Protein 8SFU (pdb70)

Radius of gyration: 30.05 Å; Cα contacts (8 Å, |Δi|>4): 1590; chains: 2; bounding box: 47×66×83 Å

B-factor: mean 37.51, std 12.1, range [16.39, 91.21]

Secondary structure (DSSP, 8-state):
-PPEEEEEE-S-GGGGHHHHHHHHHHHHTTPEEEEEE-GGGHHHHHHTTPEEEEGGGG--TTSPPP--STTHHHHHHHHHHHHHHS-HHHHHHHHTT--SSGGGTGGGHHHHHHHHHHHHHH--SEEEEE-SS--THHHHSSS-EEEEE-S-GGGGSSSSPTTS---TT--HHHHHHHHHHHHHHHHHHHHHHHHHHHHTT-----TT--SS-EEE---GGGS-GGG--PSTTEEE----PPPPGGGSS--S-EEEEE-HHHHTT-HHHHHHHHHHHTTSSSEEEEE--TTGGGS---TTEEEESS--HHHHGGG-SEEEE---HHHHHHHHHTT--EEE---STHHHHHHHHHHHTTSEEE--GGG--HHHHHHHHHHHHT-HHHHHHHHHHHHHHHH---HHHHHHHHHHHHHHS--/-PPEEEEEE-SSHHHHHHHHHHHHHHHHTT-EEEEEE-GGGHHHHHHTTPEEEEGGGG-BTTB-----STTHHHHHHHHHHHHHH--HHHHHHHHTT--SSGGGTGGGHHHHHHHHHHHHHH--SEEEEE-SS--GGGGTSSS-EEEEE-S-GGGGSSSSPTTS---TT--HHHHHHHHHHHHHHHHHHHHHHHHHHHHTT-----TT--SS-EEEE--GGGS-GGG---STTEEEES---PPPPGGGTT--S-EEEEE--TTGGG-HHHHHHHHHHHTTSSSEEEEE--TTGGGS---TTEEEESS--HHHHGGG-SEEEE---HHHHHHHHHTT--EEE---STHHHHHHHHHHHTTSEEE--GGG--HHHHHHHHHHHHT-HHHHHHHHHHHHHHHH---HHHHHHHHHHHHHHS--

Solvent-accessible surface area: 34523 Å² total; per-residue (Å²): 154,58,12,77,0,1,0,1,0,21,20,4,41,24,25,6,63,15,0,16,37,2,0,31,26,0,81,155,130,48,7,77,8,24,0,0,0,4,27,71,19,26,10,58,0,14,81,64,21,5,86,31,4,11,0,87,111,34,38,55,126,101,56,97,20,80,39,39,42,94,82,16,27,114,79,16,77,132,10,12,78,110,11,82,163,13,44,26,53,57,37,16,115,124,40,83,15,76,24,49,21,2,77,34,0,88,28,16,36,2,24,0,41,0,0,70,67,0,6,125,108,55,114,10,45,0,0,0,1,1,18,26,7,5,5,0,0,13,57,63,28,151,14,12,14,0,10,2,9,10,18,2,0,10,26,0,18,153,32,35,25,23,24,3,7,18,12,92,137,47,63,109,102,93,39,49,68,18,62,100,39,4,138,118,8,69,105,56,4,94,46,28,5,85,121,2,2,53,68,26,135,13,116,63,33,58,50,6,80,2,96,52,2,0,0,6,32,4,2,4,50,0,6,9,134,101,50,49,90,34,60,139,53,14,34,56,11,17,87,174,24,121,53,0,55,32,5,90,145,76,113,35,106,6,0,2,0,5,0,11,57,54,13,2,13,4,33,79,1,0,67,40,0,2,69,26,0,34,122,4,87,17,42,0,0,0,14,2,3,83,67,0,50,93,2,136,21,55,115,20,0,15,2,53,96,171,10,94,35,100,30,0,2,82,81,1,50,0,0,0,0,20,0,10,16,37,10,0,48,43,0,0,62,33,22,38,3,0,0,0,0,0,8,81,10,25,28,3,6,0,0,26,10,0,37,23,52,19,1,4,39,39,26,23,0,50,89,38,44,24,147,90,0,41,122,8,0,63,67,0,34,107,51,148,106,18,51,57,19,0,53,137,3,12,120,43,24,117,145,34,94,16,53,118,115,1,11,65,48,0,12,52,0,2,111,96,91,52,114,197,62,12,76,0,0,0,0,0,16,21,4,42,23,25,5,46,2,0,15,24,2,0,26,44,0,75,160,126,48,7,75,7,18,0,0,0,3,24,71,21,22,12,43,0,14,72,62,21,4,89,30,4,12,0,84,112,33,40,59,117,144,61,101,18,76,43,40,46,100,80,19,28,111,72,16,76,132,9,10,83,87,12,78,74,39,46,28,49,67,35,16,118,120,38,87,22,131,21,46,25,3,76,40,0,91,26,12,36,3,24,0,43,0,0,70,67,0,7,161,106,56,146,9,44,0,0,0,1,1,18,28,8,6,4,0,0,11,56,62,27,151,17,10,12,0,11,2,9,8,20,2,0,10,29,1,18,152,28,23,10,15,25,4,7,19,10,92,136,54,73,112,104,86,53,64,75,15,10,60,40,3,125,126,8,72,118,46,5,95,51,26,5,86,120,1,2,52,69,26,136,13,116,68,34,57,51,6,81,2,91,42,3,0,0,6,6,0,0,19,51,0,12,9,89,100,53,48,86,31,65,143,50,13,30,73,11,13,46,67,172,24,65,72,1,66,42,4,104,109,68,93,36,91,4,0,2,0,5,0,9,57,52,13,2,10,5,34,76,0,0,70,38,0,1,70,26,0,32,122,3,79,15,46,0,0,0,12,2,3,82,67,0,48,95,2,138,21,57,108,12,0,16,2,53,98,168,10,94,34,97,26,0,2,84,87,1,53,0,0,0,0,20,0,10,9,40,11,0,15,43,0,0,78,32,24,37,4,0,0,0,0,0,10,84,9,26,28,4,7,0,0,27,11,0,37,24,52,20,1,4,42,43,15,18,0,55,84,30,42,21,145,96,0,45,124,8,0,64,66,0,24,105,49,142,104,17,48,56,15,1,60,135,6,21,79,98,14,162,134,43,107,24,83,72,113,1,13,56,39,0,11,52,0,2,108,99,93,54,113

Foldseek 3Di:
DAFEEEEEEDLAPLRVPVVLVLQLLSVVVVHAAAYEDDPVCCVVCVVSVHHYHYLQVQFDPVQHQDNCQVVLQVVLQVLQVCQLADDLLRSLVVCVLAAQPLVCLVSCLRSLRSVLVVCVVSVGLEYEYEYPFDALSCVVHPHHYAYEYLFQQCCQFPDQQFQRLDAPPQDCVRCVRSRVSSVSNLVNSQVSQCVRCVVVPHDDDGRPDGPFAYEYEAQPVLHPVVRPDGHPRYDYFQAQDDDDPLQPPADAFEEEEEAGARSLSHQVVVQQVQVLCLPQRHAYEYCNAPVNVVHDHHSRYDYDVHGPLLNCLLRGQEYEYLQGSVNLCSNLLSLHAYEHAHRGTSSSNSQSSSCNQLQAHYDGSNVDDSVVSSVSVVCRSPPPVNSVSSNVSNVVSVPDGCSVVVVCSSVCCSVVVHD/DAFEEEEEEDQAPLRVQLVLLLQLLSVVVVHAAAYEYDPVCPVVCVVSVHHYHYLQVQFDPVQGQDNCQVVLLVVLQVLQVPQLADDLLRSLVVCVLAAQPLVCLVNCLRSLSSVLVVCVVRVTLEYEYEYPFDAQSCVVHPH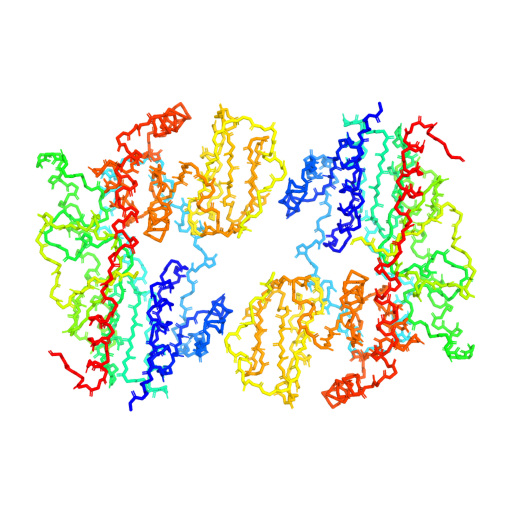HYAYEYLFQQCCQFPDQQFQRLDAPPDDCVRRVRSRVSSVSSVVSSVVSQCVRCVVVPHDDDGRPDGPFAYEYEAAPVLHPVVRPDGHPRYDYDPHRQDDDDPLQPPQDDFEEEEEQGQRSLSHLVVVQQQQVLCLPQSHAYEYQNAPCNVVHDHHSRYDYDVDDPLLNCLLRGAEYEYLQGSNNVSSNLLSLHAYEHAHRGTSSSNSQSSSCNQLQAHYDGSNPDDSVVSSVSVVCCSPPPVNSVSSVVSNVSSVVDDCSVVNVVSSVCCSVVVHD

CATH classification: 3.40.50.2000 (+1 more: 3.40.50.2000)

InterPro domains:
  IPR002213 UDP-glucuronosyl/UDP-glucosyltransferase [PF00201] (272-413)
  IPR002213 UDP-glucuronosyl/UDP-glucosyltransferase [cd03784] (13-431)
  IPR050271 UDP-glycosyltransferase [PTHR48043] (261-429)

Structure (mmCIF, N/CA/C/O backbone):
data_8SFU
#
_entry.id   8SFU
#
_cell.length_a   47.482
_cell.length_b   115.677
_cell.length_c   165.693
_cell.angle_alpha   90.000
_cell.angle_beta   90.000
_cell.angle_gamma   90.000
#
_symmetry.space_group_name_H-M   'P 21 21 21'
#
loop_
_entity.id
_entity.type
_entity.pdbx_description
1 polymer 'UDP-glycosyltransferase 202A2'
2 non-polymer "URIDINE-5'-DIPHOSPHATE"
3 non-polymer '(2S)-5-hydroxy-2-(4-hydroxyphenyl)-4-oxo-3,4-dihydro-2H-1-benzopyran-7-yl 2-O-(6-deoxy-alpha-L-mannopyranosyl)-beta-D-glucopyranoside'
4 water water
#
loop_
_atom_site.group_PDB
_atom_site.id
_atom_site.type_symbol
_atom_site.label_atom_id
_atom_site.label_alt_id
_atom_site.label_comp_id
_atom_site.label_asym_id
_atom_site.label_entity_id
_atom_site.label_seq_id
_atom_site.pdbx_PDB_ins_code
_atom_site.Cartn_x
_atom_site.Cartn_y
_atom_site.Cartn_z
_atom_site.occupancy
_atom_site.B_iso_or_equiv
_atom_site.auth_seq_id
_atom_site.auth_comp_id
_atom_site.auth_asym_id
_atom_site.auth_atom_id
_atom_site.pdbx_PDB_model_num
ATOM 1 N N . LYS A 1 11 ? 37.793 -18.877 29.436 1.000 67.493 11 LYS A N 1
ATOM 2 C CA . LYS A 1 11 ? 38.329 -17.513 29.166 1.000 65.619 11 LYS A CA 1
ATOM 3 C C . LYS A 1 11 ? 37.517 -16.848 28.027 1.000 61.323 11 LYS A C 1
ATOM 4 O O . LYS A 1 11 ? 37.109 -15.693 28.252 1.000 63.913 11 LYS A O 1
ATOM 8 N N . SER A 1 12 ? 37.276 -17.508 26.876 1.000 54.997 12 SER A N 1
ATOM 9 C CA . SER A 1 12 ? 36.435 -16.970 25.760 1.000 52.764 12 SER A CA 1
ATOM 10 C C . SER A 1 12 ? 34.973 -16.909 26.225 1.000 48.822 12 SER A C 1
ATOM 11 O O . SER A 1 12 ? 34.452 -17.954 26.657 1.000 49.880 12 SER A O 1
ATOM 14 N N . LEU A 1 13 ? 34.342 -15.730 26.235 1.000 45.714 13 LEU A N 1
ATOM 15 C CA . LEU A 1 13 ? 32.943 -15.569 26.720 1.000 42.782 13 LEU A CA 1
ATOM 16 C C . LEU A 1 13 ? 31.970 -15.596 25.535 1.000 40.799 13 LEU A C 1
ATOM 17 O O . LEU A 1 13 ? 32.373 -15.220 24.461 1.000 41.321 13 LEU A O 1
ATOM 22 N N . LYS A 1 14 ? 30.716 -15.958 25.780 1.000 39.465 14 LYS A N 1
ATOM 23 C CA . LYS A 1 14 ? 29.605 -15.806 24.814 1.000 38.752 14 LYS A CA 1
ATOM 24 C C . LYS A 1 14 ? 28.894 -14.513 25.196 1.000 36.028 14 LYS A C 1
ATOM 25 O O . LYS A 1 14 ? 28.468 -14.397 26.331 1.000 35.334 14 LYS A O 1
ATOM 31 N N . ILE A 1 15 ? 28.866 -13.550 24.307 1.000 33.033 15 ILE A N 1
ATOM 32 C CA . ILE A 1 15 ? 28.319 -12.194 24.554 1.000 32.990 15 ILE A CA 1
ATOM 33 C C . ILE A 1 15 ? 27.228 -11.891 23.533 1.000 31.640 15 ILE A C 1
ATOM 34 O O . ILE A 1 15 ? 27.503 -12.011 22.329 1.000 30.655 15 ILE A O 1
ATOM 39 N N . LEU A 1 16 ? 26.030 -11.584 24.024 1.000 30.334 16 LEU A N 1
ATOM 40 C CA . LEU A 1 16 ? 24.813 -11.423 23.184 1.000 30.301 16 LEU A CA 1
ATOM 41 C C . LEU A 1 16 ? 24.376 -9.961 23.245 1.000 30.191 16 LEU A C 1
ATOM 42 O O . LEU A 1 16 ? 24.171 -9.415 24.347 1.000 29.919 16 LEU A O 1
ATOM 47 N N . PHE A 1 17 ? 24.181 -9.371 22.080 1.000 29.770 17 PHE A N 1
ATOM 48 C CA . PHE A 1 17 ? 23.697 -7.978 21.948 1.000 28.168 17 PHE A CA 1
ATOM 49 C C . PHE A 1 17 ? 22.282 -7.980 21.379 1.000 27.101 17 PHE A C 1
ATOM 50 O O . PHE A 1 17 ? 21.942 -8.843 20.565 1.000 27.007 17 PHE A O 1
ATOM 58 N N . THR A 1 18 ? 21.517 -6.925 21.680 1.000 24.869 18 THR A N 1
ATOM 59 C CA . THR A 1 18 ? 20.290 -6.616 20.924 1.000 24.658 18 THR A CA 1
ATOM 60 C C . THR A 1 18 ? 20.039 -5.140 21.070 1.000 25.021 18 THR A C 1
ATOM 61 O O . THR A 1 18 ? 20.785 -4.450 21.821 1.000 26.433 18 THR A O 1
ATOM 65 N N . ALA A 1 19 ? 19.119 -4.642 20.277 1.000 24.765 19 ALA A N 1
ATOM 66 C CA . ALA A 1 19 ? 18.857 -3.190 20.274 1.000 24.926 19 ALA A CA 1
ATOM 67 C C . ALA A 1 19 ? 17.457 -2.899 19.729 1.000 24.607 19 ALA A C 1
ATOM 68 O O . ALA A 1 19 ? 16.878 -3.762 19.061 1.000 25.964 19 ALA A O 1
ATOM 70 N N . LEU A 1 20 ? 16.989 -1.690 19.983 1.000 26.785 20 LEU A N 1
ATOM 71 C CA . LEU A 1 20 ? 15.813 -1.076 19.336 1.000 30.548 20 LEU A CA 1
ATOM 72 C C . LEU A 1 20 ? 15.974 -1.055 17.801 1.000 32.386 20 LEU A C 1
ATOM 73 O O . LEU A 1 20 ? 17.101 -1.142 17.306 1.000 33.170 20 LEU A O 1
ATOM 78 N N . PHE A 1 21 ? 14.894 -0.754 17.078 1.000 37.924 21 PHE A N 1
ATOM 79 C CA . PHE A 1 21 ? 14.835 -0.681 15.582 1.000 37.939 21 PHE A CA 1
ATOM 80 C C . PHE A 1 21 ? 15.712 0.416 14.967 1.000 43.615 21 PHE A C 1
ATOM 81 O O . PHE A 1 21 ? 16.080 0.218 13.783 1.000 47.412 21 PHE A O 1
ATOM 89 N N . GLY A 1 22 ? 16.086 1.478 15.678 1.000 44.441 22 GLY A N 1
ATOM 90 C CA . GLY A 1 22 ? 16.868 2.542 15.009 1.000 48.592 22 GLY A CA 1
ATOM 91 C C . GLY A 1 22 ? 18.249 2.085 14.557 1.000 46.247 22 GLY A C 1
ATOM 92 O O . GLY A 1 22 ? 18.954 1.480 15.376 1.000 44.318 22 GLY A O 1
ATOM 93 N N . PRO A 1 23 ? 18.676 2.330 13.296 1.000 42.681 23 PRO A N 1
ATOM 94 C CA . PRO A 1 23 ? 20.043 1.997 12.862 1.000 41.643 23 PRO A CA 1
ATOM 95 C C . PRO A 1 23 ? 21.056 2.656 13.810 1.000 39.863 23 PRO A C 1
ATOM 96 O O . PRO A 1 23 ? 22.071 2.059 14.067 1.000 43.562 23 PRO A O 1
ATOM 100 N N . GLY A 1 24 ? 20.765 3.865 14.293 1.000 43.821 24 GLY A N 1
ATOM 101 C CA . GLY A 1 24 ? 21.611 4.539 15.298 1.000 43.005 24 GLY A CA 1
ATOM 102 C C . GLY A 1 24 ? 21.850 3.652 16.529 1.000 41.585 24 GLY A C 1
ATOM 103 O O . GLY A 1 24 ? 23.032 3.593 16.982 1.000 42.527 24 GLY A O 1
ATOM 104 N N . HIS A 1 25 ? 20.825 2.932 17.002 1.000 36.929 25 HIS A N 1
ATOM 105 C CA . HIS A 1 25 ? 20.913 2.041 18.216 1.000 36.125 25 HIS A CA 1
ATOM 106 C C . HIS A 1 25 ? 21.811 0.819 17.992 1.000 35.925 25 HIS A C 1
ATOM 107 O O . HIS A 1 25 ? 22.109 0.094 19.001 1.000 35.441 25 HIS A O 1
ATOM 114 N N . LEU A 1 26 ? 22.170 0.528 16.757 1.000 33.965 26 LEU A N 1
ATOM 115 C CA . LEU A 1 26 ? 23.155 -0.539 16.442 1.000 34.558 26 LEU A CA 1
ATOM 116 C C . LEU A 1 26 ? 24.595 -0.129 16.752 1.000 33.176 26 LEU A C 1
ATOM 117 O O . LEU A 1 26 ? 25.339 -1.006 17.000 1.000 31.072 26 LEU A O 1
ATOM 122 N N . ASN A 1 27 ? 25.029 1.158 16.615 1.000 32.825 27 ASN A N 1
ATOM 123 C CA . ASN A 1 27 ? 26.481 1.455 16.445 1.000 33.677 27 ASN A CA 1
ATOM 124 C C . ASN A 1 27 ? 27.321 1.178 17.698 1.000 35.395 27 ASN A C 1
ATOM 125 O O . ASN A 1 27 ? 28.433 0.563 17.570 1.000 35.689 27 ASN A O 1
ATOM 130 N N . ALA A 1 28 ? 26.839 1.608 18.862 1.000 32.254 28 ALA A N 1
ATOM 131 C CA . ALA A 1 28 ? 27.589 1.450 20.114 1.000 37.494 28 ALA A CA 1
ATOM 132 C C . ALA A 1 28 ? 27.753 -0.050 20.316 1.000 37.721 28 ALA A C 1
ATOM 133 O O . ALA A 1 28 ? 28.891 -0.500 20.626 1.000 37.463 28 ALA A O 1
ATOM 135 N N . CYS A 1 29 ? 26.651 -0.769 20.093 1.000 36.974 29 CYS A N 1
ATOM 136 C CA . CYS A 1 29 ? 26.623 -2.233 20.269 1.000 35.282 29 CYS A CA 1
ATOM 137 C C . CYS A 1 29 ? 27.682 -2.801 19.304 1.000 34.251 29 CYS A C 1
ATOM 138 O O . CYS A 1 29 ? 28.519 -3.604 19.759 1.000 36.193 29 CYS A O 1
ATOM 141 N N . LEU A 1 30 ? 27.670 -2.401 18.040 1.000 34.249 30 LEU A N 1
ATOM 142 C CA . LEU A 1 30 ? 28.617 -2.965 17.044 1.000 34.228 30 LEU A CA 1
ATOM 143 C C . LEU A 1 30 ? 30.067 -2.683 17.485 1.000 35.690 30 LEU A C 1
ATOM 144 O O . LEU A 1 30 ? 30.878 -3.619 17.500 1.000 35.400 30 LEU A O 1
ATOM 149 N N . GLY A 1 31 ? 30.370 -1.457 17.895 1.000 37.658 31 GLY A N 1
ATOM 150 C CA . GLY A 1 31 ? 31.719 -1.054 18.370 1.000 37.801 31 GLY A CA 1
ATOM 151 C C . GLY A 1 31 ? 32.168 -1.833 19.587 1.000 39.131 31 GLY A C 1
ATOM 152 O O . GLY A 1 31 ? 33.313 -2.380 19.559 1.000 37.282 31 GLY A O 1
ATOM 153 N N . ILE A 1 32 ? 31.286 -1.996 20.600 1.000 35.321 32 ILE A N 1
ATOM 154 C CA . ILE A 1 32 ? 31.628 -2.806 21.801 1.000 38.737 32 ILE A CA 1
ATOM 155 C C . ILE A 1 32 ? 31.862 -4.257 21.376 1.000 35.893 32 ILE A C 1
ATOM 156 O O . ILE A 1 32 ? 32.851 -4.907 21.843 1.000 35.251 32 ILE A O 1
ATOM 161 N N . GLY A 1 33 ? 31.015 -4.745 20.478 1.000 35.628 33 GLY A N 1
ATOM 162 C CA . GLY A 1 33 ? 31.182 -6.132 20.021 1.000 34.725 33 GLY A CA 1
ATOM 163 C C . GLY A 1 33 ? 32.534 -6.348 19.360 1.000 35.846 33 GLY A C 1
ATOM 164 O O . GLY A 1 33 ? 33.154 -7.412 19.544 1.000 35.583 33 GLY A O 1
ATOM 165 N N . SER A 1 34 ? 32.996 -5.394 18.580 1.000 37.014 34 SER A N 1
ATOM 166 C CA . SER A 1 34 ? 34.287 -5.507 17.850 1.000 40.244 34 SER A CA 1
ATOM 167 C C . SER A 1 34 ? 35.452 -5.593 18.852 1.000 41.098 34 SER A C 1
ATOM 168 O O . SER A 1 34 ? 36.341 -6.445 18.674 1.000 42.633 34 SER A O 1
ATOM 171 N N . LEU A 1 35 ? 35.395 -4.791 19.907 1.000 41.224 35 LEU A N 1
ATOM 172 C CA . LEU A 1 35 ? 36.434 -4.773 20.973 1.000 40.448 35 LEU A CA 1
ATOM 173 C C . LEU A 1 35 ? 36.498 -6.129 21.678 1.000 41.583 35 LEU A C 1
ATOM 174 O O . LEU A 1 35 ? 37.632 -6.628 21.949 1.000 40.939 35 LEU A O 1
ATOM 179 N N . LEU A 1 36 ? 35.343 -6.717 21.961 1.000 37.982 36 LEU A N 1
ATOM 180 C CA . LEU A 1 36 ? 35.299 -8.020 22.664 1.000 39.026 36 LEU A CA 1
ATOM 181 C C . LEU A 1 36 ? 35.735 -9.122 21.718 1.000 37.579 36 LEU A C 1
ATOM 182 O O . LEU A 1 36 ? 36.426 -10.056 22.198 1.000 42.013 36 LEU A O 1
ATOM 187 N N . ARG A 1 37 ? 35.336 -9.087 20.452 1.000 37.899 37 ARG A N 1
ATOM 188 C CA . ARG A 1 37 ? 35.740 -10.149 19.490 1.000 39.462 37 ARG A CA 1
ATOM 189 C C . ARG A 1 37 ? 37.268 -10.155 19.368 1.000 42.022 37 ARG A C 1
ATOM 190 O O . ARG A 1 37 ? 37.836 -11.243 19.238 1.000 43.079 37 ARG A O 1
ATOM 198 N N . LYS A 1 38 ? 37.906 -8.980 19.398 1.000 46.389 38 LYS A N 1
ATOM 199 C CA . LYS A 1 38 ? 39.401 -8.847 19.333 1.000 50.505 38 LYS A CA 1
ATOM 200 C C . LYS A 1 38 ? 40.044 -9.497 20.570 1.000 49.367 38 LYS A C 1
ATOM 201 O O . LYS A 1 38 ? 41.190 -9.895 20.446 1.000 47.048 38 LYS A O 1
ATOM 207 N N . ARG A 1 39 ? 39.310 -9.688 21.681 1.000 47.499 39 ARG A N 1
ATOM 208 C CA . ARG A 1 39 ? 39.839 -10.357 22.909 1.000 49.504 39 ARG A CA 1
ATOM 209 C C . ARG A 1 39 ? 39.444 -11.842 22.915 1.000 48.476 39 ARG A C 1
ATOM 210 O O . ARG A 1 39 ? 39.595 -12.496 23.961 1.000 49.451 39 ARG A O 1
ATOM 218 N N . GLY A 1 40 ? 38.927 -12.346 21.796 1.000 46.870 40 GLY A N 1
ATOM 219 C CA . GLY A 1 40 ? 38.679 -13.781 21.573 1.000 47.258 40 GLY A CA 1
ATOM 220 C C . GLY A 1 40 ? 37.275 -14.205 21.971 1.000 44.626 40 GLY A C 1
ATOM 221 O O . GLY A 1 40 ? 37.050 -15.422 22.084 1.000 42.939 40 GLY A O 1
ATOM 222 N N . HIS A 1 41 ? 36.352 -13.277 22.249 1.000 41.953 41 HIS A N 1
ATOM 223 C CA . HIS A 1 41 ? 34.999 -13.670 22.739 1.000 40.826 41 HIS A CA 1
ATOM 224 C C . HIS A 1 41 ? 34.123 -13.981 21.530 1.000 40.275 41 HIS A C 1
ATOM 225 O O . HIS A 1 41 ? 34.424 -13.457 20.456 1.000 38.816 41 HIS A O 1
ATOM 232 N N . GLN A 1 42 ? 33.123 -14.850 21.699 1.000 39.163 42 GLN A N 1
ATOM 233 C CA . GLN A 1 42 ? 32.116 -15.178 20.666 1.000 40.188 42 GLN A CA 1
ATOM 234 C C . GLN A 1 42 ? 30.988 -14.157 20.766 1.000 35.976 42 GLN A C 1
ATOM 235 O O . GLN A 1 42 ? 30.352 -14.103 21.850 1.000 34.775 42 GLN A O 1
ATOM 241 N N . ILE A 1 43 ? 30.754 -13.385 19.704 1.000 33.416 43 ILE A N 1
ATOM 242 C CA . ILE A 1 43 ? 29.701 -12.328 19.700 1.000 32.683 43 ILE A CA 1
ATOM 243 C C . ILE A 1 43 ? 28.448 -12.810 18.958 1.000 31.845 43 ILE A C 1
ATOM 244 O O . ILE A 1 43 ? 28.544 -13.336 17.805 1.000 33.220 43 ILE A O 1
ATOM 249 N N . TYR A 1 44 ? 27.298 -12.564 19.584 1.000 30.902 44 TYR A N 1
ATOM 250 C CA . TYR A 1 44 ? 25.991 -12.876 18.970 1.000 31.063 44 TYR A CA 1
ATOM 251 C C . TYR A 1 44 ? 25.196 -11.568 18.958 1.000 31.061 44 TYR A C 1
ATOM 252 O O . TYR A 1 44 ? 25.336 -10.762 19.875 1.000 28.135 44 TYR A O 1
ATOM 261 N N . PHE A 1 45 ? 24.409 -11.362 17.907 1.000 30.013 45 PHE A N 1
ATOM 262 C CA . PHE A 1 45 ? 23.603 -10.122 17.815 1.000 29.929 45 PHE A CA 1
ATOM 263 C C . PHE A 1 45 ? 22.203 -10.502 17.340 1.000 28.029 45 PHE A C 1
ATOM 264 O O . PHE A 1 45 ? 22.069 -11.063 16.254 1.000 28.910 45 PHE A O 1
ATOM 272 N N . ALA A 1 46 ? 21.203 -10.236 18.180 1.000 27.481 46 ALA A N 1
ATOM 273 C CA . ALA A 1 46 ? 19.803 -10.546 17.824 1.000 26.719 46 ALA A CA 1
ATOM 274 C C . ALA A 1 46 ? 19.131 -9.260 17.341 1.000 27.145 46 ALA A C 1
ATOM 275 O O . ALA A 1 46 ? 19.113 -8.281 18.102 1.000 26.925 46 ALA A O 1
ATOM 277 N N . HIS A 1 47 ? 18.610 -9.279 16.114 1.000 26.109 47 HIS A N 1
ATOM 278 C CA . HIS A 1 47 ? 17.961 -8.068 15.549 1.000 28.092 47 HIS A CA 1
ATOM 279 C C . HIS A 1 47 ? 17.106 -8.470 14.342 1.000 29.557 47 HIS A C 1
ATOM 280 O O . HIS A 1 47 ? 16.712 -9.649 14.247 1.000 29.039 47 HIS A O 1
ATOM 287 N N . PHE A 1 48 ? 16.823 -7.514 13.458 1.000 31.307 48 PHE A N 1
ATOM 288 C CA . PHE A 1 48 ? 15.954 -7.776 12.281 1.000 31.103 48 PHE A CA 1
ATOM 289 C C . PHE A 1 48 ? 16.811 -8.134 11.061 1.000 31.781 48 PHE A C 1
ATOM 290 O O . PHE A 1 48 ? 17.959 -7.670 10.964 1.000 30.686 48 PHE A O 1
ATOM 298 N N . PRO A 1 49 ? 16.289 -8.953 10.123 1.000 32.219 49 PRO A N 1
ATOM 299 C CA . PRO A 1 49 ? 17.054 -9.379 8.940 1.000 33.954 49 PRO A CA 1
ATOM 300 C C . PRO A 1 49 ? 17.758 -8.242 8.178 1.000 32.392 49 PRO A C 1
ATOM 301 O O . PRO A 1 49 ? 18.786 -8.497 7.589 1.000 33.031 49 PRO A O 1
ATOM 305 N N . ARG A 1 50 ? 17.203 -7.028 8.215 1.000 31.667 50 ARG A N 1
ATOM 306 C CA . ARG A 1 50 ? 17.786 -5.893 7.456 1.000 34.581 50 ARG A CA 1
ATOM 307 C C . ARG A 1 50 ? 19.204 -5.595 7.944 1.000 32.638 50 ARG A C 1
ATOM 308 O O . ARG A 1 50 ? 19.947 -4.941 7.210 1.000 32.357 50 ARG A O 1
ATOM 316 N N . HIS A 1 51 ? 19.552 -6.055 9.144 1.000 31.495 51 HIS A N 1
ATOM 317 C CA . HIS A 1 51 ? 20.886 -5.736 9.715 1.000 33.169 51 HIS A CA 1
ATOM 318 C C . HIS A 1 51 ? 21.809 -6.955 9.705 1.000 30.918 51 HIS A C 1
ATOM 319 O O . HIS A 1 51 ? 22.930 -6.846 10.215 1.000 30.215 51 HIS A O 1
ATOM 326 N N . ARG A 1 52 ? 21.353 -8.075 9.147 1.000 30.774 52 ARG A N 1
ATOM 327 C CA . ARG A 1 52 ? 22.195 -9.298 9.060 1.000 31.863 52 ARG A CA 1
ATOM 328 C C . ARG A 1 52 ? 23.522 -8.976 8.365 1.000 31.414 52 ARG A C 1
ATOM 329 O O . ARG A 1 52 ? 24.566 -9.440 8.852 1.000 29.668 52 ARG A O 1
ATOM 337 N N . ALA A 1 53 ? 23.480 -8.194 7.281 1.000 30.896 53 ALA A N 1
ATOM 338 C CA . ALA A 1 53 ? 24.707 -7.912 6.497 1.000 30.921 53 ALA A CA 1
ATOM 339 C C . ALA A 1 53 ? 25.772 -7.246 7.375 1.000 31.515 53 ALA A C 1
ATOM 340 O O . ALA A 1 53 ? 26.915 -7.734 7.382 1.000 32.119 53 ALA A O 1
ATOM 342 N N . THR A 1 54 ? 25.404 -6.177 8.085 1.000 31.868 54 THR A N 1
ATOM 343 C CA . THR A 1 54 ? 26.383 -5.447 8.933 1.000 33.475 54 THR A CA 1
ATOM 344 C C . THR A 1 54 ? 26.870 -6.362 10.062 1.000 32.664 54 THR A C 1
ATOM 345 O O . THR A 1 54 ? 28.085 -6.394 10.309 1.000 33.143 54 THR A O 1
ATOM 349 N N . ILE A 1 55 ? 25.951 -7.084 10.704 1.000 31.290 55 ILE A N 1
ATOM 350 C CA . ILE A 1 55 ? 26.320 -7.964 11.852 1.000 31.702 55 ILE A CA 1
ATOM 351 C C . ILE A 1 55 ? 27.306 -9.033 11.371 1.000 31.191 55 ILE A C 1
ATOM 352 O O . ILE A 1 55 ? 28.319 -9.238 12.057 1.000 31.715 55 ILE A O 1
ATOM 357 N N . GLU A 1 56 ? 27.038 -9.654 10.219 1.000 31.313 56 GLU A N 1
ATOM 358 C CA . GLU A 1 56 ? 27.904 -10.779 9.738 1.000 32.775 56 GLU A CA 1
ATOM 359 C C . GLU A 1 56 ? 29.216 -10.221 9.145 1.000 32.584 56 GLU A C 1
ATOM 360 O O . GLU A 1 56 ? 30.249 -10.878 9.197 1.000 31.897 56 GLU A O 1
ATOM 366 N N . LYS A 1 57 ? 29.195 -9.005 8.627 1.000 32.830 57 LYS A N 1
ATOM 367 C CA . LYS A 1 57 ? 30.427 -8.373 8.119 1.000 35.320 57 LYS A CA 1
ATOM 368 C C . LYS A 1 57 ? 31.384 -8.147 9.291 1.000 33.756 57 LYS A C 1
ATOM 369 O O . LYS A 1 57 ? 32.617 -8.302 9.078 1.000 36.078 57 LYS A O 1
ATOM 375 N N . HIS A 1 58 ? 30.852 -7.865 10.489 1.000 31.499 58 HIS A N 1
ATOM 376 C CA . HIS A 1 58 ? 31.632 -7.678 11.741 1.000 32.707 58 HIS A CA 1
ATOM 377 C C . HIS A 1 58 ? 32.104 -9.027 12.304 1.000 32.168 58 HIS A C 1
ATOM 378 O O . HIS A 1 58 ? 32.872 -9.013 13.291 1.000 35.029 58 HIS A O 1
ATOM 385 N N . GLY A 1 59 ? 31.615 -10.127 11.767 1.000 33.851 59 GLY A N 1
ATOM 386 C CA . GLY A 1 59 ? 31.948 -11.485 12.271 1.000 34.943 59 GLY A CA 1
ATOM 387 C C . GLY A 1 59 ? 31.175 -11.841 13.520 1.000 35.336 59 GLY A C 1
ATOM 388 O O . GLY A 1 59 ? 31.680 -12.662 14.317 1.000 35.923 59 GLY A O 1
ATOM 389 N N . PHE A 1 60 ? 29.984 -11.270 13.690 1.000 34.155 60 PHE A N 1
ATOM 390 C CA . PHE A 1 60 ? 29.106 -11.652 14.817 1.000 33.160 60 PHE A CA 1
ATOM 391 C C . PHE A 1 60 ? 28.074 -12.655 14.289 1.000 33.673 60 PHE A C 1
ATOM 392 O O . PHE A 1 60 ? 27.731 -12.582 13.110 1.000 32.080 60 PHE A O 1
ATOM 400 N N . LEU A 1 61 ? 27.600 -13.562 15.141 1.000 33.707 61 LEU A N 1
ATOM 401 C CA . LEU A 1 61 ? 26.551 -14.526 14.723 1.000 34.419 61 LEU A CA 1
ATOM 402 C C . LEU A 1 61 ? 25.194 -13.818 14.726 1.000 32.273 61 LEU A C 1
ATOM 403 O O . LEU A 1 61 ? 24.805 -13.299 15.782 1.000 32.543 61 LEU A O 1
ATOM 408 N N . PHE A 1 62 ? 24.501 -13.822 13.585 1.000 32.004 62 PHE A N 1
ATOM 409 C CA . PHE A 1 62 ? 23.215 -13.094 13.461 1.000 32.115 62 PHE A CA 1
ATOM 410 C C . PHE A 1 62 ? 22.064 -13.970 13.934 1.000 33.444 62 PHE A C 1
ATOM 411 O O . PHE A 1 62 ? 21.924 -15.092 13.438 1.000 34.519 62 PHE A O 1
ATOM 419 N N . ILE A 1 63 ? 21.253 -13.429 14.836 1.000 30.033 63 ILE A N 1
ATOM 420 C CA . ILE A 1 63 ? 20.053 -14.161 15.303 1.000 30.447 63 ILE A CA 1
ATOM 421 C C . ILE A 1 63 ? 18.850 -13.301 14.965 1.000 31.176 63 ILE A C 1
ATOM 422 O O . ILE A 1 63 ? 18.867 -12.098 15.299 1.000 29.987 63 ILE A O 1
ATOM 427 N N . SER A 1 64 ? 17.864 -13.842 14.251 1.000 31.359 64 SER A N 1
ATOM 428 C CA . SER A 1 64 ? 16.691 -13.052 13.818 1.000 32.805 64 SER A CA 1
ATOM 429 C C . SER A 1 64 ? 15.642 -13.090 14.926 1.000 31.741 64 SER A C 1
ATOM 430 O O . SER A 1 64 ? 15.198 -14.187 15.256 1.000 30.058 64 SER A O 1
ATOM 433 N N . LEU A 1 65 ? 15.291 -11.928 15.500 1.000 29.729 65 LEU A N 1
ATOM 434 C CA . LEU A 1 65 ? 14.173 -11.839 16.478 1.000 29.368 65 LEU A CA 1
ATOM 435 C C . LEU A 1 65 ? 12.914 -12.512 15.911 1.000 31.317 65 LEU A C 1
ATOM 436 O O . LEU A 1 65 ? 12.148 -13.115 16.710 1.000 33.041 65 LEU A O 1
ATOM 441 N N . LEU A 1 66 ? 12.693 -12.431 14.593 1.000 32.477 66 LEU A N 1
ATOM 442 C CA . LEU A 1 66 ? 11.464 -12.943 13.948 1.000 34.550 66 LEU A CA 1
ATOM 443 C C . LEU A 1 66 ? 11.387 -14.472 14.094 1.000 36.110 66 LEU A C 1
ATOM 444 O O . LEU A 1 66 ? 10.283 -14.965 14.109 1.000 37.971 66 LEU A O 1
ATOM 449 N N . ASP A 1 67 ? 12.513 -15.169 14.174 1.000 34.252 67 ASP A N 1
ATOM 450 C CA . ASP A 1 67 ? 12.569 -16.653 14.300 1.000 35.597 67 ASP A CA 1
ATOM 451 C C . ASP A 1 67 ? 12.113 -17.105 15.694 1.000 36.242 67 ASP A C 1
ATOM 452 O O . ASP A 1 67 ? 12.049 -18.336 15.909 1.000 36.715 67 ASP A O 1
ATOM 457 N N . TYR A 1 68 ? 11.853 -16.195 16.635 1.000 33.828 68 TYR A N 1
ATOM 458 C CA . TYR A 1 68 ? 11.654 -16.554 18.074 1.000 37.231 68 TYR A CA 1
ATOM 459 C C . TYR A 1 68 ? 10.361 -15.964 18.644 1.000 39.286 68 TYR A C 1
ATOM 460 O O . TYR A 1 68 ? 10.245 -15.822 19.881 1.000 37.338 68 TYR A O 1
ATOM 469 N N . ALA A 1 69 ? 9.420 -15.592 17.790 1.000 41.092 69 ALA A N 1
ATOM 470 C CA . ALA A 1 69 ? 8.172 -14.919 18.222 1.000 44.139 69 ALA A CA 1
ATOM 471 C C . ALA A 1 69 ? 7.231 -15.946 18.867 1.000 47.703 69 ALA A C 1
ATOM 472 O O . ALA A 1 69 ? 7.177 -17.082 18.360 1.000 49.667 69 ALA A O 1
ATOM 474 N N . GLU A 1 70 ? 6.541 -15.546 19.929 1.000 46.058 70 GLU A N 1
ATOM 475 C CA . GLU A 1 70 ? 5.406 -16.297 20.531 1.000 52.912 70 GLU A CA 1
ATOM 476 C C . GLU A 1 70 ? 4.182 -16.062 19.660 1.000 53.104 70 GLU A C 1
ATOM 477 O O . GLU A 1 70 ? 3.856 -14.903 19.376 1.000 52.178 70 GLU A O 1
ATOM 483 N N . PRO A 1 71 ? 3.453 -17.139 19.272 1.000 57.154 71 PRO A N 1
ATOM 484 C CA . PRO A 1 71 ? 2.344 -17.032 18.315 1.000 61.187 71 PRO A CA 1
ATOM 485 C C . PRO A 1 71 ? 1.335 -15.866 18.478 1.000 60.148 71 PRO A C 1
ATOM 486 O O . PRO A 1 71 ? 0.944 -15.295 17.446 1.000 61.308 71 PRO A O 1
ATOM 490 N N . GLU A 1 72 ? 0.944 -15.526 19.718 1.000 54.124 72 GLU A N 1
ATOM 491 C CA . GLU A 1 72 ? -0.108 -14.510 20.014 1.000 53.012 72 GLU A CA 1
ATOM 492 C C . GLU A 1 72 ? 0.507 -13.109 20.186 1.000 49.960 72 GLU A C 1
ATOM 493 O O . GLU A 1 72 ? -0.259 -12.140 20.367 1.000 49.307 72 GLU A O 1
ATOM 496 N N . PHE A 1 73 ? 1.832 -12.979 20.108 1.000 45.502 73 PHE A N 1
ATOM 497 C CA . PHE A 1 73 ? 2.554 -11.696 20.346 1.000 44.458 73 PHE A CA 1
ATOM 498 C C . PHE A 1 73 ? 3.531 -11.458 19.213 1.000 43.770 73 PHE A C 1
ATOM 499 O O . PHE A 1 73 ? 4.733 -11.558 19.390 1.000 41.501 73 PHE A O 1
ATOM 507 N N . PRO A 1 74 ? 3.035 -11.218 17.987 1.000 44.062 74 PRO A N 1
ATOM 508 C CA . PRO A 1 74 ? 3.926 -11.061 16.855 1.000 45.097 74 PRO A CA 1
ATOM 509 C C . PRO A 1 74 ? 4.901 -9.909 17.145 1.000 44.589 74 PRO A C 1
ATOM 510 O O . PRO A 1 74 ? 4.558 -8.968 17.870 1.000 43.231 74 PRO A O 1
ATOM 514 N N . ILE A 1 75 ? 6.110 -10.014 16.607 1.000 45.229 75 ILE A N 1
ATOM 515 C CA . ILE A 1 75 ? 7.160 -9.013 16.932 1.000 45.530 75 ILE A CA 1
ATOM 516 C C . ILE A 1 75 ? 6.828 -7.745 16.150 1.000 46.205 75 ILE A C 1
ATOM 517 O O . ILE A 1 75 ? 6.644 -7.831 14.911 1.000 41.021 75 ILE A O 1
ATOM 522 N N . VAL A 1 76 ? 6.701 -6.629 16.880 1.000 45.005 76 VAL A N 1
ATOM 523 C CA . VAL A 1 76 ? 6.387 -5.324 16.234 1.000 44.170 76 VAL A CA 1
ATOM 524 C C . VAL A 1 76 ? 7.688 -4.862 15.573 1.000 44.194 76 VAL A C 1
ATOM 525 O O . VAL A 1 76 ? 8.728 -4.718 16.291 1.000 39.598 76 VAL A O 1
ATOM 529 N N . ASP A 1 77 ? 7.631 -4.668 14.253 1.000 44.390 77 ASP A N 1
ATOM 530 C CA . ASP A 1 77 ? 8.773 -4.130 13.474 1.000 46.394 77 ASP A CA 1
ATOM 531 C C . ASP A 1 77 ? 8.363 -2.689 13.147 1.000 49.312 77 ASP A C 1
ATOM 532 O O . ASP A 1 77 ? 7.540 -2.510 12.234 1.000 47.967 77 ASP A O 1
ATOM 537 N N . MET A 1 78 ? 8.917 -1.691 13.835 1.000 49.969 78 MET A N 1
ATOM 538 C CA . MET A 1 78 ? 8.426 -0.296 13.648 1.000 49.810 78 MET A CA 1
ATOM 539 C C . MET A 1 78 ? 9.079 0.416 12.456 1.000 46.781 78 MET A C 1
ATOM 540 O O . MET A 1 78 ? 8.557 1.477 12.069 1.000 47.131 78 MET A O 1
ATOM 545 N N . LEU A 1 79 ? 10.156 -0.129 11.885 1.000 47.426 79 LEU A N 1
ATOM 546 C CA . LEU A 1 79 ? 10.887 0.613 10.816 1.000 48.877 79 LEU A CA 1
ATOM 547 C C . LEU A 1 79 ? 10.018 0.858 9.574 1.000 52.176 79 LEU A C 1
ATOM 548 O O . LEU A 1 79 ? 9.969 2.017 9.127 1.000 51.342 79 LEU A O 1
ATOM 553 N N . PRO A 1 80 ? 9.338 -0.153 8.988 1.000 53.174 80 PRO A N 1
ATOM 554 C CA . PRO A 1 80 ? 8.598 0.044 7.726 1.000 57.285 80 PRO A CA 1
ATOM 555 C C . PRO A 1 80 ? 7.482 1.094 7.818 1.000 59.562 80 PRO A C 1
ATOM 556 O O . PRO A 1 80 ? 7.208 1.729 6.821 1.000 61.435 80 PRO A O 1
ATOM 560 N N . ASP A 1 81 ? 6.891 1.265 8.997 1.000 62.864 81 ASP A N 1
ATOM 561 C CA . ASP A 1 81 ? 5.753 2.206 9.217 1.000 64.949 81 ASP A CA 1
ATOM 562 C C . ASP A 1 81 ? 6.240 3.571 9.738 1.000 58.999 81 ASP A C 1
ATOM 563 O O . ASP A 1 81 ? 5.373 4.434 10.083 1.000 55.140 81 ASP A O 1
ATOM 568 N N . ILE A 1 82 ? 7.553 3.761 9.904 1.000 46.090 82 ILE A N 1
ATOM 569 C CA . ILE A 1 82 ? 8.079 4.929 10.670 1.000 42.872 82 ILE A CA 1
ATOM 570 C C . ILE A 1 82 ? 7.635 6.237 9.992 1.000 40.531 82 ILE A C 1
ATOM 571 O O . ILE A 1 82 ? 7.479 7.260 10.745 1.000 36.837 82 ILE A O 1
ATOM 576 N N . GLY A 1 83 ? 7.425 6.218 8.654 1.000 39.988 83 GLY A N 1
ATOM 577 C CA . GLY A 1 83 ? 7.021 7.396 7.855 1.000 42.651 83 GLY A CA 1
ATOM 578 C C . GLY A 1 83 ? 5.733 8.021 8.376 1.000 42.634 83 GLY A C 1
ATOM 579 O O . GLY A 1 83 ? 5.626 9.275 8.374 1.000 38.271 83 GLY A O 1
ATOM 580 N N . ILE A 1 84 ? 4.781 7.198 8.825 1.000 42.704 84 ILE A N 1
ATOM 581 C CA . ILE A 1 84 ? 3.447 7.677 9.308 1.000 46.768 84 ILE A CA 1
ATOM 582 C C . ILE A 1 84 ? 3.645 8.438 10.622 1.000 42.337 84 ILE A C 1
ATOM 583 O O . ILE A 1 84 ? 3.252 9.619 10.725 1.000 39.986 84 ILE A O 1
ATOM 588 N N . ILE A 1 85 ? 4.287 7.756 11.574 1.000 41.664 85 ILE A N 1
ATOM 589 C CA . ILE A 1 85 ? 4.655 8.294 12.912 1.000 40.581 85 ILE A CA 1
ATOM 590 C C . ILE A 1 85 ? 5.485 9.580 12.736 1.000 35.107 85 ILE A C 1
ATOM 591 O O . ILE A 1 85 ? 5.219 10.587 13.419 1.000 33.924 85 ILE A O 1
ATOM 596 N N . ALA A 1 86 ? 6.495 9.529 11.872 1.000 33.091 86 ALA A N 1
ATOM 597 C CA . ALA A 1 86 ? 7.459 10.632 11.682 1.000 32.416 86 ALA A CA 1
ATOM 598 C C . ALA A 1 86 ? 6.726 11.836 11.077 1.000 32.487 86 ALA A C 1
ATOM 599 O O . ALA A 1 86 ? 7.071 12.971 11.429 1.000 31.996 86 ALA A O 1
ATOM 601 N N . LYS A 1 87 ? 5.723 11.592 10.226 1.000 33.255 87 LYS A N 1
ATOM 602 C CA . LYS A 1 87 ? 4.982 12.710 9.564 1.000 36.118 87 LYS A CA 1
ATOM 603 C C . LYS A 1 87 ? 4.124 13.453 10.599 1.000 33.341 87 LYS A C 1
ATOM 604 O O . LYS A 1 87 ? 4.177 14.711 10.655 1.000 35.504 87 LYS A O 1
ATOM 610 N N . PHE A 1 88 ? 3.403 12.731 11.447 1.000 35.098 88 PHE A N 1
ATOM 611 C CA . PHE A 1 88 ? 2.674 13.311 12.607 1.000 37.225 88 PHE A CA 1
ATOM 612 C C . PHE A 1 88 ? 3.634 14.172 13.448 1.000 36.571 88 PHE A C 1
ATOM 613 O O . PHE A 1 88 ? 3.253 15.346 13.753 1.000 34.014 88 PHE A O 1
ATOM 621 N N . ALA A 1 89 ? 4.821 13.660 13.805 1.000 34.542 89 ALA A N 1
ATOM 622 C CA . ALA A 1 89 ? 5.785 14.402 14.655 1.000 36.370 89 ALA A CA 1
ATOM 623 C C . ALA A 1 89 ? 6.213 15.683 13.930 1.000 35.390 89 ALA A C 1
ATOM 624 O O . ALA A 1 89 ? 6.254 16.821 14.530 1.000 32.718 89 ALA A O 1
ATOM 626 N N . PHE A 1 90 ? 6.567 15.533 12.647 1.000 32.604 90 PHE A N 1
ATOM 627 C CA . PHE A 1 90 ? 6.948 16.728 11.829 1.000 32.274 90 PHE A CA 1
ATOM 628 C C . PHE A 1 90 ? 5.880 17.850 11.879 1.000 31.725 90 PHE A C 1
ATOM 629 O O . PHE A 1 90 ? 6.257 19.027 12.047 1.000 34.834 90 PHE A O 1
ATOM 637 N N . GLU A 1 91 ? 4.597 17.545 11.698 1.000 33.101 91 GLU A N 1
ATOM 638 C CA . GLU A 1 91 ? 3.510 18.560 11.643 1.000 38.866 91 GLU A CA 1
ATOM 639 C C . GLU A 1 91 ? 3.364 19.227 13.012 1.000 36.536 91 GLU A C 1
ATOM 640 O O . GLU A 1 91 ? 3.094 20.423 13.051 1.000 34.674 91 GLU A O 1
ATOM 646 N N . ARG A 1 92 ? 3.558 18.483 14.107 1.000 35.504 92 ARG A N 1
ATOM 647 C CA . ARG A 1 92 ? 3.571 19.096 15.472 1.000 38.050 92 ARG A CA 1
ATOM 648 C C . ARG A 1 92 ? 4.756 20.067 15.606 1.000 34.669 92 ARG A C 1
ATOM 649 O O . ARG A 1 92 ? 4.558 21.226 16.036 1.000 35.676 92 ARG A O 1
ATOM 657 N N . MET A 1 93 ? 5.948 19.637 15.229 1.000 35.943 93 MET A N 1
ATOM 658 C CA . MET A 1 93 ? 7.182 20.456 15.355 1.000 37.597 93 MET A CA 1
ATOM 659 C C . MET A 1 93 ? 7.067 21.724 14.513 1.000 37.822 93 MET A C 1
ATOM 660 O O . MET A 1 93 ? 7.623 22.761 14.918 1.000 42.105 93 MET A O 1
ATOM 665 N N . HIS A 1 94 ? 6.435 21.662 13.340 1.000 39.101 94 HIS A N 1
ATOM 666 C CA . HIS A 1 94 ? 6.401 22.850 12.441 1.000 39.555 94 HIS A CA 1
ATOM 667 C C . HIS A 1 94 ? 5.355 23.844 12.953 1.000 40.836 94 HIS A C 1
ATOM 668 O O . HIS A 1 94 ? 5.503 25.050 12.695 1.000 37.477 94 HIS A O 1
ATOM 675 N N . LYS A 1 95 ? 4.366 23.356 13.690 1.000 40.615 95 LYS A N 1
ATOM 676 C CA . LYS A 1 95 ? 3.233 24.188 14.169 1.000 46.911 95 LYS A CA 1
ATOM 677 C C . LYS A 1 95 ? 3.546 24.733 15.583 1.000 46.287 95 LYS A C 1
ATOM 678 O O . LYS A 1 95 ? 3.161 25.867 15.877 1.000 42.412 95 LYS A O 1
ATOM 684 N N . LEU A 1 96 ? 4.206 23.971 16.462 1.000 40.198 96 LEU A N 1
ATOM 685 C CA . LEU A 1 96 ? 4.189 24.313 17.914 1.000 38.966 96 LEU A CA 1
ATOM 686 C C . LEU A 1 96 ? 5.563 24.704 18.426 1.000 36.496 96 LEU A C 1
ATOM 687 O O . LEU A 1 96 ? 6.529 24.076 18.019 1.000 34.466 96 LEU A O 1
ATOM 692 N N . THR A 1 97 ? 5.642 25.653 19.366 1.000 37.240 97 THR A N 1
ATOM 693 C CA . THR A 1 97 ? 6.869 25.849 20.206 1.000 37.408 97 THR A CA 1
ATOM 694 C C . THR A 1 97 ? 7.121 24.595 21.028 1.000 36.024 97 THR A C 1
ATOM 695 O O . THR A 1 97 ? 6.232 23.740 21.177 1.000 35.190 97 THR A O 1
ATOM 699 N N . PRO A 1 98 ? 8.367 24.380 21.501 1.000 37.644 98 PRO A N 1
ATOM 700 C CA . PRO A 1 98 ? 8.657 23.261 22.401 1.000 39.474 98 PRO A CA 1
ATOM 701 C C . PRO A 1 98 ? 7.726 23.239 23.621 1.000 38.137 98 PRO A C 1
ATOM 702 O O . PRO A 1 98 ? 7.183 22.208 23.944 1.000 37.873 98 PRO A O 1
ATOM 706 N N . LEU A 1 99 ? 7.508 24.400 24.215 1.000 38.907 99 LEU A N 1
ATOM 707 C CA . LEU A 1 99 ? 6.583 24.519 25.366 1.000 39.931 99 LEU A CA 1
ATOM 708 C C . LEU A 1 99 ? 5.181 24.069 24.947 1.000 40.335 99 LEU A C 1
ATOM 709 O O . LEU A 1 99 ? 4.596 23.245 25.675 1.000 40.061 99 LEU A O 1
ATOM 714 N N . GLU A 1 100 ? 4.677 24.573 23.819 1.000 37.086 100 GLU A N 1
ATOM 715 C CA . GLU A 1 100 ? 3.330 24.196 23.323 1.000 38.660 100 GLU A CA 1
ATOM 716 C C . GLU A 1 100 ? 3.271 22.687 23.051 1.000 38.507 100 GLU A C 1
ATOM 717 O O . GLU A 1 100 ? 2.245 22.077 23.374 1.000 40.581 100 GLU A O 1
ATOM 723 N N . LEU A 1 101 ? 4.330 22.115 22.475 1.000 37.195 101 LEU A N 1
ATOM 724 C CA . LEU A 1 101 ? 4.363 20.649 22.224 1.000 39.461 101 LEU A CA 1
ATOM 725 C C . LEU A 1 101 ? 4.067 19.914 23.538 1.000 39.493 101 LEU A C 1
ATOM 726 O O . LEU A 1 101 ? 3.252 18.981 23.563 1.000 38.002 101 LEU A O 1
ATOM 731 N N . PHE A 1 102 ? 4.703 20.339 24.630 1.000 38.709 102 PHE A N 1
ATOM 732 C CA . PHE A 1 102 ? 4.524 19.647 25.936 1.000 38.712 102 PHE A CA 1
ATOM 733 C C . PHE A 1 102 ? 3.117 19.900 26.487 1.000 39.809 102 PHE A C 1
ATOM 734 O O . PHE A 1 102 ? 2.479 18.938 26.939 1.000 39.173 102 PHE A O 1
ATOM 742 N N . ARG A 1 103 ? 2.665 21.154 26.474 1.000 41.507 103 ARG A N 1
ATOM 743 C CA . ARG A 1 103 ? 1.287 21.491 26.908 1.000 44.944 103 ARG A CA 1
ATOM 744 C C . ARG A 1 103 ? 0.282 20.629 26.151 1.000 48.082 103 ARG A C 1
ATOM 745 O O . ARG A 1 103 ? -0.548 20.015 26.828 1.000 47.113 103 ARG A O 1
ATOM 753 N N . HIS A 1 104 ? 0.351 20.590 24.812 1.000 48.985 104 HIS A N 1
ATOM 754 C CA . HIS A 1 104 ? -0.576 19.800 23.953 1.000 53.122 104 HIS A CA 1
ATOM 755 C C . HIS A 1 104 ? -0.448 18.305 24.263 1.000 56.266 104 HIS A C 1
ATOM 756 O O . HIS A 1 104 ? -1.477 17.611 24.121 1.000 60.554 104 HIS A O 1
ATOM 763 N N . ALA A 1 105 ? 0.733 17.817 24.667 1.000 53.861 105 ALA A N 1
ATOM 764 C CA . ALA A 1 105 ? 0.954 16.375 24.934 1.000 59.433 105 ALA A CA 1
ATOM 765 C C . ALA A 1 105 ? 0.025 15.932 26.084 1.000 69.597 105 ALA A C 1
ATOM 766 O O . ALA A 1 105 ? -0.413 14.747 26.081 1.000 72.459 105 ALA A O 1
ATOM 768 N N . SER A 1 106 ? -0.321 16.845 27.005 1.000 73.816 106 SER A N 1
ATOM 769 C CA . SER A 1 106 ? -1.414 16.666 28.005 1.000 73.742 106 SER A CA 1
ATOM 770 C C . SER A 1 106 ? -1.128 15.442 28.883 1.000 64.128 106 SER A C 1
ATOM 771 O O . SER A 1 106 ? -2.024 14.579 29.017 1.000 69.388 106 SER A O 1
ATOM 774 N N . GLY A 1 107 ? 0.078 15.361 29.434 1.000 54.660 107 GLY A N 1
ATOM 775 C CA . GLY A 1 107 ? 0.525 14.223 30.247 1.000 52.339 107 GLY A CA 1
ATOM 776 C C . GLY A 1 107 ? 0.800 12.948 29.448 1.000 48.374 107 GLY A C 1
ATOM 777 O O . GLY A 1 107 ? 1.052 11.936 30.083 1.000 57.115 107 GLY A O 1
ATOM 778 N N . LYS A 1 108 ? 0.752 12.933 28.118 1.000 43.468 108 LYS A N 1
ATOM 779 C CA . LYS A 1 108 ? 1.268 11.757 27.365 1.000 45.275 108 LYS A CA 1
ATOM 780 C C . LYS A 1 108 ? 2.795 11.930 27.191 1.000 42.487 108 LYS A C 1
ATOM 781 O O . LYS A 1 108 ? 3.285 13.073 27.040 1.000 46.060 108 LYS A O 1
ATOM 784 N N . HIS A 1 109 ? 3.511 10.823 27.088 1.000 35.262 109 HIS A N 1
ATOM 785 C CA . HIS A 1 109 ? 4.998 10.797 27.056 1.000 33.960 109 HIS A CA 1
ATOM 786 C C . HIS A 1 109 ? 5.421 10.614 25.605 1.000 32.707 109 HIS A C 1
ATOM 787 O O . HIS A 1 109 ? 4.696 9.944 24.839 1.000 35.382 109 HIS A O 1
ATOM 794 N N . THR A 1 110 ? 6.592 11.141 25.288 1.000 31.395 110 THR A N 1
ATOM 795 C CA . THR A 1 110 ? 7.224 11.163 23.958 1.000 29.865 110 THR A CA 1
ATOM 796 C C . THR A 1 110 ? 7.291 9.771 23.348 1.000 31.665 110 THR A C 1
ATOM 797 O O . THR A 1 110 ? 7.007 9.668 22.150 1.000 31.228 110 THR A O 1
ATOM 801 N N . PHE A 1 111 ? 7.673 8.748 24.121 1.000 27.284 111 PHE A N 1
ATOM 802 C CA . PHE A 1 111 ? 7.878 7.408 23.511 1.000 29.793 111 PHE A CA 1
ATOM 803 C C . PHE A 1 111 ? 7.200 6.271 24.295 1.000 29.439 111 PHE A C 1
ATOM 804 O O . PHE A 1 111 ? 7.427 5.108 23.931 1.000 29.500 111 PHE A O 1
ATOM 812 N N . ALA A 1 112 ? 6.383 6.591 25.303 1.000 29.436 112 ALA A N 1
ATOM 813 C CA . ALA A 1 112 ? 5.688 5.518 26.058 1.000 29.210 112 ALA A CA 1
ATOM 814 C C . ALA A 1 112 ? 4.706 4.730 25.156 1.000 29.157 112 ALA A C 1
ATOM 815 O O . ALA A 1 112 ? 4.421 3.575 25.465 1.000 26.208 112 ALA A O 1
ATOM 817 N N . GLY A 1 113 ? 4.227 5.317 24.046 1.000 28.982 113 GLY A N 1
ATOM 818 C CA . GLY A 1 113 ? 3.395 4.622 23.060 1.000 28.738 113 GLY A CA 1
ATOM 819 C C . GLY A 1 113 ? 3.964 3.295 22.568 1.000 29.335 113 GLY A C 1
ATOM 820 O O . GLY A 1 113 ? 3.156 2.396 22.202 1.000 28.189 113 GLY A O 1
ATOM 821 N N . MET A 1 114 ? 5.286 3.160 22.554 1.000 27.168 114 MET A N 1
ATOM 822 C CA . MET A 1 114 ? 6.044 1.973 22.049 1.000 29.641 114 MET A CA 1
ATOM 823 C C . MET A 1 114 ? 6.010 0.846 23.089 1.000 27.081 114 MET A C 1
ATOM 824 O O . MET A 1 114 ? 6.343 -0.294 22.725 1.000 25.368 114 MET A O 1
ATOM 829 N N . VAL A 1 115 ? 5.699 1.138 24.343 1.000 26.288 115 VAL A N 1
ATOM 830 C CA . VAL A 1 115 ? 5.935 0.163 25.458 1.000 26.126 115 VAL A CA 1
ATOM 831 C C . VAL A 1 115 ? 5.047 -1.071 25.293 1.000 26.444 115 VAL A C 1
ATOM 832 O O . VAL A 1 115 ? 5.559 -2.226 25.358 1.000 27.066 115 VAL A O 1
ATOM 836 N N . ASN A 1 116 ? 3.748 -0.894 25.093 1.000 28.519 116 ASN A N 1
ATOM 837 C CA . ASN A 1 116 ? 2.788 -2.021 25.053 1.000 31.070 116 ASN A CA 1
ATOM 838 C C . ASN A 1 116 ? 3.194 -2.989 23.934 1.000 32.048 116 ASN A C 1
ATOM 839 O O . ASN A 1 116 ? 3.139 -4.233 24.139 1.000 29.630 116 ASN A O 1
ATOM 844 N N . GLY A 1 117 ? 3.603 -2.438 22.766 1.000 30.323 117 GLY A N 1
ATOM 845 C CA . GLY A 1 117 ? 3.937 -3.263 21.582 1.000 32.227 117 GLY A CA 1
ATOM 846 C C . GLY A 1 117 ? 5.215 -4.091 21.770 1.000 32.917 117 GLY A C 1
ATOM 847 O O . GLY A 1 117 ? 5.458 -4.995 20.943 1.000 31.420 117 GLY A O 1
ATOM 848 N N . SER A 1 118 ? 6.029 -3.789 22.815 1.000 30.911 118 SER A N 1
ATOM 849 C CA . SER A 1 118 ? 7.335 -4.423 23.090 1.000 30.052 118 SER A CA 1
ATOM 850 C C . SER A 1 118 ? 7.137 -5.834 23.643 1.000 28.436 118 SER A C 1
ATOM 851 O O . SER A 1 118 ? 8.158 -6.528 23.750 1.000 29.539 118 SER A O 1
ATOM 854 N N . LYS A 1 119 ? 5.917 -6.276 23.964 1.000 28.082 119 LYS A N 1
ATOM 855 C CA . LYS A 1 119 ? 5.732 -7.653 24.542 1.000 28.491 119 LYS A CA 1
ATOM 856 C C . LYS A 1 119 ? 6.356 -8.732 23.664 1.000 28.012 119 LYS A C 1
ATOM 857 O O . LYS A 1 119 ? 7.008 -9.630 24.189 1.000 27.407 119 LYS A O 1
ATOM 863 N N . GLY A 1 120 ? 6.139 -8.694 22.351 1.000 28.509 120 GLY A N 1
ATOM 864 C CA . GLY A 1 120 ? 6.653 -9.786 21.499 1.000 29.300 120 GLY A CA 1
ATOM 865 C C . GLY A 1 120 ? 8.167 -9.901 21.545 1.000 28.154 120 GLY A C 1
ATOM 866 O O . GLY A 1 120 ? 8.665 -11.035 21.603 1.000 27.919 120 GLY A O 1
ATOM 867 N N . GLU A 1 121 ? 8.868 -8.766 21.505 1.000 26.950 121 GLU A N 1
ATOM 868 C CA . GLU A 1 121 ? 10.356 -8.755 21.521 1.000 27.310 121 GLU A CA 1
ATOM 869 C C . GLU A 1 121 ? 10.849 -9.354 22.844 1.000 27.395 121 GLU A C 1
ATOM 870 O O . GLU A 1 121 ? 11.856 -10.069 22.838 1.000 26.428 121 GLU A O 1
ATOM 876 N N . ASN A 1 122 ? 10.134 -9.060 23.925 1.000 25.966 122 ASN A N 1
ATOM 877 C CA . ASN A 1 122 ? 10.510 -9.593 25.260 1.000 26.337 122 ASN A CA 1
ATOM 878 C C . ASN A 1 122 ? 10.441 -11.122 25.229 1.000 27.448 122 ASN A C 1
ATOM 879 O O . ASN A 1 122 ? 11.412 -11.758 25.630 1.000 27.961 122 ASN A O 1
ATOM 884 N N . TYR A 1 123 ? 9.331 -11.666 24.738 1.000 28.440 123 TYR A N 1
ATOM 885 C CA . TYR A 1 123 ? 9.177 -13.138 24.644 1.000 30.003 123 TYR A CA 1
ATOM 886 C C . TYR A 1 123 ? 10.324 -13.712 23.808 1.000 31.779 123 TYR A C 1
ATOM 887 O O . TYR A 1 123 ? 10.901 -14.742 24.185 1.000 31.211 123 TYR A O 1
ATOM 896 N N . ALA A 1 124 ? 10.638 -13.049 22.695 1.000 30.268 124 ALA A N 1
ATOM 897 C CA . ALA A 1 124 ? 11.708 -13.542 21.801 1.000 30.866 124 ALA A CA 1
ATOM 898 C C . ALA A 1 124 ? 13.053 -13.570 22.536 1.000 29.567 124 ALA A C 1
ATOM 899 O O . ALA A 1 124 ? 13.764 -14.575 22.424 1.000 31.195 124 ALA A O 1
ATOM 901 N N . MET A 1 125 ? 13.389 -12.488 23.235 1.000 28.938 125 MET A N 1
ATOM 902 C CA . MET A 1 125 ? 14.705 -12.413 23.922 1.000 28.966 125 MET A CA 1
ATOM 903 C C . MET A 1 125 ? 14.754 -13.468 25.036 1.000 29.413 125 MET A C 1
ATOM 904 O O . MET A 1 125 ? 15.819 -14.065 25.227 1.000 30.413 125 MET A O 1
ATOM 909 N N . MET A 1 126 ? 13.637 -13.692 25.725 1.000 29.671 126 MET A N 1
ATOM 910 C CA . MET A 1 126 ? 13.587 -14.773 26.732 1.000 31.916 126 MET A CA 1
ATOM 911 C C . MET A 1 126 ? 14.042 -16.082 26.075 1.000 32.228 126 MET A C 1
ATOM 912 O O . MET A 1 126 ? 14.884 -16.808 26.653 1.000 31.161 126 MET A O 1
ATOM 917 N N . LYS A 1 127 ? 13.454 -16.405 24.938 1.000 31.151 127 LYS A N 1
ATOM 918 C CA . LYS A 1 127 ? 13.729 -17.691 24.247 1.000 33.638 127 LYS A CA 1
ATOM 919 C C . LYS A 1 127 ? 15.163 -17.712 23.702 1.000 32.558 127 LYS A C 1
ATOM 920 O O . LYS A 1 127 ? 15.814 -18.742 23.788 1.000 33.123 127 LYS A O 1
ATOM 926 N N . ILE A 1 128 ? 15.633 -16.604 23.139 1.000 32.258 128 ILE A N 1
ATOM 927 C CA . ILE A 1 128 ? 16.993 -16.504 22.554 1.000 31.510 128 ILE A CA 1
ATOM 928 C C . ILE A 1 128 ? 18.042 -16.707 23.654 1.000 31.374 128 ILE A C 1
ATOM 929 O O . ILE A 1 128 ? 18.992 -17.469 23.470 1.000 33.387 128 ILE A O 1
ATOM 934 N N . VAL A 1 129 ? 17.906 -16.034 24.787 1.000 31.829 129 VAL A N 1
ATOM 935 C CA . VAL A 1 129 ? 18.925 -16.143 25.866 1.000 31.969 129 VAL A CA 1
ATOM 936 C C . VAL A 1 129 ? 18.883 -17.564 26.445 1.000 34.400 129 VAL A C 1
ATOM 937 O O . VAL A 1 129 ? 19.937 -18.136 26.710 1.000 34.203 129 VAL A O 1
ATOM 941 N N . LYS A 1 130 ? 17.704 -18.145 26.576 1.000 36.768 130 LYS A N 1
ATOM 942 C CA . LYS A 1 130 ? 17.604 -19.553 27.047 1.000 39.391 130 LYS A CA 1
ATOM 943 C C . LYS A 1 130 ? 18.311 -20.499 26.074 1.000 40.813 130 LYS A C 1
ATOM 944 O O . LYS A 1 130 ? 18.937 -21.494 26.544 1.000 40.493 130 LYS A O 1
ATOM 948 N N . GLU A 1 131 ? 18.180 -20.280 24.770 1.000 40.289 131 GLU A N 1
ATOM 949 C CA . GLU A 1 131 ? 18.757 -21.188 23.760 1.000 43.133 131 GLU A CA 1
ATOM 950 C C . GLU A 1 131 ? 20.270 -20.988 23.704 1.000 42.329 131 GLU A C 1
ATOM 951 O O . GLU A 1 131 ? 21.005 -21.977 23.697 1.000 39.483 131 GLU A O 1
ATOM 957 N N . TYR A 1 132 ? 20.735 -19.749 23.597 1.000 36.985 132 TYR A N 1
ATOM 958 C CA . TYR A 1 132 ? 22.160 -19.456 23.310 1.000 37.110 132 TYR A CA 1
ATOM 959 C C . TYR A 1 132 ? 22.990 -19.414 24.598 1.000 36.938 132 TYR A C 1
ATOM 960 O O . TYR A 1 132 ? 24.224 -19.491 24.481 1.000 36.495 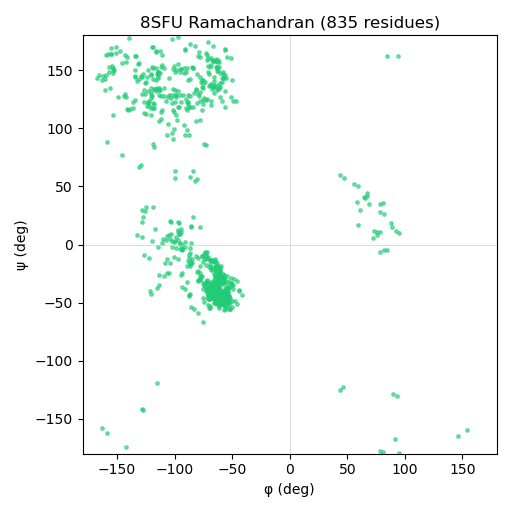132 TYR A O 1
ATOM 969 N N . LYS A 1 133 ? 22.359 -19.252 25.766 1.000 35.528 133 LYS A N 1
ATOM 970 C CA . LYS A 1 133 ? 23.052 -19.275 27.087 1.000 37.361 133 LYS A CA 1
ATOM 971 C C . LYS A 1 133 ? 24.295 -18.398 27.050 1.000 37.438 133 LYS A C 1
ATOM 972 O O . LYS A 1 133 ? 25.400 -18.850 27.325 1.000 35.338 133 LYS A O 1
ATOM 976 N N . PRO A 1 134 ? 24.191 -17.093 26.724 1.000 33.962 134 PRO A N 1
ATOM 977 C CA . PRO A 1 134 ? 25.355 -16.223 26.824 1.000 33.672 134 PRO A CA 1
ATOM 978 C C . PRO A 1 134 ? 25.784 -16.012 28.289 1.000 33.662 134 PRO A C 1
ATOM 979 O O . PRO A 1 134 ? 24.973 -16.131 29.225 1.000 32.558 134 PRO A O 1
ATOM 983 N N . ASP A 1 135 ? 27.044 -15.629 28.465 1.000 35.626 135 ASP A N 1
ATOM 984 C CA . ASP A 1 135 ? 27.642 -15.307 29.782 1.000 36.471 135 ASP A CA 1
ATOM 985 C C . ASP A 1 135 ? 27.184 -13.904 30.192 1.000 34.039 135 ASP A C 1
ATOM 986 O O . ASP A 1 135 ? 27.111 -13.644 31.397 1.000 33.799 135 ASP A O 1
ATOM 991 N N . VAL A 1 136 ? 26.924 -13.021 29.246 1.000 31.911 136 VAL A N 1
ATOM 992 C CA . VAL A 1 136 ? 26.401 -11.647 29.531 1.000 31.846 136 VAL A CA 1
ATOM 993 C C . VAL A 1 136 ? 25.613 -11.168 28.308 1.000 30.809 136 VAL A C 1
ATOM 994 O O . VAL A 1 136 ? 25.988 -11.567 27.167 1.000 30.621 136 VAL A O 1
ATOM 998 N N . CYS A 1 137 ? 24.628 -10.301 28.509 1.000 29.199 137 CYS A N 1
ATOM 999 C CA . CYS A 1 137 ? 23.939 -9.616 27.387 1.000 28.408 137 CYS A CA 1
ATOM 1000 C C . CYS A 1 137 ? 24.127 -8.105 27.515 1.000 27.993 137 CYS A C 1
ATOM 1001 O O . CYS A 1 137 ? 24.251 -7.620 28.633 1.000 26.850 137 CYS A O 1
ATOM 1004 N N . LEU A 1 138 ? 24.108 -7.401 26.405 1.000 27.181 138 LEU A N 1
ATOM 1005 C CA . LEU A 1 138 ? 24.071 -5.929 26.307 1.000 26.731 138 LEU A CA 1
ATOM 1006 C C . LEU A 1 138 ? 22.862 -5.539 25.445 1.000 27.278 138 LEU A C 1
ATOM 1007 O O . LEU A 1 138 ? 22.607 -6.208 24.383 1.000 26.667 138 LEU A O 1
ATOM 1012 N N . ALA A 1 139 ? 22.153 -4.491 25.828 1.000 25.465 139 ALA A N 1
ATOM 1013 C CA . ALA A 1 139 ? 20.944 -4.077 25.091 1.000 26.109 139 ALA A CA 1
ATOM 1014 C C . ALA A 1 139 ? 20.823 -2.555 25.019 1.000 27.415 139 ALA A C 1
ATOM 1015 O O . ALA A 1 139 ? 20.818 -1.931 26.045 1.000 26.584 139 ALA A O 1
ATOM 1017 N N . ASP A 1 140 ? 20.661 -2.030 23.806 1.000 25.863 140 ASP A N 1
ATOM 1018 C CA . ASP A 1 140 ? 20.416 -0.586 23.586 1.000 27.417 140 ASP A CA 1
ATOM 1019 C C . ASP A 1 140 ? 18.934 -0.351 23.291 1.000 27.039 140 ASP A C 1
ATOM 1020 O O . ASP A 1 140 ? 18.515 -0.450 22.111 1.000 26.653 140 ASP A O 1
ATOM 1025 N N . TYR A 1 141 ? 18.178 0.007 24.336 1.000 24.578 141 TYR A N 1
ATOM 1026 C CA . TYR A 1 141 ? 16.736 0.290 24.263 1.000 25.391 141 TYR A CA 1
ATOM 1027 C C . TYR A 1 141 ? 16.460 1.730 24.687 1.000 24.36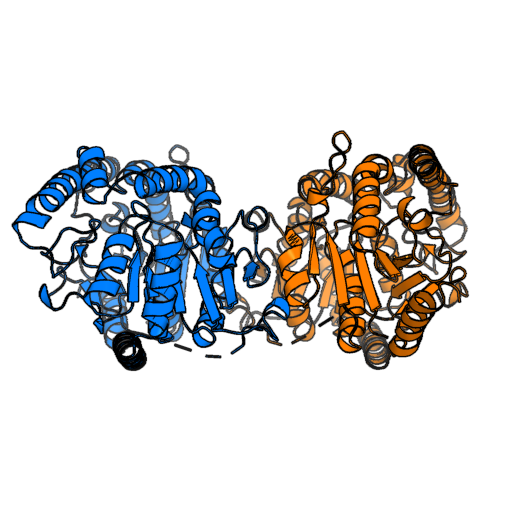3 141 TYR A C 1
ATOM 1028 O O . TYR A 1 141 ? 17.350 2.350 25.292 1.000 27.060 141 TYR A O 1
ATOM 1037 N N . LEU A 1 142 ? 15.239 2.204 24.487 1.000 24.508 142 LEU A N 1
ATOM 1038 C CA . LEU A 1 142 ? 14.798 3.497 25.054 1.000 24.264 142 LEU A CA 1
ATOM 1039 C C . LEU A 1 142 ? 14.394 3.320 26.539 1.000 25.290 142 LEU A C 1
ATOM 1040 O O . LEU A 1 142 ? 14.355 4.319 27.238 1.000 23.777 142 LEU A O 1
ATOM 1045 N N . PHE A 1 143 ? 14.038 2.111 26.932 1.000 22.577 143 PHE A N 1
ATOM 1046 C CA . PHE A 1 143 ? 13.529 1.775 28.297 1.000 22.024 143 PHE A CA 1
ATOM 1047 C C . PHE A 1 143 ? 13.852 0.314 28.587 1.000 21.893 143 PHE A C 1
ATOM 1048 O O . PHE A 1 143 ? 13.902 -0.552 27.674 1.000 22.578 143 PHE A O 1
ATOM 1056 N N . ASN A 1 144 ? 14.108 0.028 29.871 1.000 21.794 144 ASN A N 1
ATOM 1057 C CA . ASN A 1 144 ? 14.328 -1.355 30.355 1.000 23.628 144 ASN A CA 1
ATOM 1058 C C . ASN A 1 144 ? 13.157 -2.252 30.011 1.000 24.306 144 ASN A C 1
ATOM 1059 O O . ASN A 1 144 ? 12.019 -1.823 30.046 1.000 24.525 144 ASN A O 1
ATOM 1064 N N . MET A 1 145 ? 13.462 -3.526 29.736 1.000 25.067 145 MET A N 1
ATOM 1065 C CA . MET A 1 145 ? 12.478 -4.568 29.427 1.000 26.716 145 MET A CA 1
ATOM 1066 C C . MET A 1 145 ? 12.569 -5.716 30.436 1.000 25.606 145 MET A C 1
ATOM 1067 O O . MET A 1 145 ? 13.618 -5.925 31.060 1.000 25.623 145 MET A O 1
ATOM 1072 N N . PRO A 1 146 ? 11.432 -6.347 30.739 1.000 25.191 146 PRO A N 1
ATOM 1073 C CA . PRO A 1 146 ? 11.365 -7.367 31.794 1.000 25.885 146 PRO A CA 1
ATOM 1074 C C . PRO A 1 146 ? 12.412 -8.476 31.613 1.000 24.920 146 PRO A C 1
ATOM 1075 O O . PRO A 1 146 ? 12.912 -8.980 32.598 1.000 25.130 146 PRO A O 1
ATOM 1079 N N . TRP A 1 147 ? 12.689 -8.874 30.375 1.000 26.450 147 TRP A N 1
ATOM 1080 C CA . TRP A 1 147 ? 13.603 -10.029 30.103 1.000 26.509 147 TRP A CA 1
ATOM 1081 C C . TRP A 1 147 ? 14.964 -9.736 30.746 1.000 25.530 147 TRP A C 1
ATOM 1082 O O . TRP A 1 147 ? 15.645 -10.702 31.147 1.000 27.462 147 TRP A O 1
ATOM 1093 N N . MET A 1 148 ? 15.349 -8.446 30.823 1.000 25.224 148 MET A N 1
ATOM 1094 C CA . MET A 1 148 ? 16.669 -8.024 31.342 1.000 24.822 148 MET A CA 1
ATOM 1095 C C . MET A 1 148 ? 16.814 -8.423 32.835 1.000 27.698 148 MET A C 1
ATOM 1096 O O . MET A 1 148 ? 17.924 -8.527 33.278 1.000 27.990 148 MET A O 1
ATOM 1101 N N . PHE A 1 149 ? 15.718 -8.706 33.525 1.000 28.029 149 PHE A N 1
ATOM 1102 C CA . PHE A 1 149 ? 15.680 -9.050 34.972 1.000 29.543 149 PHE A CA 1
ATOM 1103 C C . PHE A 1 149 ? 15.227 -10.493 35.176 1.000 31.040 149 PHE A C 1
ATOM 1104 O O . PHE A 1 149 ? 15.213 -10.965 36.314 1.000 33.137 149 PHE A O 1
ATOM 1112 N N . THR A 1 150 ? 14.901 -11.215 34.127 1.000 30.540 150 THR A N 1
ATOM 1113 C CA . THR A 1 150 ? 14.432 -12.612 34.261 1.000 30.831 150 THR A CA 1
ATOM 1114 C C . THR A 1 150 ? 15.448 -13.627 33.758 1.000 32.418 150 THR A C 1
ATOM 1115 O O . THR A 1 150 ? 15.400 -14.821 34.176 1.000 31.775 150 THR A O 1
ATOM 1119 N N . VAL A 1 151 ? 16.296 -13.265 32.821 1.000 31.829 151 VAL A N 1
ATOM 1120 C CA . VAL A 1 151 ? 17.232 -14.252 32.215 1.000 33.326 151 VAL A CA 1
ATOM 1121 C C . VAL A 1 151 ? 18.313 -14.634 33.242 1.000 35.425 151 VAL A C 1
ATOM 1122 O O . VAL A 1 151 ? 18.610 -13.849 34.137 1.000 35.493 151 VAL A O 1
ATOM 1126 N N . ASP A 1 152 ? 18.940 -15.767 32.997 1.000 40.494 152 ASP A N 1
ATOM 1127 C CA . ASP A 1 152 ? 19.977 -16.408 33.843 1.000 44.906 152 ASP A CA 1
ATOM 1128 C C . ASP A 1 152 ? 21.370 -15.780 33.734 1.000 45.247 152 ASP A C 1
ATOM 1129 O O . ASP A 1 152 ? 22.294 -16.483 34.127 1.000 53.280 152 ASP A O 1
ATOM 1134 N N . CYS A 1 153 ? 21.563 -14.574 33.187 1.000 38.032 153 CYS A N 1
ATOM 1135 C CA . CYS A 1 153 ? 22.907 -13.951 33.096 1.000 36.278 153 CYS A CA 1
ATOM 1136 C C . CYS A 1 153 ? 22.755 -12.467 33.365 1.000 34.192 153 CYS A C 1
ATOM 1137 O O . CYS A 1 153 ? 21.652 -11.945 33.243 1.000 32.172 153 CYS A O 1
ATOM 1140 N N . PRO A 1 154 ? 23.841 -11.769 33.707 1.000 33.825 154 PRO A N 1
ATOM 1141 C CA . PRO A 1 154 ? 23.794 -10.319 33.845 1.000 33.213 154 PRO A CA 1
ATOM 1142 C C . PRO A 1 154 ? 23.453 -9.619 32.524 1.000 31.032 154 PRO A C 1
ATOM 1143 O O . PRO A 1 154 ? 23.765 -10.191 31.464 1.000 29.552 154 PRO A O 1
ATOM 1147 N N . VAL A 1 155 ? 22.842 -8.426 32.602 1.000 29.892 155 VAL A N 1
ATOM 1148 C CA . VAL A 1 155 ? 22.398 -7.703 31.387 1.000 28.149 155 VAL A CA 1
ATOM 1149 C C . VAL A 1 155 ? 22.794 -6.252 31.552 1.000 28.622 155 VAL A C 1
ATOM 1150 O O . VAL A 1 155 ? 22.451 -5.659 32.589 1.000 28.484 155 VAL A O 1
ATOM 1154 N N . ILE A 1 156 ? 23.579 -5.743 30.608 1.000 26.908 156 ILE A N 1
ATOM 1155 C CA . ILE A 1 156 ? 24.109 -4.344 30.652 1.000 25.880 156 ILE A CA 1
ATOM 1156 C C . ILE A 1 156 ? 23.269 -3.503 29.712 1.000 25.680 156 ILE A C 1
ATOM 1157 O O . ILE A 1 156 ? 23.339 -3.703 28.502 1.000 25.661 156 ILE A O 1
ATOM 1162 N N . PRO A 1 157 ? 22.521 -2.502 30.192 1.000 24.209 157 PRO A N 1
ATOM 1163 C CA . PRO A 1 157 ? 21.915 -1.537 29.271 1.000 23.345 157 PRO A CA 1
ATOM 1164 C C . PRO A 1 157 ? 23.005 -0.673 28.655 1.000 24.703 157 PRO A C 1
ATOM 1165 O O . PRO A 1 157 ? 23.930 -0.281 29.330 1.000 24.433 157 PRO A O 1
ATOM 1169 N N . VAL A 1 158 ? 22.860 -0.461 27.346 1.000 25.127 158 VAL A N 1
ATOM 1170 C CA . VAL A 1 158 ? 23.765 0.374 26.533 1.000 24.775 158 VAL A CA 1
ATOM 1171 C C . VAL A 1 158 ? 22.929 1.570 26.089 1.000 25.370 158 VAL A C 1
ATOM 1172 O O . VAL A 1 158 ? 21.799 1.368 25.678 1.000 26.194 158 VAL A O 1
ATOM 1176 N N . LYS A 1 159 ? 23.448 2.787 26.221 1.000 24.905 159 LYS A N 1
ATOM 1177 C CA . LYS A 1 159 ? 22.664 3.992 25.928 1.000 26.045 159 LYS A CA 1
ATOM 1178 C C . LYS A 1 159 ? 23.437 4.860 24.929 1.000 25.164 159 LYS A C 1
ATOM 1179 O O . LYS A 1 159 ? 24.691 5.016 25.098 1.000 28.190 159 LYS A O 1
ATOM 1185 N N . SER A 1 160 ? 22.722 5.320 23.906 1.000 26.645 160 SER A N 1
ATOM 1186 C CA . SER A 1 160 ? 23.324 6.145 22.834 1.000 27.084 160 SER A CA 1
ATOM 1187 C C . SER A 1 160 ? 22.523 7.436 22.672 1.000 28.623 160 SER A C 1
ATOM 1188 O O . SER A 1 160 ? 22.965 8.352 21.954 1.000 32.052 160 SER A O 1
ATOM 1191 N N . VAL A 1 161 ? 21.372 7.569 23.310 1.000 25.723 161 VAL A N 1
ATOM 1192 C CA . VAL A 1 161 ? 20.610 8.848 23.311 1.000 25.970 161 VAL A CA 1
ATOM 1193 C C . VAL A 1 161 ? 21.308 9.874 24.205 1.000 24.161 161 VAL A C 1
ATOM 1194 O O . VAL A 1 161 ? 22.166 9.550 25.008 1.000 24.995 161 VAL A O 1
ATOM 1198 N N . ASN A 1 162 ? 20.921 11.126 24.057 1.000 23.194 162 ASN A N 1
ATOM 1199 C CA . ASN A 1 162 ? 21.428 12.201 24.920 1.000 22.551 162 ASN A CA 1
ATOM 1200 C C . ASN A 1 162 ? 21.299 11.782 26.382 1.000 23.527 162 ASN A C 1
ATOM 1201 O O . ASN A 1 162 ? 20.222 11.384 26.802 1.000 24.709 162 ASN A O 1
ATOM 1206 N N . PRO A 1 163 ? 22.406 11.771 27.162 1.000 23.829 163 PRO A N 1
ATOM 1207 C CA . PRO A 1 163 ? 22.371 11.200 28.523 1.000 24.377 163 PRO A CA 1
ATOM 1208 C C . PRO A 1 163 ? 21.926 12.116 29.677 1.000 24.594 163 PRO A C 1
ATOM 1209 O O . PRO A 1 163 ? 22.158 11.741 30.796 1.000 24.249 163 PRO A O 1
ATOM 1213 N N . ILE A 1 164 ? 21.290 13.249 29.376 1.000 25.070 164 ILE A N 1
ATOM 1214 C CA . ILE A 1 164 ? 20.780 14.145 30.456 1.000 25.919 164 ILE A CA 1
ATOM 1215 C C . ILE A 1 164 ? 19.820 13.343 31.355 1.000 26.606 164 ILE A C 1
ATOM 1216 O O . ILE A 1 164 ? 19.737 13.648 32.542 1.000 27.821 164 ILE A O 1
ATOM 1221 N N . GLU A 1 165 ? 19.152 12.343 30.796 1.000 26.803 165 GLU A N 1
ATOM 1222 C CA . GLU A 1 165 ? 18.213 11.493 31.572 1.000 27.626 165 GLU A CA 1
ATOM 1223 C C . GLU A 1 165 ? 18.936 10.678 32.663 1.000 28.106 165 GLU A C 1
ATOM 1224 O O . GLU A 1 165 ? 18.240 10.109 33.512 1.000 28.102 165 GLU A O 1
ATOM 1230 N N . LEU A 1 166 ? 20.264 10.584 32.613 1.000 27.678 166 LEU A N 1
ATOM 1231 C CA . LEU A 1 166 ? 21.046 9.829 33.633 1.000 27.757 166 LEU A CA 1
ATOM 1232 C C . LEU A 1 166 ? 21.454 10.762 34.790 1.000 29.709 166 LEU A C 1
ATOM 1233 O O . LEU A 1 166 ? 22.147 10.299 35.699 1.000 30.549 166 LEU A O 1
ATOM 1238 N N . TYR A 1 167 ? 21.046 12.020 34.745 1.000 28.033 167 TYR A N 1
ATOM 1239 C CA . TYR A 1 167 ? 21.434 13.021 35.747 1.000 31.251 167 TYR A CA 1
ATOM 1240 C C . TYR A 1 167 ? 20.175 13.482 36.487 1.000 35.449 167 TYR A C 1
ATOM 1241 O O . TYR A 1 167 ? 19.077 13.283 35.988 1.000 33.604 167 TYR A O 1
ATOM 1250 N N . ASN A 1 168 ? 20.359 14.169 37.611 1.000 39.728 168 ASN A N 1
ATOM 1251 C CA . ASN A 1 168 ? 19.261 14.846 38.351 1.000 42.827 168 ASN A CA 1
ATOM 1252 C C . ASN A 1 168 ? 19.267 16.341 38.005 1.000 42.467 168 ASN A C 1
ATOM 1253 O O . ASN A 1 168 ? 19.337 17.144 38.900 1.000 51.454 168 ASN A O 1
ATOM 1258 N N . GLY A 1 169 ? 19.027 16.689 36.753 1.000 41.671 169 GLY A N 1
ATOM 1259 C CA . GLY A 1 169 ? 19.040 18.081 36.291 1.000 39.732 169 GLY A CA 1
ATOM 1260 C C . GLY A 1 169 ? 17.762 18.433 35.547 1.000 39.387 169 GLY A C 1
ATOM 1261 O O . GLY A 1 169 ? 16.664 17.959 35.842 1.000 38.663 169 GLY A O 1
ATOM 1262 N N . PRO A 1 170 ? 17.889 19.239 34.492 1.000 39.781 170 PRO A N 1
ATOM 1263 C CA . PRO A 1 170 ? 16.758 19.540 33.619 1.000 38.226 170 PRO A CA 1
ATOM 1264 C C . PRO A 1 170 ? 16.166 18.246 33.088 1.000 36.586 170 PRO A C 1
ATOM 1265 O O . PRO A 1 170 ? 16.919 17.329 32.755 1.000 35.397 170 PRO A O 1
ATOM 1269 N N . PRO A 1 171 ? 14.829 18.166 32.941 1.000 37.881 171 PRO A N 1
ATOM 1270 C CA . PRO A 1 171 ? 14.220 16.961 32.394 1.000 34.785 171 PRO A CA 1
ATOM 1271 C C . PRO A 1 171 ? 14.744 16.704 30.972 1.000 32.395 171 PRO A C 1
ATOM 1272 O O . PRO A 1 171 ? 14.948 17.638 30.213 1.000 32.422 171 PRO A O 1
ATOM 1276 N N . ALA A 1 172 ? 14.849 15.432 30.624 1.000 28.272 172 ALA A N 1
ATOM 1277 C CA . ALA A 1 172 ? 15.184 14.934 29.291 1.000 26.829 172 ALA A CA 1
ATOM 1278 C C . ALA A 1 172 ? 14.027 15.226 28.344 1.000 27.887 172 ALA A C 1
ATOM 1279 O O . ALA A 1 172 ? 12.856 15.402 28.806 1.000 28.262 172 ALA A O 1
ATOM 1281 N N . LEU A 1 173 ? 14.365 15.355 27.070 1.000 29.097 173 LEU A N 1
ATOM 1282 C CA . LEU A 1 173 ? 13.405 15.461 25.938 1.000 28.770 173 LEU A CA 1
ATOM 1283 C C . LEU A 1 173 ? 12.815 16.862 25.842 1.000 31.346 173 LEU A C 1
ATOM 1284 O O . LEU A 1 173 ? 11.879 17.050 25.014 1.000 36.131 173 LEU A O 1
ATOM 1289 N N . THR A 1 174 ? 13.316 17.859 26.547 1.000 30.800 174 THR A N 1
ATOM 1290 C CA . THR A 1 174 ? 12.713 19.224 26.511 1.000 32.745 174 THR A CA 1
ATOM 1291 C C . THR A 1 174 ? 13.594 20.220 25.762 1.000 29.777 174 THR A C 1
ATOM 1292 O O . THR A 1 174 ? 13.099 21.323 25.517 1.000 28.992 174 THR A O 1
ATOM 1296 N N . GLY A 1 175 ? 14.870 19.906 25.525 1.000 26.984 175 GLY A N 1
ATOM 1297 C CA . GLY A 1 175 ? 15.836 20.891 24.973 1.000 25.990 175 GLY A CA 1
ATOM 1298 C C . GLY A 1 175 ? 15.982 22.130 25.830 1.000 26.199 175 GLY A C 1
ATOM 1299 O O . GLY A 1 175 ? 16.227 23.243 25.287 1.000 25.316 175 GLY A O 1
ATOM 1300 N N . CYS A 1 176 ? 15.940 21.988 27.169 1.000 30.196 176 CYS A N 1
ATOM 1301 C CA . CYS A 1 176 ? 16.253 23.096 28.105 1.000 31.826 176 CYS A CA 1
ATOM 1302 C C . CYS A 1 176 ? 17.680 23.607 27.872 1.000 31.042 176 CYS A C 1
ATOM 1303 O O . CYS A 1 176 ? 18.611 22.789 27.669 1.000 29.599 176 CYS A O 1
ATOM 1306 N N . SER A 1 177 ? 17.863 24.928 27.932 1.000 29.264 177 SER A N 1
ATOM 1307 C CA . SER A 1 177 ? 19.171 25.603 27.870 1.000 30.494 177 SER A CA 1
ATOM 1308 C C . SER A 1 177 ? 19.731 25.818 29.291 1.000 32.031 177 SER A C 1
ATOM 1309 O O . SER A 1 177 ? 18.924 26.107 30.192 1.000 32.598 177 SER A O 1
ATOM 1312 N N . ILE A 1 178 ? 21.060 25.776 29.435 1.000 32.794 178 ILE A N 1
ATOM 1313 C CA . ILE A 1 178 ? 21.795 26.200 30.665 1.000 37.666 178 ILE A CA 1
ATOM 1314 C C . ILE A 1 178 ? 21.503 27.687 30.935 1.000 40.391 178 ILE A C 1
ATOM 1315 O O . ILE A 1 178 ? 21.663 28.122 32.109 1.000 39.465 178 ILE A O 1
ATOM 1320 N N . HIS A 1 179 ? 21.088 28.430 29.918 1.000 43.180 179 HIS A N 1
ATOM 1321 C CA . HIS A 1 179 ? 20.821 29.887 30.029 1.000 45.948 179 HIS A CA 1
ATOM 1322 C C . HIS A 1 179 ? 19.362 30.189 30.334 1.000 48.279 179 HIS A C 1
ATOM 1323 O O . HIS A 1 179 ? 19.051 31.396 30.431 1.000 48.248 179 HIS A O 1
ATOM 1330 N N . ASP A 1 180 ? 18.479 29.191 30.386 1.000 47.502 180 ASP A N 1
ATOM 1331 C CA . ASP A 1 180 ? 17.045 29.438 30.675 1.000 52.176 180 ASP A CA 1
ATOM 1332 C C . ASP A 1 180 ? 16.935 29.813 32.148 1.000 54.100 180 ASP A C 1
ATOM 1333 O O . ASP A 1 180 ? 17.475 29.127 32.997 1.000 55.835 180 ASP A O 1
ATOM 1338 N N . PRO A 1 181 ? 16.323 30.962 32.482 1.000 58.049 181 PRO A N 1
ATOM 1339 C CA . PRO A 1 181 ? 16.030 31.284 33.879 1.000 62.500 181 PRO A CA 1
ATOM 1340 C C . PRO A 1 181 ? 15.014 30.331 34.494 1.000 59.881 181 PRO A C 1
ATOM 1341 O O . PRO A 1 181 ? 14.215 29.716 33.791 1.000 57.461 181 PRO A O 1
ATOM 1345 N N . PRO A 1 182 ? 14.990 30.211 35.835 1.000 60.087 182 PRO A N 1
ATOM 1346 C CA . PRO A 1 182 ? 14.002 29.365 36.494 1.000 58.013 182 PRO A CA 1
ATOM 1347 C C . PRO A 1 182 ? 12.555 29.721 36.111 1.000 54.848 182 PRO A C 1
ATOM 1348 O O . PRO A 1 182 ? 11.768 28.830 35.925 1.000 54.986 182 PRO A O 1
ATOM 1352 N N . SER A 1 183 ? 12.218 30.995 35.954 1.000 58.361 183 SER A N 1
ATOM 1353 C CA . SER A 1 183 ? 10.848 31.425 35.573 1.000 61.053 183 SER A CA 1
ATOM 1354 C C . SER A 1 183 ? 10.505 30.860 34.189 1.000 63.760 183 SER A C 1
ATOM 1355 O O . SER A 1 183 ? 9.381 30.360 34.019 1.000 70.843 183 SER A O 1
ATOM 1358 N N . VAL A 1 184 ? 11.470 30.894 33.261 1.000 61.957 184 VAL A N 1
ATOM 1359 C CA . VAL A 1 184 ? 11.312 30.494 31.827 1.000 63.856 184 VAL A CA 1
ATOM 1360 C C . VAL A 1 184 ? 11.068 28.977 31.765 1.000 59.132 184 VAL A C 1
ATOM 1361 O O . VAL A 1 184 ? 10.343 28.563 30.875 1.000 57.079 184 VAL A O 1
ATOM 1365 N N . ARG A 1 185 ? 11.674 28.177 32.639 1.000 63.012 185 ARG A N 1
ATOM 1366 C CA . ARG A 1 185 ? 11.610 26.700 32.454 1.000 61.678 185 ARG A CA 1
ATOM 1367 C C . ARG A 1 185 ? 10.671 25.959 33.397 1.000 61.440 185 ARG A C 1
ATOM 1368 O O . ARG A 1 185 ? 10.222 24.877 33.002 1.000 58.804 185 ARG A O 1
ATOM 1376 N N . GLU A 1 186 ? 10.374 26.505 34.570 1.000 59.534 186 GLU A N 1
ATOM 1377 C CA . GLU A 1 186 ? 9.626 25.778 35.641 1.000 58.413 186 GLU A CA 1
ATOM 1378 C C . GLU A 1 186 ? 8.385 25.043 35.088 1.000 57.172 186 GLU A C 1
ATOM 1379 O O . GLU A 1 186 ? 8.053 23.965 35.619 1.000 65.373 186 GLU A O 1
ATOM 1381 N N . GLU A 1 187 ? 7.736 25.558 34.048 1.000 57.047 187 GLU A N 1
ATOM 1382 C CA . GLU A 1 187 ? 6.502 24.908 33.530 1.000 56.549 187 GLU A CA 1
ATOM 1383 C C . GLU A 1 187 ? 6.874 23.716 32.647 1.000 56.577 187 GLU A C 1
ATOM 1384 O O . GLU A 1 187 ? 6.432 22.606 32.946 1.000 48.856 187 GLU A O 1
ATOM 1390 N N . ILE A 1 188 ? 7.639 23.969 31.584 1.000 57.030 188 ILE A N 1
ATOM 1391 C CA . ILE A 1 188 ? 7.973 22.868 30.639 1.000 58.585 188 ILE A CA 1
ATOM 1392 C C . ILE A 1 188 ? 8.521 21.715 31.483 1.000 57.151 188 ILE A C 1
ATOM 1393 O O . ILE A 1 188 ? 8.268 20.552 31.129 1.000 61.322 188 ILE A O 1
ATOM 1398 N N . GLU A 1 189 ? 9.210 22.041 32.575 1.000 58.167 189 GLU A N 1
ATOM 1399 C CA . GLU A 1 189 ? 9.761 20.999 33.482 1.000 62.240 189 GLU A CA 1
ATOM 1400 C C . GLU A 1 189 ? 8.636 20.247 34.192 1.000 64.159 189 GLU A C 1
ATOM 1401 O O . GLU A 1 189 ? 8.720 19.016 34.265 1.000 67.937 189 GLU A O 1
ATOM 1407 N N . GLN A 1 190 ? 7.640 20.966 34.711 1.000 62.782 190 GLN A N 1
ATOM 1408 C CA . GLN A 1 190 ? 6.503 20.332 35.424 1.000 59.649 190 GLN A CA 1
ATOM 1409 C C . GLN A 1 190 ? 5.774 19.382 34.477 1.000 52.854 190 GLN A C 1
ATOM 1410 O O . GLN A 1 190 ? 5.404 18.284 34.915 1.000 50.691 190 GLN A O 1
ATOM 1416 N N . LEU A 1 191 ? 5.556 19.817 33.238 1.000 49.241 191 LEU A N 1
ATOM 1417 C CA . LEU A 1 191 ? 4.865 18.980 32.225 1.000 49.966 191 LEU A CA 1
ATOM 1418 C C . LEU A 1 191 ? 5.676 17.711 31.987 1.000 49.814 191 LEU A C 1
ATOM 1419 O O . LEU A 1 191 ? 5.089 16.629 31.998 1.000 47.200 191 LEU A O 1
ATOM 1424 N N . ALA A 1 192 ? 6.986 17.865 31.810 1.000 51.988 192 ALA A N 1
ATOM 1425 C CA . ALA A 1 192 ? 7.876 16.707 31.561 1.000 53.810 192 ALA A CA 1
ATOM 1426 C C . ALA A 1 192 ? 7.749 15.710 32.712 1.000 54.083 192 ALA A C 1
ATOM 1427 O O . ALA A 1 192 ? 7.834 14.504 32.463 1.000 57.174 192 ALA A O 1
ATOM 1429 N N . ARG A 1 193 ? 7.513 16.214 33.921 1.000 57.860 193 ARG A N 1
ATOM 1430 C CA . ARG A 1 193 ? 7.393 15.340 35.114 1.000 56.122 193 ARG A CA 1
ATOM 1431 C C . ARG A 1 193 ? 6.096 14.534 35.042 1.000 57.539 193 ARG A C 1
ATOM 1432 O O . ARG A 1 193 ? 6.139 13.322 35.297 1.000 54.877 193 ARG A O 1
ATOM 1440 N N . LYS A 1 194 ? 4.984 15.191 34.729 1.000 50.508 194 LYS A N 1
ATOM 1441 C CA . LYS A 1 194 ? 3.703 14.460 34.579 1.000 50.312 194 LYS A CA 1
ATOM 1442 C C . LYS A 1 194 ? 3.852 13.407 33.481 1.000 45.233 194 LYS A C 1
ATOM 1443 O O . LYS A 1 194 ? 3.228 12.349 33.588 1.000 40.119 194 LYS A O 1
ATOM 1449 N N . SER A 1 195 ? 4.675 13.693 32.473 1.000 41.150 195 SER A N 1
ATOM 1450 C CA . SER A 1 195 ? 4.778 12.750 31.340 1.000 41.215 195 SER A CA 1
ATOM 1451 C C . SER A 1 195 ? 5.656 11.549 31.737 1.000 40.298 195 SER A C 1
ATOM 1452 O O . SER A 1 195 ? 5.358 10.407 31.293 1.000 38.961 195 SER A O 1
ATOM 1455 N N . GLU A 1 196 ? 6.643 11.736 32.630 1.000 37.672 196 GLU A N 1
ATOM 1456 C CA . GLU A 1 196 ? 7.467 10.644 33.203 1.000 40.492 196 GLU A CA 1
ATOM 1457 C C . GLU A 1 196 ? 6.520 9.651 33.901 1.000 39.412 196 GLU A C 1
ATOM 1458 O O . GLU A 1 196 ? 6.762 8.417 33.805 1.000 35.280 196 GLU A O 1
ATOM 1461 N N . LEU A 1 197 ? 5.414 10.130 34.470 1.000 37.145 197 LEU A N 1
ATOM 1462 C CA . LEU A 1 197 ? 4.455 9.227 35.173 1.000 39.212 197 LEU A CA 1
ATOM 1463 C C . LEU A 1 197 ? 3.703 8.347 34.181 1.000 35.596 197 LEU A C 1
ATOM 1464 O O . LEU A 1 197 ? 3.413 7.176 34.546 1.000 34.884 197 LEU A O 1
ATOM 1469 N N . GLU A 1 198 ? 3.391 8.845 32.995 1.000 36.505 198 GLU A N 1
ATOM 1470 C CA . GLU A 1 198 ? 2.753 8.022 31.932 1.000 36.772 198 GLU A CA 1
ATOM 1471 C C . GLU A 1 198 ? 3.750 6.962 31.461 1.000 34.581 198 GLU A C 1
ATOM 1472 O O . GLU A 1 198 ? 3.304 5.813 31.229 1.000 31.225 198 GLU A O 1
ATOM 1478 N N . LEU A 1 199 ? 5.045 7.301 31.292 1.000 31.104 199 LEU A N 1
ATOM 1479 C CA . LEU A 1 199 ? 6.040 6.258 30.943 1.000 29.749 199 LEU A CA 1
ATOM 1480 C C . LEU A 1 199 ? 6.051 5.193 32.035 1.000 28.878 199 LEU A C 1
ATOM 1481 O O . LEU A 1 199 ? 5.944 3.993 31.703 1.000 25.778 199 LEU A O 1
ATOM 1486 N N . GLU A 1 200 ? 6.122 5.598 33.304 1.000 30.104 200 GLU A N 1
ATOM 1487 C CA . GLU A 1 200 ? 6.103 4.610 34.420 1.000 31.880 200 GLU A CA 1
ATOM 1488 C C . GLU A 1 200 ? 4.836 3.743 34.351 1.000 29.225 200 GLU A C 1
ATOM 1489 O O . GLU A 1 200 ? 4.959 2.516 34.509 1.000 28.475 200 GLU A O 1
ATOM 1495 N N . SER A 1 201 ? 3.676 4.352 34.102 1.000 30.261 201 SER A N 1
ATOM 1496 C CA . SER A 1 201 ? 2.394 3.595 34.094 1.000 32.920 201 SER A CA 1
ATOM 1497 C C . SER A 1 201 ? 2.398 2.523 32.997 1.000 30.216 201 SER A C 1
ATOM 1498 O O . SER A 1 201 ? 1.920 1.410 33.252 1.000 28.488 201 SER A O 1
ATOM 1501 N N . GLU A 1 202 ? 2.905 2.869 31.813 1.000 27.688 202 GLU A N 1
ATOM 1502 C CA . GLU A 1 202 ? 2.950 1.899 30.691 1.000 27.467 202 GLU A CA 1
ATOM 1503 C C . GLU A 1 202 ? 4.011 0.835 30.989 1.000 25.034 202 GLU A C 1
ATOM 1504 O O . GLU A 1 202 ? 3.769 -0.336 30.671 1.000 24.630 202 GLU A O 1
ATOM 1510 N N . LEU A 1 203 ? 5.130 1.239 31.597 1.000 24.988 203 LEU A N 1
ATOM 1511 C CA . LEU A 1 203 ? 6.152 0.216 31.964 1.000 26.456 203 LEU A CA 1
ATOM 1512 C C . LEU A 1 203 ? 5.588 -0.721 33.004 1.000 25.179 203 LEU A C 1
ATOM 1513 O O . LEU A 1 203 ? 5.853 -1.920 32.929 1.000 25.208 203 LEU A O 1
ATOM 1518 N N . GLU A 1 204 ? 4.791 -0.194 33.912 1.000 26.184 204 GLU A N 1
ATOM 1519 C CA . GLU A 1 204 ? 4.185 -1.038 34.981 1.000 28.493 204 GLU A CA 1
ATOM 1520 C C . GLU A 1 204 ? 3.326 -2.138 34.330 1.000 28.661 204 GLU A C 1
ATOM 1521 O O . GLU A 1 204 ? 3.444 -3.317 34.712 1.000 28.532 204 GLU A O 1
ATOM 1527 N N . LYS A 1 205 ? 2.561 -1.814 33.270 1.000 27.228 205 LYS A N 1
ATOM 1528 C CA . LYS A 1 205 ? 1.709 -2.817 32.601 1.000 29.525 205 LYS A CA 1
ATOM 1529 C C . LYS A 1 205 ? 2.570 -3.855 31.868 1.000 28.886 205 LYS A C 1
ATOM 1530 O O . LYS A 1 205 ? 2.204 -5.029 31.899 1.000 29.212 205 LYS A O 1
ATOM 1536 N N . LEU A 1 206 ? 3.666 -3.431 31.215 1.000 28.483 206 LEU A N 1
ATOM 1537 C CA . LEU A 1 206 ? 4.556 -4.372 30.500 1.000 28.147 206 LEU A CA 1
ATOM 1538 C C . LEU A 1 206 ? 5.212 -5.328 31.526 1.000 26.853 206 LEU A C 1
ATOM 1539 O O . LEU A 1 206 ? 5.199 -6.595 31.339 1.000 26.657 206 LEU A O 1
ATOM 1544 N N . PHE A 1 207 ? 5.753 -4.786 32.608 1.000 25.735 207 PHE A N 1
ATOM 1545 C CA . PHE A 1 207 ? 6.424 -5.578 33.670 1.000 27.081 207 PHE A CA 1
ATOM 1546 C C . PHE A 1 207 ? 5.408 -6.514 34.353 1.000 27.313 207 PHE A C 1
ATOM 1547 O O . PHE A 1 207 ? 5.745 -7.704 34.538 1.000 27.304 207 PHE A O 1
ATOM 1555 N N . ALA A 1 208 ? 4.178 -6.054 34.583 1.000 28.886 208 ALA A N 1
ATOM 1556 C CA . ALA A 1 208 ? 3.124 -6.882 35.234 1.000 28.202 208 ALA A CA 1
ATOM 1557 C C . ALA A 1 208 ? 2.781 -8.059 34.322 1.000 29.951 208 ALA A C 1
ATOM 1558 O O . ALA A 1 208 ? 2.556 -9.211 34.821 1.000 29.457 208 ALA A O 1
ATOM 1560 N N . HIS A 1 209 ? 2.761 -7.820 33.010 1.000 29.113 209 HIS A N 1
ATOM 1561 C CA . HIS A 1 209 ? 2.442 -8.891 32.041 1.000 31.614 209 HIS A CA 1
ATOM 1562 C C . HIS A 1 209 ? 3.385 -10.058 32.257 1.000 31.358 209 HIS A C 1
ATOM 1563 O O . HIS A 1 209 ? 2.912 -11.207 32.166 1.000 32.315 209 HIS A O 1
ATOM 1570 N N . PHE A 1 210 ? 4.674 -9.796 32.521 1.000 28.137 210 PHE A N 1
ATOM 1571 C CA . PHE A 1 210 ? 5.721 -10.836 32.612 1.000 28.458 210 PHE A CA 1
ATOM 1572 C C . PHE A 1 210 ? 5.961 -11.223 34.073 1.000 29.538 210 PHE A C 1
ATOM 1573 O O . PHE A 1 210 ? 6.879 -12.004 34.365 1.000 30.026 210 PHE A O 1
ATOM 1581 N N . ASN A 1 211 ? 5.188 -10.664 34.985 1.000 31.241 211 ASN A N 1
ATOM 1582 C CA . ASN A 1 211 ? 5.282 -10.995 36.431 1.000 33.373 211 ASN A CA 1
ATOM 1583 C C . ASN A 1 211 ? 6.633 -10.552 36.969 1.000 31.298 211 ASN A C 1
ATOM 1584 O O . ASN A 1 211 ? 7.208 -11.250 37.836 1.000 30.050 211 ASN A O 1
ATOM 1589 N N . VAL A 1 212 ? 7.132 -9.391 36.547 1.000 29.800 212 VAL A N 1
ATOM 1590 C CA . VAL A 1 212 ? 8.465 -8.916 36.974 1.000 28.124 212 VAL A CA 1
ATOM 1591 C C . VAL A 1 212 ? 8.284 -7.625 37.745 1.000 27.929 212 VAL A C 1
ATOM 1592 O O . VAL A 1 212 ? 7.604 -6.686 37.284 1.000 26.597 212 VAL A O 1
ATOM 1596 N N . PRO A 1 213 ? 8.948 -7.478 38.904 1.000 25.650 213 PRO A N 1
ATOM 1597 C CA . PRO A 1 213 ? 8.854 -6.212 39.604 1.000 26.124 213 PRO A CA 1
ATOM 1598 C C . PRO A 1 213 ? 9.402 -5.052 38.773 1.000 25.702 213 PRO A C 1
ATOM 1599 O O . PRO A 1 213 ? 10.446 -5.172 38.174 1.000 25.733 213 PRO A O 1
ATOM 1603 N N . LEU A 1 214 ? 8.658 -3.952 38.754 1.000 25.786 214 LEU A N 1
ATOM 1604 C CA . LEU A 1 214 ? 9.006 -2.763 37.934 1.000 25.229 214 LEU A CA 1
ATOM 1605 C C . LEU A 1 214 ? 10.271 -2.114 38.460 1.000 26.019 214 LEU A C 1
ATOM 1606 O O . LEU A 1 214 ? 10.333 -1.790 39.659 1.000 27.019 214 LEU A O 1
ATOM 1611 N N . VAL A 1 215 ? 11.177 -1.793 37.550 1.000 24.892 215 VAL A N 1
ATOM 1612 C CA . VAL A 1 215 ? 12.366 -0.917 37.823 1.000 25.073 215 VAL A CA 1
ATOM 1613 C C . VAL A 1 215 ? 12.205 0.402 37.089 1.000 24.844 215 VAL A C 1
ATOM 1614 O O . VAL A 1 215 ? 11.418 0.482 36.167 1.000 22.924 215 VAL A O 1
ATOM 1618 N N . SER A 1 216 ? 12.971 1.388 37.494 1.000 26.310 216 SER A N 1
ATOM 1619 C CA . SER A 1 216 ? 13.166 2.629 36.709 1.000 26.173 216 SER A CA 1
ATOM 1620 C C . SER A 1 216 ? 13.539 2.302 35.262 1.000 24.976 216 SER A C 1
ATOM 1621 O O . SER A 1 216 ? 14.344 1.414 35.001 1.000 24.986 216 SER A O 1
ATOM 1624 N N . TYR A 1 217 ? 13.029 3.065 34.298 1.000 25.425 217 TYR A N 1
ATOM 1625 C CA . TYR A 1 217 ? 13.253 2.785 32.843 1.000 24.836 217 TYR A CA 1
ATOM 1626 C C . TYR A 1 217 ? 14.721 2.831 32.496 1.000 24.502 217 TYR A C 1
ATOM 1627 O O . TYR A 1 217 ? 15.050 2.157 31.478 1.000 25.399 217 TYR A O 1
ATOM 1636 N N . ASN A 1 218 ? 15.592 3.529 33.266 1.000 23.241 218 ASN A N 1
ATOM 1637 C CA . ASN A 1 218 ? 17.045 3.601 32.930 1.000 25.070 218 ASN A CA 1
ATOM 1638 C C . ASN A 1 218 ? 17.910 3.154 34.108 1.000 25.626 218 ASN A C 1
ATOM 1639 O O . ASN A 1 218 ? 19.065 3.513 34.166 1.000 24.378 218 ASN A O 1
ATOM 1644 N N . TYR A 1 219 ? 17.390 2.268 34.954 1.000 24.962 219 TYR A N 1
ATOM 1645 C CA . TYR A 1 219 ? 18.155 1.612 36.025 1.000 24.487 219 TYR A CA 1
ATOM 1646 C C . TYR A 1 219 ? 19.229 0.735 35.414 1.000 25.072 219 TYR A C 1
ATOM 1647 O O . TYR A 1 219 ? 18.948 0.014 34.462 1.000 25.281 219 TYR A O 1
ATOM 1656 N N . ALA A 1 220 ? 20.434 0.772 35.963 1.000 25.436 220 ALA A N 1
ATOM 1657 C CA . ALA A 1 220 ? 21.505 -0.198 35.637 1.000 26.312 220 ALA A CA 1
ATOM 1658 C C . ALA A 1 220 ? 21.761 -1.024 36.909 1.000 27.823 220 ALA A C 1
ATOM 1659 O O . ALA A 1 220 ? 22.285 -0.470 37.895 1.000 26.780 220 ALA A O 1
ATOM 1661 N N . GLN A 1 221 ? 21.324 -2.276 36.933 1.000 27.435 221 GLN A N 1
ATOM 1662 C CA . GLN A 1 221 ? 21.390 -3.104 38.166 1.000 29.058 221 GLN A CA 1
ATOM 1663 C C . GLN A 1 221 ? 22.842 -3.291 38.613 1.000 27.841 221 GLN A C 1
ATOM 1664 O O . GLN A 1 221 ? 23.070 -3.180 39.808 1.000 26.637 221 GLN A O 1
ATOM 1670 N N . GLN A 1 222 ? 23.770 -3.627 37.714 1.000 27.934 222 GLN A N 1
ATOM 1671 C CA . GLN A 1 222 ? 25.208 -3.845 37.996 1.000 29.052 222 GLN A CA 1
ATOM 1672 C C . GLN A 1 222 ? 26.135 -2.910 37.204 1.000 28.649 222 GLN A C 1
ATOM 1673 O O . GLN A 1 222 ? 27.088 -2.397 37.805 1.000 26.616 222 GLN A O 1
ATOM 1679 N N . LEU A 1 223 ? 25.834 -2.709 35.915 1.000 26.922 223 LEU A N 1
ATOM 1680 C CA . LEU A 1 223 ? 26.621 -1.884 34.981 1.000 26.777 223 LEU A CA 1
ATOM 1681 C C . LEU A 1 223 ? 25.744 -1.395 33.851 1.000 26.497 223 LEU A C 1
ATOM 1682 O O . LEU A 1 223 ? 25.003 -2.192 33.289 1.000 26.073 223 LEU A O 1
ATOM 1687 N N . GLY A 1 224 ? 25.858 -0.103 33.510 1.000 25.572 224 GLY A N 1
ATOM 1688 C CA . GLY A 1 224 ? 25.305 0.498 32.305 1.000 25.554 224 GLY A CA 1
ATOM 1689 C C . GLY A 1 224 ? 26.404 1.234 31.572 1.000 25.672 224 GLY A C 1
ATOM 1690 O O . GLY A 1 224 ? 27.310 1.748 32.219 1.000 26.816 224 GLY A O 1
ATOM 1691 N N . ILE A 1 225 ? 26.333 1.242 30.235 1.000 25.410 225 ILE A N 1
ATOM 1692 C CA . ILE A 1 225 ? 27.381 1.903 29.405 1.000 25.833 225 ILE A CA 1
ATOM 1693 C C . ILE A 1 225 ? 26.690 2.940 28.514 1.000 25.735 225 ILE A C 1
ATOM 1694 O O . ILE A 1 225 ? 25.764 2.569 27.794 1.000 26.518 225 ILE A O 1
ATOM 1699 N N . TYR A 1 226 ? 27.104 4.192 28.641 1.000 27.122 226 TYR A N 1
ATOM 1700 C CA . TYR A 1 226 ? 26.530 5.247 27.779 1.000 26.691 226 TYR A CA 1
ATOM 1701 C C . TYR A 1 226 ? 27.631 5.799 26.872 1.000 27.485 226 TYR A C 1
ATOM 1702 O O . TYR A 1 226 ? 28.795 5.823 27.273 1.000 26.594 226 TYR A O 1
ATOM 1711 N N . ILE A 1 227 ? 27.234 6.179 25.656 1.000 28.127 227 ILE A N 1
ATOM 1712 C CA . ILE A 1 227 ? 28.204 6.733 24.675 1.000 29.536 227 ILE A CA 1
ATOM 1713 C C . ILE A 1 227 ? 27.761 8.159 24.371 1.000 27.124 227 ILE A C 1
ATOM 1714 O O . ILE A 1 227 ? 26.635 8.332 23.915 1.000 27.571 227 ILE A O 1
ATOM 1719 N N . TYR A 1 228 ? 28.615 9.117 24.699 1.000 26.556 228 TYR A N 1
ATOM 1720 C CA . TYR A 1 228 ? 28.315 10.542 24.459 1.000 26.962 228 TYR A CA 1
ATOM 1721 C C . TYR A 1 228 ? 29.649 11.287 24.468 1.000 28.792 228 TYR A C 1
ATOM 1722 O O . TYR A 1 228 ? 30.558 10.886 25.185 1.000 30.156 228 TYR A O 1
ATOM 1731 N N . PRO A 1 229 ? 29.802 12.350 23.656 1.000 30.204 229 PRO A N 1
ATOM 1732 C CA . PRO A 1 229 ? 31.048 13.096 23.622 1.000 32.430 229 PRO A CA 1
ATOM 1733 C C . PRO A 1 229 ? 31.431 13.612 25.019 1.000 33.647 229 PRO A C 1
ATOM 1734 O O . PRO A 1 229 ? 30.701 14.389 25.576 1.000 35.382 229 PRO A O 1
ATOM 1738 N N . GLY A 1 230 ? 32.578 13.164 25.521 1.000 34.713 230 GLY A N 1
ATOM 1739 C CA . GLY A 1 230 ? 33.064 13.585 26.832 1.000 33.044 230 GLY A CA 1
ATOM 1740 C C . GLY A 1 230 ? 32.950 15.102 27.028 1.000 36.554 230 GLY A C 1
ATOM 1741 O O . GLY A 1 230 ? 32.386 15.595 28.026 1.000 31.976 230 GLY A O 1
ATOM 1742 N N . PRO A 1 231 ? 33.463 15.928 26.085 1.000 33.213 231 PRO A N 1
ATOM 1743 C CA . PRO A 1 231 ? 33.392 17.380 26.279 1.000 33.353 231 PRO A CA 1
ATOM 1744 C C . PRO A 1 231 ? 31.954 17.929 26.297 1.000 31.269 231 PRO A C 1
ATOM 1745 O O . PRO A 1 231 ? 31.800 19.015 26.697 1.000 30.286 231 PRO A O 1
ATOM 1749 N N . LEU A 1 232 ? 30.960 17.168 25.847 1.000 28.824 232 LEU A N 1
ATOM 1750 C CA . LEU A 1 232 ? 29.544 17.596 25.900 1.000 28.890 232 LEU A CA 1
ATOM 1751 C C . LEU A 1 232 ? 28.791 17.043 27.102 1.000 27.922 232 LEU A C 1
ATOM 1752 O O . LEU A 1 232 ? 27.622 17.434 27.306 1.000 26.802 232 LEU A O 1
ATOM 1757 N N . ASP A 1 233 ? 29.368 16.065 27.810 1.000 28.450 233 ASP A N 1
ATOM 1758 C CA . ASP A 1 233 ? 28.648 15.386 28.910 1.000 28.051 233 ASP A CA 1
ATOM 1759 C C . ASP A 1 233 ? 28.329 16.379 30.024 1.000 27.531 233 ASP A C 1
ATOM 1760 O O . ASP A 1 233 ? 28.951 17.482 30.115 1.000 27.175 233 ASP A O 1
ATOM 1765 N N . TYR A 1 234 ? 27.304 16.054 30.818 1.000 27.587 234 TYR A N 1
ATOM 1766 C CA . TYR A 1 234 ? 26.782 17.043 31.798 1.000 28.515 234 TYR A CA 1
ATOM 1767 C C . TYR A 1 234 ? 27.578 17.048 33.107 1.000 29.504 234 TYR A C 1
ATOM 1768 O O . TYR A 1 234 ? 26.988 16.784 34.161 1.000 30.573 234 TYR A O 1
ATOM 1777 N N . LYS A 1 235 ? 28.855 17.411 33.026 1.000 34.322 235 LYS A N 1
ATOM 1778 C CA . LYS A 1 235 ? 29.716 17.503 34.233 1.000 35.560 235 LYS A CA 1
ATOM 1779 C C . LYS A 1 235 ? 29.110 18.503 35.224 1.000 35.973 235 LYS A C 1
ATOM 1780 O O . LYS A 1 235 ? 29.352 18.348 36.433 1.000 35.956 235 LYS A O 1
ATOM 1786 N N . GLU A 1 236 ? 28.342 19.477 34.735 1.000 33.661 236 GLU A N 1
ATOM 1787 C CA . GLU A 1 236 ? 27.774 20.528 35.620 1.000 35.651 236 GLU A CA 1
ATOM 1788 C C . GLU A 1 236 ? 26.638 19.953 36.481 1.000 36.863 236 GLU A C 1
ATOM 1789 O O . GLU A 1 236 ? 26.208 20.649 37.414 1.000 36.842 236 GLU A O 1
ATOM 1795 N N . LEU A 1 237 ? 26.166 18.744 36.169 1.000 33.744 237 LEU A N 1
ATOM 1796 C CA . LEU A 1 237 ? 25.036 18.131 36.920 1.000 35.042 237 LEU A CA 1
ATOM 1797 C C . LEU A 1 237 ? 25.592 17.089 37.897 1.000 35.586 237 LEU A C 1
ATOM 1798 O O . LEU A 1 237 ? 24.787 16.423 38.561 1.000 35.468 237 LEU A O 1
ATOM 1803 N N . GLY A 1 238 ? 26.913 16.959 37.964 1.000 35.524 238 GLY A N 1
ATOM 1804 C CA . GLY A 1 238 ? 27.598 16.012 38.859 1.000 37.799 238 GLY A CA 1
ATOM 1805 C C . GLY A 1 238 ? 27.769 14.695 38.144 1.000 39.330 238 GLY A C 1
ATOM 1806 O O . GLY A 1 238 ? 28.260 14.728 37.017 1.000 37.647 238 GLY A O 1
ATOM 1807 N N . SER A 1 239 ? 27.367 13.572 38.754 1.000 40.204 239 SER A N 1
ATOM 1808 C CA . SER A 1 239 ? 27.689 12.250 38.170 1.000 41.413 239 SER A CA 1
ATOM 1809 C C . SER A 1 239 ? 26.416 11.593 37.680 1.000 36.824 239 SER A C 1
ATOM 1810 O O . SER A 1 239 ? 25.341 11.810 38.236 1.000 35.719 239 SER A O 1
ATOM 1813 N N . PRO A 1 240 ? 26.536 10.717 36.664 1.000 34.319 240 PRO A N 1
ATOM 1814 C CA . PRO A 1 240 ? 25.396 9.972 36.200 1.000 31.926 240 PRO A CA 1
ATOM 1815 C C . PRO A 1 240 ? 24.919 8.980 37.266 1.000 32.174 240 PRO A C 1
ATOM 1816 O O . PRO A 1 240 ? 25.648 8.746 38.245 1.000 31.303 240 PRO A O 1
ATOM 1820 N N . LYS A 1 241 ? 23.746 8.409 36.963 1.000 33.208 241 LYS A N 1
ATOM 1821 C CA . LYS A 1 241 ? 23.074 7.434 37.848 1.000 36.400 241 LYS A CA 1
ATOM 1822 C C . LYS A 1 241 ? 23.989 6.271 38.194 1.000 33.115 241 LYS A C 1
ATOM 1823 O O . LYS A 1 241 ? 24.942 6.002 37.459 1.000 29.636 241 LYS A O 1
ATOM 1829 N N . GLU A 1 242 ? 23.622 5.578 39.260 1.000 32.111 242 GLU A N 1
ATOM 1830 C CA . GLU A 1 242 ? 24.484 4.492 39.770 1.000 32.255 242 GLU A CA 1
ATOM 1831 C C . GLU A 1 242 ? 24.807 3.411 38.741 1.000 28.722 242 GLU A C 1
ATOM 1832 O O . GLU A 1 242 ? 23.895 2.946 38.064 1.000 27.230 242 GLU A O 1
ATOM 1838 N N . ASN A 1 243 ? 26.077 3.074 38.652 1.000 28.224 243 ASN A N 1
ATOM 1839 C CA . ASN A 1 243 ? 26.605 1.932 37.856 1.000 28.277 243 ASN A CA 1
ATOM 1840 C C . ASN A 1 243 ? 26.757 2.299 36.365 1.000 27.708 243 ASN A C 1
ATOM 1841 O O . ASN A 1 243 ? 27.292 1.470 35.610 1.000 25.420 243 ASN A O 1
ATOM 1846 N N . TRP A 1 244 ? 26.330 3.486 35.947 1.000 26.989 244 TRP A N 1
ATOM 1847 C CA . TRP A 1 244 ? 26.583 3.969 34.565 1.000 26.634 244 TRP A CA 1
ATOM 1848 C C . TRP A 1 244 ? 28.031 4.432 34.403 1.000 27.660 244 TRP A C 1
ATOM 1849 O O . TRP A 1 244 ? 28.532 5.245 35.207 1.000 25.970 244 TRP A O 1
ATOM 1860 N N . VAL A 1 245 ? 28.638 4.016 33.291 1.000 27.562 245 VAL A N 1
ATOM 1861 C CA . VAL A 1 245 ? 30.030 4.384 32.920 1.000 30.484 245 VAL A CA 1
ATOM 1862 C C . VAL A 1 245 ? 30.020 4.872 31.462 1.000 28.667 245 VAL A C 1
ATOM 1863 O O . VAL A 1 245 ? 29.244 4.297 30.653 1.000 28.049 245 VAL A O 1
ATOM 1867 N N . ARG A 1 246 ? 30.821 5.884 31.160 1.000 28.716 246 ARG A N 1
ATOM 1868 C CA . ARG A 1 246 ? 30.950 6.407 29.765 1.000 28.813 246 ARG A CA 1
ATOM 1869 C C . ARG A 1 246 ? 32.039 5.672 28.987 1.000 29.639 246 ARG A C 1
ATOM 1870 O O . ARG A 1 246 ? 33.163 5.520 29.487 1.000 30.224 246 ARG A O 1
ATOM 1878 N N . LEU A 1 247 ? 31.712 5.179 27.799 1.000 32.119 247 LEU A N 1
ATOM 1879 C CA . LEU A 1 247 ? 32.699 4.494 26.921 1.000 34.287 247 LEU A CA 1
ATOM 1880 C C . LEU A 1 247 ? 33.199 5.503 25.863 1.000 34.629 247 LEU A C 1
ATOM 1881 O O . LEU A 1 247 ? 32.430 5.934 24.972 1.000 35.507 247 LEU A O 1
ATOM 1886 N N . ASP A 1 248 ? 34.472 5.877 26.001 1.000 35.320 248 ASP A N 1
ATOM 1887 C CA . ASP A 1 248 ? 35.201 6.775 25.062 1.000 37.900 248 ASP A CA 1
ATOM 1888 C C . ASP A 1 248 ? 36.111 5.918 24.173 1.000 38.958 248 ASP A C 1
ATOM 1889 O O . ASP A 1 248 ? 36.918 5.168 24.741 1.000 36.504 248 ASP A O 1
ATOM 1894 N N . SER A 1 249 ? 35.943 5.977 22.852 1.000 41.136 249 SER A N 1
ATOM 1895 C CA . SER A 1 249 ? 36.727 5.083 21.959 1.000 47.240 249 SER A CA 1
ATOM 1896 C C . SER A 1 249 ? 37.669 5.905 21.076 1.000 51.645 249 SER A C 1
ATOM 1897 O O . SER A 1 249 ? 38.890 5.805 21.301 1.000 58.900 249 SER A O 1
ATOM 1900 N N . ASN A 1 258 ? 38.360 7.325 1.046 1.000 75.755 258 ASN A N 1
ATOM 1901 C CA . ASN A 1 258 ? 38.032 8.462 0.142 1.000 78.489 258 ASN A CA 1
ATOM 1902 C C . ASN A 1 258 ? 36.641 8.294 -0.488 1.000 73.114 258 ASN A C 1
ATOM 1903 O O . ASN A 1 258 ? 36.507 7.595 -1.510 1.000 75.183 258 ASN A O 1
ATOM 1908 N N . PHE A 1 259 ? 35.655 8.981 0.078 1.000 62.351 259 PHE A N 1
ATOM 1909 C CA . PHE A 1 259 ? 34.413 9.433 -0.597 1.000 56.351 259 PHE A CA 1
ATOM 1910 C C . PHE A 1 259 ? 34.759 10.171 -1.905 1.000 54.589 259 PHE A C 1
ATOM 1911 O O . PHE A 1 259 ? 35.504 11.191 -1.839 1.000 53.453 259 PHE A O 1
ATOM 1919 N N . GLU A 1 260 ? 34.162 9.746 -3.018 1.000 53.812 260 GLU A N 1
ATOM 1920 C CA . GLU A 1 260 ? 34.386 10.451 -4.306 1.000 51.700 260 GLU A CA 1
ATOM 1921 C C . GLU A 1 260 ? 33.351 11.573 -4.453 1.000 44.344 260 GLU A C 1
ATOM 1922 O O . GLU A 1 260 ? 32.156 11.264 -4.462 1.000 43.561 260 GLU A O 1
ATOM 1928 N N . LEU A 1 261 ? 33.820 12.810 -4.591 1.000 37.503 261 LEU A N 1
ATOM 1929 C CA . LEU A 1 261 ? 32.905 13.971 -4.736 1.000 37.367 261 LEU A CA 1
ATOM 1930 C C . LEU A 1 261 ? 32.240 13.884 -6.103 1.000 34.025 261 LEU A C 1
ATOM 1931 O O . LEU A 1 261 ? 32.913 13.590 -7.107 1.000 31.834 261 LEU A O 1
ATOM 1936 N N . PRO A 1 262 ? 30.916 14.127 -6.196 1.000 28.751 262 PRO A N 1
ATOM 1937 C CA . PRO A 1 262 ? 30.238 14.091 -7.503 1.000 27.444 262 PRO A CA 1
ATOM 1938 C C . PRO A 1 262 ? 30.703 15.206 -8.434 1.000 26.510 262 PRO A C 1
ATOM 1939 O O . PRO A 1 262 ? 30.863 16.344 -7.973 1.000 25.166 262 PRO A O 1
ATOM 1943 N N . GLU A 1 263 ? 30.779 14.921 -9.738 1.000 25.736 263 GLU A N 1
ATOM 1944 C CA . GLU A 1 263 ? 31.223 15.873 -10.765 1.000 26.475 263 GLU A CA 1
ATOM 1945 C C . GLU A 1 263 ? 30.253 17.039 -10.793 1.000 25.061 263 GLU A C 1
ATOM 1946 O O . GLU A 1 263 ? 30.745 18.167 -11.089 1.000 23.856 263 GLU A O 1
ATOM 1952 N N . LYS A 1 264 ? 28.983 16.834 -10.432 1.000 24.469 264 LYS A N 1
ATOM 1953 C CA . LYS A 1 264 ? 27.985 17.935 -10.492 1.000 24.861 264 LYS A CA 1
ATOM 1954 C C . LYS A 1 264 ? 28.478 19.080 -9.608 1.000 23.131 264 LYS A C 1
ATOM 1955 O O . LYS A 1 264 ? 28.146 20.231 -9.874 1.000 26.606 264 LYS A O 1
ATOM 1961 N N . LEU A 1 265 ? 29.191 18.798 -8.540 1.000 22.467 265 LEU A N 1
ATOM 1962 C CA . LEU A 1 265 ? 29.540 19.899 -7.578 1.000 24.626 265 LEU A CA 1
ATOM 1963 C C . LEU A 1 265 ? 30.962 20.442 -7.799 1.000 28.056 265 LEU A C 1
ATOM 1964 O O . LEU A 1 265 ? 31.348 21.373 -7.034 1.000 27.394 265 LEU A O 1
ATOM 1969 N N . LYS A 1 266 ? 31.683 20.018 -8.848 1.000 27.329 266 LYS A N 1
ATOM 1970 C CA . LYS A 1 266 ? 32.981 20.651 -9.232 1.000 30.705 266 LYS A CA 1
ATOM 1971 C C . LYS A 1 266 ? 32.757 21.968 -9.978 1.000 30.198 266 LYS A C 1
ATOM 1972 O O . LYS A 1 266 ? 31.681 22.194 -10.535 1.000 28.801 266 LYS A O 1
ATOM 1978 N N . ASP A 1 267 ? 33.759 22.826 -10.051 1.000 31.830 267 ASP A N 1
ATOM 1979 C CA . ASP A 1 267 ? 33.691 24.067 -10.889 1.000 34.499 267 ASP A CA 1
ATOM 1980 C C . ASP A 1 267 ? 32.538 24.970 -10.404 1.000 31.996 267 ASP A C 1
ATOM 1981 O O . ASP A 1 267 ? 31.905 25.727 -11.172 1.000 30.749 267 ASP A O 1
ATOM 1986 N N . LYS A 1 268 ? 32.236 24.904 -9.115 1.000 29.661 268 LYS A N 1
ATOM 1987 C CA . LYS A 1 268 ? 31.135 25.684 -8.531 1.000 29.194 268 LYS A CA 1
ATOM 1988 C C . LYS A 1 268 ? 31.700 26.322 -7.268 1.000 27.283 268 LYS A C 1
ATOM 1989 O O . LYS A 1 268 ? 32.476 25.715 -6.566 1.000 21.631 268 LYS A O 1
ATOM 1995 N N . PRO A 1 269 ? 31.336 27.582 -6.990 1.000 29.531 269 PRO A N 1
ATOM 1996 C CA . PRO A 1 269 ? 31.906 28.278 -5.843 1.000 26.467 269 PRO A CA 1
ATOM 1997 C C . PRO A 1 269 ? 31.262 27.881 -4.523 1.000 22.927 269 PRO A C 1
ATOM 1998 O O . PRO A 1 269 ? 30.200 27.179 -4.412 1.000 26.021 269 PRO A O 1
ATOM 2002 N N . GLY A 1 270 ? 31.963 28.268 -3.470 1.000 22.082 270 GLY A N 1
ATOM 2003 C CA . GLY A 1 270 ? 31.464 28.154 -2.086 1.000 21.664 270 GLY A CA 1
ATOM 2004 C C . GLY A 1 270 ? 31.912 26.894 -1.399 1.000 21.500 270 GLY A C 1
ATOM 2005 O O . GLY A 1 270 ? 32.665 26.105 -1.984 1.000 21.458 270 GLY A O 1
ATOM 2006 N N . LYS A 1 271 ? 31.472 26.760 -0.152 1.000 21.120 271 LYS A N 1
ATOM 2007 C CA . LYS A 1 271 ? 31.876 25.666 0.730 1.000 21.807 271 LYS A CA 1
ATOM 2008 C C . LYS A 1 271 ? 31.049 24.426 0.455 1.000 22.168 271 LYS A C 1
ATOM 2009 O O . LYS A 1 271 ? 30.084 24.464 -0.287 1.000 21.304 271 LYS A O 1
ATOM 2015 N N . LEU A 1 272 ? 31.460 23.326 1.055 1.000 21.121 272 LEU A N 1
ATOM 2016 C CA . LEU A 1 272 ? 30.737 22.043 0.901 1.000 22.001 272 LEU A CA 1
ATOM 2017 C C . LEU A 1 272 ? 29.971 21.775 2.203 1.000 20.473 272 LEU A C 1
ATOM 2018 O O . LEU A 1 272 ? 30.592 21.744 3.296 1.000 22.472 272 LEU A O 1
ATOM 2023 N N . ILE A 1 273 ? 28.679 21.535 2.075 1.000 20.266 273 ILE A N 1
ATOM 2024 C CA . ILE A 1 273 ? 27.749 21.349 3.238 1.000 18.453 273 ILE A CA 1
ATOM 2025 C C . ILE A 1 273 ? 26.988 20.053 3.123 1.000 18.565 273 ILE A C 1
ATOM 2026 O O . ILE A 1 273 ? 26.401 19.785 2.066 1.000 19.143 273 ILE A O 1
ATOM 2031 N N . TYR A 1 274 ? 26.985 19.229 4.189 1.000 18.827 274 TYR A N 1
ATOM 2032 C CA . TYR A 1 274 ? 26.259 17.952 4.208 1.000 19.020 274 TYR A CA 1
ATOM 2033 C C . TYR A 1 274 ? 24.930 18.188 4.903 1.000 18.221 274 TYR A C 1
ATOM 2034 O O . TYR A 1 274 ? 24.901 18.844 5.950 1.000 18.254 274 TYR A O 1
ATOM 2043 N N . VAL A 1 275 ? 23.852 17.718 4.309 1.000 18.459 275 VAL A N 1
ATOM 2044 C CA . VAL A 1 275 ? 22.467 17.855 4.869 1.000 17.903 275 VAL A CA 1
ATOM 2045 C C . VAL A 1 275 ? 21.903 16.475 5.104 1.000 18.526 275 VAL A C 1
ATOM 2046 O O . VAL A 1 275 ? 21.767 15.708 4.152 1.000 19.097 275 VAL A O 1
ATOM 2050 N N . SER A 1 276 ? 21.531 16.179 6.359 1.000 18.908 276 SER A N 1
ATOM 2051 C CA . SER A 1 276 ? 20.886 14.878 6.644 1.000 19.356 276 SER A CA 1
ATOM 2052 C C . SER A 1 276 ? 19.930 15.059 7.805 1.000 20.983 276 SER A C 1
ATOM 2053 O O . SER A 1 276 ? 20.409 15.537 8.866 1.000 21.477 276 SER A O 1
ATOM 2056 N N . MET A 1 277 ? 18.680 14.656 7.617 1.000 20.188 277 MET A N 1
ATOM 2057 C CA . MET A 1 277 ? 17.732 14.638 8.746 1.000 23.482 277 MET A CA 1
ATOM 2058 C C . MET A 1 277 ? 17.688 13.259 9.406 1.000 24.180 277 MET A C 1
ATOM 2059 O O . MET A 1 277 ? 16.813 13.078 10.260 1.000 24.654 277 MET A O 1
ATOM 2064 N N . GLY A 1 278 ? 18.652 12.380 9.091 1.000 24.032 278 GLY A N 1
ATOM 2065 C CA . GLY A 1 278 ? 18.745 11.048 9.729 1.000 25.434 278 GLY A CA 1
ATOM 2066 C C . GLY A 1 278 ? 17.876 10.016 9.083 1.000 28.865 278 GLY A C 1
ATOM 2067 O O . GLY A 1 278 ? 16.918 10.377 8.347 1.000 26.618 278 GLY A O 1
ATOM 2068 N N . SER A 1 279 ? 18.180 8.733 9.353 1.000 32.666 279 SER A N 1
ATOM 2069 C CA . SER A 1 279 ? 17.513 7.587 8.662 1.000 37.087 279 SER A CA 1
ATOM 2070 C C . SER A 1 279 ? 15.988 7.686 8.806 1.000 33.834 279 SER A C 1
ATOM 2071 O O . SER A 1 279 ? 15.253 7.396 7.852 1.000 35.947 279 SER A O 1
ATOM 2074 N N . LEU A 1 280 ? 15.524 8.022 9.990 1.000 31.652 280 LEU A N 1
ATOM 2075 C CA . LEU A 1 280 ? 14.085 7.918 10.302 1.000 32.445 280 LEU A CA 1
ATOM 2076 C C . LEU A 1 280 ? 13.302 9.126 9.813 1.000 31.465 280 LEU A C 1
ATOM 2077 O O . LEU A 1 280 ? 12.356 8.908 9.035 1.000 31.475 280 LEU A O 1
ATOM 2082 N N . ALA A 1 281 ? 13.669 10.357 10.201 1.000 26.787 281 ALA A N 1
ATOM 2083 C CA . ALA A 1 281 ? 12.890 11.563 9.846 1.000 26.198 281 ALA A CA 1
ATOM 2084 C C . ALA A 1 281 ? 12.943 11.793 8.318 1.000 26.597 281 ALA A C 1
ATOM 2085 O O . ALA A 1 281 ? 12.046 12.404 7.791 1.000 27.062 281 ALA A O 1
ATOM 2087 N N . SER A 1 282 ? 13.975 11.316 7.620 1.000 28.070 282 SER A N 1
ATOM 2088 C CA . SER A 1 282 ? 14.153 11.560 6.164 1.000 30.047 282 SER A CA 1
ATOM 2089 C C . SER A 1 282 ? 13.079 10.825 5.380 1.000 29.974 282 SER A C 1
ATOM 2090 O O . SER A 1 282 ? 12.858 11.239 4.247 1.000 29.532 282 SER A O 1
ATOM 2093 N N . ALA A 1 283 ? 12.339 9.901 6.001 1.000 28.084 283 ALA A N 1
ATOM 2094 C CA . ALA A 1 283 ? 11.191 9.232 5.346 1.000 30.566 283 ALA A CA 1
ATOM 2095 C C . ALA A 1 283 ? 10.082 10.275 5.042 1.000 30.837 283 ALA A C 1
ATOM 2096 O O . ALA A 1 283 ? 9.365 10.097 4.031 1.000 30.250 283 ALA A O 1
ATOM 2098 N N . VAL A 1 284 ? 10.111 11.411 5.727 1.000 30.200 284 VAL A N 1
ATOM 2099 C CA . VAL A 1 284 ? 9.069 12.475 5.633 1.000 29.144 284 VAL A CA 1
ATOM 2100 C C . VAL A 1 284 ? 9.498 13.438 4.545 1.000 25.755 284 VAL A C 1
ATOM 2101 O O . VAL A 1 284 ? 10.373 14.338 4.813 1.000 25.192 284 VAL A O 1
ATOM 2105 N N . THR A 1 285 ? 9.024 13.247 3.303 1.000 26.916 285 THR A N 1
ATOM 2106 C CA . THR A 1 285 ? 9.622 14.003 2.194 1.000 26.560 285 THR A CA 1
ATOM 2107 C C . THR A 1 285 ? 9.373 15.498 2.441 1.000 25.728 285 THR A C 1
ATOM 2108 O O . THR A 1 285 ? 10.209 16.333 1.968 1.000 24.290 285 THR A O 1
ATOM 2112 N N . GLU A 1 286 ? 8.261 15.840 3.086 1.000 24.473 286 GLU A N 1
ATOM 2113 C CA . GLU A 1 286 ? 7.885 17.271 3.345 1.000 25.385 286 GLU A CA 1
ATOM 2114 C C . GLU A 1 286 ? 8.963 17.950 4.161 1.000 23.169 286 GLU A C 1
ATOM 2115 O O . GLU A 1 286 ? 9.193 19.141 3.940 1.000 20.677 286 GLU A O 1
ATOM 2121 N N . LEU A 1 287 ? 9.657 17.241 5.045 1.000 23.261 287 LEU A N 1
ATOM 2122 C CA . LEU A 1 287 ? 10.675 17.864 5.912 1.000 22.407 287 LEU A CA 1
ATOM 2123 C C . LEU A 1 287 ? 11.877 18.240 5.054 1.000 21.878 287 LEU A C 1
ATOM 2124 O O . LEU A 1 287 ? 12.350 19.385 5.089 1.000 21.880 287 LEU A O 1
ATOM 2129 N N . LEU A 1 288 ? 12.404 17.328 4.285 1.000 21.299 288 LEU A N 1
ATOM 2130 C CA . LEU A 1 288 ? 13.580 17.656 3.453 1.000 23.265 288 LEU A CA 1
ATOM 2131 C C . LEU A 1 288 ? 13.223 18.711 2.406 1.000 21.370 288 LEU A C 1
ATOM 2132 O O . LEU A 1 288 ? 14.059 19.563 2.150 1.000 21.498 288 LEU A O 1
ATOM 2137 N N . THR A 1 289 ? 12.041 18.646 1.824 1.000 19.804 289 THR A N 1
ATOM 2138 C CA . THR A 1 289 ? 11.651 19.642 0.817 1.000 20.200 289 THR A CA 1
ATOM 2139 C C . THR A 1 289 ? 11.660 21.021 1.495 1.000 19.707 289 THR A C 1
ATOM 2140 O O . THR A 1 289 ? 12.189 21.981 0.917 1.000 18.868 289 THR A O 1
ATOM 2144 N N . MET A 1 290 ? 11.090 21.145 2.696 1.000 20.441 290 MET A N 1
ATOM 2145 C CA . MET A 1 290 ? 11.050 22.443 3.402 1.000 19.899 290 MET A CA 1
ATOM 2146 C C . MET A 1 290 ? 12.475 22.987 3.601 1.000 20.486 290 MET A C 1
ATOM 2147 O O . MET A 1 290 ? 12.708 24.230 3.471 1.000 18.994 290 MET A O 1
ATOM 2152 N N . ILE A 1 291 ? 13.408 22.154 3.996 1.000 19.812 291 ILE A N 1
ATOM 2153 C CA . ILE A 1 291 ? 14.819 22.584 4.199 1.000 20.706 291 ILE A CA 1
ATOM 2154 C C . ILE A 1 291 ? 15.531 22.897 2.869 1.000 20.992 291 ILE A C 1
ATOM 2155 O O . ILE A 1 291 ? 16.279 23.916 2.790 1.000 21.060 291 ILE A O 1
ATOM 2160 N N . LEU A 1 292 ? 15.359 22.058 1.834 1.000 20.017 292 LEU A N 1
ATOM 2161 C CA . LEU A 1 292 ? 16.185 22.191 0.587 1.000 19.975 292 LEU A CA 1
ATOM 2162 C C . LEU A 1 292 ? 15.767 23.418 -0.216 1.000 20.948 292 LEU A C 1
ATOM 2163 O O . LEU A 1 292 ? 16.619 23.970 -0.855 1.000 20.054 292 LEU A O 1
ATOM 2168 N N . THR A 1 293 ? 14.477 23.707 -0.279 1.000 20.998 293 THR A N 1
ATOM 2169 C CA . THR A 1 293 ? 13.970 24.732 -1.226 1.000 21.272 293 THR A CA 1
ATOM 2170 C C . THR A 1 293 ? 14.795 26.025 -1.076 1.000 20.093 293 THR A C 1
ATOM 2171 O O . THR A 1 293 ? 15.284 26.584 -2.069 1.000 18.782 293 THR A O 1
ATOM 2175 N N . PRO A 1 294 ? 14.933 26.600 0.130 1.000 21.364 294 PRO A N 1
ATOM 2176 C CA . PRO A 1 294 ? 15.687 27.852 0.253 1.000 20.628 294 PRO A CA 1
ATOM 2177 C C . PRO A 1 294 ? 17.192 27.712 -0.010 1.000 19.623 294 PRO A C 1
ATOM 2178 O O . PRO A 1 294 ? 17.761 28.663 -0.541 1.000 23.212 294 PRO A O 1
ATOM 2182 N N . LEU A 1 295 ? 17.735 26.490 0.134 1.000 19.337 295 LEU A N 1
ATOM 2183 C CA . LEU A 1 295 ? 19.184 26.300 -0.105 1.000 19.183 295 LEU A CA 1
ATOM 2184 C C . LEU A 1 295 ? 19.537 26.388 -1.598 1.000 18.831 295 LEU A C 1
ATOM 2185 O O . LEU A 1 295 ? 20.765 26.574 -1.911 1.000 20.143 295 LEU A O 1
ATOM 2190 N N . ALA A 1 296 ? 18.568 26.365 -2.506 1.000 19.565 296 ALA A N 1
ATOM 2191 C CA . ALA A 1 296 ? 18.808 26.622 -3.950 1.000 20.419 296 ALA A CA 1
ATOM 2192 C C . ALA A 1 296 ? 19.550 27.967 -4.108 1.000 23.009 296 ALA A C 1
ATOM 2193 O O . ALA A 1 296 ? 20.384 28.085 -4.994 1.000 22.945 296 ALA A O 1
ATOM 2195 N N . ASN A 1 297 ? 19.280 28.900 -3.192 1.000 21.217 297 ASN A N 1
ATOM 2196 C CA . ASN A 1 297 ? 19.819 30.287 -3.214 1.000 22.325 297 ASN A CA 1
ATOM 2197 C C . ASN A 1 297 ? 21.034 30.481 -2.302 1.000 23.076 297 ASN A C 1
ATOM 2198 O O . ASN A 1 297 ? 21.543 31.624 -2.228 1.000 22.554 297 ASN A O 1
ATOM 2203 N N . SER A 1 298 ? 21.461 29.470 -1.556 1.000 21.786 298 SER A N 1
ATOM 2204 C CA . SER A 1 298 ? 22.669 29.567 -0.722 1.000 21.353 298 SER A CA 1
ATOM 2205 C C . SER A 1 298 ? 23.898 29.367 -1.591 1.000 22.779 298 SER A C 1
ATOM 2206 O O . SER A 1 298 ? 23.924 28.391 -2.354 1.000 23.657 298 SER A O 1
ATOM 2209 N N . PRO A 1 299 ? 24.912 30.262 -1.517 1.000 22.881 299 PRO A N 1
ATOM 2210 C CA . PRO A 1 299 ? 26.049 30.220 -2.447 1.000 22.717 299 PRO A CA 1
ATOM 2211 C C . PRO A 1 299 ? 27.126 29.207 -2.053 1.000 21.308 299 PRO A C 1
ATOM 2212 O O . PRO A 1 299 ? 28.310 29.522 -1.952 1.000 20.869 299 PRO A O 1
ATOM 2216 N N . HIS A 1 300 ? 26.658 27.966 -1.888 1.000 20.047 300 HIS A N 1
ATOM 2217 C CA . HIS A 1 300 ? 27.557 26.857 -1.496 1.000 19.457 300 HIS A CA 1
ATOM 2218 C C . HIS A 1 300 ? 27.128 25.587 -2.234 1.000 18.821 300 HIS A C 1
ATOM 2219 O O . HIS A 1 300 ? 26.204 25.674 -3.053 1.000 19.600 300 HIS A O 1
ATOM 2226 N N . ARG A 1 301 ? 27.744 24.455 -1.912 1.000 18.939 301 ARG A N 1
ATOM 2227 C CA . ARG A 1 301 ? 27.498 23.175 -2.584 1.000 19.439 301 ARG A CA 1
ATOM 2228 C C . ARG A 1 301 ? 27.009 22.215 -1.525 1.000 18.788 301 ARG A C 1
ATOM 2229 O O . ARG A 1 301 ? 27.608 22.212 -0.450 1.000 18.926 301 ARG A O 1
ATOM 2237 N N . PHE A 1 302 ? 25.947 21.459 -1.809 1.000 17.415 302 PHE A N 1
ATOM 2238 C CA . PHE A 1 302 ? 25.271 20.626 -0.795 1.000 16.791 302 PHE A CA 1
ATOM 2239 C C . PHE A 1 302 ? 25.317 19.183 -1.258 1.000 18.324 302 PHE A C 1
ATOM 2240 O O . PHE A 1 302 ? 24.989 18.920 -2.450 1.000 19.196 302 PHE A O 1
ATOM 2248 N N . ILE A 1 303 ? 25.723 18.317 -0.362 1.000 17.493 303 ILE A N 1
ATOM 2249 C CA . ILE A 1 303 ? 25.494 16.863 -0.494 1.000 18.008 303 ILE A CA 1
ATOM 2250 C C . ILE A 1 303 ? 24.341 16.497 0.425 1.000 17.699 303 ILE A C 1
ATOM 2251 O O . ILE A 1 303 ? 24.396 16.848 1.639 1.000 18.239 303 ILE A O 1
ATOM 2256 N N . VAL A 1 304 ? 23.346 15.804 -0.089 1.000 18.473 304 VAL A N 1
ATOM 2257 C CA . VAL A 1 304 ? 22.089 15.520 0.631 1.000 18.425 304 VAL A CA 1
ATOM 2258 C C . VAL A 1 304 ? 21.864 14.014 0.767 1.000 19.073 304 VAL A C 1
ATOM 2259 O O . VAL A 1 304 ? 21.906 13.323 -0.235 1.000 20.364 304 VAL A O 1
ATOM 2263 N N . SER A 1 305 ? 21.599 13.560 1.983 1.000 19.004 305 SER A N 1
ATOM 2264 C CA . SER A 1 305 ? 21.016 12.218 2.236 1.000 20.359 305 SER A CA 1
ATOM 2265 C C . SER A 1 305 ? 19.508 12.361 2.012 1.000 21.000 305 SER A C 1
ATOM 2266 O O . SER A 1 305 ? 18.794 13.032 2.829 1.000 20.908 305 SER A O 1
ATOM 2269 N N . THR A 1 306 ? 18.976 11.844 0.925 1.000 21.752 306 THR A N 1
ATOM 2270 C CA . THR A 1 306 ? 17.581 12.123 0.505 1.000 22.101 306 THR A CA 1
ATOM 2271 C C . THR A 1 306 ? 16.584 11.136 1.154 1.000 22.820 306 THR A C 1
ATOM 2272 O O . THR A 1 306 ? 15.348 11.351 1.003 1.000 25.431 306 THR A O 1
ATOM 2276 N N . GLY A 1 307 ? 17.071 10.082 1.773 1.000 23.276 307 GLY A N 1
ATOM 2277 C CA . GLY A 1 307 ? 16.191 9.143 2.494 1.000 24.637 307 GLY A CA 1
ATOM 2278 C C . GLY A 1 307 ? 15.514 8.132 1.591 1.000 25.060 307 GLY A C 1
ATOM 2279 O O . GLY A 1 307 ? 15.661 8.157 0.379 1.000 24.083 307 GLY A O 1
ATOM 2280 N N . PRO A 1 308 ? 14.657 7.248 2.153 1.000 26.203 308 PRO A N 1
ATOM 2281 C CA . PRO A 1 308 ? 14.047 6.162 1.369 1.000 30.101 308 PRO A CA 1
ATOM 2282 C C . PRO A 1 308 ? 13.038 6.616 0.304 1.000 29.214 308 PRO A C 1
ATOM 2283 O O . PRO A 1 308 ? 12.821 5.943 -0.719 1.000 30.909 308 PRO A O 1
ATOM 2287 N N . ASN A 1 309 ? 12.514 7.829 0.418 1.000 28.257 309 ASN A N 1
ATOM 2288 C CA . ASN A 1 309 ? 11.597 8.412 -0.597 1.000 28.636 309 ASN A CA 1
ATOM 2289 C C . ASN A 1 309 ? 12.377 9.434 -1.427 1.000 27.573 309 ASN A C 1
ATOM 2290 O O . ASN A 1 309 ? 11.759 10.306 -2.101 1.000 27.126 309 ASN A O 1
ATOM 2295 N N . GLY A 1 310 ? 13.699 9.336 -1.426 1.000 27.080 310 GLY A N 1
ATOM 2296 C CA . GLY A 1 310 ? 14.592 10.374 -1.972 1.000 28.232 310 GLY A CA 1
ATOM 2297 C C . GLY A 1 310 ? 14.384 10.629 -3.446 1.000 29.391 310 GLY A C 1
ATOM 2298 O O . GLY A 1 310 ? 14.588 11.778 -3.900 1.000 31.436 310 GLY A O 1
ATOM 2299 N N . ASP A 1 311 ? 13.836 9.679 -4.201 1.000 29.558 311 ASP A N 1
ATOM 2300 C CA . ASP A 1 311 ? 13.687 9.945 -5.661 1.000 32.065 311 ASP A CA 1
ATOM 2301 C C . ASP A 1 311 ? 12.532 10.935 -5.895 1.000 31.735 311 ASP A C 1
ATOM 2302 O O . ASP A 1 311 ? 12.427 11.437 -7.019 1.000 36.543 311 ASP A O 1
ATOM 2307 N N . SER A 1 312 ? 11.710 11.206 -4.884 1.000 27.764 312 SER A N 1
ATOM 2308 C CA . SER A 1 312 ? 10.573 12.158 -4.918 1.000 28.370 312 SER A CA 1
ATOM 2309 C C . SER A 1 312 ? 11.082 13.549 -4.572 1.000 28.445 312 SER A C 1
ATOM 2310 O O . SER A 1 312 ? 10.281 14.475 -4.608 1.000 28.860 312 SER A O 1
ATOM 2313 N N . ILE A 1 313 ? 12.328 13.662 -4.138 1.000 25.202 313 ILE A N 1
ATOM 2314 C CA . ILE A 1 313 ? 12.883 14.946 -3.656 1.000 25.765 313 ILE A CA 1
ATOM 2315 C C . ILE A 1 313 ? 13.574 15.704 -4.785 1.000 26.553 313 ILE A C 1
ATOM 2316 O O . ILE A 1 313 ? 14.406 15.165 -5.420 1.000 27.164 313 ILE A O 1
ATOM 2321 N N . LYS A 1 314 ? 13.196 16.969 -4.933 1.000 24.928 314 LYS A N 1
ATOM 2322 C CA . LYS A 1 314 ? 13.810 17.808 -5.985 1.000 26.767 314 LYS A CA 1
ATOM 2323 C C . LYS A 1 314 ? 15.160 18.347 -5.520 1.000 23.478 314 LYS A C 1
ATOM 2324 O O . LYS A 1 314 ? 15.234 18.838 -4.384 1.000 24.388 314 LYS A O 1
ATOM 2330 N N . LEU A 1 315 ? 16.175 18.239 -6.366 1.000 22.234 315 LEU A N 1
ATOM 2331 C CA . LEU A 1 315 ? 17.511 18.837 -6.100 1.000 21.432 315 LEU A CA 1
ATOM 2332 C C . LEU A 1 315 ? 17.807 19.962 -7.086 1.000 22.146 315 LEU A C 1
ATOM 2333 O O . LEU A 1 315 ? 17.323 19.937 -8.223 1.000 23.526 315 LEU A O 1
ATOM 2338 N N . TYR A 1 316 ? 18.530 20.943 -6.619 1.000 21.139 316 TYR A N 1
ATOM 2339 C CA . TYR A 1 316 ? 18.917 22.102 -7.422 1.000 20.833 316 TYR A CA 1
ATOM 2340 C C . TYR A 1 316 ? 20.322 21.946 -7.997 1.000 21.803 316 TYR A C 1
ATOM 2341 O O . TYR A 1 316 ? 21.050 20.961 -7.710 1.000 20.177 316 TYR A O 1
ATOM 2350 N N . ASP A 1 317 ? 20.730 22.964 -8.780 1.000 22.451 317 ASP A N 1
ATOM 2351 C CA . ASP A 1 317 ? 22.011 22.958 -9.539 1.000 24.261 317 ASP A CA 1
ATOM 2352 C C . ASP A 1 317 ? 23.198 22.893 -8.571 1.000 21.400 317 ASP A C 1
ATOM 2353 O O . ASP A 1 317 ? 24.277 22.373 -9.004 1.000 21.477 317 ASP A O 1
ATOM 2358 N N . ASN A 1 318 ? 23.047 23.364 -7.324 1.000 20.770 318 ASN A N 1
ATOM 2359 C CA . ASN A 1 318 ? 24.139 23.357 -6.312 1.000 20.658 318 ASN A CA 1
ATOM 2360 C C . ASN A 1 318 ? 24.026 22.138 -5.396 1.000 19.034 318 ASN A C 1
ATOM 2361 O O . ASN A 1 318 ? 24.614 22.149 -4.315 1.000 18.680 318 ASN A O 1
ATOM 2366 N N . MET A 1 319 ? 23.313 21.115 -5.768 1.000 19.012 319 MET A N 1
ATOM 2367 C CA . MET A 1 319 ? 23.116 19.987 -4.834 1.000 19.290 319 MET A CA 1
ATOM 2368 C C . MET A 1 319 ? 23.334 18.659 -5.543 1.000 19.350 319 MET A C 1
ATOM 2369 O O . MET A 1 319 ? 22.959 18.479 -6.734 1.000 21.364 319 MET A O 1
ATOM 2374 N N . TRP A 1 320 ? 23.793 17.689 -4.782 1.000 19.399 320 TRP A N 1
ATOM 2375 C CA . TRP A 1 320 ? 23.846 16.279 -5.183 1.000 19.635 320 TRP A CA 1
ATOM 2376 C C . TRP A 1 320 ? 23.326 15.480 -4.038 1.000 20.016 320 TRP A C 1
ATOM 2377 O O . TRP A 1 320 ? 23.674 15.775 -2.898 1.000 19.543 320 TRP A O 1
ATOM 2388 N N . GLY A 1 321 ? 22.599 14.393 -4.334 1.000 22.003 321 GLY A N 1
ATOM 2389 C CA . GLY A 1 321 ? 22.153 13.552 -3.221 1.000 21.829 321 GLY A CA 1
ATOM 2390 C C . GLY A 1 321 ? 21.893 12.128 -3.649 1.000 23.365 321 GLY A C 1
ATOM 2391 O O . GLY A 1 321 ? 21.723 11.879 -4.856 1.000 22.558 321 GLY A O 1
ATOM 2392 N N . ASP A 1 322 ? 21.823 11.264 -2.666 1.000 22.014 322 ASP A N 1
ATOM 2393 C CA . ASP A 1 322 ? 21.342 9.869 -2.849 1.000 23.457 322 ASP A CA 1
ATOM 2394 C C . ASP A 1 322 ? 20.639 9.429 -1.579 1.000 22.522 322 ASP A C 1
ATOM 2395 O O . ASP A 1 322 ? 20.853 10.028 -0.561 1.000 21.084 322 ASP A O 1
ATOM 2400 N N . LYS A 1 323 ? 19.891 8.311 -1.639 1.000 23.357 323 LYS A N 1
ATOM 2401 C CA . LYS A 1 323 ? 18.989 7.864 -0.549 1.000 23.797 323 LYS A CA 1
ATOM 2402 C C . LYS A 1 323 ? 19.798 7.635 0.733 1.000 25.722 323 LYS A C 1
ATOM 2403 O O . LYS A 1 323 ? 19.292 8.008 1.801 1.000 24.913 323 LYS A O 1
ATOM 2409 N N . PHE A 1 324 ? 20.989 7.037 0.609 1.000 26.888 324 PHE A N 1
ATOM 2410 C CA . PHE A 1 324 ? 21.850 6.660 1.768 1.000 31.176 324 PHE A CA 1
ATOM 2411 C C . PHE A 1 324 ? 23.307 6.961 1.367 1.000 31.483 324 PHE A C 1
ATOM 2412 O O . PHE A 1 324 ? 23.773 6.413 0.377 1.000 36.979 324 PHE A O 1
ATOM 2420 N N . ILE A 1 325 ? 23.950 7.891 2.046 1.000 29.716 325 ILE A N 1
ATOM 2421 C CA . ILE A 1 325 ? 25.304 8.450 1.752 1.000 31.382 325 ILE A CA 1
ATOM 2422 C C . ILE A 1 325 ? 26.298 7.664 2.627 1.000 31.504 325 ILE A C 1
ATOM 2423 O O . ILE A 1 325 ? 25.903 7.326 3.793 1.000 30.538 325 ILE A O 1
ATOM 2428 N N . ASN A 1 326 ? 27.556 7.492 2.209 1.000 29.069 326 ASN A N 1
ATOM 2429 C CA . ASN A 1 326 ? 28.622 7.025 3.145 1.000 29.705 326 ASN A CA 1
ATOM 2430 C C . ASN A 1 326 ? 29.007 8.180 4.083 1.000 26.641 326 ASN A C 1
ATOM 2431 O O . ASN A 1 326 ? 29.925 8.944 3.773 1.000 28.124 326 ASN A O 1
ATOM 2436 N N . GLN A 1 327 ? 28.289 8.346 5.187 1.000 26.599 327 GLN A N 1
ATOM 2437 C CA . GLN A 1 327 ? 28.320 9.591 5.985 1.000 25.735 327 GLN A CA 1
ATOM 2438 C C . GLN A 1 327 ? 29.703 9.746 6.628 1.000 25.107 327 GLN A C 1
ATOM 2439 O O . GLN A 1 327 ? 30.248 10.871 6.687 1.000 22.982 327 GLN A O 1
ATOM 2445 N N . VAL A 1 328 ? 30.258 8.655 7.163 1.000 27.173 328 VAL A N 1
ATOM 2446 C CA . VAL A 1 328 ? 31.573 8.746 7.862 1.000 27.542 328 VAL A CA 1
ATOM 2447 C C . VAL A 1 328 ? 32.691 9.058 6.864 1.000 28.146 328 VAL A C 1
ATOM 2448 O O . VAL A 1 328 ? 33.587 9.814 7.195 1.000 27.840 328 VAL A O 1
ATOM 2452 N N . ALA A 1 329 ? 32.608 8.599 5.626 1.000 28.730 329 ALA A N 1
ATOM 2453 C CA . ALA A 1 329 ? 33.635 8.912 4.608 1.000 28.793 329 ALA A CA 1
ATOM 2454 C C . ALA A 1 329 ? 33.467 10.351 4.143 1.000 29.249 329 ALA A C 1
ATOM 2455 O O . ALA A 1 329 ? 34.461 11.046 3.830 1.000 26.734 329 ALA A O 1
ATOM 2457 N N . LEU A 1 330 ? 32.226 10.816 4.073 1.000 26.992 330 LEU A N 1
ATOM 2458 C CA . LEU A 1 330 ? 31.972 12.184 3.561 1.000 27.343 330 LEU A CA 1
ATOM 2459 C C . LEU A 1 330 ? 32.445 13.244 4.564 1.000 25.784 330 LEU A C 1
ATOM 2460 O O . LEU A 1 330 ? 32.949 14.304 4.127 1.000 26.393 330 LEU A O 1
ATOM 2465 N N . LEU A 1 331 ? 32.172 13.064 5.869 1.000 25.195 331 LEU A N 1
ATOM 2466 C CA . LEU A 1 331 ? 32.241 14.176 6.844 1.000 25.860 331 LEU A CA 1
ATOM 2467 C C . LEU A 1 331 ? 33.591 14.925 6.837 1.000 27.007 331 LEU A C 1
ATOM 2468 O O . LEU A 1 331 ? 33.602 16.157 6.891 1.000 25.674 331 LEU A O 1
ATOM 2473 N N . PRO A 1 332 ? 34.765 14.288 6.724 1.000 27.900 332 PRO A N 1
ATOM 2474 C CA . PRO A 1 332 ? 36.034 15.012 6.681 1.000 28.747 332 PRO A CA 1
ATOM 2475 C C . PRO A 1 332 ? 36.154 15.988 5.505 1.000 28.393 332 PRO A C 1
ATOM 2476 O O . PRO A 1 332 ? 36.908 16.928 5.635 1.000 28.846 332 PRO A O 1
ATOM 2480 N N . LYS A 1 333 ? 35.403 15.776 4.426 1.000 26.772 333 LYS A N 1
ATOM 2481 C CA . LYS A 1 333 ? 35.496 16.633 3.201 1.000 28.534 333 LYS A CA 1
ATOM 2482 C C . LYS A 1 333 ? 34.585 17.860 3.317 1.000 27.901 333 LYS A C 1
ATOM 2483 O O . LYS A 1 333 ? 34.748 18.776 2.461 1.000 29.185 333 LYS A O 1
ATOM 2489 N N . VAL A 1 334 ? 33.626 17.894 4.243 1.000 23.548 334 VAL A N 1
ATOM 2490 C CA . VAL A 1 334 ? 32.685 19.053 4.324 1.000 23.989 334 VAL A CA 1
ATOM 2491 C C . VAL A 1 334 ? 33.177 20.148 5.267 1.000 22.338 334 VAL A C 1
ATOM 2492 O O . VAL A 1 334 ? 34.077 19.958 6.061 1.000 24.353 334 VAL A O 1
ATOM 2496 N N . ASP A 1 335 ? 32.519 21.312 5.181 1.000 21.837 335 ASP A N 1
ATOM 2497 C CA . ASP A 1 335 ? 32.787 22.484 6.027 1.000 22.835 335 ASP A CA 1
ATOM 2498 C C . ASP A 1 335 ? 31.713 22.645 7.120 1.000 22.519 335 ASP A C 1
ATOM 2499 O O . ASP A 1 335 ? 31.956 23.418 8.051 1.000 22.301 335 ASP A O 1
ATOM 2504 N N . LEU A 1 336 ? 30.553 21.994 7.014 1.000 21.342 336 LEU A N 1
ATOM 2505 C CA . LEU A 1 336 ? 29.370 22.263 7.858 1.000 20.964 336 LEU A CA 1
ATOM 2506 C C . LEU A 1 336 ? 28.409 21.116 7.678 1.000 20.333 336 LEU A C 1
ATOM 2507 O O . LEU A 1 336 ? 28.314 20.550 6.559 1.000 19.994 336 LEU A O 1
ATOM 2512 N N . PHE A 1 337 ? 27.694 20.759 8.742 1.000 20.068 337 PHE A N 1
ATOM 2513 C CA . PHE A 1 337 ? 26.756 19.622 8.782 1.000 19.794 337 PHE A CA 1
ATOM 2514 C C . PHE A 1 337 ? 25.420 20.149 9.274 1.000 19.511 337 PHE A C 1
ATOM 2515 O O . PHE A 1 337 ? 25.341 20.632 10.437 1.000 20.103 337 PHE A O 1
ATOM 2523 N N . ILE A 1 338 ? 24.427 20.138 8.418 1.000 17.902 338 ILE A N 1
ATOM 2524 C CA . ILE A 1 338 ? 23.017 20.429 8.738 1.000 18.574 338 ILE A CA 1
ATOM 2525 C C . ILE A 1 338 ? 22.389 19.104 9.124 1.000 19.277 338 ILE A C 1
ATOM 2526 O O . ILE A 1 338 ? 22.299 18.223 8.240 1.000 17.740 338 ILE A O 1
ATOM 2531 N N . THR A 1 339 ? 21.957 19.008 10.394 1.000 19.148 339 THR A N 1
ATOM 2532 C CA . THR A 1 339 ? 21.610 17.694 11.002 1.000 20.821 339 THR A CA 1
ATOM 2533 C C . THR A 1 339 ? 20.278 17.858 11.743 1.000 20.851 339 THR A C 1
ATOM 2534 O O . THR A 1 339 ? 19.962 18.981 12.157 1.000 20.477 339 THR A O 1
ATOM 2538 N N . HIS A 1 340 ? 19.616 16.748 12.043 1.000 20.264 340 HIS A N 1
ATOM 2539 C CA . HIS A 1 340 ? 18.438 16.688 12.952 1.000 20.202 340 HIS A CA 1
ATOM 2540 C C . HIS A 1 340 ? 18.896 16.666 14.405 1.000 20.976 340 HIS A C 1
ATOM 2541 O O . HIS A 1 340 ? 18.033 16.853 15.274 1.000 21.795 340 HIS A O 1
ATOM 2548 N N . GLY A 1 341 ? 20.193 16.494 14.675 1.000 22.039 341 GLY A N 1
ATOM 2549 C CA . GLY A 1 341 ? 20.711 16.508 16.054 1.000 23.202 341 GLY A CA 1
ATOM 2550 C C . GLY A 1 341 ? 20.652 15.126 16.681 1.000 23.230 341 GLY A C 1
ATOM 2551 O O . GLY A 1 341 ? 20.681 15.012 17.890 1.000 24.559 341 GLY A O 1
ATOM 2552 N N . GLY A 1 342 ? 20.528 14.071 15.918 1.000 22.594 342 GLY A N 1
ATOM 2553 C CA . GLY A 1 342 ? 20.648 12.730 16.489 1.000 23.982 342 GLY A CA 1
ATOM 2554 C C . GLY A 1 342 ? 22.020 12.473 17.058 1.000 24.583 342 GLY A C 1
ATOM 2555 O O . GLY A 1 342 ? 22.987 13.065 16.558 1.000 22.095 342 GLY A O 1
ATOM 2556 N N . SER A 1 343 ? 22.135 11.602 18.069 1.000 24.544 343 SER A N 1
ATOM 2557 C CA . SER A 1 343 ? 23.408 11.364 18.788 1.000 25.438 343 SER A CA 1
ATOM 2558 C C . SER A 1 343 ? 24.488 10.776 17.891 1.000 24.781 343 SER A C 1
ATOM 2559 O O . SER A 1 343 ? 25.671 11.167 18.063 1.000 27.158 343 SER A O 1
ATOM 2562 N N . ASN A 1 344 ? 24.152 9.818 17.036 1.000 26.429 344 ASN A N 1
ATOM 2563 C CA . ASN A 1 344 ? 25.184 9.237 16.125 1.000 27.701 344 ASN A CA 1
ATOM 2564 C C . ASN A 1 344 ? 25.734 10.315 15.204 1.000 26.320 344 ASN A C 1
ATOM 2565 O O . ASN A 1 344 ? 26.967 10.436 15.057 1.000 27.190 344 ASN A O 1
ATOM 2570 N N . SER A 1 345 ? 24.858 11.117 14.638 1.000 25.037 345 SER A N 1
ATOM 2571 C CA . SER A 1 345 ? 25.302 12.181 13.703 1.000 24.100 345 SER A CA 1
ATOM 2572 C C . SER A 1 345 ? 26.129 13.214 14.471 1.000 23.973 345 SER A C 1
ATOM 2573 O O . SER A 1 345 ? 27.102 13.729 13.934 1.000 23.617 345 SER A O 1
ATOM 2576 N N . LEU A 1 346 ? 25.706 13.552 15.691 1.000 24.382 346 LEU A N 1
ATOM 2577 C CA . LEU A 1 346 ? 26.444 14.512 16.556 1.000 25.909 346 LEU A CA 1
ATOM 2578 C C . LEU A 1 346 ? 27.892 14.019 16.798 1.000 26.167 346 LEU A C 1
ATOM 2579 O O . LEU A 1 346 ? 28.872 14.784 16.578 1.000 25.419 346 LEU A O 1
ATOM 2584 N N . ILE A 1 347 ? 28.056 12.766 17.202 1.000 26.372 347 ILE A N 1
ATOM 2585 C CA . ILE A 1 347 ? 29.416 12.254 17.524 1.000 28.224 347 ILE A CA 1
ATOM 2586 C C . ILE A 1 347 ? 30.246 12.159 16.235 1.000 27.212 347 ILE A C 1
ATOM 2587 O O . ILE A 1 347 ? 31.420 12.565 16.251 1.000 26.498 347 ILE A O 1
ATOM 2592 N N . GLU A 1 348 ? 29.637 11.764 15.126 1.000 25.455 348 GLU A N 1
ATOM 2593 C CA . GLU A 1 348 ? 30.384 11.609 13.847 1.000 25.679 348 GLU A CA 1
ATOM 2594 C C . GLU A 1 348 ? 30.834 12.989 13.395 1.000 24.553 348 GLU A C 1
ATOM 2595 O O . GLU A 1 348 ? 31.999 13.161 12.976 1.000 24.418 348 GLU A O 1
ATOM 2601 N N . GLY A 1 349 ? 29.944 13.970 13.482 1.000 25.010 349 GLY A N 1
ATOM 2602 C CA . GLY A 1 349 ? 30.232 15.311 12.974 1.000 23.399 349 GLY A CA 1
ATOM 2603 C C . GLY A 1 349 ? 31.357 15.924 13.797 1.000 24.799 349 GLY A C 1
ATOM 2604 O O . GLY A 1 349 ? 32.256 16.525 13.228 1.000 24.908 349 GLY A O 1
ATOM 2605 N N . LEU A 1 350 ? 31.264 15.827 15.140 1.000 25.090 350 LEU A N 1
ATOM 2606 C CA . LEU A 1 350 ? 32.257 16.461 16.035 1.000 27.234 350 LEU A CA 1
ATOM 2607 C C . LEU A 1 350 ? 33.565 15.657 15.954 1.000 26.963 350 LEU A C 1
ATOM 2608 O O . LEU A 1 350 ? 34.606 16.266 16.053 1.000 28.578 350 LEU A O 1
ATOM 2613 N N . THR A 1 351 ? 33.546 14.337 15.840 1.000 28.030 351 THR A N 1
ATOM 2614 C CA . THR A 1 351 ? 34.784 13.548 15.645 1.000 29.082 351 THR A CA 1
ATOM 2615 C C . THR A 1 351 ? 35.528 14.063 14.395 1.000 29.932 351 THR A C 1
ATOM 2616 O O . THR A 1 351 ? 36.784 14.215 14.425 1.000 29.369 351 THR A O 1
ATOM 2620 N N . ALA A 1 352 ? 34.810 14.328 13.304 1.000 28.160 352 ALA A N 1
ATOM 2621 C CA . ALA A 1 352 ? 35.397 14.911 12.073 1.000 28.797 352 ALA A CA 1
ATOM 2622 C C . ALA A 1 352 ? 35.743 16.393 12.251 1.000 29.809 352 ALA A C 1
ATOM 2623 O O . ALA A 1 352 ? 36.397 16.956 11.355 1.000 30.018 352 ALA A O 1
ATOM 2625 N N . GLY A 1 353 ? 35.325 17.043 13.327 1.000 27.867 353 GLY A N 1
ATOM 2626 C CA . GLY A 1 353 ? 35.655 18.458 13.552 1.000 29.586 353 GLY A CA 1
ATOM 2627 C C . GLY A 1 353 ? 34.810 19.426 12.741 1.000 28.812 353 GLY A C 1
ATOM 2628 O O . GLY A 1 353 ? 35.331 20.531 12.361 1.000 29.866 353 GLY A O 1
ATOM 2629 N N . LYS A 1 354 ? 33.543 19.111 12.515 1.000 25.778 354 LYS A N 1
ATOM 2630 C CA . LYS A 1 354 ? 32.659 19.984 11.712 1.000 25.006 354 LYS A CA 1
ATOM 2631 C C . LYS A 1 354 ? 31.567 20.607 12.558 1.000 23.958 354 LYS A C 1
ATOM 2632 O O . LYS A 1 354 ? 30.949 19.914 13.378 1.000 25.461 354 LYS A O 1
ATOM 2638 N N . PRO A 1 355 ? 31.349 21.938 12.426 1.000 22.995 355 PRO A N 1
ATOM 2639 C CA . PRO A 1 355 ? 30.292 22.639 13.140 1.000 23.170 355 PRO A CA 1
ATOM 2640 C C . PRO A 1 355 ? 28.931 22.193 12.599 1.000 23.316 355 PRO A C 1
ATOM 2641 O O . PRO A 1 355 ? 28.856 21.769 11.434 1.000 22.705 355 PRO A O 1
ATOM 2645 N N . LEU A 1 356 ? 27.916 22.311 13.438 1.000 23.644 356 LEU A N 1
ATOM 2646 C CA . LEU A 1 356 ? 26.571 21.787 13.202 1.000 24.805 356 LEU A CA 1
ATOM 2647 C C . LEU A 1 356 ? 25.539 22.921 13.171 1.000 24.415 356 LEU A C 1
ATOM 2648 O O . LEU A 1 356 ? 25.508 23.782 14.058 1.000 25.550 356 LEU A O 1
ATOM 2653 N N . ILE A 1 357 ? 24.571 22.770 12.287 1.000 20.601 357 ILE A N 1
ATOM 2654 C CA . ILE A 1 357 ? 23.253 23.421 12.413 1.000 20.320 357 ILE A CA 1
ATOM 2655 C C . ILE A 1 357 ? 22.276 22.305 12.704 1.000 21.003 357 ILE A C 1
ATOM 2656 O O . ILE A 1 357 ? 22.077 21.449 11.814 1.000 20.527 357 ILE A O 1
ATOM 2661 N N . ALA A 1 358 ? 21.671 22.330 13.885 1.000 19.727 358 ALA A N 1
ATOM 2662 C CA . ALA A 1 358 ? 20.752 21.271 14.350 1.000 20.040 358 ALA A CA 1
ATOM 2663 C C . ALA A 1 358 ? 19.318 21.781 14.210 1.000 21.540 358 ALA A C 1
ATOM 2664 O O . ALA A 1 358 ? 18.955 22.853 14.722 1.000 21.580 358 ALA A O 1
ATOM 2666 N N . ILE A 1 359 ? 18.497 21.006 13.508 1.000 20.182 359 ILE A N 1
ATOM 2667 C CA . ILE A 1 359 ? 17.060 21.245 13.295 1.000 21.343 359 ILE A CA 1
ATOM 2668 C C . ILE A 1 359 ? 16.352 20.069 13.927 1.000 20.958 359 ILE A C 1
ATOM 2669 O O . ILE A 1 359 ? 16.070 19.074 13.237 1.000 21.230 359 ILE A O 1
ATOM 2674 N N . PRO A 1 360 ? 16.109 20.095 15.241 1.000 21.435 360 PRO A N 1
ATOM 2675 C CA . PRO A 1 360 ? 15.652 18.856 15.890 1.000 22.169 360 PRO A CA 1
ATOM 2676 C C . PRO A 1 360 ? 14.225 18.452 15.524 1.000 21.974 360 PRO A C 1
ATOM 2677 O O . PRO A 1 360 ? 13.359 19.343 15.336 1.000 23.359 360 PRO A O 1
ATOM 2681 N N . GLN A 1 361 ? 13.979 17.138 15.504 1.000 23.245 361 GLN A N 1
ATOM 2682 C CA . GLN A 1 361 ? 12.725 16.531 14.989 1.000 25.060 361 GLN A CA 1
ATOM 2683 C C . GLN A 1 361 ? 11.955 15.821 16.110 1.000 29.237 361 GLN A C 1
ATOM 2684 O O . GLN A 1 361 ? 10.710 15.798 16.034 1.000 30.520 361 GLN A O 1
ATOM 2690 N N . PHE A 1 362 ? 12.654 15.171 17.047 1.000 25.798 362 PHE A N 1
ATOM 2691 C CA . PHE A 1 362 ? 11.949 14.276 17.988 1.000 27.444 362 PHE A CA 1
ATOM 2692 C C . PHE A 1 362 ? 12.829 13.987 19.208 1.000 27.760 362 PHE A C 1
ATOM 2693 O O . PHE A 1 362 ? 14.035 13.767 19.064 1.00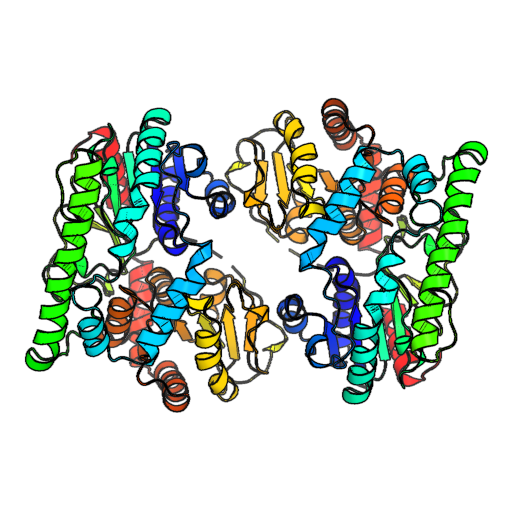0 26.448 362 PHE A O 1
ATOM 2701 N N . GLY A 1 363 ? 12.203 13.855 20.373 1.000 26.783 363 GLY A N 1
ATOM 2702 C CA . GLY A 1 363 ? 12.842 13.415 21.614 1.000 26.750 363 GLY A CA 1
ATOM 2703 C C . GLY A 1 363 ? 14.189 14.008 21.930 1.000 26.228 363 GLY A C 1
ATOM 2704 O O . GLY A 1 363 ? 14.319 15.271 22.093 1.000 24.998 363 GLY A O 1
ATOM 2705 N N . ASP A 1 364 ? 15.173 13.126 22.149 1.000 25.136 364 ASP A N 1
ATOM 2706 C CA . ASP A 1 364 ? 16.517 13.549 22.632 1.000 26.542 364 ASP A CA 1
ATOM 2707 C C . ASP A 1 364 ? 17.233 14.480 21.645 1.000 24.915 364 ASP A C 1
ATOM 2708 O O . ASP A 1 364 ? 18.181 15.149 22.061 1.000 23.396 364 ASP A O 1
ATOM 2713 N N . GLN A 1 365 ? 16.792 14.497 20.381 1.000 24.108 365 GLN A N 1
ATOM 2714 C CA . GLN A 1 365 ? 17.382 15.475 19.448 1.000 22.845 365 GLN A CA 1
ATOM 2715 C C . GLN A 1 365 ? 17.228 16.905 19.971 1.000 22.282 365 GLN A C 1
ATOM 2716 O O . GLN A 1 365 ? 18.150 17.740 19.733 1.000 21.823 365 GLN A O 1
ATOM 2722 N N . LEU A 1 366 ? 16.169 17.197 20.730 1.000 22.101 366 LEU A N 1
ATOM 2723 C CA . LEU A 1 366 ? 15.994 18.579 21.244 1.000 23.721 366 LEU A CA 1
ATOM 2724 C C . LEU A 1 366 ? 17.124 18.860 22.255 1.000 24.328 366 LEU A C 1
ATOM 2725 O O . LEU A 1 366 ? 17.672 19.955 22.259 1.000 23.261 366 LEU A O 1
ATOM 2730 N N . ASP A 1 367 ? 17.481 17.859 23.081 1.000 24.216 367 ASP A N 1
ATOM 2731 C CA . ASP A 1 367 ? 18.550 18.003 24.107 1.000 24.929 367 ASP A CA 1
ATOM 2732 C C . ASP A 1 367 ? 19.903 18.190 23.403 1.000 24.112 367 ASP A C 1
ATOM 2733 O O . ASP A 1 367 ? 20.686 19.071 23.770 1.000 22.706 367 ASP A O 1
ATOM 2738 N N . ASN A 1 368 ? 20.174 17.391 22.391 1.000 22.386 368 ASN A N 1
ATOM 2739 C CA . ASN A 1 368 ? 21.437 17.501 21.612 1.000 22.329 368 ASN A CA 1
ATOM 2740 C C . ASN A 1 368 ? 21.524 18.854 20.895 1.000 21.662 368 ASN A C 1
ATOM 2741 O O . ASN A 1 368 ? 22.579 19.485 20.942 1.000 22.271 368 ASN A O 1
ATOM 2746 N N . ALA A 1 369 ? 20.453 19.304 20.258 1.000 22.042 369 ALA A N 1
ATOM 2747 C CA . ALA A 1 369 ? 20.408 20.611 19.576 1.000 21.185 369 ALA A CA 1
ATOM 2748 C C . ALA A 1 369 ? 20.723 21.716 20.575 1.000 22.241 369 ALA A C 1
ATOM 2749 O O . ALA A 1 369 ? 21.503 22.600 20.243 1.000 22.073 369 ALA A O 1
ATOM 2751 N N . GLN A 1 370 ? 20.147 21.680 21.757 1.000 21.594 370 GLN A N 1
ATOM 2752 C CA . GLN A 1 370 ? 20.412 22.750 22.717 1.000 23.256 370 GLN A CA 1
ATOM 2753 C C . GLN A 1 370 ? 21.837 22.637 23.262 1.000 24.535 370 GLN A C 1
ATOM 2754 O O . GLN A 1 370 ? 22.429 23.677 23.579 1.000 23.204 370 GLN A O 1
ATOM 2760 N N . ARG A 1 371 ? 22.388 21.420 23.375 1.000 22.847 371 ARG A N 1
ATOM 2761 C CA . ARG A 1 371 ? 23.751 21.271 23.879 1.000 24.059 371 ARG A CA 1
ATOM 2762 C C . ARG A 1 371 ? 24.732 21.861 22.860 1.000 24.710 371 ARG A C 1
ATOM 2763 O O . ARG A 1 371 ? 25.730 22.542 23.278 1.000 24.403 371 ARG A O 1
ATOM 2771 N N . ILE A 1 372 ? 24.483 21.654 21.564 1.000 25.311 372 ILE A N 1
ATOM 2772 C CA . ILE A 1 372 ? 25.302 22.245 20.471 1.000 24.976 372 ILE A CA 1
ATOM 2773 C C . ILE A 1 372 ? 25.314 23.766 20.636 1.000 25.068 372 ILE A C 1
ATOM 2774 O O . ILE A 1 372 ? 26.418 24.337 20.570 1.000 26.393 372 ILE A O 1
ATOM 2779 N N . ALA A 1 373 ? 24.154 24.396 20.790 1.000 25.160 373 ALA A N 1
ATOM 2780 C CA . ALA A 1 373 ? 24.044 25.866 20.921 1.000 25.938 373 ALA A CA 1
ATOM 2781 C C . ALA A 1 373 ? 24.744 26.334 22.194 1.000 28.877 373 ALA A C 1
ATOM 2782 O O . ALA A 1 373 ? 25.524 27.316 22.148 1.000 27.167 373 ALA A O 1
ATOM 2784 N N . ASP A 1 374 ? 24.416 25.666 23.309 1.000 28.871 374 ASP A N 1
ATOM 2785 C CA . ASP A 1 374 ? 24.927 26.049 24.648 1.000 29.167 374 ASP A CA 1
ATOM 2786 C C . ASP A 1 374 ? 26.459 25.993 24.686 1.000 29.840 374 ASP A C 1
ATOM 2787 O O . ASP A 1 374 ? 27.057 26.852 25.360 1.000 29.968 374 ASP A O 1
ATOM 2792 N N . LEU A 1 375 ? 27.099 25.008 24.069 1.000 29.855 375 LEU A N 1
ATOM 2793 C CA . LEU A 1 375 ? 28.574 24.878 24.131 1.000 30.245 375 LEU A CA 1
ATOM 2794 C C . LEU A 1 375 ? 29.258 25.524 22.926 1.000 29.886 375 LEU A C 1
ATOM 2795 O O . LEU A 1 375 ? 30.460 25.334 22.778 1.000 31.048 375 LEU A O 1
ATOM 2800 N N . GLY A 1 376 ? 28.546 26.258 22.076 1.000 28.989 376 GLY A N 1
ATOM 2801 C CA . GLY A 1 376 ? 29.170 27.002 20.968 1.000 29.219 376 GLY A CA 1
ATOM 2802 C C . GLY A 1 376 ? 29.770 26.092 19.910 1.000 27.118 376 GLY A C 1
ATOM 2803 O O . GLY A 1 376 ? 30.831 26.375 19.402 1.000 27.137 376 GLY A O 1
ATOM 2804 N N . LEU A 1 377 ? 29.050 25.044 19.519 1.000 25.481 377 LEU A N 1
ATOM 2805 C CA . LEU A 1 377 ? 29.503 24.058 18.525 1.000 25.771 377 LEU A CA 1
ATOM 2806 C C . LEU A 1 377 ? 28.683 24.223 17.254 1.000 25.268 377 LEU A C 1
ATOM 2807 O O . LEU A 1 377 ? 28.857 23.449 16.357 1.000 24.882 377 LEU A O 1
ATOM 2812 N N . GLY A 1 378 ? 27.819 25.236 17.203 1.000 24.089 378 GLY A N 1
ATOM 2813 C CA . GLY A 1 378 ? 26.885 25.402 16.083 1.000 23.812 378 GLY A CA 1
ATOM 2814 C C . GLY A 1 378 ? 25.676 26.166 16.548 1.000 24.098 378 GLY A C 1
ATOM 2815 O O . GLY A 1 378 ? 25.741 26.855 17.638 1.000 24.784 378 GLY A O 1
ATOM 2816 N N . VAL A 1 379 ? 24.589 26.049 15.822 1.000 23.509 379 VAL A N 1
ATOM 2817 C CA . VAL A 1 379 ? 23.313 26.704 16.202 1.000 26.181 379 VAL A CA 1
ATOM 2818 C C . VAL A 1 379 ? 22.150 25.717 16.125 1.000 25.975 379 VAL A C 1
ATOM 2819 O O . VAL A 1 379 ? 22.180 24.755 15.382 1.000 25.391 379 VAL A O 1
ATOM 2823 N N . ARG A 1 380 ? 21.139 26.040 16.906 1.000 24.188 380 ARG A N 1
ATOM 2824 C CA . ARG A 1 380 ? 19.845 25.354 16.899 1.000 23.530 380 ARG A CA 1
ATOM 2825 C C . ARG A 1 380 ? 18.865 26.173 16.078 1.000 23.667 380 ARG A C 1
ATOM 2826 O O . ARG A 1 380 ? 18.706 27.426 16.359 1.000 23.039 380 ARG A O 1
ATOM 2834 N N . LEU A 1 381 ? 18.204 25.541 15.124 1.000 23.817 381 LEU A N 1
ATOM 2835 C CA . LEU A 1 381 ? 17.142 26.249 14.339 1.000 28.557 381 LEU A CA 1
ATOM 2836 C C . LEU A 1 381 ? 15.862 25.469 14.467 1.000 30.568 381 LEU A C 1
ATOM 2837 O O . LEU A 1 381 ? 15.882 24.284 14.121 1.000 31.102 381 LEU A O 1
ATOM 2842 N N . ASN A 1 382 ? 14.821 26.065 15.013 1.000 28.431 382 ASN A N 1
ATOM 2843 C CA . ASN A 1 382 ? 13.574 25.294 15.244 1.000 30.804 382 ASN A CA 1
ATOM 2844 C C . ASN A 1 382 ? 12.658 25.335 14.018 1.000 30.806 382 ASN A C 1
ATOM 2845 O O . ASN A 1 382 ? 12.466 26.421 13.480 1.000 28.811 382 ASN A O 1
ATOM 2850 N N . LEU A 1 383 ? 11.994 24.218 13.704 1.000 30.310 383 LEU A N 1
ATOM 2851 C CA . LEU A 1 383 ? 11.011 24.189 12.593 1.000 31.221 383 LEU A CA 1
ATOM 2852 C C . LEU A 1 383 ? 9.884 25.196 12.822 1.000 29.171 383 LEU A C 1
ATOM 2853 O O . LEU A 1 383 ? 9.341 25.707 11.822 1.000 29.435 383 LEU A O 1
ATOM 2858 N N . HIS A 1 384 ? 9.456 25.454 14.072 1.000 30.383 384 HIS A N 1
ATOM 2859 C CA . HIS A 1 384 ? 8.229 26.264 14.298 1.000 31.491 384 HIS A CA 1
ATOM 2860 C C . HIS A 1 384 ? 8.465 27.739 13.922 1.000 30.896 384 HIS A C 1
ATOM 2861 O O . HIS A 1 384 ? 7.509 28.473 13.764 1.000 33.814 384 HIS A O 1
ATOM 2868 N N . GLU A 1 385 ? 9.705 28.210 13.844 1.000 30.859 385 GLU A N 1
ATOM 2869 C CA . GLU A 1 385 ? 9.894 29.630 13.432 1.000 34.591 385 GLU A CA 1
ATOM 2870 C C . GLU A 1 385 ? 10.828 29.645 12.223 1.000 31.703 385 GLU A C 1
ATOM 2871 O O . GLU A 1 385 ? 11.562 30.631 12.051 1.000 31.100 385 GLU A O 1
ATOM 2877 N N . PHE A 1 386 ? 10.755 28.602 11.406 1.000 29.947 386 PHE A N 1
ATOM 2878 C CA . PHE A 1 386 ? 11.719 28.432 10.286 1.000 28.947 386 PHE A CA 1
ATOM 2879 C C . PHE A 1 386 ? 11.388 29.439 9.179 1.000 27.096 386 PHE A C 1
ATOM 2880 O O . PHE A 1 386 ? 10.215 29.662 8.910 1.000 25.873 386 PHE A O 1
ATOM 2888 N N . SER A 1 387 ? 12.417 30.026 8.584 1.000 24.515 387 SER A N 1
ATOM 2889 C CA . SER A 1 387 ? 12.267 30.744 7.301 1.000 23.413 387 SER A CA 1
ATOM 2890 C C . SER A 1 387 ? 13.507 30.477 6.476 1.000 22.363 387 SER A C 1
ATOM 2891 O O . SER A 1 387 ? 14.572 30.105 7.030 1.000 21.841 387 SER A O 1
ATOM 2894 N N . GLY A 1 388 ? 13.354 30.622 5.157 1.000 22.112 388 GLY A N 1
ATOM 2895 C CA . GLY A 1 388 ? 14.519 30.498 4.288 1.000 22.325 388 GLY A CA 1
ATOM 2896 C C . GLY A 1 388 ? 15.566 31.511 4.647 1.000 20.998 388 GLY A C 1
ATOM 2897 O O . GLY A 1 388 ? 16.759 31.178 4.695 1.000 20.215 388 GLY A O 1
ATOM 2898 N N . GLU A 1 389 ? 15.147 32.752 4.944 1.000 23.068 389 GLU A N 1
ATOM 2899 C CA . GLU A 1 389 ? 16.114 33.803 5.290 1.000 24.645 389 GLU A CA 1
ATOM 2900 C C . GLU A 1 389 ? 16.937 33.387 6.533 1.000 23.452 389 GLU A C 1
ATOM 2901 O O . GLU A 1 389 ? 18.201 33.530 6.535 1.000 22.617 389 GLU A O 1
ATOM 2907 N N . LYS A 1 390 ? 16.293 32.823 7.548 1.000 23.977 390 LYS A N 1
ATOM 2908 C CA . LYS A 1 390 ? 16.990 32.428 8.782 1.000 23.790 390 LYS A CA 1
ATOM 2909 C C . LYS A 1 390 ? 17.947 31.242 8.534 1.000 22.318 390 LYS A C 1
ATOM 2910 O O . LYS A 1 390 ? 19.085 31.303 9.144 1.000 21.832 390 LYS A O 1
ATOM 2916 N N . LEU A 1 391 ? 17.576 30.268 7.700 1.000 21.223 391 LEU A N 1
ATOM 2917 C CA . LEU A 1 391 ? 18.460 29.109 7.407 1.000 20.383 391 LEU A CA 1
ATOM 2918 C C . LEU A 1 391 ? 19.725 29.594 6.685 1.000 21.054 391 LEU A C 1
ATOM 2919 O O . LEU A 1 391 ? 20.827 29.214 7.059 1.000 19.898 391 LEU A O 1
ATOM 2924 N N . LEU A 1 392 ? 19.533 30.410 5.651 1.000 20.795 392 LEU A N 1
ATOM 2925 C CA . LEU A 1 392 ? 20.694 30.927 4.886 1.000 22.154 392 LEU A CA 1
ATOM 2926 C C . LEU A 1 392 ? 21.605 31.750 5.810 1.000 21.710 392 LEU A C 1
ATOM 2927 O O . LEU A 1 392 ? 22.819 31.620 5.707 1.000 20.668 392 LEU A O 1
ATOM 2932 N N . LYS A 1 393 ? 20.998 32.544 6.689 1.000 23.141 393 LYS A N 1
ATOM 2933 C CA . LYS A 1 393 ? 21.809 33.398 7.593 1.000 24.023 393 LYS A CA 1
ATOM 2934 C C . LYS A 1 393 ? 22.529 32.515 8.609 1.000 22.044 393 LYS A C 1
ATOM 2935 O O . LYS A 1 393 ? 23.674 32.813 8.887 1.000 22.412 393 LYS A O 1
ATOM 2941 N N . ALA A 1 394 ? 21.928 31.416 9.093 1.000 21.795 394 ALA A N 1
ATOM 2942 C CA . ALA A 1 394 ? 22.578 30.461 10.017 1.000 22.337 394 ALA A CA 1
ATOM 2943 C C . ALA A 1 394 ? 23.812 29.878 9.328 1.000 20.924 394 ALA A C 1
ATOM 2944 O O . ALA A 1 394 ? 24.869 29.738 9.996 1.000 20.601 394 ALA A O 1
ATOM 2946 N N . ILE A 1 395 ? 23.679 29.475 8.068 1.000 19.829 395 ILE A N 1
ATOM 2947 C CA . ILE A 1 395 ? 24.824 28.979 7.281 1.000 19.853 395 ILE A CA 1
ATOM 2948 C C . ILE A 1 395 ? 25.932 30.022 7.228 1.000 20.343 395 ILE A C 1
ATOM 2949 O O . ILE A 1 395 ? 27.096 29.705 7.557 1.000 19.219 395 ILE A O 1
ATOM 2954 N N . GLU A 1 396 ? 25.630 31.260 6.841 1.000 20.584 396 GLU A N 1
ATOM 2955 C CA . GLU A 1 396 ? 26.724 32.255 6.746 1.000 22.468 396 GLU A CA 1
ATOM 2956 C C . GLU A 1 396 ? 27.326 32.495 8.124 1.000 23.395 396 GLU A C 1
ATOM 2957 O O . GLU A 1 396 ? 28.572 32.593 8.255 1.000 25.412 396 GLU A O 1
ATOM 2963 N N . ASP A 1 397 ? 26.502 32.582 9.157 1.000 24.051 397 ASP A N 1
ATOM 2964 C CA . ASP A 1 397 ? 27.014 32.877 10.503 1.000 24.940 397 ASP A CA 1
ATOM 2965 C C . ASP A 1 397 ? 27.983 31.755 10.929 1.000 23.288 397 ASP A C 1
ATOM 2966 O O . ASP A 1 397 ? 29.058 32.058 11.438 1.000 24.848 397 ASP A O 1
ATOM 2971 N N . VAL A 1 398 ? 27.543 30.495 10.898 1.000 22.383 398 VAL A N 1
ATOM 2972 C CA . VAL A 1 398 ? 28.400 29.392 11.375 1.000 21.905 398 VAL A CA 1
ATOM 2973 C C . VAL A 1 398 ? 29.656 29.255 10.520 1.000 21.891 398 VAL A C 1
ATOM 2974 O O . VAL A 1 398 ? 30.719 29.063 11.100 1.000 23.790 398 VAL A O 1
ATOM 2978 N N . LEU A 1 399 ? 29.582 29.337 9.191 1.000 22.445 399 LEU A N 1
ATOM 2979 C CA . LEU A 1 399 ? 30.804 29.211 8.348 1.000 23.447 399 LEU A CA 1
ATOM 2980 C C . LEU A 1 399 ? 31.844 30.292 8.713 1.000 25.429 399 LEU A C 1
ATOM 2981 O O . LEU A 1 399 ? 33.007 30.014 8.624 1.000 27.051 399 LEU A O 1
ATOM 2986 N N . ASN A 1 400 ? 31.420 31.473 9.143 1.000 24.674 400 ASN A N 1
ATOM 2987 C CA . ASN A 1 400 ? 32.310 32.635 9.416 1.000 26.458 400 ASN A CA 1
ATOM 2988 C C . ASN A 1 400 ? 32.591 32.797 10.919 1.000 29.095 400 ASN A C 1
ATOM 2989 O O . ASN A 1 400 ? 33.304 33.737 11.232 1.000 29.337 400 ASN A O 1
ATOM 2994 N N . ASP A 1 401 ? 32.083 31.902 11.762 1.000 27.760 401 ASP A N 1
ATOM 2995 C CA . ASP A 1 401 ? 32.211 32.083 13.228 1.000 30.538 401 ASP A CA 1
ATOM 2996 C C . ASP A 1 401 ? 33.507 31.426 13.700 1.000 29.567 401 ASP A C 1
ATOM 2997 O O . ASP A 1 401 ? 33.548 30.214 13.867 1.000 28.897 401 ASP A O 1
ATOM 3002 N N . GLU A 1 402 ? 34.545 32.233 13.865 1.000 31.237 402 GLU A N 1
ATOM 3003 C CA . GLU A 1 402 ? 35.883 31.712 14.244 1.000 34.432 402 GLU A CA 1
ATOM 3004 C C . GLU A 1 402 ? 35.797 31.029 15.621 1.000 32.586 402 GLU A C 1
ATOM 3005 O O . GLU A 1 402 ? 36.514 30.043 15.831 1.000 34.774 402 GLU A O 1
ATOM 3011 N N . LYS A 1 403 ? 34.988 31.526 16.537 1.000 32.337 403 LYS A N 1
ATOM 3012 C CA . LYS A 1 403 ? 34.933 30.917 17.895 1.000 32.457 403 LYS A CA 1
ATOM 3013 C C . LYS A 1 403 ? 34.279 29.518 17.800 1.000 31.550 403 LYS A C 1
ATOM 3014 O O . LYS A 1 403 ? 34.763 28.565 18.424 1.000 28.656 403 LYS A O 1
ATOM 3018 N N . ILE A 1 404 ? 33.196 29.391 17.038 1.000 29.825 404 ILE A N 1
ATOM 3019 C CA . ILE A 1 404 ? 32.506 28.067 16.927 1.000 29.499 404 ILE A CA 1
ATOM 3020 C C . ILE A 1 404 ? 33.507 27.114 16.282 1.000 29.458 404 ILE A C 1
ATOM 3021 O O . ILE A 1 404 ? 33.650 25.985 16.729 1.000 27.687 404 ILE A O 1
ATOM 3026 N N . ASN A 1 405 ? 34.177 27.541 15.208 1.000 29.525 405 ASN A N 1
ATOM 3027 C CA . ASN A 1 405 ? 35.105 26.647 14.490 1.000 31.465 405 ASN A CA 1
ATOM 3028 C C . ASN A 1 405 ? 36.282 26.248 15.421 1.000 31.740 405 ASN A C 1
ATOM 3029 O O . ASN A 1 405 ? 36.611 25.038 15.410 1.000 30.924 405 ASN A O 1
ATOM 3034 N N . ALA A 1 406 ? 36.767 27.144 16.274 1.000 31.183 406 ALA A N 1
ATOM 3035 C CA . ALA A 1 406 ? 37.773 26.823 17.328 1.000 33.705 406 ALA A CA 1
ATOM 3036 C C . ALA A 1 406 ? 37.209 25.799 18.345 1.000 32.335 406 ALA A C 1
ATOM 3037 O O . ALA A 1 406 ? 37.922 24.814 18.659 1.000 32.424 406 ALA A O 1
ATOM 3039 N N . ASN A 1 407 ? 35.979 26.006 18.837 1.000 31.208 407 ASN A N 1
ATOM 3040 C CA . ASN A 1 407 ? 35.349 25.127 19.851 1.000 30.775 407 ASN A CA 1
ATOM 3041 C C . ASN A 1 407 ? 35.241 23.723 19.259 1.000 29.689 407 ASN A C 1
ATOM 3042 O O . ASN A 1 407 ? 35.535 22.729 19.956 1.000 27.041 407 ASN A O 1
ATOM 3047 N N . VAL A 1 408 ? 34.808 23.638 17.997 1.000 29.094 408 VAL A N 1
ATOM 3048 C CA . VAL A 1 408 ? 34.615 22.303 17.364 1.000 30.393 408 VAL A CA 1
ATOM 3049 C C . VAL A 1 408 ? 35.971 21.603 17.215 1.000 31.011 408 VAL A C 1
ATOM 3050 O O . VAL A 1 408 ? 36.047 20.384 17.471 1.000 30.167 408 VAL A O 1
ATOM 3054 N N . ALA A 1 409 ? 37.002 22.325 16.796 1.000 32.371 409 ALA A N 1
ATOM 3055 C CA . ALA A 1 409 ? 38.382 21.789 16.635 1.000 34.624 409 ALA A CA 1
ATOM 3056 C C . ALA A 1 409 ? 38.873 21.240 17.994 1.000 36.356 409 ALA A C 1
ATOM 3057 O O . ALA A 1 409 ? 39.401 20.083 18.042 1.000 36.462 409 ALA A O 1
ATOM 3059 N N . ARG A 1 410 ? 38.619 21.965 19.075 1.000 37.772 410 ARG A N 1
ATOM 3060 C CA . ARG A 1 410 ? 39.041 21.517 20.434 1.000 40.084 410 ARG A CA 1
ATOM 3061 C C . ARG A 1 410 ? 38.305 20.225 20.843 1.000 36.444 410 ARG A C 1
ATOM 3062 O O . ARG A 1 410 ? 38.926 19.306 21.395 1.000 34.038 410 ARG A O 1
ATOM 3070 N N . VAL A 1 411 ? 37.010 20.124 20.553 1.000 32.732 411 VAL A N 1
ATOM 3071 C CA . VAL A 1 411 ? 36.223 18.915 20.917 1.000 31.462 411 VAL A CA 1
ATOM 3072 C C . VAL A 1 411 ? 36.753 17.730 20.111 1.000 30.915 411 VAL A C 1
ATOM 3073 O O . VAL A 1 411 ? 36.905 16.634 20.674 1.000 31.586 411 VAL A O 1
ATOM 3077 N N . SER A 1 412 ? 36.985 17.923 18.804 1.000 32.203 412 SER A N 1
ATOM 3078 C CA . SER A 1 412 ? 37.432 16.820 17.909 1.000 34.209 412 SER A CA 1
ATOM 3079 C C . SER A 1 412 ? 38.758 16.253 18.409 1.000 35.076 412 SER A C 1
ATOM 3080 O O . SER A 1 412 ? 38.939 15.039 18.338 1.000 36.989 412 SER A O 1
ATOM 3083 N N . GLU A 1 413 ? 39.656 17.140 18.826 1.000 36.815 413 GLU A N 1
ATOM 3084 C CA . GLU A 1 413 ? 40.969 16.731 19.370 1.000 41.139 413 GLU A CA 1
ATOM 3085 C C . GLU A 1 413 ? 40.751 15.924 20.650 1.000 39.553 413 GLU A C 1
ATOM 3086 O O . GLU A 1 413 ? 41.385 14.877 20.805 1.000 38.385 413 GLU A O 1
ATOM 3092 N N . GLU A 1 414 ? 39.864 16.420 21.508 1.000 38.683 414 GLU A N 1
ATOM 3093 C CA . GLU A 1 414 ? 39.609 15.712 22.791 1.000 39.244 414 GLU A CA 1
ATOM 3094 C C . GLU A 1 414 ? 39.033 14.320 22.480 1.000 39.435 414 GLU A C 1
ATOM 3095 O O . GLU A 1 414 ? 39.480 13.341 23.112 1.000 38.936 414 GLU A O 1
ATOM 3098 N N . LEU A 1 415 ? 38.110 14.203 21.524 1.000 38.617 415 LEU A N 1
ATOM 3099 C CA . LEU A 1 415 ? 37.498 12.899 21.164 1.000 37.709 415 LEU A CA 1
ATOM 3100 C C . LEU A 1 415 ? 38.596 12.004 20.619 1.000 44.228 415 LEU A C 1
ATOM 3101 O O . LEU A 1 415 ? 38.490 10.814 20.804 1.000 40.931 415 LEU A O 1
ATOM 3106 N N . LYS A 1 416 ? 39.534 12.529 19.832 1.000 46.861 416 LYS A N 1
ATOM 3107 C CA . LYS A 1 416 ? 40.589 11.648 19.256 1.000 51.542 416 LYS A CA 1
ATOM 3108 C C . LYS A 1 416 ? 41.464 11.110 20.404 1.000 50.798 416 LYS A C 1
ATOM 3109 O O . LYS A 1 416 ? 41.901 9.967 20.326 1.000 51.520 416 LYS A O 1
ATOM 3113 N N . LYS A 1 417 ? 41.645 11.850 21.495 1.000 51.462 417 LYS A N 1
ATOM 3114 C CA . LYS A 1 417 ? 42.603 11.459 22.567 1.000 53.740 417 LYS A CA 1
ATOM 3115 C C . LYS A 1 417 ? 41.893 10.556 23.611 1.000 50.930 417 LYS A C 1
ATOM 3116 O O . LYS A 1 417 ? 42.550 9.607 24.088 1.000 45.989 417 LYS A O 1
ATOM 3121 N N . SER A 1 418 ? 40.585 10.738 23.864 1.000 47.682 418 SER A N 1
ATOM 3122 C CA . SER A 1 418 ? 39.919 10.141 25.061 1.000 45.927 418 SER A CA 1
ATOM 3123 C C . SER A 1 418 ? 39.709 8.653 24.808 1.000 44.800 418 SER A C 1
ATOM 3124 O O . SER A 1 418 ? 39.304 8.274 23.726 1.000 43.025 418 SER A O 1
ATOM 3127 N N . ASP A 1 419 ? 39.957 7.833 25.816 1.000 41.720 419 ASP A N 1
ATOM 3128 C CA . ASP A 1 419 ? 39.962 6.358 25.676 1.000 41.058 419 ASP A CA 1
ATOM 3129 C C . ASP A 1 419 ? 39.612 5.741 27.035 1.000 38.772 419 ASP A C 1
ATOM 3130 O O . ASP A 1 419 ? 40.474 5.837 27.930 1.000 37.451 419 ASP A O 1
ATOM 3135 N N . SER A 1 420 ? 38.445 5.124 27.170 1.000 36.775 420 SER A N 1
ATOM 3136 C CA . SER A 1 420 ? 38.069 4.365 28.391 1.000 36.254 420 SER A CA 1
ATOM 3137 C C . SER A 1 420 ? 37.849 2.878 28.088 1.000 37.799 420 SER A C 1
ATOM 3138 O O . SER A 1 420 ? 37.406 2.153 28.985 1.000 37.002 420 SER A O 1
ATOM 3141 N N . LYS A 1 421 ? 38.273 2.412 26.923 1.000 34.430 421 LYS A N 1
ATOM 3142 C CA . LYS A 1 421 ? 37.991 1.047 26.445 1.000 36.601 421 LYS A CA 1
ATOM 3143 C C . LYS A 1 421 ? 38.478 0.017 27.469 1.000 38.944 421 LYS A C 1
ATOM 3144 O O . LYS A 1 421 ? 37.702 -0.838 27.812 1.000 39.264 421 LYS A O 1
ATOM 3150 N N . ASP A 1 422 ? 39.754 0.051 27.855 1.000 41.055 422 ASP A N 1
ATOM 3151 C CA . ASP A 1 422 ? 40.292 -1.006 28.757 1.000 44.625 422 ASP A CA 1
ATOM 3152 C C . ASP A 1 422 ? 39.435 -1.089 30.022 1.000 40.442 422 ASP A C 1
ATOM 3153 O O . ASP A 1 422 ? 39.042 -2.203 30.379 1.000 40.219 422 ASP A O 1
ATOM 3158 N N . LYS A 1 423 ? 39.158 0.048 30.657 1.000 39.845 423 LYS A N 1
ATOM 3159 C CA . LYS A 1 423 ? 38.356 0.101 31.905 1.000 43.289 423 LYS A CA 1
ATOM 3160 C C . LYS A 1 423 ? 36.975 -0.547 31.665 1.000 37.664 423 LYS A C 1
ATOM 3161 O O . LYS A 1 423 ? 36.549 -1.433 32.455 1.000 33.810 423 LYS A O 1
ATOM 3167 N N . VAL A 1 424 ? 36.314 -0.168 30.586 1.000 34.404 424 VAL A N 1
ATOM 3168 C CA . VAL A 1 424 ? 34.930 -0.622 30.300 1.000 34.212 424 VAL A CA 1
ATOM 3169 C C . VAL A 1 424 ? 34.945 -2.102 29.911 1.000 36.083 424 VAL A C 1
ATOM 3170 O O . VAL A 1 424 ? 34.105 -2.861 30.425 1.000 32.996 424 VAL A O 1
ATOM 3174 N N . ILE A 1 425 ? 35.899 -2.518 29.078 1.000 36.440 425 ILE A N 1
ATOM 3175 C CA . ILE A 1 425 ? 36.006 -3.955 28.710 1.000 39.572 425 ILE A CA 1
ATOM 3176 C C . ILE A 1 425 ? 36.276 -4.788 29.953 1.000 41.311 425 ILE A C 1
ATOM 3177 O O . ILE A 1 425 ? 35.643 -5.869 30.028 1.000 43.041 425 ILE A O 1
ATOM 3182 N N . SER A 1 426 ? 37.172 -4.342 30.852 1.000 38.430 426 SER A N 1
ATOM 3183 C CA . SER A 1 426 ? 37.448 -5.067 32.125 1.000 42.009 426 SER A CA 1
ATOM 3184 C C . SER A 1 426 ? 36.149 -5.243 32.905 1.000 36.926 426 SER A C 1
ATOM 3185 O O . SER A 1 426 ? 35.908 -6.340 33.403 1.000 39.653 426 SER A O 1
ATOM 3188 N N . LEU A 1 427 ? 35.322 -4.218 33.012 1.000 35.987 427 LEU A N 1
ATOM 3189 C CA . LEU A 1 427 ? 34.042 -4.299 33.770 1.000 34.596 427 LEU A CA 1
ATOM 3190 C C . LEU A 1 427 ? 33.108 -5.324 33.108 1.000 32.413 427 LEU A C 1
ATOM 3191 O O . LEU A 1 427 ? 32.457 -6.082 33.838 1.000 33.901 427 LEU A O 1
ATOM 3196 N N . ILE A 1 428 ? 32.988 -5.324 31.778 1.000 32.513 428 ILE A N 1
ATOM 3197 C CA . ILE A 1 428 ? 32.108 -6.282 31.060 1.000 31.534 428 ILE A CA 1
ATOM 3198 C C . ILE A 1 428 ? 32.607 -7.704 31.345 1.000 34.596 428 ILE A C 1
ATOM 3199 O O . ILE A 1 428 ? 31.792 -8.535 31.708 1.000 33.797 428 ILE A O 1
ATOM 3204 N N . GLU A 1 429 ? 33.900 -7.966 31.149 1.000 35.421 429 GLU A N 1
ATOM 3205 C CA . GLU A 1 429 ? 34.491 -9.308 31.387 1.000 38.671 429 GLU A CA 1
ATOM 3206 C C . GLU A 1 429 ? 34.317 -9.702 32.865 1.000 39.553 429 GLU A C 1
ATOM 3207 O O . GLU A 1 429 ? 33.955 -10.876 33.131 1.000 35.748 429 GLU A O 1
ATOM 3213 N N . LYS A 1 430 ? 34.573 -8.775 33.807 1.000 40.584 430 LYS A N 1
ATOM 3214 C CA . LYS A 1 430 ? 34.465 -9.072 35.268 1.000 41.493 430 LYS A CA 1
ATOM 3215 C C . LYS A 1 430 ? 33.021 -9.473 35.552 1.000 38.557 430 LYS A C 1
ATOM 3216 O O . LYS A 1 430 ? 32.820 -10.492 36.223 1.000 36.070 430 LYS A O 1
ATOM 3219 N N . LEU A 1 431 ? 32.047 -8.702 35.048 1.000 35.301 431 LEU A N 1
ATOM 3220 C CA . LEU A 1 431 ? 30.619 -8.971 35.305 1.000 33.576 431 LEU A CA 1
ATOM 3221 C C . LEU A 1 431 ? 30.240 -10.313 34.682 1.000 33.161 431 LEU A C 1
ATOM 3222 O O . LEU A 1 431 ? 29.466 -11.010 35.278 1.000 34.164 431 LEU A O 1
ATOM 3227 N N . ALA A 1 432 ? 30.698 -10.597 33.471 1.000 36.585 432 ALA A N 1
ATOM 3228 C CA . ALA A 1 432 ? 30.383 -11.850 32.747 1.000 37.265 432 ALA A CA 1
ATOM 3229 C C . ALA A 1 432 ? 30.893 -13.041 33.567 1.000 40.212 432 ALA A C 1
ATOM 3230 O O . ALA A 1 432 ? 30.209 -14.048 33.571 1.000 42.487 432 ALA A O 1
ATOM 3232 N N . ARG A 1 433 ? 32.059 -12.932 34.204 1.000 43.698 433 ARG A N 1
ATOM 3233 C CA . ARG A 1 433 ? 32.703 -14.101 34.886 1.000 46.041 433 ARG A CA 1
ATOM 3234 C C . ARG A 1 433 ? 32.197 -14.237 36.318 1.000 45.446 433 ARG A C 1
ATOM 3235 O O . ARG A 1 433 ? 31.914 -15.375 36.767 1.000 43.927 433 ARG A O 1
ATOM 3243 N N . ASP A 1 434 ? 32.113 -13.123 37.034 1.000 43.514 434 ASP A N 1
ATOM 3244 C CA . ASP A 1 434 ? 31.842 -13.107 38.501 1.000 48.240 434 ASP A CA 1
ATOM 3245 C C . ASP A 1 434 ? 30.344 -12.955 38.746 1.000 46.538 434 ASP A C 1
ATOM 3246 O O . ASP A 1 434 ? 29.861 -13.406 39.783 1.000 45.490 434 ASP A O 1
ATOM 3251 N N . LYS A 1 435 ? 29.604 -12.386 37.789 1.000 44.692 435 LYS A N 1
ATOM 3252 C CA . LYS A 1 435 ? 28.130 -12.207 37.855 1.000 45.721 435 LYS A CA 1
ATOM 3253 C C . LYS A 1 435 ? 27.828 -11.090 38.853 1.000 46.619 435 LYS A C 1
ATOM 3254 O O . LYS A 1 435 ? 26.643 -10.870 39.117 1.000 48.513 435 LYS A O 1
ATOM 3260 N N . LYS A 1 436 ? 28.861 -10.350 39.267 1.000 47.641 436 LYS A N 1
ATOM 3261 C CA . LYS A 1 436 ? 28.815 -9.237 40.250 1.000 51.924 436 LYS A CA 1
ATOM 3262 C C . LYS A 1 436 ? 29.996 -8.307 39.945 1.000 53.238 436 LYS A C 1
ATOM 3263 O O . LYS A 1 436 ? 30.979 -8.820 39.341 1.000 52.367 436 LYS A O 1
ATOM 3265 N N . LEU A 1 437 ? 29.902 -7.009 40.281 1.000 54.183 437 LEU A N 1
ATOM 3266 C CA . LEU A 1 437 ? 31.058 -6.058 40.258 1.000 58.539 437 LEU A CA 1
ATOM 3267 C C . LEU A 1 437 ? 31.490 -5.649 41.677 1.000 65.187 437 LEU A C 1
ATOM 3268 O O . LEU A 1 437 ? 32.332 -4.728 41.858 1.000 68.037 437 LEU A O 1
ATOM 3274 N N . LYS B 1 11 ? 32.564 23.920 -31.277 1.000 71.031 11 LYS B N 1
ATOM 3275 C CA . LYS B 1 11 ? 33.208 22.571 -31.209 1.000 68.887 11 LYS B CA 1
ATOM 3276 C C . LYS B 1 11 ? 32.637 21.740 -30.046 1.000 58.625 11 LYS B C 1
ATOM 3277 O O . LYS B 1 11 ? 32.513 20.562 -30.276 1.000 58.531 11 LYS B O 1
ATOM 3283 N N . SER B 1 12 ? 32.383 22.298 -28.845 1.000 54.993 12 SER B N 1
ATOM 3284 C CA . SER B 1 12 ? 31.657 21.607 -27.732 1.000 51.481 12 SER B CA 1
ATOM 3285 C C . SER B 1 12 ? 30.253 21.197 -28.218 1.000 47.395 12 SER B C 1
ATOM 3286 O O . SER B 1 12 ? 29.532 22.043 -28.773 1.000 49.187 12 SER B O 1
ATOM 3289 N N . LEU B 1 13 ? 29.886 19.921 -28.139 1.000 42.762 13 LEU B N 1
ATOM 3290 C CA . LEU B 1 13 ? 28.558 19.457 -28.610 1.000 41.091 13 LEU B CA 1
ATOM 3291 C C . LEU B 1 13 ? 27.625 19.298 -27.400 1.000 37.115 13 LEU B C 1
ATOM 3292 O O . LEU B 1 13 ? 28.099 19.007 -26.327 1.000 37.011 13 LEU B O 1
ATOM 3297 N N . LYS B 1 14 ? 26.325 19.416 -27.625 1.000 35.013 14 LYS B N 1
ATOM 3298 C CA . LYS B 1 14 ? 25.311 18.962 -26.645 1.000 33.778 14 LYS B CA 1
ATOM 3299 C C . LYS B 1 14 ? 24.909 17.536 -27.050 1.000 31.651 14 LYS B C 1
ATOM 3300 O O . LYS B 1 14 ? 24.518 17.333 -28.195 1.000 31.931 14 LYS B O 1
ATOM 3306 N N . ILE B 1 15 ? 25.074 16.602 -26.141 1.000 30.635 15 ILE B N 1
ATOM 3307 C CA . ILE B 1 15 ? 24.845 15.154 -26.426 1.000 30.380 15 ILE B CA 1
ATOM 3308 C C . ILE B 1 15 ? 23.858 14.615 -25.382 1.000 28.451 15 ILE B C 1
ATOM 3309 O O . ILE B 1 15 ? 24.127 14.753 -24.186 1.000 28.649 15 ILE B O 1
ATOM 3314 N N . LEU B 1 16 ? 22.742 14.070 -25.867 1.000 27.439 16 LEU B N 1
ATOM 3315 C CA . LEU B 1 16 ? 21.627 13.597 -25.048 1.000 28.051 16 LEU B CA 1
ATOM 3316 C C . LEU B 1 16 ? 21.546 12.074 -25.141 1.000 25.903 16 LEU B C 1
ATOM 3317 O O . LEU B 1 16 ? 21.414 11.554 -26.221 1.000 25.598 16 LEU B O 1
ATOM 3322 N N . PHE B 1 17 ? 21.514 11.431 -23.987 1.000 23.974 17 PHE B N 1
ATOM 3323 C CA . PHE B 1 17 ? 21.348 9.972 -23.839 1.000 23.968 17 PHE B CA 1
ATOM 3324 C C . PHE B 1 17 ? 19.983 9.659 -23.271 1.000 23.750 17 PHE B C 1
ATOM 3325 O O . PHE B 1 17 ? 19.430 10.443 -22.443 1.000 23.725 17 PHE B O 1
ATOM 3333 N N . THR B 1 18 ? 19.452 8.486 -23.599 1.000 23.239 18 THR B N 1
ATOM 3334 C CA . THR B 1 18 ? 18.347 7.898 -22.854 1.000 23.072 18 THR B CA 1
ATOM 3335 C C . THR B 1 18 ? 18.486 6.389 -22.981 1.000 23.244 18 THR B C 1
ATOM 3336 O O . THR B 1 18 ? 19.322 5.879 -23.764 1.000 23.924 18 THR B O 1
ATOM 3340 N N . ALA B 1 19 ? 17.712 5.669 -22.207 1.000 22.570 19 ALA B N 1
ATOM 3341 C CA . ALA B 1 19 ? 17.781 4.195 -22.196 1.000 23.509 19 ALA B CA 1
ATOM 3342 C C . ALA B 1 19 ? 16.508 3.594 -21.625 1.000 25.747 19 ALA B C 1
ATOM 3343 O O . ALA B 1 19 ? 15.720 4.327 -20.949 1.000 23.559 19 ALA B O 1
ATOM 3345 N N . LEU B 1 20 ? 16.319 2.299 -21.891 1.000 27.240 20 LEU B N 1
ATOM 3346 C CA . LEU B 1 20 ? 15.316 1.451 -21.262 1.000 30.541 20 LEU B CA 1
ATOM 3347 C C . LEU B 1 20 ? 15.505 1.475 -19.729 1.000 31.320 20 LEU B C 1
ATOM 3348 O O . LEU B 1 20 ? 16.589 1.783 -19.268 1.000 31.770 20 LEU B O 1
ATOM 3353 N N . PHE B 1 21 ? 14.517 0.955 -18.995 1.000 33.912 21 PHE B N 1
ATOM 3354 C CA . PHE B 1 21 ? 14.515 0.844 -17.511 1.000 37.334 21 PHE B CA 1
ATOM 3355 C C . PHE B 1 21 ? 15.628 -0.013 -16.927 1.000 41.340 21 PHE B C 1
ATOM 3356 O O . PHE B 1 21 ? 15.974 0.311 -15.751 1.000 50.250 21 PHE B O 1
ATOM 3364 N N . GLY B 1 22 ? 16.226 -0.989 -17.598 1.000 42.635 22 GLY B N 1
ATOM 3365 C CA . GLY B 1 22 ? 17.192 -1.822 -16.827 1.000 49.730 22 GLY B CA 1
ATOM 3366 C C . GLY B 1 22 ? 18.456 -1.080 -16.364 1.000 47.432 22 GLY B C 1
ATOM 3367 O O . GLY B 1 22 ? 19.062 -0.382 -17.157 1.000 45.776 22 GLY B O 1
ATOM 3368 N N . PRO B 1 23 ? 18.952 -1.209 -15.115 1.000 43.887 2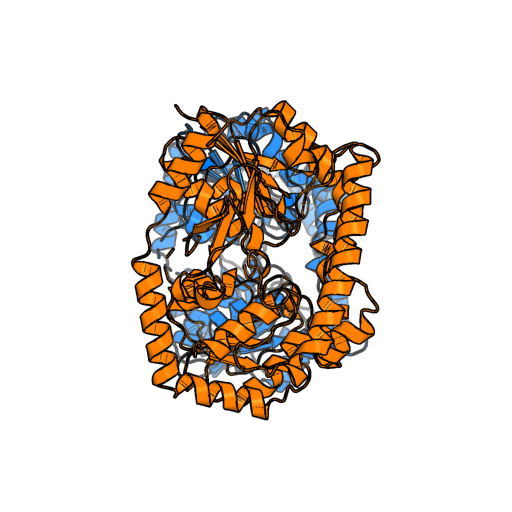3 PRO B N 1
ATOM 3369 C CA . PRO B 1 23 ? 20.195 -0.544 -14.745 1.000 44.174 23 PRO B CA 1
ATOM 3370 C C . PRO B 1 23 ? 21.391 -0.937 -15.641 1.000 44.573 23 PRO B C 1
ATOM 3371 O O . PRO B 1 23 ? 22.303 -0.150 -15.817 1.000 42.890 23 PRO B O 1
ATOM 3375 N N . GLY B 1 24 ? 21.390 -2.137 -16.212 1.000 45.416 24 GLY B N 1
ATOM 3376 C CA . GLY B 1 24 ? 22.410 -2.551 -17.204 1.000 45.110 24 GLY B CA 1
ATOM 3377 C C . GLY B 1 24 ? 22.427 -1.623 -18.411 1.000 42.713 24 GLY B C 1
ATOM 3378 O O . GLY B 1 24 ? 23.554 -1.252 -18.830 1.000 43.114 24 GLY B O 1
ATOM 3379 N N . HIS B 1 25 ? 21.247 -1.219 -18.913 1.000 39.269 25 HIS B N 1
ATOM 3380 C CA . HIS B 1 25 ? 21.102 -0.373 -20.143 1.000 36.346 25 HIS B CA 1
ATOM 3381 C C . HIS B 1 25 ? 21.597 1.051 -19.922 1.000 37.094 25 HIS B C 1
ATOM 3382 O O . HIS B 1 25 ? 21.699 1.793 -20.912 1.000 37.584 25 HIS B O 1
ATOM 3389 N N . LEU B 1 26 ? 21.817 1.427 -18.683 1.000 34.958 26 LEU B N 1
ATOM 3390 C CA . LEU B 1 26 ? 22.489 2.722 -18.360 1.000 39.316 26 LEU B CA 1
ATOM 3391 C C . LEU B 1 26 ? 23.989 2.661 -18.606 1.000 39.444 26 LEU B C 1
ATOM 3392 O O . LEU B 1 26 ? 24.522 3.679 -18.921 1.000 33.717 26 LEU B O 1
ATOM 3397 N N . ASN B 1 27 ? 24.658 1.547 -18.299 1.000 40.222 27 ASN B N 1
ATOM 3398 C CA . ASN B 1 27 ? 26.148 1.472 -18.321 1.000 39.959 27 ASN B CA 1
ATOM 3399 C C . ASN B 1 27 ? 26.808 1.948 -19.617 1.000 43.827 27 ASN B C 1
ATOM 3400 O O . ASN B 1 27 ? 27.703 2.807 -19.531 1.000 42.830 27 ASN B O 1
ATOM 3405 N N . ALA B 1 28 ? 26.438 1.377 -20.760 1.000 38.634 28 ALA B N 1
ATOM 3406 C CA . ALA B 1 28 ? 27.160 1.735 -21.996 1.000 42.241 28 ALA B CA 1
ATOM 3407 C C . ALA B 1 28 ? 26.974 3.223 -22.248 1.000 39.642 28 ALA B C 1
ATOM 3408 O O . ALA B 1 28 ? 27.933 3.895 -22.632 1.000 41.165 28 ALA B O 1
ATOM 3410 N N . CYS B 1 29 ? 25.752 3.690 -22.040 1.000 38.150 29 CYS B N 1
ATOM 3411 C CA . CYS B 1 29 ? 25.508 5.136 -22.194 1.000 36.273 29 CYS B CA 1
ATOM 3412 C C . CYS B 1 29 ? 26.415 5.874 -21.202 1.000 32.323 29 CYS B C 1
ATOM 3413 O O . CYS B 1 29 ? 27.067 6.830 -21.624 1.000 33.168 29 CYS B O 1
ATOM 3416 N N . LEU B 1 30 ? 26.481 5.408 -19.954 1.000 33.588 30 LEU B N 1
ATOM 3417 C CA . LEU B 1 30 ? 27.274 6.202 -18.947 1.000 32.002 30 LEU B CA 1
ATOM 3418 C C . LEU B 1 30 ? 28.730 6.201 -19.401 1.000 35.163 30 LEU B C 1
ATOM 3419 O O . LEU B 1 30 ? 29.318 7.285 -19.386 1.000 34.357 30 LEU B O 1
ATOM 3424 N N . GLY B 1 31 ? 29.279 5.034 -19.800 1.000 36.108 31 GLY B N 1
ATOM 3425 C CA . GLY B 1 31 ? 30.677 4.903 -20.299 1.000 38.714 31 GLY B CA 1
ATOM 3426 C C . GLY B 1 31 ? 30.945 5.782 -21.522 1.000 38.660 31 GLY B C 1
ATOM 3427 O O . GLY B 1 31 ? 31.937 6.524 -21.557 1.000 40.275 31 GLY B O 1
ATOM 3428 N N . ILE B 1 32 ? 30.057 5.768 -22.514 1.000 37.374 32 ILE B N 1
ATOM 3429 C CA . ILE B 1 32 ? 30.214 6.616 -23.726 1.000 36.528 32 ILE B CA 1
ATOM 3430 C C . ILE B 1 32 ? 30.118 8.088 -23.327 1.000 34.702 32 ILE B C 1
ATOM 3431 O O . ILE B 1 32 ? 30.925 8.944 -23.798 1.000 33.683 32 ILE B O 1
ATOM 3436 N N . GLY B 1 33 ? 29.173 8.402 -22.446 1.000 32.588 33 GLY B N 1
ATOM 3437 C CA . GLY B 1 33 ? 29.042 9.785 -22.017 1.000 32.085 33 GLY B CA 1
ATOM 3438 C C . GLY B 1 33 ? 30.298 10.284 -21.332 1.000 32.526 33 GLY B C 1
ATOM 3439 O O . GLY B 1 33 ? 30.647 11.467 -21.518 1.000 32.353 33 GLY B O 1
ATOM 3440 N N . SER B 1 34 ? 30.952 9.437 -20.568 1.000 34.583 34 SER B N 1
ATOM 3441 C CA . SER B 1 34 ? 32.194 9.820 -19.843 1.000 37.704 34 SER B CA 1
ATOM 3442 C C . SER B 1 34 ? 33.288 10.193 -20.835 1.000 38.937 34 SER B C 1
ATOM 3443 O O . SER B 1 34 ? 33.967 11.248 -20.609 1.000 39.890 34 SER B O 1
ATOM 3446 N N . LEU B 1 35 ? 33.411 9.400 -21.907 1.000 39.431 35 LEU B N 1
ATOM 3447 C CA . LEU B 1 35 ? 34.456 9.634 -22.953 1.000 42.504 35 LEU B CA 1
ATOM 3448 C C . LEU B 1 35 ? 34.197 10.985 -23.621 1.000 40.797 35 LEU B C 1
ATOM 3449 O O . LEU B 1 35 ? 35.153 11.756 -23.831 1.000 43.347 35 LEU B O 1
ATOM 3454 N N . LEU B 1 36 ? 32.933 11.289 -23.904 1.000 36.828 36 LEU B N 1
ATOM 3455 C CA . LEU B 1 36 ? 32.556 12.530 -24.601 1.000 38.080 36 LEU B CA 1
ATOM 3456 C C . LEU B 1 36 ? 32.756 13.721 -23.664 1.000 36.904 36 LEU B C 1
ATOM 3457 O O . LEU B 1 36 ? 33.191 14.786 -24.133 1.000 38.945 36 LEU B O 1
ATOM 3462 N N . ARG B 1 37 ? 32.411 13.589 -22.390 1.000 37.419 37 ARG B N 1
ATOM 3463 C CA . ARG B 1 37 ? 32.542 14.728 -21.439 1.000 37.961 37 ARG B CA 1
ATOM 3464 C C . ARG B 1 37 ? 34.019 15.125 -21.322 1.000 41.748 37 ARG B C 1
ATOM 3465 O O . ARG B 1 37 ? 34.303 16.353 -21.221 1.000 41.323 37 ARG B O 1
ATOM 3473 N N . LYS B 1 38 ? 34.916 14.145 -21.322 1.000 44.692 38 LYS B N 1
ATOM 3474 C CA . LYS B 1 38 ? 36.382 14.397 -21.281 1.000 50.037 38 LYS B CA 1
ATOM 3475 C C . LYS B 1 38 ? 36.851 15.126 -22.551 1.000 49.572 38 LYS B C 1
ATOM 3476 O O . LYS B 1 38 ? 37.878 15.776 -22.454 1.000 50.429 38 LYS B O 1
ATOM 3482 N N . ARG B 1 39 ? 36.090 15.121 -23.648 1.000 48.249 39 ARG B N 1
ATOM 3483 C CA . ARG B 1 39 ? 36.430 15.875 -24.882 1.000 51.920 39 ARG B CA 1
ATOM 3484 C C . ARG B 1 39 ? 35.711 17.238 -24.907 1.000 50.138 39 ARG B C 1
ATOM 3485 O O . ARG B 1 39 ? 35.754 17.915 -25.944 1.000 50.016 39 ARG B O 1
ATOM 3493 N N . GLY B 1 40 ? 35.077 17.627 -23.799 1.000 47.367 40 GLY B N 1
ATOM 3494 C CA . GLY B 1 40 ? 34.566 18.990 -23.559 1.000 45.514 40 GLY B CA 1
ATOM 3495 C C . GLY B 1 40 ? 33.110 19.138 -23.933 1.000 42.601 40 GLY B C 1
ATOM 3496 O O . GLY B 1 40 ? 32.598 20.258 -24.003 1.000 41.802 40 GLY B O 1
ATOM 3497 N N . HIS B 1 41 ? 32.421 18.035 -24.225 1.000 40.144 41 HIS B N 1
ATOM 3498 C CA . HIS B 1 41 ? 31.002 18.096 -24.657 1.000 37.558 41 HIS B CA 1
ATOM 3499 C C . HIS B 1 41 ? 30.107 18.159 -23.417 1.000 35.488 41 HIS B C 1
ATOM 3500 O O . HIS B 1 41 ? 30.529 17.671 -22.372 1.000 35.903 41 HIS B O 1
ATOM 3507 N N . GLN B 1 42 ? 28.938 18.782 -23.590 1.000 35.469 42 GLN B N 1
ATOM 3508 C CA . GLN B 1 42 ? 27.923 18.853 -22.513 1.000 33.994 42 GLN B CA 1
ATOM 3509 C C . GLN B 1 42 ? 27.047 17.605 -22.624 1.000 31.540 42 GLN B C 1
ATOM 3510 O O . GLN B 1 42 ? 26.424 17.410 -23.676 1.000 31.786 42 GLN B O 1
ATOM 3516 N N . ILE B 1 43 ? 26.983 16.827 -21.558 1.000 28.924 43 ILE B N 1
ATOM 3517 C CA . ILE B 1 43 ? 26.221 15.551 -21.573 1.000 28.312 43 ILE B CA 1
ATOM 3518 C C . ILE B 1 43 ? 24.906 15.674 -20.806 1.000 28.327 43 ILE B C 1
ATOM 3519 O O . ILE B 1 43 ? 24.934 16.195 -19.681 1.000 28.302 43 ILE B O 1
ATOM 3524 N N . TYR B 1 44 ? 23.804 15.287 -21.430 1.000 26.214 44 TYR B N 1
ATOM 3525 C CA . TYR B 1 44 ? 22.464 15.198 -20.838 1.000 25.786 44 TYR B CA 1
ATOM 3526 C C . TYR B 1 44 ? 22.045 13.736 -20.806 1.000 25.787 44 TYR B C 1
ATOM 3527 O O . TYR B 1 44 ? 22.349 12.976 -21.765 1.000 25.755 44 TYR B O 1
ATOM 3536 N N . PHE B 1 45 ? 21.258 13.366 -19.821 1.000 23.007 45 PHE B N 1
ATOM 3537 C CA . PHE B 1 45 ? 20.735 12.004 -19.715 1.000 23.667 45 PHE B CA 1
ATOM 3538 C C . PHE B 1 45 ? 19.297 12.090 -19.221 1.000 23.916 45 PHE B C 1
ATOM 3539 O O . PHE B 1 45 ? 19.031 12.588 -18.143 1.000 22.031 45 PHE B O 1
ATOM 3547 N N . ALA B 1 46 ? 18.357 11.641 -20.056 1.000 22.455 46 ALA B N 1
ATOM 3548 C CA . ALA B 1 46 ? 16.916 11.615 -19.734 1.000 22.498 46 ALA B CA 1
ATOM 3549 C C . ALA B 1 46 ? 16.578 10.232 -19.220 1.000 21.910 46 ALA B C 1
ATOM 3550 O O . ALA B 1 46 ? 16.792 9.242 -19.981 1.000 23.430 46 ALA B O 1
ATOM 3552 N N . HIS B 1 47 ? 16.123 10.104 -17.982 1.000 22.284 47 HIS B N 1
ATOM 3553 C CA . HIS B 1 47 ? 15.792 8.785 -17.388 1.000 22.408 47 HIS B CA 1
ATOM 3554 C C . HIS B 1 47 ? 14.839 8.976 -16.221 1.000 23.981 47 HIS B C 1
ATOM 3555 O O . HIS B 1 47 ? 14.218 10.096 -16.071 1.000 24.360 47 HIS B O 1
ATOM 3562 N N . PHE B 1 48 ? 14.732 7.989 -15.375 1.000 24.050 48 PHE B N 1
ATOM 3563 C CA . PHE B 1 48 ? 13.931 8.034 -14.156 1.000 25.042 48 PHE B CA 1
ATOM 3564 C C . PHE B 1 48 ? 14.745 8.559 -12.957 1.000 24.150 48 PHE B C 1
ATOM 3565 O O . PHE B 1 48 ? 15.955 8.425 -12.889 1.000 23.254 48 PHE B O 1
ATOM 3573 N N . PRO B 1 49 ? 14.079 9.197 -11.949 1.000 25.651 49 PRO B N 1
ATOM 3574 C CA . PRO B 1 49 ? 14.775 9.766 -10.780 1.000 26.265 49 PRO B CA 1
ATOM 3575 C C . PRO B 1 49 ? 15.685 8.823 -9.978 1.000 24.882 49 PRO B C 1
ATOM 3576 O O . PRO B 1 49 ? 16.605 9.300 -9.361 1.000 24.569 49 PRO B O 1
ATOM 3580 N N . ARG B 1 50 ? 15.384 7.524 -9.997 1.000 25.412 50 ARG B N 1
ATOM 3581 C CA . ARG B 1 50 ? 16.232 6.533 -9.289 1.000 26.943 50 ARG B CA 1
ATOM 3582 C C . ARG B 1 50 ? 17.671 6.602 -9.812 1.000 25.472 50 ARG B C 1
ATOM 3583 O O . ARG B 1 50 ? 18.570 6.203 -9.084 1.000 26.649 50 ARG B O 1
ATOM 3591 N N . HIS B 1 51 ? 17.856 7.056 -11.049 1.000 23.287 51 HIS B N 1
ATOM 3592 C CA . HIS B 1 51 ? 19.190 7.147 -11.662 1.000 23.631 51 HIS B CA 1
ATOM 3593 C C . HIS B 1 51 ? 19.760 8.560 -11.610 1.000 21.646 51 HIS B C 1
ATOM 3594 O O . HIS B 1 51 ? 20.897 8.738 -12.096 1.000 22.900 51 HIS B O 1
ATOM 3601 N N . ARG B 1 52 ? 19.089 9.512 -10.996 1.000 21.782 52 ARG B N 1
ATOM 3602 C CA . ARG B 1 52 ? 19.649 10.903 -10.953 1.000 22.308 52 ARG B CA 1
ATOM 3603 C C . ARG B 1 52 ? 21.035 10.872 -10.296 1.000 22.565 52 ARG B C 1
ATOM 3604 O O . ARG B 1 52 ? 21.962 11.558 -10.773 1.000 23.344 52 ARG B O 1
ATOM 3612 N N . ALA B 1 53 ? 21.188 10.154 -9.198 1.000 25.012 53 ALA B N 1
ATOM 3613 C CA . ALA B 1 53 ? 22.431 10.140 -8.399 1.000 25.047 53 ALA B CA 1
ATOM 3614 C C . ALA B 1 53 ? 23.619 9.741 -9.265 1.000 24.923 53 ALA B C 1
ATOM 3615 O O . ALA B 1 53 ? 24.651 10.463 -9.307 1.000 23.818 53 ALA B O 1
ATOM 3617 N N . THR B 1 54 ? 23.527 8.595 -9.968 1.000 24.557 54 THR B N 1
ATOM 3618 C CA . THR B 1 54 ? 24.645 8.173 -10.799 1.000 27.578 54 THR B CA 1
ATOM 3619 C C . THR B 1 54 ? 24.851 9.129 -11.982 1.000 24.597 54 THR B C 1
ATOM 3620 O O . THR B 1 54 ? 26.002 9.464 -12.270 1.000 25.065 54 THR B O 1
ATOM 3624 N N . ILE B 1 55 ? 23.794 9.585 -12.646 1.000 23.776 55 ILE B N 1
ATOM 3625 C CA . ILE B 1 55 ? 23.886 10.512 -13.801 1.000 22.968 55 ILE B CA 1
ATOM 3626 C C . ILE B 1 55 ? 24.615 11.802 -13.355 1.000 23.975 55 ILE B C 1
ATOM 3627 O O . ILE B 1 55 ? 25.569 12.192 -14.013 1.000 24.869 55 ILE B O 1
ATOM 3632 N N . GLU B 1 56 ? 24.292 12.343 -12.178 1.000 23.092 56 GLU B N 1
ATOM 3633 C CA . GLU B 1 56 ? 24.856 13.642 -11.729 1.000 24.303 56 GLU B CA 1
ATOM 3634 C C . GLU B 1 56 ? 26.273 13.433 -11.188 1.000 24.814 56 GLU B C 1
ATOM 3635 O O . GLU B 1 56 ? 27.097 14.352 -11.270 1.000 25.801 56 GLU B O 1
ATOM 3641 N N . LYS B 1 57 ? 26.541 12.274 -10.614 1.000 25.448 57 LYS B N 1
ATOM 3642 C CA . LYS B 1 57 ? 27.891 11.984 -10.079 1.000 28.531 57 LYS B CA 1
ATOM 3643 C C . LYS B 1 57 ? 28.876 11.990 -11.266 1.000 27.405 57 LYS B C 1
ATOM 3644 O O . LYS B 1 57 ? 30.027 12.392 -11.069 1.000 26.892 57 LYS B O 1
ATOM 3650 N N . HIS B 1 58 ? 28.423 11.561 -12.469 1.000 27.437 58 HIS B N 1
ATOM 3651 C CA . HIS B 1 58 ? 29.247 11.553 -13.703 1.000 28.155 58 HIS B CA 1
ATOM 3652 C C . HIS B 1 58 ? 29.376 12.974 -14.266 1.000 27.944 58 HIS B C 1
ATOM 3653 O O . HIS B 1 58 ? 30.179 13.168 -15.195 1.000 30.001 58 HIS B O 1
ATOM 3660 N N . GLY B 1 59 ? 28.632 13.946 -13.750 1.000 26.780 59 GLY B N 1
ATOM 3661 C CA . GLY B 1 59 ? 28.691 15.330 -14.257 1.000 27.418 59 GLY B CA 1
ATOM 3662 C C . GLY B 1 59 ? 27.843 15.481 -15.491 1.000 27.273 59 GLY B C 1
ATOM 3663 O O . GLY B 1 59 ? 28.131 16.367 -16.281 1.000 31.715 59 GLY B O 1
ATOM 3664 N N . PHE B 1 60 ? 26.808 14.662 -15.660 1.000 26.310 60 PHE B N 1
ATOM 3665 C CA . PHE B 1 60 ? 25.822 14.813 -16.763 1.000 25.368 60 PHE B CA 1
ATOM 3666 C C . PHE B 1 60 ? 24.581 15.509 -16.236 1.000 25.222 60 PHE B C 1
ATOM 3667 O O . PHE B 1 60 ? 24.261 15.372 -15.023 1.000 23.780 60 PHE B O 1
ATOM 3675 N N . LEU B 1 61 ? 23.897 16.284 -17.063 1.000 25.288 61 LEU B N 1
ATOM 3676 C CA . LEU B 1 61 ? 22.681 16.995 -16.628 1.000 27.981 61 LEU B CA 1
ATOM 3677 C C . LEU B 1 61 ? 21.526 15.990 -16.674 1.000 26.568 61 LEU B C 1
ATOM 3678 O O . LEU B 1 61 ? 21.250 15.392 -17.757 1.000 25.831 61 LEU B O 1
ATOM 3683 N N . PHE B 1 62 ? 20.882 15.794 -15.521 1.000 24.305 62 PHE B N 1
ATOM 3684 C CA . PHE B 1 62 ? 19.794 14.793 -15.359 1.000 22.397 62 PHE B CA 1
ATOM 3685 C C . PHE B 1 62 ? 18.494 15.431 -15.857 1.000 23.647 62 PHE B C 1
ATOM 3686 O O . PHE B 1 62 ? 18.135 16.568 -15.401 1.000 23.145 62 PHE B O 1
ATOM 3694 N N . ILE B 1 63 ? 17.747 14.729 -16.716 1.000 22.334 63 ILE B N 1
ATOM 3695 C CA . ILE B 1 63 ? 16.422 15.188 -17.188 1.000 23.266 63 ILE B CA 1
ATOM 3696 C C . ILE B 1 63 ? 15.467 14.074 -16.790 1.000 23.175 63 ILE B C 1
ATOM 3697 O O . ILE B 1 63 ? 15.736 12.908 -17.188 1.000 23.966 63 ILE B O 1
ATOM 3702 N N . SER B 1 64 ? 14.415 14.385 -16.026 1.000 22.835 64 SER B N 1
ATOM 3703 C CA . SER B 1 64 ? 13.435 13.358 -15.603 1.000 24.187 64 SER B CA 1
ATOM 3704 C C . SER B 1 64 ? 12.382 13.141 -16.707 1.000 24.013 64 SER B C 1
ATOM 3705 O O . SER B 1 64 ? 11.699 14.103 -17.075 1.000 24.649 64 SER B O 1
ATOM 3708 N N . LEU B 1 65 ? 12.286 11.937 -17.269 1.000 24.609 65 LEU B N 1
ATOM 3709 C CA . LEU B 1 65 ? 11.223 11.592 -18.245 1.000 26.040 65 LEU B CA 1
ATOM 3710 C C . LEU B 1 65 ? 9.839 11.952 -17.700 1.000 26.614 65 LEU B C 1
ATOM 3711 O O . LEU B 1 65 ? 8.964 12.355 -18.491 1.000 27.945 65 LEU B O 1
ATOM 3716 N N . LEU B 1 66 ? 9.636 11.841 -16.383 1.000 28.016 66 LEU B N 1
ATOM 3717 C CA . LEU B 1 66 ? 8.332 12.099 -15.718 1.000 29.878 66 LEU B CA 1
ATOM 3718 C C . LEU B 1 66 ? 7.933 13.561 -15.862 1.000 30.078 66 LEU B C 1
ATOM 3719 O O . LEU B 1 66 ? 6.743 13.809 -15.864 1.000 33.766 66 LEU B O 1
ATOM 3724 N N . ASP B 1 67 ? 8.878 14.468 -16.003 1.000 30.092 67 ASP B N 1
ATOM 3725 C CA . ASP B 1 67 ? 8.616 15.930 -16.144 1.000 31.230 67 ASP B CA 1
ATOM 3726 C C . ASP B 1 67 ? 8.060 16.260 -17.542 1.000 31.503 67 ASP B C 1
ATOM 3727 O O . ASP B 1 67 ? 7.685 17.426 -17.798 1.000 31.544 67 ASP B O 1
ATOM 3732 N N . TYR B 1 68 ? 8.008 15.299 -18.453 1.000 29.775 68 TYR B N 1
ATOM 3733 C CA . TYR B 1 68 ? 7.679 15.591 -19.877 1.000 30.357 68 TYR B CA 1
ATOM 3734 C C . TYR B 1 68 ? 6.546 14.720 -20.379 1.000 31.869 68 TYR B C 1
ATOM 3735 O O . TYR B 1 68 ? 6.464 14.523 -21.605 1.000 32.461 68 TYR B O 1
ATOM 3744 N N . ALA B 1 69 ? 5.701 14.217 -19.483 1.000 34.574 69 ALA B N 1
ATOM 3745 C CA . ALA B 1 69 ? 4.619 13.296 -19.886 1.000 37.451 69 ALA B CA 1
ATOM 3746 C C . ALA B 1 69 ? 3.495 14.101 -20.541 1.000 40.631 69 ALA B C 1
ATOM 3747 O O . ALA B 1 69 ? 3.172 15.234 -20.070 1.000 39.954 69 ALA B O 1
ATOM 3749 N N . GLU B 1 70 ? 2.915 13.515 -21.578 1.000 39.267 70 GLU B N 1
ATOM 3750 C CA . GLU B 1 70 ? 1.690 13.997 -22.245 1.000 46.485 70 GLU B CA 1
ATOM 3751 C C . GLU B 1 70 ? 0.506 13.531 -21.418 1.000 50.296 70 GLU B C 1
ATOM 3752 O O . GLU B 1 70 ? 0.455 12.366 -21.018 1.000 45.716 70 GLU B O 1
ATOM 3758 N N . PRO B 1 71 ? -0.468 14.440 -21.153 1.000 57.970 71 PRO B N 1
ATOM 3759 C CA . PRO B 1 71 ? -1.543 14.210 -20.177 1.000 59.084 71 PRO B CA 1
ATOM 3760 C C . PRO B 1 71 ? -2.212 12.821 -20.126 1.000 59.146 71 PRO B C 1
ATOM 3761 O O . PRO B 1 71 ? -2.487 12.378 -18.991 1.000 63.516 71 PRO B O 1
ATOM 3765 N N . GLU B 1 72 ? -2.523 12.209 -21.280 1.000 52.874 72 GLU B N 1
ATOM 3766 C CA . GLU B 1 72 ? -3.256 10.905 -21.353 1.000 54.572 72 GLU B CA 1
ATOM 3767 C C . GLU B 1 72 ? -2.295 9.740 -21.661 1.000 49.804 72 GLU B C 1
ATOM 3768 O O . GLU B 1 72 ? -2.767 8.601 -21.890 1.000 48.702 72 GLU B O 1
ATOM 3774 N N . PHE B 1 73 ? -0.990 9.982 -21.642 1.000 45.743 73 PHE B N 1
ATOM 3775 C CA . PHE B 1 73 ? 0.042 8.931 -21.906 1.000 44.279 73 PHE B CA 1
ATOM 3776 C C . PHE B 1 73 ? 1.076 8.935 -20.798 1.000 41.883 73 PHE B C 1
ATOM 3777 O O . PHE B 1 73 ? 2.212 9.357 -20.970 1.000 39.217 73 PHE B O 1
ATOM 3785 N N . PRO B 1 74 ? 0.674 8.521 -19.579 1.000 45.333 74 PRO B N 1
ATOM 3786 C CA . PRO B 1 74 ? 1.603 8.518 -18.460 1.000 45.339 74 PRO B CA 1
ATOM 3787 C C . PRO B 1 74 ? 2.798 7.627 -18.829 1.000 41.179 74 PRO B C 1
ATOM 3788 O O . PRO B 1 74 ? 2.648 6.688 -19.562 1.000 39.106 74 PRO B O 1
ATOM 3792 N N . ILE B 1 75 ? 3.976 7.974 -18.344 1.000 39.902 75 ILE B N 1
ATOM 3793 C CA . ILE B 1 75 ? 5.202 7.218 -18.705 1.000 39.038 75 ILE B CA 1
ATOM 3794 C C . ILE B 1 75 ? 5.182 5.891 -17.962 1.000 38.206 75 ILE B C 1
ATOM 3795 O O . ILE B 1 75 ? 4.971 5.865 -16.735 1.000 39.422 75 ILE B O 1
ATOM 3800 N N . VAL B 1 76 ? 5.321 4.797 -18.709 1.000 35.317 76 VAL B N 1
ATOM 3801 C CA . VAL B 1 76 ? 5.256 3.453 -18.072 1.000 36.986 76 VAL B CA 1
ATOM 3802 C C . VAL B 1 76 ? 6.574 3.185 -17.347 1.000 37.035 76 VAL B C 1
ATOM 3803 O O . VAL B 1 76 ? 7.618 3.156 -18.018 1.000 37.037 76 VAL B O 1
ATOM 3807 N N . ASP B 1 77 ? 6.516 3.059 -16.023 1.000 38.647 77 ASP B N 1
ATOM 3808 C CA . ASP B 1 77 ? 7.715 2.725 -15.215 1.000 41.625 77 ASP B CA 1
ATOM 3809 C C . ASP B 1 77 ? 7.632 1.218 -14.965 1.000 41.016 77 ASP B C 1
ATOM 3810 O O . ASP B 1 77 ? 6.793 0.810 -14.148 1.000 39.458 77 ASP B O 1
ATOM 3815 N N . MET B 1 78 ? 8.477 0.429 -15.628 1.000 40.261 78 MET B N 1
ATOM 3816 C CA . MET B 1 78 ? 8.351 -1.046 -15.507 1.000 43.272 78 MET B CA 1
ATOM 3817 C C . MET B 1 78 ? 9.155 -1.570 -14.315 1.000 42.955 78 MET B C 1
ATOM 3818 O O . MET B 1 78 ? 8.921 -2.727 -13.925 1.000 44.261 78 MET B O 1
ATOM 3823 N N . LEU B 1 79 ? 10.050 -0.756 -13.751 1.000 41.187 79 LEU B N 1
ATOM 3824 C CA . LEU B 1 79 ? 10.911 -1.308 -12.666 1.000 43.872 79 LEU B CA 1
ATOM 3825 C C . LEU B 1 79 ? 10.077 -1.748 -11.464 1.000 48.497 79 LEU B C 1
ATOM 3826 O O . LEU B 1 79 ? 10.282 -2.859 -10.969 1.000 51.410 79 LEU B O 1
ATOM 3831 N N . PRO B 1 80 ? 9.131 -0.936 -10.931 1.000 54.076 80 PRO B N 1
ATOM 3832 C CA . PRO B 1 80 ? 8.404 -1.321 -9.713 1.000 58.750 80 PRO B CA 1
ATOM 3833 C C . PRO B 1 80 ? 7.605 -2.637 -9.815 1.000 58.985 80 PRO B C 1
ATOM 3834 O O . PRO B 1 80 ? 7.511 -3.285 -8.813 1.000 63.709 80 PRO B O 1
ATOM 3838 N N . ASP B 1 81 ? 7.112 -3.019 -10.994 1.000 59.852 81 ASP B N 1
ATOM 3839 C CA . ASP B 1 81 ? 6.298 -4.252 -11.222 1.000 63.140 81 ASP B CA 1
ATOM 3840 C C . ASP B 1 81 ? 7.146 -5.457 -11.662 1.000 58.861 81 ASP B C 1
ATOM 3841 O O . ASP B 1 81 ? 6.556 -6.526 -11.964 1.000 55.390 81 ASP B O 1
ATOM 3846 N N . ILE B 1 82 ? 8.461 -5.289 -11.791 1.000 44.896 82 ILE B N 1
ATOM 3847 C CA . ILE B 1 82 ? 9.305 -6.317 -12.477 1.000 45.756 82 ILE B CA 1
ATOM 3848 C C . ILE B 1 82 ? 9.217 -7.653 -11.720 1.000 42.130 82 ILE B C 1
ATOM 3849 O O . ILE B 1 82 ? 9.332 -8.692 -12.401 1.000 42.675 82 ILE B O 1
ATOM 3854 N N . GLY B 1 83 ? 8.971 -7.645 -10.396 1.000 43.711 83 GLY B N 1
ATOM 3855 C CA . GLY B 1 83 ? 8.869 -8.871 -9.554 1.000 45.704 83 GLY B CA 1
ATOM 3856 C C . GLY B 1 83 ? 7.816 -9.838 -10.087 1.000 47.585 83 GLY B C 1
ATOM 3857 O O . GLY B 1 83 ? 8.040 -11.079 -10.133 1.000 45.623 83 GLY B O 1
ATOM 3858 N N . ILE B 1 84 ? 6.673 -9.296 -10.505 1.000 47.916 84 ILE B N 1
ATOM 3859 C CA . ILE B 1 84 ? 5.507 -10.098 -11.000 1.000 49.347 84 ILE B CA 1
ATOM 3860 C C . ILE B 1 84 ? 5.883 -10.721 -12.343 1.000 46.302 84 ILE B C 1
ATOM 3861 O O . ILE B 1 84 ? 5.800 -11.945 -12.505 1.000 42.640 84 ILE B O 1
ATOM 3866 N N . ILE B 1 85 ? 6.335 -9.883 -13.271 1.000 45.711 85 ILE B N 1
ATOM 3867 C CA . ILE B 1 85 ? 6.835 -10.298 -14.618 1.000 45.823 85 ILE B CA 1
ATOM 3868 C C . ILE B 1 85 ? 7.950 -11.352 -14.460 1.000 41.411 85 ILE B C 1
ATOM 3869 O O . ILE B 1 85 ? 7.855 -12.409 -15.092 1.000 40.511 85 ILE B O 1
ATOM 3874 N N . ALA B 1 86 ? 8.959 -11.068 -13.636 1.000 38.785 86 ALA B N 1
ATOM 3875 C CA . ALA B 1 86 ? 10.158 -11.928 -13.447 1.000 38.140 86 ALA B CA 1
ATOM 3876 C C . ALA B 1 86 ? 9.722 -13.283 -12.860 1.000 39.109 86 ALA B C 1
ATOM 3877 O O . ALA B 1 86 ? 10.309 -14.301 -13.252 1.000 39.816 86 ALA B O 1
ATOM 3879 N N . LYS B 1 87 ? 8.708 -13.286 -11.991 1.000 40.082 87 LYS B N 1
ATOM 3880 C CA . LYS B 1 87 ? 8.228 -14.528 -11.320 1.000 43.063 87 LYS B CA 1
ATOM 3881 C C . LYS B 1 87 ? 7.547 -15.446 -12.338 1.000 44.654 87 LYS B C 1
ATOM 3882 O O . LYS B 1 87 ? 7.878 -16.643 -12.365 1.000 45.058 87 LYS B O 1
ATOM 3888 N N . PHE B 1 88 ? 6.662 -14.915 -13.180 1.000 43.456 88 PHE B N 1
ATOM 3889 C CA . PHE B 1 88 ? 6.051 -15.672 -14.298 1.000 45.366 88 PHE B CA 1
ATOM 3890 C C . PHE B 1 88 ? 7.164 -16.247 -15.192 1.000 43.688 88 PHE B C 1
ATOM 3891 O O . PHE B 1 88 ? 7.066 -17.454 -15.521 1.000 39.851 88 PHE B O 1
ATOM 3899 N N . ALA B 1 89 ? 8.174 -15.446 -15.579 1.000 39.376 89 ALA B N 1
ATOM 3900 C CA . ALA B 1 89 ? 9.260 -15.912 -16.483 1.000 39.555 89 ALA B CA 1
ATOM 3901 C C . ALA B 1 89 ? 10.026 -17.048 -15.787 1.000 39.643 89 ALA B C 1
ATOM 3902 O O . ALA B 1 89 ? 10.324 -18.102 -16.446 1.000 39.655 89 ALA B O 1
ATOM 3904 N N . PHE B 1 90 ? 10.302 -16.886 -14.490 1.000 39.322 90 PHE B N 1
ATOM 3905 C CA . PHE B 1 90 ? 11.016 -17.924 -13.700 1.000 40.352 90 PHE B CA 1
ATOM 3906 C C . PHE B 1 90 ? 10.257 -19.269 -13.740 1.000 43.460 90 PHE B C 1
ATOM 3907 O O . PHE B 1 90 ? 10.906 -20.301 -13.984 1.000 44.411 90 PHE B O 1
ATOM 3915 N N . GLU B 1 91 ? 8.949 -19.276 -13.500 1.000 45.879 91 GLU B N 1
ATOM 3916 C CA . GLU B 1 91 ? 8.126 -20.519 -13.446 1.000 50.406 91 GLU B CA 1
ATOM 3917 C C . GLU B 1 91 ? 8.135 -21.178 -14.822 1.000 49.532 91 GLU B C 1
ATOM 3918 O O . GLU B 1 91 ? 8.158 -22.409 -14.870 1.000 52.235 91 GLU B O 1
ATOM 3924 N N . ARG B 1 92 ? 8.109 -20.399 -15.902 1.000 47.612 92 ARG B N 1
ATOM 3925 C CA . ARG B 1 92 ? 8.212 -20.977 -17.279 1.000 48.066 92 ARG B CA 1
ATOM 3926 C C . ARG B 1 92 ? 9.590 -21.624 -17.459 1.000 47.824 92 ARG B C 1
ATOM 3927 O O . ARG B 1 92 ? 9.661 -22.774 -17.919 1.000 46.953 92 ARG B O 1
ATOM 3935 N N . MET B 1 93 ? 10.666 -20.905 -17.113 1.000 45.549 93 MET B N 1
ATOM 3936 C CA . MET B 1 93 ? 12.047 -21.403 -17.345 1.000 45.880 93 MET B CA 1
ATOM 3937 C C . MET B 1 93 ? 12.317 -22.647 -16.495 1.000 45.424 93 MET B C 1
ATOM 3938 O O . MET B 1 93 ? 13.096 -23.499 -16.942 1.000 46.756 93 MET B O 1
ATOM 3943 N N . HIS B 1 94 ? 11.726 -22.750 -15.304 1.000 45.912 94 HIS B N 1
ATOM 3944 C CA . HIS B 1 94 ? 11.999 -23.895 -14.390 1.000 49.859 94 HIS B CA 1
ATOM 3945 C C . HIS B 1 94 ? 11.226 -25.117 -14.885 1.000 51.164 94 HIS B C 1
ATOM 3946 O O . HIS B 1 94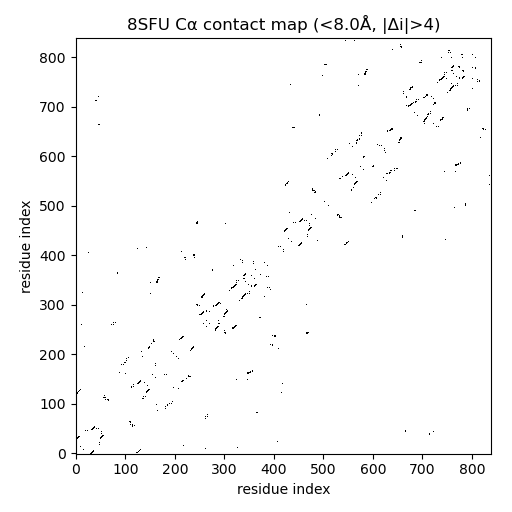 ? 11.695 -26.244 -14.658 1.000 53.719 94 HIS B O 1
ATOM 3953 N N . LYS B 1 95 ? 10.109 -24.892 -15.569 1.000 51.630 95 LYS B N 1
ATOM 3954 C CA . LYS B 1 95 ? 9.217 -25.976 -16.047 1.000 53.530 95 LYS B CA 1
ATOM 3955 C C . LYS B 1 95 ? 9.622 -26.411 -17.469 1.000 54.452 95 LYS B C 1
ATOM 3956 O O . LYS B 1 95 ? 9.509 -27.590 -17.760 1.000 50.839 95 LYS B O 1
ATOM 3958 N N . LEU B 1 96 ? 10.028 -25.498 -18.363 1.000 51.460 96 LEU B N 1
ATOM 3959 C CA . LEU B 1 96 ? 10.020 -25.788 -19.828 1.000 52.592 96 LEU B CA 1
ATOM 3960 C C . LEU B 1 96 ? 11.440 -25.817 -20.402 1.000 51.791 96 LEU B C 1
ATOM 3961 O O . LEU B 1 96 ? 12.273 -24.943 -20.050 1.000 48.013 96 LEU B O 1
ATOM 3966 N N . THR B 1 97 ? 11.689 -26.724 -21.354 1.000 51.470 97 THR B N 1
ATOM 3967 C CA . THR B 1 97 ? 12.883 -26.651 -22.249 1.000 50.892 97 THR B CA 1
ATOM 3968 C C . THR B 1 97 ? 12.773 -25.382 -23.094 1.000 49.651 97 THR B C 1
ATOM 3969 O O . THR B 1 97 ? 11.686 -24.799 -23.225 1.000 47.489 97 THR B O 1
ATOM 3973 N N . PRO B 1 98 ? 13.893 -24.879 -23.658 1.000 51.636 98 PRO B N 1
ATOM 3974 C CA . PRO B 1 98 ? 13.815 -23.705 -24.536 1.000 50.142 98 PRO B CA 1
ATOM 3975 C C . PRO B 1 98 ? 12.832 -23.943 -25.702 1.000 50.097 98 PRO B C 1
ATOM 3976 O O . PRO B 1 98 ? 12.029 -23.083 -26.002 1.000 45.044 98 PRO B O 1
ATOM 3980 N N . LEU B 1 99 ? 12.864 -25.137 -26.301 1.000 49.328 99 LEU B N 1
ATOM 3981 C CA . LEU B 1 99 ? 11.907 -25.465 -27.387 1.000 50.999 99 LEU B CA 1
ATOM 3982 C C . LEU B 1 99 ? 10.466 -25.341 -26.868 1.000 51.538 99 LEU B C 1
ATOM 3983 O O . LEU B 1 99 ? 9.636 -24.684 -27.541 1.000 51.401 99 LEU B O 1
ATOM 3988 N N . GLU B 1 100 ? 10.178 -25.929 -25.705 1.000 52.511 100 GLU B N 1
ATOM 3989 C CA . GLU B 1 100 ? 8.814 -25.916 -25.128 1.000 56.251 100 GLU B CA 1
ATOM 3990 C C . GLU B 1 100 ? 8.403 -24.483 -24.804 1.000 56.340 100 GLU B C 1
ATOM 3991 O O . GLU B 1 100 ? 7.215 -24.187 -25.012 1.000 58.542 100 GLU B O 1
ATOM 3997 N N . LEU B 1 101 ? 9.337 -23.642 -24.341 1.000 51.935 101 LEU B N 1
ATOM 3998 C CA . LEU B 1 101 ? 9.075 -22.210 -24.035 1.000 52.828 101 LEU B CA 1
ATOM 3999 C C . LEU B 1 101 ? 8.519 -21.542 -25.297 1.000 50.454 101 LEU B C 1
ATOM 4000 O O . LEU B 1 101 ? 7.492 -20.831 -25.187 1.000 51.903 101 LEU B O 1
ATOM 4005 N N . PHE B 1 102 ? 9.168 -21.752 -26.446 1.000 48.651 102 PHE B N 1
ATOM 4006 C CA . PHE B 1 102 ? 8.769 -21.110 -27.730 1.000 50.378 102 PHE B CA 1
ATOM 4007 C C . PHE B 1 102 ? 7.411 -21.667 -28.196 1.000 52.800 102 PHE B C 1
ATOM 4008 O O . PHE B 1 102 ? 6.524 -20.864 -28.576 1.000 49.714 102 PHE B O 1
ATOM 4016 N N . ARG B 1 103 ? 7.216 -22.987 -28.135 1.000 53.092 103 ARG B N 1
ATOM 4017 C CA . ARG B 1 103 ? 5.902 -23.608 -28.466 1.000 57.989 103 ARG B CA 1
ATOM 4018 C C . ARG B 1 103 ? 4.786 -22.989 -27.607 1.000 57.418 103 ARG B C 1
ATOM 4019 O O . ARG B 1 103 ? 3.780 -22.588 -28.189 1.000 59.964 103 ARG B O 1
ATOM 4027 N N . HIS B 1 104 ? 4.941 -22.944 -26.279 1.000 57.569 104 HIS B N 1
ATOM 4028 C CA . HIS B 1 104 ? 3.940 -22.399 -25.320 1.000 61.753 104 HIS B CA 1
ATOM 4029 C C . HIS B 1 104 ? 3.701 -20.904 -25.601 1.000 61.376 104 HIS B C 1
ATOM 4030 O O . HIS B 1 104 ? 2.570 -20.443 -25.352 1.000 62.163 104 HIS B O 1
ATOM 4037 N N . ALA B 1 105 ? 4.711 -20.167 -26.084 1.000 57.701 105 ALA B N 1
ATOM 4038 C CA . ALA B 1 105 ? 4.594 -18.715 -26.363 1.000 57.076 105 ALA B CA 1
ATOM 4039 C C . ALA B 1 105 ? 3.498 -18.485 -27.429 1.000 57.818 105 ALA B C 1
ATOM 4040 O O . ALA B 1 105 ? 2.843 -17.420 -27.418 1.000 55.888 105 ALA B O 1
ATOM 4042 N N . SER B 1 106 ? 3.260 -19.489 -28.267 1.000 60.110 106 SER B N 1
ATOM 4043 C CA . SER B 1 106 ? 2.129 -19.410 -29.226 1.000 62.848 106 SER B CA 1
ATOM 4044 C C . SER B 1 106 ? 2.222 -18.163 -30.110 1.000 58.933 106 SER B C 1
ATOM 4045 O O . SER B 1 106 ? 1.230 -17.420 -30.179 1.000 59.284 106 SER B O 1
ATOM 4048 N N . GLY B 1 107 ? 3.369 -17.949 -30.751 1.000 54.272 107 GLY B N 1
ATOM 4049 C CA . GLY B 1 107 ? 3.525 -16.817 -31.679 1.000 53.508 107 GLY B CA 1
ATOM 4050 C C . GLY B 1 107 ? 3.748 -15.490 -30.981 1.000 50.051 107 GLY B C 1
ATOM 4051 O O . GLY B 1 107 ? 4.004 -14.505 -31.678 1.000 50.178 107 GLY B O 1
ATOM 4052 N N . LYS B 1 108 ? 3.653 -15.466 -29.655 1.000 50.855 108 LYS B N 1
ATOM 4053 C CA . LYS B 1 108 ? 3.904 -14.215 -28.887 1.000 47.448 108 LYS B CA 1
ATOM 4054 C C . LYS B 1 108 ? 5.410 -13.990 -28.775 1.000 44.762 108 LYS B C 1
ATOM 4055 O O . LYS B 1 108 ? 6.133 -14.976 -28.629 1.000 45.184 108 LYS B O 1
ATOM 4061 N N . HIS B 1 109 ? 5.842 -12.734 -28.821 1.000 40.336 109 HIS B N 1
ATOM 4062 C CA . HIS B 1 109 ? 7.293 -12.422 -28.802 1.000 36.600 109 HIS B CA 1
ATOM 4063 C C . HIS B 1 109 ? 7.787 -12.203 -27.370 1.000 34.573 109 HIS B C 1
ATOM 4064 O O . HIS B 1 109 ? 7.003 -11.741 -26.538 1.000 34.515 109 HIS B O 1
ATOM 4071 N N . THR B 1 110 ? 9.061 -12.482 -27.136 1.000 34.380 110 THR B N 1
ATOM 4072 C CA . THR B 1 110 ? 9.721 -12.378 -25.824 1.000 33.717 110 THR B CA 1
ATOM 4073 C C . THR B 1 110 ? 9.475 -11.000 -25.204 1.000 31.323 110 THR B C 1
ATOM 4074 O O . THR B 1 110 ? 9.230 -10.959 -23.975 1.000 32.941 110 THR B O 1
ATOM 4078 N N . PHE B 1 111 ? 9.627 -9.914 -25.969 1.000 30.729 111 PHE B N 1
ATOM 4079 C CA . PHE B 1 111 ? 9.535 -8.561 -25.351 1.000 30.312 111 PHE B CA 1
ATOM 4080 C C . PHE B 1 111 ? 8.557 -7.619 -26.071 1.000 31.585 111 PHE B C 1
ATOM 4081 O O . PHE B 1 111 ? 8.475 -6.452 -25.659 1.000 30.032 111 PHE B O 1
ATOM 4089 N N . ALA B 1 112 ? 7.805 -8.115 -27.056 1.000 31.957 112 ALA B N 1
ATOM 4090 C CA . ALA B 1 112 ? 6.888 -7.241 -27.827 1.000 31.751 112 ALA B CA 1
ATOM 4091 C C . ALA B 1 112 ? 5.821 -6.614 -26.921 1.000 31.039 112 ALA B C 1
ATOM 4092 O O . ALA B 1 112 ? 5.323 -5.537 -27.275 1.000 32.325 112 ALA B O 1
ATOM 4094 N N . GLY B 1 113 ? 5.492 -7.255 -25.795 1.000 31.393 113 GLY B N 1
ATOM 4095 C CA . GLY B 1 113 ? 4.443 -6.745 -24.887 1.000 31.467 113 GLY B CA 1
ATOM 4096 C C . GLY B 1 113 ? 4.751 -5.354 -24.362 1.000 30.962 113 GLY B C 1
ATOM 4097 O O . GLY B 1 113 ? 3.816 -4.687 -23.913 1.000 29.943 113 GLY B O 1
ATOM 4098 N N . MET B 1 114 ? 6.014 -4.932 -24.443 1.000 30.219 114 MET B N 1
ATOM 4099 C CA . MET B 1 114 ? 6.457 -3.610 -23.929 1.000 31.089 114 MET B CA 1
ATOM 4100 C C . MET B 1 114 ? 6.227 -2.507 -24.965 1.000 28.851 114 MET B C 1
ATOM 4101 O O . MET B 1 114 ? 6.243 -1.327 -24.583 1.000 27.187 114 MET B O 1
ATOM 4106 N N . VAL B 1 115 ? 6.008 -2.873 -26.228 1.000 28.144 115 VAL B N 1
ATOM 4107 C CA . VAL B 1 115 ? 5.926 -1.839 -27.305 1.000 27.912 115 VAL B CA 1
ATOM 4108 C C . VAL B 1 115 ? 4.726 -0.913 -27.085 1.000 27.326 115 VAL B C 1
ATOM 4109 O O . VAL B 1 115 ? 4.923 0.306 -27.111 1.000 28.598 115 VAL B O 1
ATOM 4113 N N . ASN B 1 116 ? 3.539 -1.482 -26.884 1.000 28.772 116 ASN B N 1
ATOM 4114 C CA . ASN B 1 116 ? 2.306 -0.650 -26.771 1.000 31.727 116 ASN B CA 1
ATOM 4115 C C . ASN B 1 116 ? 2.472 0.425 -25.693 1.000 30.337 116 ASN B C 1
ATOM 4116 O O . ASN B 1 116 ? 2.092 1.577 -25.955 1.000 29.678 116 ASN B O 1
ATOM 4121 N N . GLY B 1 117 ? 3.024 0.060 -24.541 1.000 28.894 117 GLY B N 1
ATOM 4122 C CA . GLY B 1 117 ? 3.181 0.965 -23.385 1.000 29.163 117 GLY B CA 1
ATOM 4123 C C . GLY B 1 117 ? 4.265 2.034 -23.567 1.000 28.723 117 GLY B C 1
ATOM 4124 O O . GLY B 1 117 ? 4.328 2.933 -22.722 1.000 26.740 117 GLY B O 1
ATOM 4125 N N . SER B 1 118 ? 5.071 1.988 -24.639 1.000 26.499 118 SER B N 1
ATOM 4126 C CA . SER B 1 118 ? 6.238 2.882 -24.821 1.000 26.045 118 SER B CA 1
ATOM 4127 C C . SER B 1 118 ? 5.763 4.198 -25.455 1.000 26.533 118 SER B C 1
ATOM 4128 O O . SER B 1 118 ? 6.596 5.126 -25.566 1.000 26.133 118 SER B O 1
ATOM 4131 N N . LYS B 1 119 ? 4.459 4.389 -25.721 1.000 26.806 119 LYS B N 1
ATOM 4132 C CA . LYS B 1 119 ? 3.981 5.664 -26.341 1.000 27.223 119 LYS B CA 1
ATOM 4133 C C . LYS B 1 119 ? 4.312 6.839 -25.420 1.000 26.416 119 LYS B C 1
ATOM 4134 O O . LYS B 1 119 ? 4.713 7.879 -25.901 1.000 25.751 119 LYS B O 1
ATOM 4140 N N . GLY B 1 120 ? 4.073 6.712 -24.126 1.000 26.176 120 GLY B N 1
ATOM 4141 C CA . GLY B 1 120 ? 4.296 7.829 -23.170 1.000 27.944 120 GLY B CA 1
ATOM 4142 C C . GLY B 1 120 ? 5.730 8.341 -23.225 1.000 26.538 120 GLY B C 1
ATOM 4143 O O . GLY B 1 120 ? 5.939 9.548 -23.308 1.000 27.091 120 GLY B O 1
ATOM 4144 N N . GLU B 1 121 ? 6.677 7.425 -23.231 1.000 25.963 121 GLU B N 1
ATOM 4145 C CA . GLU B 1 121 ? 8.118 7.716 -23.280 1.000 27.120 121 GLU B CA 1
ATOM 4146 C C . GLU B 1 121 ? 8.447 8.342 -24.627 1.000 25.221 121 GLU B C 1
ATOM 4147 O O . GLU B 1 121 ? 9.281 9.188 -24.691 1.000 23.708 121 GLU B O 1
ATOM 4153 N N . ASN B 1 122 ? 7.782 7.932 -25.694 1.000 24.581 122 ASN B N 1
ATOM 4154 C CA . ASN B 1 122 ? 8.047 8.513 -27.023 1.000 24.503 122 ASN B CA 1
ATOM 4155 C C . ASN B 1 122 ? 7.614 9.985 -27.009 1.000 24.321 122 ASN B C 1
ATOM 4156 O O . ASN B 1 122 ? 8.400 10.808 -27.442 1.000 23.938 122 ASN B O 1
ATOM 4161 N N . TYR B 1 123 ? 6.431 10.304 -26.474 1.000 23.964 123 TYR B N 1
ATOM 4162 C CA . TYR B 1 123 ? 5.982 11.729 -26.377 1.000 25.278 123 TYR B CA 1
ATOM 4163 C C . TYR B 1 123 ? 6.988 12.532 -25.553 1.000 26.197 123 TYR B C 1
ATOM 4164 O O . TYR B 1 123 ? 7.323 13.707 -25.932 1.000 27.490 123 TYR B O 1
ATOM 4173 N N . ALA B 1 124 ? 7.450 11.959 -24.445 1.000 26.053 124 ALA B N 1
ATOM 4174 C CA . ALA B 1 124 ? 8.421 12.627 -23.550 1.000 25.680 124 ALA B CA 1
ATOM 4175 C C . ALA B 1 124 ? 9.723 12.943 -24.278 1.000 24.370 124 ALA B C 1
ATOM 4176 O O . ALA B 1 124 ? 10.194 14.078 -24.235 1.000 24.391 124 ALA B O 1
ATOM 4178 N N . MET B 1 125 ? 10.271 11.999 -25.017 1.000 24.539 125 MET B N 1
ATOM 4179 C CA . MET B 1 125 ? 11.551 12.260 -25.724 1.000 25.078 125 MET B CA 1
ATOM 4180 C C . MET B 1 125 ? 11.355 13.274 -26.847 1.000 25.667 125 MET B C 1
ATOM 4181 O O . MET B 1 125 ? 12.267 14.073 -27.054 1.000 27.055 125 MET B O 1
ATOM 4186 N N . MET B 1 126 ? 10.213 13.267 -27.539 1.000 26.580 126 MET B N 1
ATOM 4187 C CA . MET B 1 126 ? 9.913 14.291 -28.544 1.000 28.035 126 MET B CA 1
ATOM 4188 C C . MET B 1 126 ? 10.038 15.676 -27.883 1.000 27.804 126 MET B C 1
ATOM 4189 O O . MET B 1 126 ? 10.702 16.592 -28.408 1.000 27.996 126 MET B O 1
ATOM 4194 N N . LYS B 1 127 ? 9.449 15.844 -26.712 1.000 29.286 127 LYS B N 1
ATOM 4195 C CA . LYS B 1 127 ? 9.406 17.153 -26.030 1.000 29.610 127 LYS B CA 1
ATOM 4196 C C . LYS B 1 127 ? 10.791 17.500 -25.489 1.000 28.242 127 LYS B C 1
ATOM 4197 O O . LYS B 1 127 ? 11.179 18.707 -25.503 1.000 28.852 127 LYS B O 1
ATOM 4203 N N . ILE B 1 128 ? 11.487 16.526 -24.940 1.000 25.785 128 ILE B N 1
ATOM 4204 C CA . ILE B 1 128 ? 12.842 16.766 -24.361 1.000 26.373 128 ILE B CA 1
ATOM 4205 C C . ILE B 1 128 ? 13.805 17.222 -25.462 1.000 26.375 128 ILE B C 1
ATOM 4206 O O . ILE B 1 128 ? 14.561 18.199 -25.250 1.000 26.749 128 ILE B O 1
ATOM 4211 N N . VAL B 1 129 ? 13.823 16.533 -26.598 1.000 26.464 129 VAL B N 1
ATOM 4212 C CA . VAL B 1 129 ? 14.789 16.859 -27.683 1.000 27.419 129 VAL B CA 1
ATOM 4213 C C . VAL B 1 129 ? 14.440 18.250 -28.243 1.000 30.028 129 VAL B C 1
ATOM 4214 O O . VAL B 1 129 ? 15.363 19.055 -28.480 1.000 30.540 129 VAL B O 1
ATOM 4218 N N . LYS B 1 130 ? 13.161 18.572 -28.354 1.000 30.817 130 LYS B N 1
ATOM 4219 C CA . LYS B 1 130 ? 12.718 19.909 -28.803 1.000 33.327 130 LYS B CA 1
ATOM 4220 C C . LYS B 1 130 ? 13.210 20.971 -27.830 1.000 32.769 130 LYS B C 1
ATOM 4221 O O . LYS B 1 130 ? 13.600 22.049 -28.297 1.000 34.408 130 LYS B O 1
ATOM 4227 N N . GLU B 1 131 ? 13.130 20.742 -26.525 1.000 33.632 131 GLU B N 1
ATOM 4228 C CA . GLU B 1 131 ? 13.457 21.790 -25.525 1.000 36.200 131 GLU B CA 1
ATOM 4229 C C . GLU B 1 131 ? 14.982 21.946 -25.473 1.000 34.280 131 GLU B C 1
ATOM 4230 O O . GLU B 1 131 ? 15.451 23.046 -25.458 1.000 34.130 131 GLU B O 1
ATOM 4236 N N . TYR B 1 132 ? 15.730 20.850 -25.418 1.000 32.178 132 TYR B N 1
ATOM 4237 C CA . TYR B 1 132 ? 17.179 20.854 -25.104 1.000 31.966 132 TYR B CA 1
ATOM 4238 C C . TYR B 1 132 ? 18.023 21.019 -26.370 1.000 32.541 132 TYR B C 1
ATOM 4239 O O . TYR B 1 132 ? 19.221 21.355 -26.247 1.000 33.666 132 TYR B O 1
ATOM 4248 N N . LYS B 1 133 ? 17.450 20.765 -27.532 1.000 31.662 133 LYS B N 1
ATOM 4249 C CA . LYS B 1 133 ? 18.126 20.928 -28.845 1.000 33.780 133 LYS B CA 1
ATOM 4250 C C . LYS B 1 133 ? 19.548 20.380 -28.802 1.000 32.172 133 LYS B C 1
ATOM 4251 O O . LYS B 1 133 ? 20.501 21.084 -29.100 1.000 34.043 133 LYS B O 1
ATOM 4257 N N . PRO B 1 134 ? 19.751 19.088 -28.504 1.000 29.297 134 PRO B N 1
ATOM 4258 C CA . PRO B 1 134 ? 21.074 18.503 -28.614 1.000 29.323 134 PRO B CA 1
ATOM 4259 C C . PRO B 1 134 ? 21.510 18.422 -30.093 1.000 29.806 134 PRO B C 1
ATOM 4260 O O . PRO B 1 134 ? 20.666 18.355 -31.001 1.000 30.755 134 PRO B O 1
ATOM 4264 N N . ASP B 1 135 ? 22.809 18.286 -30.288 1.000 30.956 135 ASP B N 1
ATOM 4265 C CA . ASP B 1 135 ? 23.433 18.112 -31.616 1.000 31.286 135 ASP B CA 1
ATOM 4266 C C . ASP B 1 135 ? 23.280 16.651 -32.047 1.000 30.746 135 ASP B C 1
ATOM 4267 O O . ASP B 1 135 ? 23.228 16.426 -33.262 1.000 30.031 135 ASP B O 1
ATOM 4272 N N . VAL B 1 136 ? 23.249 15.718 -31.100 1.000 29.007 136 VAL B N 1
ATOM 4273 C CA . VAL B 1 136 ? 23.068 14.273 -31.388 1.000 28.472 136 VAL B CA 1
ATOM 4274 C C . VAL B 1 136 ? 22.417 13.630 -30.175 1.000 28.450 136 VAL B C 1
ATOM 4275 O O . VAL B 1 136 ? 22.649 14.097 -29.022 1.000 27.133 136 VAL B O 1
ATOM 4279 N N . CYS B 1 137 ? 21.647 12.578 -30.400 1.000 26.159 137 CYS B N 1
ATOM 4280 C CA . CYS B 1 137 ? 21.136 11.748 -29.278 1.000 25.284 137 CYS B CA 1
ATOM 4281 C C . CYS B 1 137 ? 21.644 10.318 -29.427 1.000 24.622 137 CYS B C 1
ATOM 4282 O O . CYS B 1 137 ? 21.892 9.912 -30.569 1.000 23.818 137 CYS B O 1
ATOM 4285 N N . LEU B 1 138 ? 21.768 9.617 -28.325 1.000 23.669 138 LEU B N 1
ATOM 4286 C CA . LEU B 1 138 ? 22.075 8.186 -28.220 1.000 23.788 138 LEU B CA 1
ATOM 4287 C C . LEU B 1 138 ? 20.992 7.527 -27.382 1.000 25.130 138 LEU B C 1
ATOM 4288 O O . LEU B 1 138 ? 20.635 8.071 -26.300 1.000 24.425 138 LEU B O 1
ATOM 4293 N N . ALA B 1 139 ? 20.554 6.330 -27.779 1.000 24.410 139 ALA B N 1
ATOM 4294 C CA . ALA B 1 139 ? 19.479 5.649 -27.039 1.000 23.815 139 ALA B CA 1
ATOM 4295 C C . ALA B 1 139 ? 19.706 4.150 -26.998 1.000 24.634 139 ALA B C 1
ATOM 4296 O O . ALA B 1 139 ? 19.838 3.534 -28.074 1.000 23.699 139 ALA B O 1
ATOM 4298 N N . ASP B 1 140 ? 19.624 3.587 -25.801 1.000 23.118 140 ASP B N 1
ATOM 4299 C CA . ASP B 1 140 ? 19.742 2.112 -25.594 1.000 24.077 140 ASP B CA 1
ATOM 4300 C C . ASP B 1 140 ? 18.376 1.512 -25.272 1.000 23.478 140 ASP B C 1
ATOM 4301 O O . ASP B 1 140 ? 17.974 1.451 -24.079 1.000 24.103 140 ASP B O 1
ATOM 4306 N N . TYR B 1 141 ? 17.678 1.022 -26.298 1.000 22.386 141 TYR B N 1
ATOM 4307 C CA . TYR B 1 141 ? 16.349 0.413 -26.197 1.000 24.296 141 TYR B CA 1
ATOM 4308 C C . TYR B 1 141 ? 16.415 -1.042 -26.701 1.000 24.349 141 TYR B C 1
ATOM 4309 O O . TYR B 1 141 ? 17.417 -1.435 -27.340 1.000 24.017 141 TYR B O 1
ATOM 4318 N N . LEU B 1 142 ? 15.356 -1.790 -26.496 1.000 24.403 142 LEU B N 1
ATOM 4319 C CA . LEU B 1 142 ? 15.214 -3.158 -27.055 1.000 24.349 142 LEU B CA 1
ATOM 4320 C C . LEU B 1 142 ? 14.779 -3.060 -28.540 1.000 24.308 142 LEU B C 1
ATOM 4321 O O . LEU B 1 142 ? 14.961 -4.034 -29.304 1.000 25.404 142 LEU B O 1
ATOM 4326 N N . PHE B 1 143 ? 14.164 -1.942 -28.935 1.000 24.275 143 PHE B N 1
ATOM 4327 C CA . PHE B 1 143 ? 13.585 -1.749 -30.292 1.000 24.543 143 PHE B CA 1
ATOM 4328 C C . PHE B 1 143 ? 13.588 -0.257 -30.577 1.000 23.329 143 PHE B C 1
ATOM 4329 O O . PHE B 1 143 ? 13.423 0.569 -29.633 1.000 24.013 143 PHE B O 1
ATOM 4337 N N . ASN B 1 144 ? 13.712 0.080 -31.852 1.000 22.703 144 ASN B N 1
ATOM 4338 C CA . ASN B 1 144 ? 13.696 1.498 -32.298 1.000 23.627 144 ASN B CA 1
ATOM 4339 C C . ASN B 1 144 ? 12.339 2.117 -31.958 1.000 23.931 144 ASN B C 1
ATOM 4340 O O . ASN B 1 144 ? 11.294 1.441 -31.959 1.000 23.692 144 ASN B O 1
ATOM 4345 N N . MET B 1 145 ? 12.414 3.424 -31.694 1.000 24.657 145 MET B N 1
ATOM 4346 C CA . MET B 1 145 ? 11.207 4.180 -31.304 1.000 26.344 145 MET B CA 1
ATOM 4347 C C . MET B 1 145 ? 10.950 5.318 -32.313 1.000 24.438 145 MET B C 1
ATOM 4348 O O . MET B 1 145 ? 11.929 5.852 -32.847 1.000 25.096 145 MET B O 1
ATOM 4353 N N . PRO B 1 146 ? 9.682 5.690 -32.615 1.000 25.028 146 PRO B N 1
ATOM 4354 C CA . PRO B 1 146 ? 9.377 6.710 -33.631 1.000 26.269 146 PRO B CA 1
ATOM 4355 C C . PRO B 1 146 ? 10.134 8.034 -33.427 1.000 26.650 146 PRO B C 1
ATOM 4356 O O . PRO B 1 146 ? 10.533 8.622 -34.402 1.000 26.546 146 PRO B O 1
ATOM 4360 N N . TRP B 1 147 ? 10.348 8.459 -32.176 1.000 24.808 147 TRP B N 1
ATOM 4361 C CA . TRP B 1 147 ? 10.987 9.772 -31.903 1.000 24.585 147 TRP B CA 1
ATOM 4362 C C . TRP B 1 147 ? 12.369 9.840 -32.550 1.000 24.818 147 TRP B C 1
ATOM 4363 O O . TRP B 1 147 ? 12.786 10.941 -32.951 1.000 24.974 147 TRP B O 1
ATOM 4374 N N . MET B 1 148 ? 13.058 8.700 -32.623 1.000 24.069 148 MET B N 1
ATOM 4375 C CA . MET B 1 148 ? 14.444 8.654 -33.162 1.000 25.697 148 MET B CA 1
ATOM 4376 C C . MET B 1 148 ? 14.464 9.030 -34.648 1.000 26.511 148 MET B C 1
ATOM 4377 O O . MET B 1 148 ? 15.558 9.276 -35.172 1.000 27.104 148 MET B O 1
ATOM 4382 N N . PHE B 1 149 ? 13.296 9.081 -35.287 1.000 27.042 149 PHE B N 1
ATOM 4383 C CA . PHE B 1 149 ? 13.234 9.365 -36.742 1.000 28.979 149 PHE B CA 1
ATOM 4384 C C . PHE B 1 149 ? 12.429 10.646 -36.988 1.000 32.193 149 PHE B C 1
ATOM 4385 O O . PHE B 1 149 ? 12.231 11.012 -38.153 1.000 37.773 149 PHE B O 1
ATOM 4393 N N . THR B 1 150 ? 11.989 11.309 -35.916 1.000 30.131 150 THR B N 1
ATOM 4394 C CA . THR B 1 150 ? 11.192 12.563 -36.073 1.000 30.420 150 THR B CA 1
ATOM 4395 C C . THR B 1 150 ? 11.939 13.780 -35.562 1.000 31.973 150 THR B C 1
ATOM 4396 O O . THR B 1 150 ? 11.574 14.943 -35.941 1.000 31.092 150 THR B O 1
ATOM 4400 N N . VAL B 1 151 ? 12.856 13.602 -34.626 1.000 32.295 151 VAL B N 1
ATOM 4401 C CA . VAL B 1 151 ? 13.535 14.761 -34.017 1.000 31.063 151 VAL B CA 1
ATOM 4402 C C . VAL B 1 151 ? 14.491 15.373 -35.033 1.000 34.023 151 VAL B C 1
ATOM 4403 O O . VAL B 1 151 ? 14.952 14.688 -35.955 1.000 33.605 151 VAL B O 1
ATOM 4407 N N . ASP B 1 152 ? 14.828 16.636 -34.784 1.000 36.351 152 ASP B N 1
ATOM 4408 C CA . ASP B 1 152 ? 15.632 17.474 -35.706 1.000 45.198 152 ASP B CA 1
ATOM 4409 C C . ASP B 1 152 ? 17.133 17.247 -35.539 1.000 46.197 152 ASP B C 1
ATOM 4410 O O . ASP B 1 152 ? 17.860 18.186 -35.926 1.000 52.789 152 ASP B O 1
ATOM 4415 N N . CYS B 1 153 ? 17.610 16.103 -35.033 1.000 36.962 153 CYS B N 1
ATOM 4416 C CA . CYS B 1 153 ? 19.066 15.814 -34.951 1.000 33.869 153 CYS B CA 1
ATOM 4417 C C . CYS B 1 153 ? 19.292 14.344 -35.230 1.000 30.749 153 CYS B C 1
ATOM 4418 O O . CYS B 1 153 ? 18.335 13.584 -35.191 1.000 29.028 153 CYS B O 1
ATOM 4421 N N . PRO B 1 154 ? 20.520 13.905 -35.547 1.000 29.157 154 PRO B N 1
ATOM 4422 C CA . PRO B 1 154 ? 20.795 12.463 -35.701 1.000 29.039 154 PRO B CA 1
ATOM 4423 C C . PRO B 1 154 ? 20.599 11.733 -34.386 1.000 26.836 154 PRO B C 1
ATOM 4424 O O . PRO B 1 154 ? 20.803 12.322 -33.342 1.000 26.543 154 PRO B O 1
ATOM 4428 N N . VAL B 1 155 ? 20.260 10.446 -34.453 1.000 25.606 155 VAL B N 1
ATOM 4429 C CA . VAL B 1 155 ? 20.042 9.605 -33.272 1.000 24.204 155 VAL B CA 1
ATOM 4430 C C . VAL B 1 155 ? 20.763 8.295 -33.498 1.000 25.065 155 VAL B C 1
ATOM 4431 O O . VAL B 1 155 ? 20.505 7.639 -34.590 1.000 25.708 155 VAL B O 1
ATOM 4435 N N . ILE B 1 156 ? 21.647 7.957 -32.567 1.000 23.865 156 ILE B N 1
ATOM 4436 C CA . ILE B 1 156 ? 22.469 6.717 -32.610 1.000 24.561 156 ILE B CA 1
ATOM 4437 C C . ILE B 1 156 ? 21.865 5.678 -31.703 1.000 22.970 156 ILE B C 1
ATOM 4438 O O . ILE B 1 156 ? 21.898 5.850 -30.463 1.000 24.786 156 ILE B O 1
ATOM 4443 N N . PRO B 1 157 ? 21.349 4.537 -32.198 1.000 23.671 157 PRO B N 1
ATOM 4444 C CA . PRO B 1 157 ? 20.988 3.447 -31.312 1.000 23.231 157 PRO B CA 1
ATOM 4445 C C . PRO B 1 157 ? 22.248 2.827 -30.701 1.000 24.200 157 PRO B C 1
ATOM 4446 O O . PRO B 1 157 ? 23.252 2.658 -31.358 1.000 23.982 157 PRO B O 1
ATOM 4450 N N . VAL B 1 158 ? 22.160 2.531 -29.411 1.000 23.723 158 VAL B N 1
ATOM 4451 C CA . VAL B 1 158 ? 23.219 1.934 -28.577 1.000 24.777 158 VAL B CA 1
ATOM 4452 C C . VAL B 1 158 ? 22.649 0.578 -28.163 1.000 25.092 158 VAL B C 1
ATOM 4453 O O . VAL B 1 158 ? 21.502 0.515 -27.750 1.000 24.474 158 VAL B O 1
ATOM 4457 N N . LYS B 1 159 ? 23.430 -0.493 -28.301 1.000 24.681 159 LYS B N 1
ATOM 4458 C CA . LYS B 1 159 ? 22.941 -1.837 -28.003 1.000 26.437 159 LYS B CA 1
ATOM 4459 C C . LYS B 1 159 ? 23.941 -2.510 -27.042 1.000 26.358 159 LYS B C 1
ATOM 4460 O O . LYS B 1 159 ? 25.171 -2.383 -27.253 1.000 28.644 159 LYS B O 1
ATOM 4466 N N . SER B 1 160 ? 23.411 -3.052 -25.975 1.000 25.337 160 SER B N 1
ATOM 4467 C CA . SER B 1 160 ? 24.142 -3.705 -24.879 1.000 27.086 160 SER B CA 1
ATOM 4468 C C . SER B 1 160 ? 23.643 -5.168 -24.735 1.000 28.295 160 SER B C 1
ATOM 4469 O O . SER B 1 160 ? 24.345 -5.991 -24.119 1.000 31.093 160 SER B O 1
ATOM 4472 N N . VAL B 1 161 ? 22.552 -5.556 -25.368 1.000 28.521 161 VAL B N 1
ATOM 4473 C CA . VAL B 1 161 ? 22.130 -6.987 -25.393 1.000 28.250 161 VAL B CA 1
ATOM 4474 C C . VAL B 1 161 ? 23.078 -7.786 -26.292 1.000 27.943 161 VAL B C 1
ATOM 4475 O O . VAL B 1 161 ? 23.836 -7.243 -27.093 1.000 26.570 161 VAL B O 1
ATOM 4479 N N . ASN B 1 162 ? 23.033 -9.094 -26.131 1.000 27.193 162 ASN B N 1
ATOM 4480 C CA . ASN B 1 162 ? 23.754 -10.015 -27.050 1.000 28.464 162 ASN B CA 1
ATOM 4481 C C . ASN B 1 162 ? 23.509 -9.613 -28.506 1.000 27.995 162 ASN B C 1
ATOM 4482 O O . ASN B 1 162 ? 22.368 -9.504 -28.911 1.000 27.659 162 ASN B O 1
ATOM 4487 N N . PRO B 1 163 ? 24.563 -9.344 -29.309 1.000 28.076 163 PRO B N 1
ATOM 4488 C CA . PRO B 1 163 ? 24.371 -8.793 -30.665 1.000 29.309 163 PRO B CA 1
ATOM 4489 C C . PRO B 1 163 ? 24.110 -9.775 -31.826 1.000 29.040 163 PRO B C 1
ATOM 4490 O O . PRO B 1 163 ? 24.178 -9.343 -32.940 1.000 28.574 163 PRO B O 1
ATOM 4494 N N . ILE B 1 164 ? 23.767 -11.025 -31.526 1.000 28.599 164 ILE B N 1
ATOM 4495 C CA . ILE B 1 164 ? 23.459 -12.031 -32.592 1.000 30.714 164 ILE B CA 1
ATOM 4496 C C . ILE B 1 164 ? 22.317 -11.499 -33.470 1.000 31.431 164 ILE B C 1
ATOM 4497 O O . ILE B 1 164 ? 22.282 -11.831 -34.655 1.000 30.702 164 ILE B O 1
ATOM 4502 N N . GLU B 1 165 ? 21.444 -10.675 -32.900 1.000 29.627 165 GLU B N 1
ATOM 4503 C CA . GLU B 1 165 ? 20.309 -10.093 -33.656 1.000 30.567 165 GLU B CA 1
ATOM 4504 C C . GLU B 1 165 ? 20.794 -9.173 -34.791 1.000 30.526 165 GLU B C 1
ATOM 4505 O O . GLU B 1 165 ? 19.969 -8.862 -35.647 1.000 31.553 165 GLU B O 1
ATOM 4511 N N . LEU B 1 166 ? 22.044 -8.705 -34.758 1.000 29.975 166 LEU B N 1
ATOM 4512 C CA . LEU B 1 166 ? 22.575 -7.784 -35.797 1.000 30.473 166 LEU B CA 1
ATOM 4513 C C . LEU B 1 166 ? 23.126 -8.587 -36.985 1.000 32.353 166 LEU B C 1
ATOM 4514 O O . LEU B 1 166 ? 23.538 -7.961 -37.958 1.000 34.086 166 LEU B O 1
ATOM 4519 N N . TYR B 1 167 ? 23.120 -9.914 -36.899 1.000 32.047 167 TYR B N 1
ATOM 4520 C CA . TYR B 1 167 ? 23.718 -10.781 -37.923 1.000 34.246 167 TYR B CA 1
ATOM 4521 C C . TYR B 1 167 ? 22.614 -11.565 -38.623 1.000 36.638 167 TYR B C 1
ATOM 4522 O O . TYR B 1 167 ? 21.489 -11.628 -38.125 1.000 36.618 167 TYR B O 1
ATOM 4531 N N . ASN B 1 168 ? 22.967 -12.178 -39.748 1.000 40.548 168 ASN B N 1
ATOM 4532 C CA . ASN B 1 168 ? 22.058 -13.028 -40.551 1.000 44.943 168 ASN B CA 1
ATOM 4533 C C . ASN B 1 168 ? 22.347 -14.496 -40.231 1.000 45.900 168 ASN B C 1
ATOM 4534 O O . ASN B 1 168 ? 22.636 -15.267 -41.174 1.000 52.040 168 ASN B O 1
ATOM 4539 N N . GLY B 1 169 ? 22.260 -14.894 -38.970 1.000 43.433 169 GLY B N 1
ATOM 4540 C CA . GLY B 1 169 ? 22.585 -16.265 -38.535 1.000 45.675 169 GLY B CA 1
ATOM 4541 C C . GLY B 1 169 ? 21.436 -16.842 -37.719 1.000 44.550 169 GLY B C 1
ATOM 4542 O O . GLY B 1 169 ? 20.268 -16.626 -38.019 1.000 43.557 169 GLY B O 1
ATOM 4543 N N . PRO B 1 170 ? 21.732 -17.599 -36.660 1.000 45.312 170 PRO B N 1
ATOM 4544 C CA . PRO B 1 170 ? 20.683 -18.152 -35.817 1.000 46.688 170 PRO B CA 1
ATOM 4545 C C . PRO B 1 170 ? 19.832 -17.031 -35.240 1.000 44.396 170 PRO B C 1
ATOM 4546 O O . PRO B 1 170 ? 20.368 -15.959 -34.886 1.000 41.451 170 PRO B O 1
ATOM 4550 N N . PRO B 1 171 ? 18.508 -17.249 -35.105 1.000 45.943 171 PRO B N 1
ATOM 4551 C CA . PRO B 1 171 ? 17.635 -16.255 -34.489 1.000 43.733 171 PRO B CA 1
ATOM 4552 C C . PRO B 1 171 ? 18.110 -15.913 -33.071 1.000 41.017 171 PRO B C 1
ATOM 4553 O O . PRO B 1 171 ? 18.553 -16.757 -32.318 1.000 36.573 171 PRO B O 1
ATOM 4557 N N . ALA B 1 172 ? 17.964 -14.634 -32.722 1.000 35.987 172 ALA B N 1
ATOM 4558 C CA . ALA B 1 172 ? 18.243 -14.144 -31.360 1.000 35.263 172 ALA B CA 1
ATOM 4559 C C . ALA B 1 172 ? 17.222 -14.749 -30.387 1.000 35.526 172 ALA B C 1
ATOM 4560 O O . ALA B 1 172 ? 16.149 -15.192 -30.818 1.000 35.172 172 ALA B O 1
ATOM 4562 N N . LEU B 1 173 ? 17.588 -14.779 -29.111 1.000 36.646 173 LEU B N 1
ATOM 4563 C CA . LEU B 1 173 ? 16.716 -15.121 -27.952 1.000 36.241 173 LEU B CA 1
ATOM 4564 C C . LEU B 1 173 ? 16.464 -16.631 -27.855 1.000 39.769 173 LEU B C 1
ATOM 4565 O O . LEU B 1 173 ? 15.597 -17.010 -27.031 1.000 40.620 173 LEU B O 1
ATOM 4570 N N . THR B 1 174 ? 17.171 -17.464 -28.602 1.000 39.012 174 THR B N 1
ATOM 4571 C CA . THR B 1 174 ? 16.912 -18.934 -28.571 1.000 42.315 174 THR B CA 1
ATOM 4572 C C . THR B 1 174 ? 18.017 -19.669 -27.820 1.000 41.758 174 THR B C 1
ATOM 4573 O O . THR B 1 174 ? 17.717 -20.789 -27.362 1.000 42.001 174 THR B O 1
ATOM 4577 N N . GLY B 1 175 ? 19.226 -19.097 -27.745 1.000 38.852 175 GLY B N 1
ATOM 4578 C CA . GLY B 1 175 ? 20.380 -19.763 -27.121 1.000 39.436 175 GLY B CA 1
ATOM 4579 C C . GLY B 1 175 ? 20.841 -20.943 -27.953 1.000 41.160 175 GLY B C 1
ATOM 4580 O O . GLY B 1 175 ? 21.356 -21.926 -27.373 1.000 37.027 175 GLY B O 1
ATOM 4581 N N . CYS B 1 176 ? 20.737 -20.817 -29.283 1.000 43.126 176 CYS B N 1
ATOM 4582 C CA . CYS B 1 176 ? 21.243 -21.841 -30.232 1.000 47.951 176 CYS B CA 1
ATOM 4583 C C . CYS B 1 176 ? 22.764 -21.956 -30.067 1.000 46.465 176 CYS B C 1
ATOM 4584 O O . CYS B 1 176 ? 23.455 -20.945 -29.889 1.000 40.415 176 CYS B O 1
ATOM 4587 N N . SER B 1 177 ? 23.263 -23.178 -30.056 1.000 43.065 177 SER B N 1
ATOM 4588 C CA . SER B 1 177 ? 24.720 -23.497 -30.030 1.000 44.818 177 SER B CA 1
ATOM 4589 C C . SER B 1 177 ? 25.254 -23.604 -31.471 1.000 45.038 177 SER B C 1
ATOM 4590 O O . SER B 1 177 ? 24.490 -24.151 -32.321 1.000 44.552 177 SER B O 1
ATOM 4593 N N . ILE B 1 178 ? 26.529 -23.244 -31.676 1.000 44.066 178 ILE B N 1
ATOM 4594 C CA . ILE B 1 178 ? 27.302 -23.496 -32.926 1.000 47.706 178 ILE B CA 1
ATOM 4595 C C . ILE B 1 178 ? 27.363 -25.020 -33.143 1.000 50.419 178 ILE B C 1
ATOM 4596 O O . ILE B 1 178 ? 27.578 -25.456 -34.295 1.000 52.092 178 ILE B O 1
ATOM 4601 N N . HIS B 1 179 ? 27.156 -25.826 -32.111 1.000 51.599 179 HIS B N 1
ATOM 4602 C CA . HIS B 1 179 ? 27.253 -27.311 -32.250 1.000 54.080 179 HIS B CA 1
ATOM 4603 C C . HIS B 1 179 ? 25.898 -27.979 -32.491 1.000 57.509 179 HIS B C 1
ATOM 4604 O O . HIS B 1 179 ? 25.912 -29.230 -32.683 1.000 58.849 179 HIS B O 1
ATOM 4611 N N . ASP B 1 180 ? 24.787 -27.237 -32.471 1.000 58.266 180 ASP B N 1
ATOM 4612 C CA . ASP B 1 180 ? 23.449 -27.861 -32.658 1.000 61.916 180 ASP B CA 1
ATOM 4613 C C . ASP B 1 180 ? 23.286 -28.270 -34.132 1.000 63.116 180 ASP B C 1
ATOM 4614 O O . ASP B 1 180 ? 23.514 -27.461 -35.028 1.000 61.185 180 ASP B O 1
ATOM 4619 N N . PRO B 1 181 ? 22.986 -29.550 -34.441 1.000 64.917 181 PRO B N 1
ATOM 4620 C CA . PRO B 1 181 ? 22.645 -29.960 -35.803 1.000 66.895 181 PRO B CA 1
ATOM 4621 C C . PRO B 1 181 ? 21.391 -29.290 -36.366 1.000 68.603 181 PRO B C 1
ATOM 4622 O O . PRO B 1 181 ? 20.492 -28.893 -35.623 1.000 61.209 181 PRO B O 1
ATOM 4626 N N . PRO B 1 182 ? 21.264 -29.225 -37.715 1.000 74.394 182 PRO B N 1
ATOM 4627 C CA . PRO B 1 182 ? 20.073 -28.656 -38.350 1.000 74.802 182 PRO B CA 1
ATOM 4628 C C . PRO B 1 182 ? 18.762 -29.320 -37.878 1.000 73.991 182 PRO B C 1
ATOM 4629 O O . PRO B 1 182 ? 17.796 -28.617 -37.651 1.000 69.180 182 PRO B O 1
ATOM 4633 N N . SER B 1 183 ? 18.747 -30.633 -37.671 1.000 76.464 183 SER B N 1
ATOM 4634 C CA . SER B 1 183 ? 17.529 -31.353 -37.205 1.000 78.792 183 SER B CA 1
ATOM 4635 C C . SER B 1 183 ? 17.129 -30.842 -35.812 1.000 79.717 183 SER B C 1
ATOM 4636 O O . SER B 1 183 ? 15.929 -30.648 -35.607 1.000 80.714 183 SER B O 1
ATOM 4639 N N . VAL B 1 184 ? 18.081 -30.572 -34.908 1.000 77.902 184 VAL B N 1
ATOM 4640 C CA . VAL B 1 184 ? 17.746 -30.160 -33.510 1.000 75.776 184 VAL B CA 1
ATOM 4641 C C . VAL B 1 184 ? 17.281 -28.694 -33.495 1.000 73.357 184 VAL B C 1
ATOM 4642 O O . VAL B 1 184 ? 16.474 -28.345 -32.618 1.000 73.679 184 VAL B O 1
ATOM 4646 N N . ARG B 1 185 ? 17.727 -27.881 -34.453 1.000 70.457 185 ARG B N 1
ATOM 4647 C CA . ARG B 1 185 ? 17.556 -26.401 -34.474 1.000 66.582 185 ARG B CA 1
ATOM 4648 C C . ARG B 1 185 ? 16.232 -26.008 -35.139 1.000 64.025 185 ARG B C 1
ATOM 4649 O O . ARG B 1 185 ? 15.516 -25.122 -34.602 1.000 56.689 185 ARG B O 1
ATOM 4657 N N . GLU B 1 186 ? 15.922 -26.662 -36.266 1.000 61.676 186 GLU B N 1
ATOM 4658 C CA . GLU B 1 186 ? 15.017 -26.186 -37.354 1.000 60.782 186 GLU B CA 1
ATOM 4659 C C . GLU B 1 186 ? 13.696 -25.693 -36.763 1.000 59.014 186 GLU B C 1
ATOM 4660 O O . GLU B 1 186 ? 13.154 -24.674 -37.303 1.000 62.128 186 GLU B O 1
ATOM 4662 N N . GLU B 1 187 ? 13.186 -26.385 -35.732 1.000 58.261 187 GLU B N 1
ATOM 4663 C CA . GLU B 1 187 ? 11.850 -26.070 -35.170 1.000 58.066 187 GLU B CA 1
ATOM 4664 C C . GLU B 1 187 ? 11.956 -24.800 -34.332 1.000 58.037 187 GLU B C 1
ATOM 4665 O O . GLU B 1 187 ? 11.327 -23.785 -34.737 1.000 53.690 187 GLU B O 1
ATOM 4671 N N . ILE B 1 188 ? 12.695 -24.873 -33.210 1.000 57.147 188 ILE B N 1
ATOM 4672 C CA . ILE B 1 188 ? 12.845 -23.719 -32.273 1.000 53.744 188 ILE B CA 1
ATOM 4673 C C . ILE B 1 188 ? 13.085 -22.470 -33.130 1.000 51.840 188 ILE B C 1
ATOM 4674 O O . ILE B 1 188 ? 12.495 -21.436 -32.789 1.000 50.695 188 ILE B O 1
ATOM 4679 N N . GLU B 1 189 ? 13.861 -22.573 -34.210 1.000 50.831 189 GLU B N 1
ATOM 4680 C CA . GLU B 1 189 ? 14.137 -21.438 -35.138 1.000 52.838 189 GLU B CA 1
ATOM 4681 C C . GLU B 1 189 ? 12.902 -21.055 -35.960 1.000 52.951 189 GLU B C 1
ATOM 4682 O O . GLU B 1 189 ? 12.684 -19.837 -36.025 1.000 51.448 189 GLU B O 1
ATOM 4688 N N . GLN B 1 190 ? 12.130 -21.987 -36.566 1.000 52.143 190 GLN B N 1
ATOM 4689 C CA . GLN B 1 190 ? 10.834 -21.644 -37.246 1.000 50.340 190 GLN B CA 1
ATOM 4690 C C . GLN B 1 190 ? 9.971 -20.800 -36.298 1.000 49.719 190 GLN B C 1
ATOM 4691 O O . GLN B 1 190 ? 9.453 -19.738 -36.735 1.000 47.750 190 GLN B O 1
ATOM 4693 N N . LEU B 1 191 ? 9.829 -21.250 -35.051 1.000 48.645 191 LEU B N 1
ATOM 4694 C CA . LEU B 1 191 ? 9.005 -20.580 -34.009 1.000 49.892 191 LEU B CA 1
ATOM 4695 C C . LEU B 1 191 ? 9.552 -19.191 -33.693 1.000 50.328 191 LEU B C 1
ATOM 4696 O O . LEU B 1 191 ? 8.734 -18.267 -33.622 1.000 48.309 191 LEU B O 1
ATOM 4701 N N . ALA B 1 192 ? 10.871 -19.038 -33.524 1.000 49.702 192 ALA B N 1
ATOM 4702 C CA . ALA B 1 192 ? 11.490 -17.729 -33.215 1.000 49.885 192 ALA B CA 1
ATOM 4703 C C . ALA B 1 192 ? 11.156 -16.782 -34.369 1.000 49.522 192 ALA B C 1
ATOM 4704 O O . ALA B 1 192 ? 10.760 -15.627 -34.081 1.000 44.780 192 ALA B O 1
ATOM 4706 N N . ARG B 1 193 ? 11.197 -17.251 -35.625 1.000 51.195 193 ARG B N 1
ATOM 4707 C CA . ARG B 1 193 ? 10.928 -16.346 -36.786 1.000 51.750 193 ARG B CA 1
ATOM 4708 C C . ARG B 1 193 ? 9.434 -15.946 -36.825 1.000 49.151 193 ARG B C 1
ATOM 4709 O O . ARG B 1 193 ? 9.128 -14.749 -37.159 1.000 46.469 193 ARG B O 1
ATOM 4717 N N . LYS B 1 194 ? 8.514 -16.845 -36.474 1.000 47.132 194 LYS B N 1
ATOM 4718 C CA . LYS B 1 194 ? 7.063 -16.522 -36.360 1.000 48.341 194 LYS B CA 1
ATOM 4719 C C . LYS B 1 194 ? 6.860 -15.439 -35.293 1.000 45.955 194 LYS B C 1
ATOM 4720 O O . LYS B 1 194 ? 6.090 -14.502 -35.483 1.000 42.926 194 LYS B O 1
ATOM 4726 N N . SER B 1 195 ? 7.585 -15.532 -34.191 1.000 46.273 195 SER B N 1
ATOM 4727 C CA . SER B 1 195 ? 7.408 -14.594 -33.058 1.000 47.541 195 SER B CA 1
ATOM 4728 C C . SER B 1 195 ? 7.993 -13.212 -33.435 1.000 43.728 195 SER B C 1
ATOM 4729 O O . SER B 1 195 ? 7.416 -12.154 -32.994 1.000 44.627 195 SER B O 1
ATOM 4732 N N . GLU B 1 196 ? 9.049 -13.158 -34.256 1.000 41.796 196 GLU B N 1
ATOM 4733 C CA . GLU B 1 196 ? 9.592 -11.871 -34.783 1.000 41.122 196 GLU B CA 1
ATOM 4734 C C . GLU B 1 196 ? 8.473 -11.129 -35.528 1.000 38.638 196 GLU B C 1
ATOM 4735 O O . GLU B 1 196 ? 8.468 -9.859 -35.510 1.000 35.457 196 GLU B O 1
ATOM 4741 N N . LEU B 1 197 ? 7.536 -11.849 -36.152 1.000 38.180 197 LEU B N 1
ATOM 4742 C CA . LEU B 1 197 ? 6.438 -11.155 -36.896 1.000 39.594 197 LEU B CA 1
ATOM 4743 C C . LEU B 1 197 ? 5.497 -10.438 -35.919 1.000 37.554 197 LEU B C 1
ATOM 4744 O O . LEU B 1 197 ? 4.930 -9.392 -36.323 1.000 36.278 197 LEU B O 1
ATOM 4749 N N . GLU B 1 198 ? 5.291 -10.977 -34.717 1.000 37.282 198 GLU B N 1
ATOM 4750 C CA . GLU B 1 198 ? 4.468 -10.277 -33.691 1.000 39.789 198 GLU B CA 1
ATOM 4751 C C . GLU B 1 198 ? 5.211 -9.013 -33.217 1.000 36.199 198 GLU B C 1
ATOM 4752 O O . GLU B 1 198 ? 4.525 -7.991 -33.033 1.000 34.533 198 GLU B O 1
ATOM 4758 N N . LEU B 1 199 ? 6.547 -9.043 -33.048 1.000 34.225 199 LEU B N 1
ATOM 4759 C CA . LEU B 1 199 ? 7.306 -7.803 -32.727 1.000 31.848 199 LEU B CA 1
ATOM 4760 C C . LEU B 1 199 ? 7.062 -6.795 -33.839 1.000 30.307 199 LEU B C 1
ATOM 4761 O O . LEU B 1 199 ? 6.725 -5.647 -33.559 1.000 29.406 199 LEU B O 1
ATOM 4766 N N . GLU B 1 200 ? 7.184 -7.206 -35.087 1.000 30.599 200 GLU B N 1
ATOM 4767 C CA . GLU B 1 200 ? 6.951 -6.284 -36.211 1.000 32.440 200 GLU B CA 1
ATOM 4768 C C . GLU B 1 200 ? 5.523 -5.713 -36.178 1.000 32.176 200 GLU B C 1
ATOM 4769 O O . GLU B 1 200 ? 5.374 -4.470 -36.397 1.000 32.025 200 GLU B O 1
ATOM 4775 N N . SER B 1 201 ? 4.505 -6.495 -35.860 1.000 33.389 201 SER B N 1
ATOM 4776 C CA . SER B 1 201 ? 3.122 -5.963 -35.928 1.000 35.305 201 SER B CA 1
ATOM 4777 C C . SER B 1 201 ? 2.876 -5.000 -34.763 1.000 32.539 201 SER B C 1
ATOM 4778 O O . SER B 1 201 ? 2.170 -4.029 -34.998 1.000 32.834 201 SER B O 1
ATOM 4781 N N . GLU B 1 202 ? 3.485 -5.222 -33.598 1.000 31.428 202 GLU B N 1
ATOM 4782 C CA . GLU B 1 202 ? 3.361 -4.264 -32.474 1.000 30.942 202 GLU B CA 1
ATOM 4783 C C . GLU B 1 202 ? 4.113 -2.985 -32.842 1.000 28.866 202 GLU B C 1
ATOM 4784 O O . GLU B 1 202 ? 3.567 -1.898 -32.582 1.000 27.741 202 GLU B O 1
ATOM 4790 N N . LEU B 1 203 ? 5.292 -3.101 -33.464 1.000 28.768 203 LEU B N 1
ATOM 4791 C CA . LEU B 1 203 ? 6.049 -1.886 -33.843 1.000 29.362 203 LEU B CA 1
ATOM 4792 C C . LEU B 1 203 ? 5.279 -1.104 -34.880 1.000 28.421 203 LEU B C 1
ATOM 4793 O O . LEU B 1 203 ? 5.302 0.140 -34.834 1.000 27.326 203 LEU B O 1
ATOM 4798 N N . GLU B 1 204 ? 4.607 -1.797 -35.797 1.000 29.393 204 GLU B N 1
ATOM 4799 C CA . GLU B 1 204 ? 3.830 -1.085 -36.854 1.000 30.530 204 GLU B CA 1
ATOM 4800 C C . GLU B 1 204 ? 2.763 -0.187 -36.194 1.000 29.740 204 GLU B C 1
ATOM 4801 O O . GLU B 1 204 ? 2.611 0.967 -36.586 1.000 29.470 204 GLU B O 1
ATOM 4807 N N . LYS B 1 205 ? 2.093 -0.672 -35.159 1.000 30.455 205 LYS B N 1
ATOM 4808 C CA . LYS B 1 205 ? 1.036 0.066 -34.442 1.000 31.245 205 LYS B CA 1
ATOM 4809 C C . LYS B 1 205 ? 1.645 1.264 -33.723 1.000 29.149 205 LYS B C 1
ATOM 4810 O O . LYS B 1 205 ? 1.015 2.325 -33.745 1.000 29.557 205 LYS B O 1
ATOM 4816 N N . LEU B 1 206 ? 2.807 1.104 -33.109 1.000 28.229 206 LEU B N 1
ATOM 4817 C CA . LEU B 1 206 ? 3.485 2.198 -32.380 1.000 27.464 206 LEU B CA 1
ATOM 4818 C C . LEU B 1 206 ? 3.905 3.295 -33.369 1.000 27.334 206 LEU B C 1
ATOM 4819 O O . LEU B 1 206 ? 3.585 4.489 -33.157 1.000 27.735 206 LEU B O 1
ATOM 4824 N N . PHE B 1 207 ? 4.516 2.904 -34.496 1.000 27.193 207 PHE B N 1
ATOM 4825 C CA . PHE B 1 207 ? 4.945 3.862 -35.520 1.000 26.241 207 PHE B CA 1
ATOM 4826 C C . PHE B 1 207 ? 3.712 4.522 -36.150 1.000 26.912 207 PHE B C 1
ATOM 4827 O O . PHE B 1 207 ? 3.748 5.742 -36.310 1.000 27.438 207 PHE B O 1
ATOM 4835 N N . ALA B 1 208 ? 2.629 3.797 -36.389 1.000 26.547 208 ALA B N 1
ATOM 4836 C CA . ALA B 1 208 ? 1.397 4.362 -37.007 1.000 28.625 208 ALA B CA 1
ATOM 4837 C C . ALA B 1 208 ? 0.784 5.404 -36.056 1.000 29.818 208 ALA B C 1
ATOM 4838 O O . ALA B 1 208 ? 0.344 6.461 -36.517 1.000 29.029 208 ALA B O 1
ATOM 4840 N N . HIS B 1 209 ? 0.885 5.159 -34.764 1.000 29.344 209 HIS B N 1
ATOM 4841 C CA . HIS B 1 209 ? 0.290 6.074 -33.756 1.000 30.690 209 HIS B CA 1
ATOM 4842 C C . HIS B 1 209 ? 0.932 7.451 -33.953 1.000 30.101 209 HIS B C 1
ATOM 4843 O O . HIS B 1 209 ? 0.215 8.478 -33.817 1.000 30.973 209 HIS B O 1
ATOM 4850 N N . PHE B 1 210 ? 2.241 7.498 -34.225 1.000 28.873 210 PHE B N 1
ATOM 4851 C CA . PHE B 1 210 ? 3.031 8.757 -34.318 1.000 28.222 210 PHE B CA 1
ATOM 4852 C C . PHE B 1 210 ? 3.134 9.224 -35.764 1.000 30.019 210 PHE B C 1
ATOM 4853 O O . PHE B 1 210 ? 3.838 10.185 -36.053 1.000 29.310 210 PHE B O 1
ATOM 4861 N N . ASN B 1 211 ? 2.530 8.484 -36.686 1.000 31.684 211 ASN B N 1
ATOM 4862 C CA . ASN B 1 211 ? 2.542 8.843 -38.130 1.000 32.522 211 ASN B CA 1
ATOM 4863 C C . ASN B 1 211 ? 3.973 8.792 -38.656 1.000 30.383 211 ASN B C 1
ATOM 4864 O O . ASN B 1 211 ? 4.322 9.637 -39.488 1.000 30.917 211 ASN B O 1
ATOM 4869 N N . VAL B 1 212 ? 4.758 7.792 -38.254 1.000 27.215 212 VAL B N 1
ATOM 4870 C CA . VAL B 1 212 ? 6.153 7.660 -38.705 1.000 27.068 212 VAL B CA 1
ATOM 4871 C C . VAL B 1 212 ? 6.268 6.392 -39.522 1.000 26.561 212 VAL B C 1
ATOM 4872 O O . VAL B 1 212 ? 5.804 5.341 -39.059 1.000 25.370 212 VAL B O 1
ATOM 4876 N N . PRO B 1 213 ? 6.939 6.439 -40.694 1.000 25.326 213 PRO B N 1
ATOM 4877 C CA . PRO B 1 213 ? 7.108 5.221 -41.457 1.000 25.993 213 PRO B CA 1
ATOM 4878 C C . PRO B 1 213 ? 7.888 4.198 -40.628 1.000 24.401 213 PRO B C 1
ATOM 4879 O O . PRO B 1 213 ? 8.941 4.523 -40.074 1.000 24.820 213 PRO B O 1
ATOM 4883 N N . LEU B 1 214 ? 7.427 2.940 -40.627 1.000 25.142 214 LEU B N 1
ATOM 4884 C CA . LEU B 1 214 ? 8.057 1.863 -39.882 1.000 24.600 214 LEU B CA 1
ATOM 4885 C C . LEU B 1 214 ? 9.453 1.551 -40.426 1.000 25.773 214 LEU B C 1
ATOM 4886 O O . LEU B 1 214 ? 9.593 1.330 -41.618 1.000 26.754 214 LEU B O 1
ATOM 4891 N N . VAL B 1 215 ? 10.401 1.346 -39.522 1.000 24.410 215 VAL B N 1
ATOM 4892 C CA . VAL B 1 215 ? 11.761 0.832 -39.798 1.000 25.315 215 VAL B CA 1
ATOM 4893 C C . VAL B 1 215 ? 11.920 -0.512 -39.101 1.000 25.357 215 VAL B C 1
ATOM 4894 O O . VAL B 1 215 ? 11.160 -0.842 -38.193 1.000 26.291 215 VAL B O 1
ATOM 4898 N N . SER B 1 216 ? 12.938 -1.249 -39.469 1.000 26.034 216 SER B N 1
ATOM 4899 C CA . SER B 1 216 ? 13.366 -2.467 -38.766 1.000 26.367 216 SER B CA 1
ATOM 4900 C C . SER B 1 216 ? 13.692 -2.135 -37.300 1.000 27.226 216 SER B C 1
ATOM 4901 O O . SER B 1 216 ? 14.233 -1.055 -37.000 1.000 25.555 216 SER B O 1
ATOM 4904 N N . TYR B 1 217 ? 13.384 -3.023 -36.366 1.000 26.583 217 TYR B N 1
ATOM 4905 C CA . TYR B 1 217 ? 13.538 -2.736 -34.914 1.000 26.926 217 TYR B CA 1
ATOM 4906 C C . TYR B 1 217 ? 14.987 -2.445 -34.537 1.000 25.887 217 TYR B C 1
ATOM 4907 O O . TYR B 1 217 ? 15.199 -1.780 -33.526 1.000 26.735 217 TYR B O 1
ATOM 4916 N N . ASN B 1 218 ? 15.974 -2.895 -35.324 1.000 26.337 218 ASN B N 1
ATOM 4917 C CA . ASN B 1 218 ? 17.411 -2.635 -35.005 1.000 26.747 218 ASN B CA 1
ATOM 4918 C C . ASN B 1 218 ? 18.155 -2.027 -36.210 1.000 27.451 218 ASN B C 1
ATOM 4919 O O . ASN B 1 218 ? 19.377 -2.197 -36.317 1.000 27.291 218 ASN B O 1
ATOM 4924 N N . TYR B 1 219 ? 17.440 -1.287 -37.043 1.000 26.998 219 TYR B N 1
ATOM 4925 C CA . TYR B 1 219 ? 17.985 -0.411 -38.095 1.000 25.580 219 TYR B CA 1
ATOM 4926 C C . TYR B 1 219 ? 18.807 0.693 -37.458 1.000 25.169 219 TYR B C 1
ATOM 4927 O O . TYR B 1 219 ? 18.362 1.270 -36.474 1.000 25.354 219 TYR B O 1
ATOM 4936 N N . ALA B 1 220 ? 19.982 0.921 -37.989 1.000 25.191 220 ALA B N 1
ATOM 4937 C CA . ALA B 1 220 ? 20.786 2.116 -37.668 1.000 25.647 220 ALA B CA 1
ATOM 4938 C C . ALA B 1 220 ? 20.836 2.993 -38.909 1.000 24.511 220 ALA B C 1
ATOM 4939 O O . ALA B 1 220 ? 21.485 2.591 -39.917 1.000 25.911 220 ALA B O 1
ATOM 4941 N N . GLN B 1 221 ? 20.139 4.122 -38.885 1.000 23.760 221 GLN B N 1
ATOM 4942 C CA . GLN B 1 221 ? 20.041 4.991 -40.085 1.000 24.807 221 GLN B CA 1
ATOM 4943 C C . GLN B 1 221 ? 21.425 5.450 -40.535 1.000 24.845 221 GLN B C 1
ATOM 4944 O O . GLN B 1 221 ? 21.653 5.484 -41.764 1.000 24.445 221 GLN B O 1
ATOM 4950 N N . GLN B 1 222 ? 22.268 5.971 -39.619 1.000 24.510 222 GLN B N 1
ATOM 4951 C CA . GLN B 1 222 ? 23.608 6.539 -39.948 1.000 27.118 222 GLN B CA 1
ATOM 4952 C C . GLN B 1 222 ? 24.719 5.820 -39.206 1.000 26.384 222 GLN B C 1
ATOM 4953 O O . GLN B 1 222 ? 25.792 5.625 -39.789 1.000 25.245 222 GLN B O 1
ATOM 4959 N N . LEU B 1 223 ? 24.472 5.488 -37.948 1.000 25.593 223 LEU B N 1
ATOM 4960 C CA . LEU B 1 223 ? 25.459 4.955 -36.999 1.000 25.765 223 LEU B CA 1
ATOM 4961 C C . LEU B 1 223 ? 24.707 4.270 -35.877 1.000 25.114 223 LEU B C 1
ATOM 4962 O O . LEU B 1 223 ? 23.791 4.868 -35.309 1.000 26.280 223 LEU B O 1
ATOM 4967 N N . GLY B 1 224 ? 25.153 3.070 -35.554 1.000 24.828 224 GLY B N 1
ATOM 4968 C CA . GLY B 1 224 ? 24.738 2.276 -34.392 1.000 24.506 224 GLY B CA 1
ATOM 4969 C C . GLY B 1 224 ? 25.997 1.858 -33.659 1.000 24.717 224 GLY B C 1
ATOM 4970 O O . GLY B 1 224 ? 27.004 1.600 -34.328 1.000 24.607 224 GLY B O 1
ATOM 4971 N N . ILE B 1 225 ? 25.956 1.803 -32.324 1.000 25.121 225 ILE B N 1
ATOM 4972 C CA . ILE B 1 225 ? 27.093 1.374 -31.469 1.000 26.321 225 ILE B CA 1
ATOM 4973 C C . ILE B 1 225 ? 26.632 0.199 -30.635 1.000 27.700 225 ILE B C 1
ATOM 4974 O O . ILE B 1 225 ? 25.639 0.300 -29.885 1.000 28.711 225 ILE B O 1
ATOM 4979 N N . TYR B 1 226 ? 27.282 -0.937 -30.799 1.000 27.708 226 TYR B N 1
ATOM 4980 C CA . TYR B 1 226 ? 26.985 -2.122 -29.969 1.000 28.022 226 TYR B CA 1
ATOM 4981 C C . TYR B 1 226 ? 28.204 -2.438 -29.104 1.000 30.566 226 TYR B C 1
ATOM 4982 O O . TYR B 1 226 ? 29.382 -2.122 -29.494 1.000 32.898 226 TYR B O 1
ATOM 4991 N N . ILE B 1 227 ? 27.927 -2.963 -27.905 1.000 30.610 227 ILE B N 1
ATOM 4992 C CA . ILE B 1 227 ? 28.968 -3.157 -26.848 1.000 31.309 227 ILE B CA 1
ATOM 4993 C C . ILE B 1 227 ? 28.952 -4.641 -26.572 1.000 29.575 227 ILE B C 1
ATOM 4994 O O . ILE B 1 227 ? 27.925 -5.157 -26.129 1.000 32.462 227 ILE B O 1
ATOM 4999 N N . TYR B 1 228 ? 30.023 -5.316 -26.949 1.000 29.765 228 TYR B N 1
ATOM 5000 C CA . TYR B 1 228 ? 30.158 -6.770 -26.734 1.000 29.301 228 TYR B CA 1
ATOM 5001 C C . TYR B 1 228 ? 31.623 -7.125 -26.819 1.000 31.693 228 TYR B C 1
ATOM 5002 O O . TYR B 1 228 ? 32.330 -6.593 -27.671 1.000 32.156 228 TYR B O 1
ATOM 5011 N N . PRO B 1 229 ? 32.159 -8.066 -26.008 1.000 34.609 229 PRO B N 1
ATOM 5012 C CA . PRO B 1 229 ? 33.587 -8.374 -26.125 1.000 35.618 229 PRO B CA 1
ATOM 5013 C C . PRO B 1 229 ? 33.975 -8.893 -27.509 1.000 37.673 229 PRO B C 1
ATOM 5014 O O . PRO B 1 229 ? 33.379 -9.858 -28.027 1.000 38.634 229 PRO B O 1
ATOM 5018 N N . GLY B 1 230 ? 34.978 -8.265 -28.139 1.000 38.210 230 GLY B N 1
ATOM 5019 C CA . GLY B 1 230 ? 35.454 -8.636 -29.478 1.000 39.995 230 GLY B CA 1
ATOM 5020 C C . GLY B 1 230 ? 35.675 -10.142 -29.612 1.000 39.249 230 GLY B C 1
ATOM 5021 O O . GLY B 1 230 ? 35.221 -10.796 -30.559 1.000 39.194 230 GLY B O 1
ATOM 5022 N N . PRO B 1 231 ? 36.381 -10.775 -28.646 1.000 40.670 231 PRO B N 1
ATOM 5023 C CA . PRO B 1 231 ? 36.609 -12.218 -28.737 1.000 38.978 231 PRO B CA 1
ATOM 5024 C C . PRO B 1 231 ? 35.323 -13.046 -28.676 1.000 36.812 231 PRO B C 1
ATOM 5025 O O . PRO B 1 231 ? 35.413 -14.183 -29.001 1.000 36.163 231 PRO B O 1
ATOM 5029 N N . LEU B 1 232 ? 34.178 -12.499 -28.234 1.000 34.221 232 LEU B N 1
ATOM 5030 C CA . LEU B 1 232 ? 32.899 -13.274 -28.246 1.000 34.650 232 LEU B CA 1
ATOM 5031 C C . LEU B 1 232 ? 32.010 -12.906 -29.440 1.000 34.239 232 LEU B C 1
ATOM 5032 O O . LEU B 1 232 ? 30.926 -13.519 -29.624 1.000 34.150 232 LEU B O 1
ATOM 5037 N N . ASP B 1 233 ? 32.348 -11.845 -30.157 1.000 35.661 233 ASP B N 1
ATOM 5038 C CA . ASP B 1 233 ? 31.475 -11.322 -31.249 1.000 35.505 233 ASP B CA 1
ATOM 5039 C C . ASP B 1 233 ? 31.369 -12.379 -32.359 1.000 35.572 233 ASP B C 1
ATOM 5040 O O . ASP B 1 233 ? 32.188 -13.270 -32.447 1.000 36.649 233 ASP B O 1
ATOM 5045 N N . TYR B 1 234 ? 30.330 -12.305 -33.174 1.000 35.416 234 TYR B N 1
ATOM 5046 C CA . TYR B 1 234 ? 29.902 -13.399 -34.076 1.000 35.463 234 TYR B CA 1
ATOM 5047 C C . TYR B 1 234 ? 30.675 -13.297 -35.393 1.000 36.657 234 TYR B C 1
ATOM 5048 O O . TYR B 1 234 ? 30.051 -13.212 -36.455 1.000 37.372 234 TYR B O 1
ATOM 5057 N N . LYS B 1 235 ? 32.000 -13.341 -35.311 1.000 37.886 235 LYS B N 1
ATOM 5058 C CA . LYS B 1 235 ? 32.936 -13.340 -36.482 1.000 39.492 235 LYS B CA 1
ATOM 5059 C C . LYS B 1 235 ? 32.539 -14.415 -37.489 1.000 41.308 235 LYS B C 1
ATOM 5060 O O . LYS B 1 235 ? 32.648 -14.148 -38.715 1.000 41.739 235 LYS B O 1
ATOM 5062 N N . GLU B 1 236 ? 32.050 -15.567 -37.037 1.000 40.302 236 GLU B N 1
ATOM 5063 C CA . GLU B 1 236 ? 31.691 -16.700 -37.922 1.000 42.153 236 GLU B CA 1
ATOM 5064 C C . GLU B 1 236 ? 30.427 -16.380 -38.741 1.000 41.826 236 GLU B C 1
ATOM 5065 O O . GLU B 1 236 ? 30.160 -17.093 -39.677 1.000 40.724 236 GLU B O 1
ATOM 5071 N N . LEU B 1 237 ? 29.697 -15.302 -38.428 1.000 39.246 237 LEU B N 1
ATOM 5072 C CA . LEU B 1 237 ? 28.428 -14.937 -39.120 1.000 40.469 237 LEU B CA 1
ATOM 5073 C C . LEU B 1 237 ? 28.697 -13.797 -40.109 1.000 41.845 237 LEU B C 1
ATOM 5074 O O . LEU B 1 237 ? 27.769 -13.443 -40.863 1.000 42.556 237 LEU B O 1
ATOM 5079 N N . GLY B 1 238 ? 29.943 -13.325 -40.151 1.000 42.780 238 GLY B N 1
ATOM 5080 C CA . GLY B 1 238 ? 30.371 -12.217 -41.017 1.000 43.148 238 GLY B CA 1
ATOM 5081 C C . GLY B 1 238 ? 30.280 -10.921 -40.255 1.000 41.529 238 GLY B C 1
ATOM 5082 O O . GLY B 1 238 ? 30.803 -10.856 -39.139 1.000 40.313 238 GLY B O 1
ATOM 5083 N N . SER B 1 239 ? 29.646 -9.927 -40.839 1.000 42.611 239 SER B N 1
ATOM 5084 C CA . SER B 1 239 ? 29.636 -8.560 -40.280 1.000 44.639 239 SER B CA 1
ATOM 5085 C C . SER B 1 239 ? 28.212 -8.200 -39.899 1.000 42.184 239 SER B C 1
ATOM 5086 O O . SER B 1 239 ? 27.235 -8.676 -40.496 1.000 38.841 239 SER B O 1
ATOM 5089 N N . PRO B 1 240 ? 28.066 -7.312 -38.892 1.000 38.695 240 PRO B N 1
ATOM 5090 C CA . PRO B 1 240 ? 26.754 -6.901 -38.479 1.000 38.254 240 PRO B CA 1
ATOM 5091 C C . PRO B 1 240 ? 26.136 -6.001 -39.550 1.000 38.772 240 PRO B C 1
ATOM 5092 O O . PRO B 1 240 ? 26.799 -5.598 -40.504 1.000 36.459 240 PRO B O 1
ATOM 5096 N N . LYS B 1 241 ? 24.865 -5.675 -39.298 1.000 41.627 241 LYS B N 1
ATOM 5097 C CA . LYS B 1 241 ? 24.068 -4.782 -40.169 1.000 44.155 241 LYS B CA 1
ATOM 5098 C C . LYS B 1 241 ? 24.782 -3.466 -40.476 1.000 42.157 241 LYS B C 1
ATOM 5099 O O . LYS B 1 241 ? 25.645 -3.066 -39.684 1.000 36.803 241 LYS B O 1
ATOM 5105 N N . GLU B 1 242 ? 24.355 -2.786 -41.541 1.000 39.098 242 GLU B N 1
ATOM 5106 C CA . GLU B 1 242 ? 25.033 -1.556 -42.009 1.000 39.626 242 GLU B CA 1
ATOM 5107 C C . GLU B 1 242 ? 25.006 -0.482 -40.924 1.000 33.485 242 GLU B C 1
ATOM 5108 O O . GLU B 1 242 ? 23.973 -0.394 -40.232 1.000 33.261 242 GLU B O 1
ATOM 5114 N N . ASN B 1 243 ? 26.120 0.234 -40.748 1.000 31.181 243 ASN B N 1
ATOM 5115 C CA . ASN B 1 243 ? 26.188 1.397 -39.821 1.000 29.516 243 ASN B CA 1
ATOM 5116 C C . ASN B 1 243 ? 26.462 0.975 -38.372 1.000 28.651 243 ASN B C 1
ATOM 5117 O O . ASN B 1 243 ? 26.693 1.868 -37.551 1.000 27.269 243 ASN B O 1
ATOM 5122 N N . TRP B 1 244 ? 26.509 -0.329 -38.094 1.000 27.899 244 TRP B N 1
ATOM 5123 C CA . TRP B 1 244 ? 26.723 -0.803 -36.703 1.000 28.853 244 TRP B CA 1
ATOM 5124 C C . TRP B 1 244 ? 28.221 -0.960 -36.442 1.000 30.119 244 TRP B C 1
ATOM 5125 O O . TRP B 1 244 ? 28.881 -1.644 -37.237 1.000 29.443 244 TRP B O 1
ATOM 5136 N N . VAL B 1 245 ? 28.739 -0.311 -35.397 1.000 28.573 245 VAL B N 1
ATOM 5137 C CA . VAL B 1 245 ? 30.184 -0.399 -35.033 1.000 30.681 245 VAL B CA 1
ATOM 5138 C C . VAL B 1 245 ? 30.298 -0.887 -33.585 1.000 31.676 245 VAL B C 1
ATOM 5139 O O . VAL B 1 245 ? 29.401 -0.567 -32.794 1.000 30.677 245 VAL B O 1
ATOM 5143 N N . ARG B 1 246 ? 31.381 -1.585 -33.255 1.000 31.392 246 ARG B N 1
ATOM 5144 C CA . ARG B 1 246 ? 31.487 -2.202 -31.909 1.000 32.723 246 ARG B CA 1
ATOM 5145 C C . ARG B 1 246 ? 32.428 -1.512 -30.915 1.000 36.301 246 ARG B C 1
ATOM 5146 O O . ARG B 1 246 ? 33.447 -0.961 -31.369 1.000 31.823 246 ARG B O 1
ATOM 5154 N N . LEU B 1 247 ? 32.042 -1.500 -29.624 1.000 42.462 247 LEU B N 1
ATOM 5155 C CA . LEU B 1 247 ? 32.913 -1.088 -28.488 1.000 48.054 247 LEU B CA 1
ATOM 5156 C C . LEU B 1 247 ? 33.004 -2.373 -27.653 1.000 48.742 247 LEU B C 1
ATOM 5157 O O . LEU B 1 247 ? 31.953 -2.916 -27.301 1.000 42.428 247 LEU B O 1
ATOM 5162 N N . ASP B 1 248 ? 34.201 -2.907 -27.421 1.000 52.961 248 ASP B N 1
ATOM 5163 C CA . ASP B 1 248 ? 34.310 -4.230 -26.746 1.000 50.931 248 ASP B CA 1
ATOM 5164 C C . ASP B 1 248 ? 33.788 -4.148 -25.304 1.000 50.864 248 ASP B C 1
ATOM 5165 O O . ASP B 1 248 ? 33.358 -5.192 -24.780 1.000 46.118 248 ASP B O 1
ATOM 5170 N N . SER B 1 249 ? 33.837 -2.954 -24.701 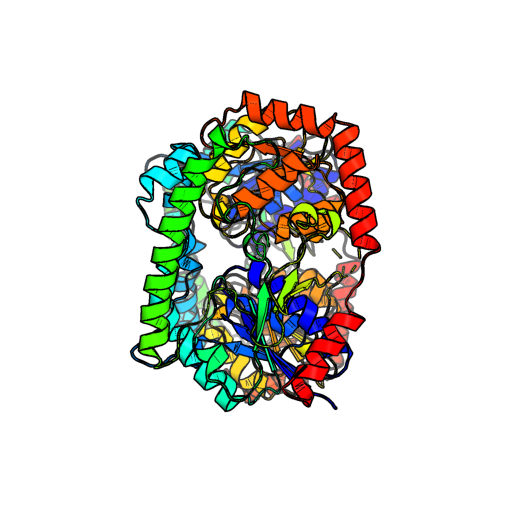1.000 45.957 249 SER B N 1
ATOM 5171 C CA . SER B 1 249 ? 33.396 -2.815 -23.293 1.000 44.831 249 SER B CA 1
ATOM 5172 C C . SER B 1 249 ? 32.995 -1.380 -22.952 1.000 48.568 249 SER B C 1
ATOM 5173 O O . SER B 1 249 ? 33.494 -0.462 -23.614 1.000 47.012 249 SER B O 1
ATOM 5176 N N . SER B 1 250 ? 32.098 -1.226 -21.976 1.000 48.744 250 SER B N 1
ATOM 5177 C CA . SER B 1 250 ? 31.681 0.105 -21.447 1.000 53.529 250 SER B CA 1
ATOM 5178 C C . SER B 1 250 ? 31.382 0.001 -19.944 1.000 52.297 250 SER B C 1
ATOM 5179 O O . SER B 1 250 ? 32.279 -0.521 -19.253 1.000 53.137 250 SER B O 1
ATOM 5182 N N . ASN B 1 258 ? 38.227 -1.044 -3.444 1.000 81.856 258 ASN B N 1
ATOM 5183 C CA . ASN B 1 258 ? 38.971 -2.051 -2.636 1.000 80.502 258 ASN B CA 1
ATOM 5184 C C . ASN B 1 258 ? 38.028 -2.761 -1.652 1.000 76.366 258 ASN B C 1
ATOM 5185 O O . ASN B 1 258 ? 37.879 -2.289 -0.511 1.000 80.944 258 ASN B O 1
ATOM 5190 N N . PHE B 1 259 ? 37.449 -3.871 -2.096 1.000 65.324 259 PHE B N 1
ATOM 5191 C CA . PHE B 1 259 ? 36.352 -4.603 -1.424 1.000 62.471 259 PHE B CA 1
ATOM 5192 C C . PHE B 1 259 ? 36.879 -5.239 -0.129 1.000 60.510 259 PHE B C 1
ATOM 5193 O O . PHE B 1 259 ? 37.829 -6.018 -0.211 1.000 65.618 259 PHE B O 1
ATOM 5201 N N . GLU B 1 260 ? 36.294 -4.953 1.032 1.000 58.843 260 GLU B N 1
ATOM 5202 C CA . GLU B 1 260 ? 36.709 -5.631 2.299 1.000 57.208 260 GLU B CA 1
ATOM 5203 C C . GLU B 1 260 ? 35.881 -6.912 2.458 1.000 50.399 260 GLU B C 1
ATOM 5204 O O . GLU B 1 260 ? 34.653 -6.805 2.499 1.000 47.461 260 GLU B O 1
ATOM 5206 N N . LEU B 1 261 ? 36.534 -8.061 2.568 1.000 50.336 261 LEU B N 1
ATOM 5207 C CA . LEU B 1 261 ? 35.870 -9.378 2.774 1.000 49.534 261 LEU B CA 1
ATOM 5208 C C . LEU B 1 261 ? 35.190 -9.386 4.137 1.000 47.181 261 LEU B C 1
ATOM 5209 O O . LEU B 1 261 ? 35.746 -8.909 5.118 1.000 45.502 261 LEU B O 1
ATOM 5214 N N . PRO B 1 262 ? 33.944 -9.878 4.224 1.000 41.300 262 PRO B N 1
ATOM 5215 C CA . PRO B 1 262 ? 33.257 -9.969 5.509 1.000 40.426 262 PRO B CA 1
ATOM 5216 C C . PRO B 1 262 ? 33.914 -10.970 6.476 1.000 39.398 262 PRO B C 1
ATOM 5217 O O . PRO B 1 262 ? 34.346 -12.051 6.065 1.000 34.828 262 PRO B O 1
ATOM 5221 N N . GLU B 1 263 ? 33.956 -10.608 7.757 1.000 39.272 263 GLU B N 1
ATOM 5222 C CA . GLU B 1 263 ? 34.631 -11.434 8.790 1.000 41.255 263 GLU B CA 1
ATOM 5223 C C . GLU B 1 263 ? 33.948 -12.795 8.866 1.000 39.145 263 GLU B C 1
ATOM 5224 O O . GLU B 1 263 ? 34.651 -13.755 9.152 1.000 40.239 263 GLU B O 1
ATOM 5230 N N . LYS B 1 264 ? 32.656 -12.903 8.557 1.000 36.474 264 LYS B N 1
ATOM 5231 C CA . LYS B 1 264 ? 31.973 -14.223 8.640 1.000 37.410 264 LYS B CA 1
ATOM 5232 C C . LYS B 1 264 ? 32.734 -15.266 7.806 1.000 37.805 264 LYS B C 1
ATOM 5233 O O . LYS B 1 264 ? 32.778 -16.428 8.252 1.000 39.579 264 LYS B O 1
ATOM 5239 N N . LEU B 1 265 ? 33.345 -14.847 6.695 1.000 38.749 265 LEU B N 1
ATOM 5240 C CA . LEU B 1 265 ? 33.948 -15.796 5.709 1.000 40.684 265 LEU B CA 1
ATOM 5241 C C . LEU B 1 265 ? 35.445 -16.039 5.979 1.000 44.567 265 LEU B C 1
ATOM 5242 O O . LEU B 1 265 ? 35.996 -16.912 5.296 1.000 45.695 265 LEU B O 1
ATOM 5247 N N . LYS B 1 266 ? 36.071 -15.362 6.951 1.000 48.614 266 LYS B N 1
ATOM 5248 C CA . LYS B 1 266 ? 37.538 -15.497 7.224 1.000 54.618 266 LYS B CA 1
ATOM 5249 C C . LYS B 1 266 ? 37.899 -16.939 7.639 1.000 55.356 266 LYS B C 1
ATOM 5250 O O . LYS B 1 266 ? 37.190 -17.522 8.457 1.000 55.316 266 LYS B O 1
ATOM 5254 N N . ASP B 1 267 ? 38.952 -17.535 7.078 1.000 57.889 267 ASP B N 1
ATOM 5255 C CA . ASP B 1 267 ? 39.400 -18.888 7.520 1.000 61.186 267 ASP B CA 1
ATOM 5256 C C . ASP B 1 267 ? 38.271 -19.938 7.346 1.000 61.074 267 ASP B C 1
ATOM 5257 O O . ASP B 1 267 ? 38.373 -20.998 7.942 1.000 64.369 267 ASP B O 1
ATOM 5259 N N . LYS B 1 268 ? 37.213 -19.674 6.561 1.000 58.508 268 LYS B N 1
ATOM 5260 C CA . LYS B 1 268 ? 36.309 -20.727 6.020 1.000 55.142 268 LYS B CA 1
ATOM 5261 C C . LYS B 1 268 ? 37.022 -21.315 4.807 1.000 51.021 268 LYS B C 1
ATOM 5262 O O . LYS B 1 268 ? 37.802 -20.625 4.167 1.000 48.720 268 LYS B O 1
ATOM 5268 N N . PRO B 1 269 ? 36.871 -22.620 4.498 1.000 51.943 269 PRO B N 1
ATOM 5269 C CA . PRO B 1 269 ? 37.668 -23.231 3.443 1.000 50.519 269 PRO B CA 1
ATOM 5270 C C . PRO B 1 269 ? 37.161 -22.938 2.029 1.000 47.578 269 PRO B C 1
ATOM 5271 O O . PRO B 1 269 ? 36.033 -22.473 1.828 1.000 44.773 269 PRO B O 1
ATOM 5275 N N . GLY B 1 270 ? 38.050 -23.165 1.075 1.000 44.593 270 GLY B N 1
ATOM 5276 C CA . GLY B 1 270 ? 37.745 -23.186 -0.363 1.000 43.571 270 GLY B CA 1
ATOM 5277 C C . GLY B 1 270 ? 37.925 -21.850 -1.031 1.000 42.419 270 GLY B C 1
ATOM 5278 O O . GLY B 1 270 ? 38.499 -20.953 -0.438 1.000 42.208 270 GLY B O 1
ATOM 5279 N N . LYS B 1 271 ? 37.420 -21.744 -2.255 1.000 41.175 271 LYS B N 1
ATOM 5280 C CA . LYS B 1 271 ? 37.604 -20.577 -3.123 1.000 40.517 271 LYS B CA 1
ATOM 5281 C C . LYS B 1 271 ? 36.513 -19.554 -2.822 1.000 37.783 271 LYS B C 1
ATOM 5282 O O . LYS B 1 271 ? 35.606 -19.813 -2.045 1.000 34.579 271 LYS B O 1
ATOM 5288 N N . LEU B 1 272 ? 36.638 -18.383 -3.422 1.000 36.417 272 LEU B N 1
ATOM 5289 C CA . LEU B 1 272 ? 35.643 -17.290 -3.184 1.000 35.219 272 LEU B CA 1
ATOM 5290 C C . LEU B 1 272 ? 34.802 -17.184 -4.457 1.000 32.588 272 LEU B C 1
ATOM 5291 O O . LEU B 1 272 ? 35.393 -17.054 -5.550 1.000 33.948 272 LEU B O 1
ATOM 5296 N N . ILE B 1 273 ? 33.493 -17.314 -4.318 1.000 32.079 273 ILE B N 1
ATOM 5297 C CA . ILE B 1 273 ? 32.522 -17.365 -5.450 1.000 31.386 273 ILE B CA 1
ATOM 5298 C C . ILE B 1 273 ? 31.486 -16.271 -5.286 1.000 30.368 273 ILE B C 1
ATOM 5299 O O . ILE B 1 273 ? 30.865 -16.202 -4.218 1.000 30.016 273 ILE B O 1
ATOM 5304 N N . TYR B 1 274 ? 31.222 -15.516 -6.348 1.000 30.161 274 TYR B N 1
ATOM 5305 C CA . TYR B 1 274 ? 30.214 -14.440 -6.329 1.000 28.378 274 TYR B CA 1
ATOM 5306 C C . TYR B 1 274 ? 28.963 -15.043 -6.978 1.000 29.277 274 TYR B C 1
ATOM 5307 O O . TYR B 1 274 ? 29.106 -15.685 -8.048 1.000 30.177 274 TYR B O 1
ATOM 5316 N N . VAL B 1 275 ? 27.805 -14.855 -6.367 1.000 27.039 275 VAL B N 1
ATOM 5317 C CA . VAL B 1 275 ? 26.498 -15.304 -6.925 1.000 28.113 275 VAL B CA 1
ATOM 5318 C C . VAL B 1 275 ? 25.603 -14.096 -7.151 1.000 28.277 275 VAL B C 1
ATOM 5319 O O . VAL B 1 275 ? 25.256 -13.452 -6.171 1.000 28.825 275 VAL B O 1
ATOM 5323 N N . SER B 1 276 ? 25.215 -13.819 -8.399 1.000 26.897 276 SER B N 1
ATOM 5324 C CA . SER B 1 276 ? 24.208 -12.796 -8.695 1.000 26.241 276 SER B CA 1
ATOM 5325 C C . SER B 1 276 ? 23.338 -13.226 -9.857 1.000 26.852 276 SER B C 1
ATOM 5326 O O . SER B 1 276 ? 23.869 -13.541 -10.911 1.000 28.314 276 SER B O 1
ATOM 5329 N N . MET B 1 277 ? 22.028 -13.188 -9.655 1.000 28.106 277 MET B N 1
ATOM 5330 C CA . MET B 1 277 ? 21.077 -13.479 -10.752 1.000 29.556 277 MET B CA 1
ATOM 5331 C C . MET B 1 277 ? 20.671 -12.140 -11.384 1.000 28.910 277 MET B C 1
ATOM 5332 O O . MET B 1 277 ? 19.739 -12.113 -12.181 1.000 28.672 277 MET B O 1
ATOM 5337 N N . GLY B 1 278 ? 21.368 -11.072 -11.009 1.000 29.118 278 GLY B N 1
ATOM 5338 C CA . GLY B 1 278 ? 21.111 -9.774 -11.643 1.000 29.639 278 GLY B CA 1
ATOM 5339 C C . GLY B 1 278 ? 20.125 -8.911 -10.890 1.000 31.251 278 GLY B C 1
ATOM 5340 O O . GLY B 1 278 ? 19.344 -9.448 -10.101 1.000 32.372 278 GLY B O 1
ATOM 5341 N N . SER B 1 279 ? 20.122 -7.618 -11.201 1.000 36.933 279 SER B N 1
ATOM 5342 C CA . SER B 1 279 ? 19.258 -6.647 -10.492 1.000 39.243 279 SER B CA 1
ATOM 5343 C C . SER B 1 279 ? 17.778 -7.021 -10.586 1.000 36.083 279 SER B C 1
ATOM 5344 O O . SER B 1 279 ? 17.088 -6.921 -9.567 1.000 38.486 279 SER B O 1
ATOM 5347 N N . LEU B 1 280 ? 17.319 -7.458 -11.753 1.000 33.902 280 LEU B N 1
ATOM 5348 C CA . LEU B 1 280 ? 15.868 -7.694 -11.951 1.000 32.821 280 LEU B CA 1
ATOM 5349 C C . LEU B 1 280 ? 15.438 -9.092 -11.493 1.000 33.075 280 LEU B C 1
ATOM 5350 O O . LEU B 1 280 ? 14.493 -9.167 -10.709 1.000 36.618 280 LEU B O 1
ATOM 5355 N N . ALA B 1 281 ? 16.081 -10.143 -11.992 1.000 32.243 281 ALA B N 1
ATOM 5356 C CA . ALA B 1 281 ? 15.639 -11.528 -11.670 1.000 32.789 281 ALA B CA 1
ATOM 5357 C C . ALA B 1 281 ? 15.776 -11.816 -10.166 1.000 33.943 281 ALA B C 1
ATOM 5358 O O . ALA B 1 281 ? 15.067 -12.672 -9.637 1.000 33.123 281 ALA B O 1
ATOM 5360 N N . SER B 1 282 ? 16.688 -11.149 -9.480 1.000 34.729 282 SER B N 1
ATOM 5361 C CA . SER B 1 282 ? 16.922 -11.390 -8.031 1.000 37.450 282 SER B CA 1
ATOM 5362 C C . SER B 1 282 ? 15.715 -10.969 -7.191 1.000 39.016 282 SER B C 1
ATOM 5363 O O . SER B 1 282 ? 15.662 -11.370 -6.072 1.000 39.890 282 SER B O 1
ATOM 5366 N N . ALA B 1 283 ? 14.754 -10.207 -7.738 1.000 38.151 283 ALA B N 1
ATOM 5367 C CA . ALA B 1 283 ? 13.480 -9.877 -7.063 1.000 37.702 283 ALA B CA 1
ATOM 5368 C C . ALA B 1 283 ? 12.702 -11.170 -6.772 1.000 40.030 283 ALA B C 1
ATOM 5369 O O . ALA B 1 283 ? 11.918 -11.203 -5.807 1.000 41.451 283 ALA B O 1
ATOM 5371 N N . VAL B 1 284 ? 12.955 -12.228 -7.537 1.000 37.604 284 VAL B N 1
ATOM 5372 C CA . VAL B 1 284 ? 12.190 -13.504 -7.439 1.000 39.246 284 VAL B CA 1
ATOM 5373 C C . VAL B 1 284 ? 12.869 -14.351 -6.361 1.000 37.349 284 VAL B C 1
ATOM 5374 O O . VAL B 1 284 ? 13.865 -14.981 -6.644 1.000 34.672 284 VAL B O 1
ATOM 5378 N N . THR B 1 285 ? 12.393 -14.273 -5.126 1.000 38.903 285 THR B N 1
ATOM 5379 C CA . THR B 1 285 ? 13.117 -14.885 -3.981 1.000 39.692 285 THR B CA 1
ATOM 5380 C C . THR B 1 285 ? 13.204 -16.400 -4.241 1.000 39.575 285 THR B C 1
ATOM 5381 O O . THR B 1 285 ? 14.142 -17.032 -3.743 1.000 39.366 285 THR B O 1
ATOM 5385 N N . GLU B 1 286 ? 12.247 -16.975 -4.974 1.000 40.487 286 GLU B N 1
ATOM 5386 C CA . GLU B 1 286 ? 12.204 -18.453 -5.214 1.000 40.849 286 GLU B CA 1
ATOM 5387 C C . GLU B 1 286 ? 13.440 -18.874 -6.024 1.000 39.552 286 GLU B C 1
ATOM 5388 O O . GLU B 1 286 ? 13.942 -19.991 -5.874 1.000 35.458 286 GLU B O 1
ATOM 5394 N N . LEU B 1 287 ? 13.936 -17.991 -6.883 1.000 37.395 287 LEU B N 1
ATOM 5395 C CA . LEU B 1 287 ? 15.084 -18.287 -7.771 1.000 36.705 287 LEU B CA 1
ATOM 5396 C C . LEU B 1 287 ? 16.328 -18.384 -6.890 1.000 36.515 287 LEU B C 1
ATOM 5397 O O . LEU B 1 287 ? 17.085 -19.394 -6.979 1.000 36.147 287 LEU B O 1
ATOM 5402 N N . LEU B 1 288 ? 16.595 -17.341 -6.094 1.000 35.848 288 LEU B N 1
ATOM 5403 C CA . LEU B 1 288 ? 17.792 -17.358 -5.231 1.000 36.294 288 LEU B CA 1
ATOM 5404 C C . LEU B 1 288 ? 17.719 -18.537 -4.259 1.000 35.960 288 LEU B C 1
ATOM 5405 O O . LEU B 1 288 ? 18.756 -19.162 -4.055 1.000 36.383 288 LEU B O 1
ATOM 5410 N N . THR B 1 289 ? 16.566 -18.766 -3.645 1.000 36.329 289 THR B N 1
ATOM 5411 C CA . THR B 1 289 ? 16.402 -19.896 -2.708 1.000 39.130 289 THR B CA 1
ATOM 5412 C C . THR B 1 289 ? 16.835 -21.192 -3.401 1.000 39.646 289 THR B C 1
ATOM 5413 O O . THR B 1 289 ? 17.583 -21.988 -2.804 1.000 40.375 289 THR B O 1
ATOM 5417 N N . MET B 1 290 ? 16.365 -21.436 -4.612 1.000 41.238 290 MET B N 1
ATOM 5418 C CA . MET B 1 290 ? 16.617 -22.738 -5.302 1.000 42.345 290 MET B CA 1
ATOM 5419 C C . MET B 1 290 ? 18.133 -22.904 -5.540 1.000 41.109 290 MET B C 1
ATOM 5420 O O . MET B 1 290 ? 18.659 -24.038 -5.412 1.000 40.076 290 MET B O 1
ATOM 5425 N N . ILE B 1 291 ? 18.839 -21.812 -5.892 1.000 38.337 291 ILE B N 1
ATOM 5426 C CA . ILE B 1 291 ? 20.315 -21.846 -6.097 1.000 36.313 291 ILE B CA 1
ATOM 5427 C C . ILE B 1 291 ? 21.054 -21.993 -4.755 1.000 35.885 291 ILE B C 1
ATOM 5428 O O . ILE B 1 291 ? 22.040 -22.777 -4.678 1.000 36.826 291 ILE B O 1
ATOM 5433 N N . LEU B 1 292 ? 20.684 -21.229 -3.726 1.000 36.289 292 LEU B N 1
ATOM 5434 C CA . LEU B 1 292 ? 21.528 -21.125 -2.502 1.000 36.181 292 LEU B CA 1
ATOM 5435 C C . LEU B 1 292 ? 21.424 -22.397 -1.677 1.000 39.814 292 LEU B C 1
ATOM 5436 O O . LEU B 1 292 ? 22.411 -22.723 -1.021 1.000 39.963 292 LEU B O 1
ATOM 5441 N N . THR B 1 293 ? 20.262 -23.053 -1.661 1.000 42.184 293 THR B N 1
ATOM 5442 C CA . THR B 1 293 ? 20.026 -24.170 -0.714 1.000 43.956 293 THR B CA 1
ATOM 5443 C C . THR B 1 293 ? 21.150 -25.191 -0.853 1.000 45.253 293 THR B C 1
ATOM 5444 O O . THR B 1 293 ? 21.781 -25.577 0.130 1.000 46.176 293 THR B O 1
ATOM 5448 N N . PRO B 1 294 ? 21.415 -25.729 -2.061 1.000 45.389 294 PRO B N 1
ATOM 5449 C CA . PRO B 1 294 ? 22.477 -26.724 -2.207 1.000 44.551 294 PRO B CA 1
ATOM 5450 C C . PRO B 1 294 ? 23.888 -26.164 -2.009 1.000 43.281 294 PRO B C 1
ATOM 5451 O O . PRO B 1 294 ? 24.746 -26.937 -1.653 1.000 41.274 294 PRO B O 1
ATOM 5455 N N . LEU B 1 295 ? 24.091 -24.827 -2.143 1.000 39.017 295 LEU B N 1
ATOM 5456 C CA . LEU B 1 295 ? 25.464 -24.255 -2.032 1.000 38.325 295 LEU B CA 1
ATOM 5457 C C . LEU B 1 295 ? 25.892 -24.305 -0.564 1.000 38.105 295 LEU B C 1
ATOM 5458 O O . LEU B 1 295 ? 27.093 -24.246 -0.296 1.000 36.680 295 LEU B O 1
ATOM 5463 N N . ALA B 1 296 ? 24.940 -24.468 0.365 1.000 40.137 296 ALA B N 1
ATOM 5464 C CA . ALA B 1 296 ? 25.206 -24.691 1.804 1.000 42.358 296 ALA B CA 1
ATOM 5465 C C . ALA B 1 296 ? 26.243 -25.811 1.948 1.000 45.328 296 ALA B C 1
ATOM 5466 O O . ALA B 1 296 ? 27.048 -25.724 2.882 1.000 45.354 296 ALA B O 1
ATOM 5468 N N . ASN B 1 297 ? 26.232 -26.824 1.064 1.000 48.699 297 ASN B N 1
ATOM 5469 C CA . ASN B 1 297 ? 27.154 -27.996 1.177 1.000 50.832 297 ASN B CA 1
ATOM 5470 C C . ASN B 1 297 ? 28.310 -27.927 0.159 1.000 50.870 297 ASN B C 1
ATOM 5471 O O . ASN B 1 297 ? 29.058 -28.933 0.027 1.000 56.821 297 ASN B O 1
ATOM 5476 N N . SER B 1 298 ? 28.447 -26.860 -0.623 1.000 45.271 298 SER B N 1
ATOM 5477 C CA . SER B 1 298 ? 29.616 -26.634 -1.505 1.000 44.369 298 SER B CA 1
ATOM 5478 C C . SER B 1 298 ? 30.758 -26.118 -0.623 1.000 45.332 298 SER B C 1
ATOM 5479 O O . SER B 1 298 ? 30.562 -25.158 0.133 1.000 46.374 298 SER B O 1
ATOM 5482 N N . PRO B 1 299 ? 31.965 -26.724 -0.671 1.000 44.567 299 PRO B N 1
ATOM 5483 C CA . PRO B 1 299 ? 33.061 -26.364 0.233 1.000 43.740 299 PRO B CA 1
ATOM 5484 C C . PRO B 1 299 ? 33.839 -25.115 -0.191 1.000 41.172 299 PRO B C 1
ATOM 5485 O O . PRO B 1 299 ? 35.073 -25.158 -0.353 1.000 40.254 299 PRO B O 1
ATOM 5489 N N . HIS B 1 300 ? 33.111 -23.999 -0.345 1.000 39.424 300 HIS B N 1
ATOM 5490 C CA . HIS B 1 300 ? 33.686 -22.719 -0.814 1.000 38.568 300 HIS B CA 1
ATOM 5491 C C . HIS B 1 300 ? 33.057 -21.598 -0.011 1.000 36.289 300 HIS B C 1
ATOM 5492 O O . HIS B 1 300 ? 32.158 -21.873 0.763 1.000 34.847 300 HIS B O 1
ATOM 5499 N N . ARG B 1 301 ? 33.494 -20.367 -0.259 1.000 36.246 301 ARG B N 1
ATOM 5500 C CA . ARG B 1 301 ? 32.915 -19.175 0.387 1.000 35.664 301 ARG B CA 1
ATOM 5501 C C . ARG B 1 301 ? 32.134 -18.407 -0.682 1.000 32.789 301 ARG B C 1
ATOM 5502 O O . ARG B 1 301 ? 32.658 -18.268 -1.775 1.000 32.210 301 ARG B O 1
ATOM 5510 N N . PHE B 1 302 ? 30.931 -17.973 -0.366 1.000 32.781 302 PHE B N 1
ATOM 5511 C CA . PHE B 1 302 ? 30.021 -17.310 -1.332 1.000 29.660 302 PHE B CA 1
ATOM 5512 C C . PHE B 1 302 ? 29.750 -15.896 -0.862 1.000 29.770 302 PHE B C 1
ATOM 5513 O O . PHE B 1 302 ? 29.315 -15.730 0.307 1.000 29.357 302 PHE B O 1
ATOM 5521 N N . ILE B 1 303 ? 29.840 -14.945 -1.799 1.000 28.066 303 ILE B N 1
ATOM 5522 C CA . ILE B 1 303 ? 29.282 -13.593 -1.590 1.000 28.351 303 ILE B CA 1
ATOM 5523 C C . ILE B 1 303 ? 28.074 -13.484 -2.501 1.000 28.478 303 ILE B C 1
ATOM 5524 O O . ILE B 1 303 ? 28.211 -13.861 -3.734 1.000 28.080 303 ILE B O 1
ATOM 5529 N N . VAL B 1 304 ? 26.936 -13.100 -1.947 1.000 27.594 304 VAL B N 1
ATOM 5530 C CA . VAL B 1 304 ? 25.641 -13.162 -2.669 1.000 28.029 304 VAL B CA 1
ATOM 5531 C C . VAL B 1 304 ? 25.028 -11.781 -2.783 1.000 27.953 304 VAL B C 1
ATOM 5532 O O . VAL B 1 304 ? 24.880 -11.097 -1.742 1.000 27.042 304 VAL B O 1
ATOM 5536 N N . SER B 1 305 ? 24.671 -11.387 -4.005 1.000 28.476 305 SER B N 1
ATOM 5537 C CA . SER B 1 305 ? 23.748 -10.248 -4.249 1.000 29.268 305 SER B CA 1
ATOM 5538 C C . SER B 1 305 ? 22.320 -10.762 -3.992 1.000 31.154 305 SER B C 1
ATOM 5539 O O . SER B 1 305 ? 21.829 -11.552 -4.759 1.000 32.074 305 SER B O 1
ATOM 5542 N N . THR B 1 306 ? 21.676 -10.377 -2.898 1.000 29.970 306 THR B N 1
ATOM 5543 C CA . THR B 1 306 ? 20.403 -10.972 -2.457 1.000 30.823 306 THR B CA 1
ATOM 5544 C C . THR B 1 306 ? 19.212 -10.285 -3.136 1.000 30.220 306 THR B C 1
ATOM 5545 O O . THR B 1 306 ? 18.063 -10.782 -2.978 1.000 33.612 306 THR B O 1
ATOM 5549 N N . GLY B 1 307 ? 19.408 -9.140 -3.740 1.000 31.259 307 GLY B N 1
ATOM 5550 C CA . GLY B 1 307 ? 18.336 -8.418 -4.442 1.000 32.052 307 GLY B CA 1
ATOM 5551 C C . GLY B 1 307 ? 17.402 -7.653 -3.497 1.000 32.014 307 GLY B C 1
ATOM 5552 O O . GLY B 1 307 ? 17.584 -7.577 -2.281 1.000 32.156 307 GLY B O 1
ATOM 5553 N N . PRO B 1 308 ? 16.352 -7.004 -4.055 1.000 34.400 308 PRO B N 1
ATOM 5554 C CA . PRO B 1 308 ? 15.488 -6.095 -3.283 1.000 34.626 308 PRO B CA 1
ATOM 5555 C C . PRO B 1 308 ? 14.665 -6.807 -2.195 1.000 35.177 308 PRO B C 1
ATOM 5556 O O . PRO B 1 308 ? 14.327 -6.211 -1.202 1.000 35.568 308 PRO B O 1
ATOM 5560 N N . ASN B 1 309 ? 14.436 -8.114 -2.308 1.000 35.263 309 ASN B N 1
ATOM 5561 C CA . ASN B 1 309 ? 13.719 -8.912 -1.273 1.000 37.099 309 ASN B CA 1
ATOM 5562 C C . ASN B 1 309 ? 14.734 -9.729 -0.458 1.000 37.189 309 ASN B C 1
ATOM 5563 O O . ASN B 1 309 ? 14.345 -10.688 0.228 1.000 36.818 309 ASN B O 1
ATOM 5568 N N . GLY B 1 310 ? 15.996 -9.328 -0.500 1.000 37.220 310 GLY B N 1
ATOM 5569 C CA . GLY B 1 310 ? 17.127 -10.095 0.025 1.000 38.090 310 GLY B CA 1
ATOM 5570 C C . GLY B 1 310 ? 17.019 -10.383 1.510 1.000 39.322 310 GLY B C 1
ATOM 5571 O O . GLY B 1 310 ? 17.507 -11.462 1.950 1.000 39.093 310 GLY B O 1
ATOM 5572 N N . ASP B 1 311 ? 16.349 -9.539 2.279 1.000 39.311 311 ASP B N 1
ATOM 5573 C CA . ASP B 1 311 ? 16.252 -9.772 3.738 1.000 42.385 311 ASP B CA 1
ATOM 5574 C C . ASP B 1 311 ? 15.363 -11.010 4.024 1.000 42.762 311 ASP B C 1
ATOM 5575 O O . ASP B 1 311 ? 15.523 -11.581 5.079 1.000 44.591 311 ASP B O 1
ATOM 5580 N N . SER B 1 312 ? 14.560 -11.475 3.056 1.000 42.512 312 SER B N 1
ATOM 5581 C CA . SER B 1 312 ? 13.690 -12.679 3.141 1.000 42.242 312 SER B CA 1
ATOM 5582 C C . SER B 1 312 ? 14.478 -13.922 2.745 1.000 42.775 312 SER B C 1
ATOM 5583 O O . SER B 1 312 ? 13.929 -14.991 2.858 1.000 42.203 312 SER B O 1
ATOM 5586 N N . ILE B 1 313 ? 15.709 -13.773 2.260 1.000 40.575 313 ILE B N 1
ATOM 5587 C CA . ILE B 1 313 ? 16.483 -14.908 1.707 1.000 41.710 313 ILE B CA 1
ATOM 5588 C C . ILE B 1 313 ? 17.387 -15.468 2.794 1.000 42.560 313 ILE B C 1
ATOM 5589 O O . ILE B 1 313 ? 18.130 -14.684 3.392 1.000 42.614 313 ILE B O 1
ATOM 5594 N N . LYS B 1 314 ? 17.339 -16.778 3.004 1.000 39.907 314 LYS B N 1
ATOM 5595 C CA . LYS B 1 314 ? 18.182 -17.440 4.026 1.000 41.864 314 LYS B CA 1
ATOM 5596 C C . LYS B 1 314 ? 19.624 -17.544 3.529 1.000 38.487 314 LYS B C 1
ATOM 5597 O O . LYS B 1 314 ? 19.833 -17.958 2.349 1.000 38.361 314 LYS B O 1
ATOM 5603 N N . LEU B 1 315 ? 20.591 -17.217 4.384 1.000 37.155 315 LEU B N 1
ATOM 5604 C CA . LEU B 1 315 ? 22.030 -17.453 4.081 1.000 38.000 315 LEU B CA 1
ATOM 5605 C C . LEU B 1 315 ? 22.603 -18.501 5.042 1.000 39.348 315 LEU B C 1
ATOM 5606 O O . LEU B 1 315 ? 22.184 -18.554 6.204 1.000 39.946 315 LEU B O 1
ATOM 5611 N N . TYR B 1 316 ? 23.565 -19.267 4.572 1.000 38.730 316 TYR B N 1
ATOM 5612 C CA . TYR B 1 316 ? 24.223 -20.326 5.358 1.000 40.152 316 TYR B CA 1
ATOM 5613 C C . TYR B 1 316 ? 25.580 -19.857 5.853 1.000 38.379 316 TYR B C 1
ATOM 5614 O O . TYR B 1 316 ? 26.014 -18.735 5.549 1.000 34.457 316 TYR B O 1
ATOM 5623 N N . ASP B 1 317 ? 26.228 -20.729 6.627 1.000 37.738 317 ASP B N 1
ATOM 5624 C CA . ASP B 1 317 ? 27.500 -20.443 7.346 1.000 39.836 317 ASP B CA 1
ATOM 5625 C C . ASP B 1 317 ? 28.617 -20.080 6.376 1.000 37.212 317 ASP B C 1
ATOM 5626 O O . ASP B 1 317 ? 29.496 -19.322 6.763 1.000 35.854 317 ASP B O 1
ATOM 5631 N N . ASN B 1 318 ? 28.565 -20.560 5.130 1.000 37.063 318 ASN B N 1
ATOM 5632 C CA . ASN B 1 318 ? 29.620 -20.279 4.113 1.000 36.406 318 ASN B CA 1
ATOM 5633 C C . ASN B 1 318 ? 29.197 -19.112 3.204 1.000 34.171 318 ASN B C 1
ATOM 5634 O O . ASN B 1 318 ? 29.777 -18.943 2.153 1.000 35.260 318 ASN B O 1
ATOM 5639 N N . MET B 1 319 ? 28.255 -18.278 3.602 1.000 33.862 319 MET B N 1
ATOM 5640 C CA . MET B 1 319 ? 27.774 -17.201 2.707 1.000 32.830 319 MET B CA 1
ATOM 5641 C C . MET B 1 319 ? 27.665 -15.873 3.441 1.000 33.418 319 MET B C 1
ATOM 5642 O O . MET B 1 319 ? 27.226 -15.820 4.623 1.000 32.987 319 MET B O 1
ATOM 5647 N N . TRP B 1 320 ? 27.951 -14.817 2.710 1.000 30.829 320 TRP B N 1
ATOM 5648 C CA . TRP B 1 320 ? 27.628 -13.452 3.168 1.000 30.399 320 TRP B CA 1
ATOM 5649 C C . TRP B 1 320 ? 26.887 -12.779 2.023 1.000 29.731 320 TRP B C 1
ATOM 5650 O O . TRP B 1 320 ? 27.275 -13.001 0.846 1.000 30.760 320 TRP B O 1
ATOM 5661 N N . GLY B 1 321 ? 25.916 -11.926 2.338 1.000 29.516 321 GLY B N 1
ATOM 5662 C CA . GLY B 1 321 ? 25.238 -11.231 1.233 1.000 29.571 321 GLY B CA 1
ATOM 5663 C C . GLY B 1 321 ? 24.628 -9.928 1.657 1.000 30.166 321 GLY B C 1
ATOM 5664 O O . GLY B 1 321 ? 24.382 -9.740 2.843 1.000 30.145 321 GLY B O 1
ATOM 5665 N N . ASP B 1 322 ? 24.309 -9.120 0.676 1.000 29.207 322 ASP B N 1
ATOM 5666 C CA . ASP B 1 322 ? 23.519 -7.887 0.878 1.000 29.462 322 ASP B CA 1
ATOM 5667 C C . ASP B 1 322 ? 22.743 -7.621 -0.393 1.000 29.734 322 ASP B C 1
ATOM 5668 O O . ASP B 1 322 ? 23.093 -8.201 -1.463 1.000 28.811 322 ASP B O 1
ATOM 5673 N N . LYS B 1 323 ? 21.744 -6.756 -0.316 1.000 31.072 323 LYS B N 1
ATOM 5674 C CA . LYS B 1 323 ? 20.750 -6.519 -1.397 1.000 31.316 323 LYS B CA 1
ATOM 5675 C C . LYS B 1 323 ? 21.459 -6.078 -2.674 1.000 31.136 323 LYS B C 1
ATOM 5676 O O . LYS B 1 323 ? 21.051 -6.559 -3.744 1.000 29.816 323 LYS B O 1
ATOM 5682 N N . PHE B 1 324 ? 22.469 -5.204 -2.567 1.000 31.811 324 PHE B N 1
ATOM 5683 C CA . PHE B 1 324 ? 23.209 -4.643 -3.717 1.000 35.516 324 PHE B CA 1
ATOM 5684 C C . PHE B 1 324 ? 24.710 -4.598 -3.360 1.000 37.924 324 PHE B C 1
ATOM 5685 O O . PHE B 1 324 ? 25.090 -3.924 -2.381 1.000 39.063 324 PHE B O 1
ATOM 5693 N N . ILE B 1 325 ? 25.522 -5.359 -4.097 1.000 33.917 325 ILE B N 1
ATOM 5694 C CA . ILE B 1 325 ? 26.976 -5.593 -3.836 1.000 35.779 325 ILE B CA 1
ATOM 5695 C C . ILE B 1 325 ? 27.734 -4.581 -4.706 1.000 34.885 325 ILE B C 1
ATOM 5696 O O . ILE B 1 325 ? 27.281 -4.334 -5.828 1.000 32.766 325 ILE B O 1
ATOM 5701 N N . ASN B 1 326 ? 28.896 -4.094 -4.282 1.000 33.924 326 ASN B N 1
ATOM 5702 C CA . ASN B 1 326 ? 29.835 -3.398 -5.185 1.000 33.763 326 ASN B CA 1
ATOM 5703 C C . ASN B 1 326 ? 30.490 -4.454 -6.096 1.000 30.543 326 ASN B C 1
ATOM 5704 O O . ASN B 1 326 ? 31.582 -4.950 -5.790 1.000 29.384 326 ASN B O 1
ATOM 5709 N N . GLN B 1 327 ? 29.815 -4.771 -7.192 1.000 31.056 327 GLN B N 1
ATOM 5710 C CA . GLN B 1 327 ? 30.166 -5.912 -8.064 1.000 28.661 327 GLN B CA 1
ATOM 5711 C C . GLN B 1 327 ? 31.524 -5.685 -8.733 1.000 28.583 327 GLN B C 1
ATOM 5712 O O . GLN B 1 327 ? 32.334 -6.599 -8.798 1.000 29.211 327 GLN B O 1
ATOM 5718 N N . VAL B 1 328 ? 31.798 -4.471 -9.216 1.000 30.605 328 VAL B N 1
ATOM 5719 C CA . VAL B 1 328 ? 33.077 -4.218 -9.942 1.000 32.185 328 VAL B CA 1
ATOM 5720 C C . VAL B 1 328 ? 34.245 -4.226 -8.945 1.000 33.606 328 VAL B C 1
ATOM 5721 O O . VAL B 1 328 ? 35.295 -4.752 -9.291 1.000 31.694 328 VAL B O 1
ATOM 5725 N N . ALA B 1 329 ? 34.056 -3.799 -7.709 1.000 33.488 329 ALA B N 1
ATOM 5726 C CA . ALA B 1 329 ? 35.136 -3.879 -6.697 1.000 34.516 329 ALA B CA 1
ATOM 5727 C C . ALA B 1 329 ? 35.370 -5.333 -6.277 1.000 32.888 329 ALA B C 1
ATOM 5728 O O . ALA B 1 329 ? 36.548 -5.682 -5.952 1.000 32.692 329 ALA B O 1
ATOM 5730 N N . LEU B 1 330 ? 34.305 -6.119 -6.181 1.000 31.021 330 LEU B N 1
ATOM 5731 C CA . LEU B 1 330 ? 34.390 -7.521 -5.719 1.000 31.617 330 LEU B CA 1
ATOM 5732 C C . LEU B 1 330 ? 35.064 -8.426 -6.761 1.000 32.279 330 LEU B C 1
ATOM 5733 O O . LEU B 1 330 ? 35.831 -9.335 -6.362 1.000 33.377 330 LEU B O 1
ATOM 5738 N N . LEU B 1 331 ? 34.755 -8.269 -8.049 1.000 30.990 331 LEU B N 1
ATOM 5739 C CA . LEU B 1 331 ? 35.083 -9.313 -9.055 1.000 31.664 331 LEU B CA 1
ATOM 5740 C C . LEU B 1 331 ? 36.581 -9.690 -9.084 1.000 33.818 331 LEU B C 1
ATOM 5741 O O . LEU B 1 331 ? 36.892 -10.893 -9.138 1.000 32.028 331 LEU B O 1
ATOM 5746 N N . PRO B 1 332 ? 37.565 -8.761 -8.967 1.000 34.519 332 PRO B N 1
ATOM 5747 C CA . PRO B 1 332 ? 38.982 -9.144 -8.946 1.000 37.505 332 PRO B CA 1
ATOM 5748 C C . PRO B 1 332 ? 39.355 -10.139 -7.840 1.000 39.068 332 PRO B C 1
ATOM 5749 O O . PRO B 1 332 ? 40.343 -10.873 -8.026 1.000 40.311 332 PRO B O 1
ATOM 5753 N N . LYS B 1 333 ? 38.603 -10.147 -6.740 1.000 38.826 333 LYS B N 1
ATOM 5754 C CA . LYS B 1 333 ? 38.918 -10.936 -5.525 1.000 40.060 333 LYS B CA 1
ATOM 5755 C C . LYS B 1 333 ? 38.354 -12.352 -5.640 1.000 38.578 333 LYS B C 1
ATOM 5756 O O . LYS B 1 333 ? 38.803 -13.217 -4.859 1.000 36.064 333 LYS B O 1
ATOM 5762 N N . VAL B 1 334 ? 37.417 -12.608 -6.552 1.000 35.626 334 VAL B N 1
ATOM 5763 C CA . VAL B 1 334 ? 36.759 -13.943 -6.606 1.000 34.541 334 VAL B CA 1
ATOM 5764 C C . VAL B 1 334 ? 37.499 -14.894 -7.540 1.000 35.595 334 VAL B C 1
ATOM 5765 O O . VAL B 1 334 ? 38.326 -14.464 -8.385 1.000 37.482 334 VAL B O 1
ATOM 5769 N N . ASP B 1 335 ? 37.116 -16.158 -7.457 1.000 34.709 335 ASP B N 1
ATOM 5770 C CA . ASP B 1 335 ? 37.644 -17.239 -8.331 1.000 35.568 335 ASP B CA 1
ATOM 5771 C C . ASP B 1 335 ? 36.609 -17.697 -9.387 1.000 35.227 335 ASP B C 1
ATOM 5772 O O . ASP B 1 335 ? 36.983 -18.414 -10.327 1.000 35.561 335 ASP B O 1
ATOM 5777 N N . LEU B 1 336 ? 35.340 -17.303 -9.262 1.000 33.411 336 LEU B N 1
ATOM 5778 C CA . LEU B 1 336 ? 34.226 -17.850 -10.081 1.000 33.344 336 LEU B CA 1
ATOM 5779 C C . LEU B 1 336 ? 33.026 -16.949 -9.883 1.000 31.174 336 LEU B C 1
ATOM 5780 O O . LEU B 1 336 ? 32.842 -16.452 -8.760 1.000 30.923 336 LEU B O 1
ATOM 5785 N N . PHE B 1 337 ? 32.257 -16.742 -10.949 1.000 29.998 337 PHE B N 1
ATOM 5786 C CA . PHE B 1 337 ? 31.059 -15.901 -10.974 1.000 29.494 337 PHE B CA 1
ATOM 5787 C C . PHE B 1 337 ? 29.895 -16.754 -11.483 1.000 30.727 337 PHE B C 1
ATOM 5788 O O . PHE B 1 337 ? 29.909 -17.163 -12.714 1.000 30.122 337 PHE B O 1
ATOM 5796 N N . ILE B 1 338 ? 28.944 -17.024 -10.597 1.000 28.783 338 ILE B N 1
ATOM 5797 C CA . ILE B 1 338 ? 27.654 -17.649 -10.945 1.000 29.483 338 ILE B CA 1
ATOM 5798 C C . ILE B 1 338 ? 26.702 -16.502 -11.273 1.000 28.377 338 ILE B C 1
ATOM 5799 O O . ILE B 1 338 ? 26.392 -15.678 -10.360 1.000 27.591 338 ILE B O 1
ATOM 5804 N N . THR B 1 339 ? 26.251 -16.491 -12.521 1.000 27.418 339 THR B N 1
ATOM 5805 C CA . THR B 1 339 ? 25.556 -15.321 -13.123 1.000 28.702 339 THR B CA 1
ATOM 5806 C C . THR B 1 339 ? 24.292 -15.789 -13.847 1.000 28.892 339 THR B C 1
ATOM 5807 O O . THR B 1 339 ? 24.228 -16.964 -14.227 1.000 28.049 339 THR B O 1
ATOM 5811 N N . HIS B 1 340 ? 23.373 -14.871 -14.119 1.000 26.960 340 HIS B N 1
ATOM 5812 C CA . HIS B 1 340 ? 22.193 -15.054 -14.995 1.000 28.257 340 HIS B CA 1
ATOM 5813 C C . HIS B 1 340 ? 22.606 -14.934 -16.476 1.000 28.757 340 HIS B C 1
ATOM 5814 O O . HIS B 1 340 ? 21.795 -15.271 -17.334 1.000 32.061 340 HIS B O 1
ATOM 5821 N N . GLY B 1 341 ? 23.816 -14.463 -16.770 1.000 27.632 341 GLY B N 1
ATOM 5822 C CA . GLY B 1 341 ? 24.293 -14.346 -18.153 1.000 27.592 341 GLY B CA 1
ATOM 5823 C C . GLY B 1 341 ? 23.945 -13.019 -18.771 1.000 26.718 341 GLY B C 1
ATOM 5824 O O . GLY B 1 341 ? 23.965 -12.908 -20.022 1.000 26.466 341 GLY B O 1
ATOM 5825 N N . GLY B 1 342 ? 23.549 -12.015 -17.981 1.000 26.671 342 GLY B N 1
ATOM 5826 C CA . GLY B 1 342 ? 23.298 -10.679 -18.560 1.000 26.135 342 GLY B CA 1
ATOM 5827 C C . GLY B 1 342 ? 24.581 -10.133 -19.174 1.000 25.003 342 GLY B C 1
ATOM 5828 O O . GLY B 1 342 ? 25.683 -10.485 -18.682 1.000 25.728 342 GLY B O 1
ATOM 5829 N N . SER B 1 343 ? 24.503 -9.266 -20.185 1.000 26.662 343 SER B N 1
ATOM 5830 C CA . SER B 1 343 ? 25.699 -8.791 -20.933 1.000 26.734 343 SER B CA 1
ATOM 5831 C C . SER B 1 343 ? 26.599 -7.964 -19.997 1.000 27.606 343 SER B C 1
ATOM 5832 O O . SER B 1 343 ? 27.812 -8.050 -20.145 1.000 26.072 343 SER B O 1
ATOM 5835 N N . ASN B 1 344 ? 26.033 -7.156 -19.105 1.000 28.081 344 ASN B N 1
ATOM 5836 C CA . ASN B 1 344 ? 26.909 -6.295 -18.268 1.000 28.723 344 ASN B CA 1
ATOM 5837 C C . ASN B 1 344 ? 27.721 -7.183 -17.323 1.000 29.035 344 ASN B C 1
ATOM 5838 O O . ASN B 1 344 ? 28.924 -6.939 -17.177 1.000 27.653 344 ASN B O 1
ATOM 5843 N N . SER B 1 345 ? 27.079 -8.194 -16.743 1.000 29.745 345 SER B N 1
ATOM 5844 C CA . SER B 1 345 ? 27.766 -9.093 -15.806 1.000 29.873 345 SER B CA 1
ATOM 5845 C C . SER B 1 345 ? 28.804 -9.909 -16.567 1.000 30.063 345 SER B C 1
ATOM 5846 O O . SER B 1 345 ? 29.866 -10.128 -16.031 1.000 29.999 345 SER B O 1
ATOM 5849 N N . LEU B 1 346 ? 28.472 -10.361 -17.769 1.000 30.357 346 LEU B N 1
ATOM 5850 C CA . LEU B 1 346 ? 29.414 -11.097 -18.657 1.000 30.889 346 LEU B CA 1
ATOM 5851 C C . LEU B 1 346 ? 30.668 -10.234 -18.905 1.000 29.377 346 LEU B C 1
ATOM 5852 O O . LEU B 1 346 ? 31.792 -10.713 -18.725 1.000 30.158 346 LEU B O 1
ATOM 5857 N N . ILE B 1 347 ? 30.505 -8.983 -19.329 1.000 29.480 347 ILE B N 1
ATOM 5858 C CA . ILE B 1 347 ? 31.687 -8.164 -19.708 1.000 30.263 347 ILE B CA 1
ATOM 5859 C C . ILE B 1 347 ? 32.467 -7.819 -18.437 1.000 29.036 347 ILE B C 1
ATOM 5860 O O . ILE B 1 347 ? 33.696 -7.905 -18.485 1.000 29.954 347 ILE B O 1
ATOM 5865 N N . GLU B 1 348 ? 31.792 -7.576 -17.319 1.000 28.486 348 GLU B N 1
ATOM 5866 C CA . GLU B 1 348 ? 32.502 -7.232 -16.047 1.000 28.397 348 GLU B CA 1
ATOM 5867 C C . GLU B 1 348 ? 33.300 -8.469 -15.607 1.000 28.766 348 GLU B C 1
ATOM 5868 O O . GLU B 1 348 ? 34.446 -8.343 -15.244 1.000 28.195 348 GLU B O 1
ATOM 5874 N N . GLY B 1 349 ? 32.672 -9.644 -15.665 1.000 28.545 349 GLY B N 1
ATOM 5875 C CA . GLY B 1 349 ? 33.300 -10.903 -15.272 1.000 28.770 349 GLY B CA 1
ATOM 5876 C C . GLY B 1 349 ? 34.549 -11.163 -16.107 1.000 30.029 349 GLY B C 1
ATOM 5877 O O . GLY B 1 349 ? 35.584 -11.537 -15.542 1.000 30.066 349 GLY B O 1
ATOM 5878 N N . LEU B 1 350 ? 34.450 -11.036 -17.432 1.000 30.405 350 LEU B N 1
ATOM 5879 C CA . LEU B 1 350 ? 35.572 -11.374 -18.337 1.000 30.913 350 LEU B CA 1
ATOM 5880 C C . LEU B 1 350 ? 36.625 -10.262 -18.235 1.000 31.869 350 LEU B C 1
ATOM 5881 O O . LEU B 1 350 ? 37.828 -10.556 -18.351 1.000 32.986 350 LEU B O 1
ATOM 5886 N N . THR B 1 351 ? 36.234 -8.998 -18.069 1.000 31.067 351 THR B N 1
ATOM 5887 C CA . THR B 1 351 ? 37.212 -7.901 -17.832 1.000 31.458 351 THR B CA 1
ATOM 5888 C C . THR B 1 351 ? 38.069 -8.248 -16.601 1.000 32.611 351 THR B C 1
ATOM 5889 O O . THR B 1 351 ? 39.312 -8.060 -16.635 1.000 33.931 351 THR B O 1
ATOM 5893 N N . ALA B 1 352 ? 37.445 -8.772 -15.542 1.000 32.774 352 ALA B N 1
ATOM 5894 C CA . ALA B 1 352 ? 38.166 -9.164 -14.305 1.000 33.115 352 ALA B CA 1
ATOM 5895 C C . ALA B 1 352 ? 38.929 -10.479 -14.526 1.000 32.963 352 ALA B C 1
ATOM 5896 O O . ALA B 1 352 ? 39.750 -10.868 -13.669 1.000 35.038 352 ALA B O 1
ATOM 5898 N N . GLY B 1 353 ? 38.630 -11.210 -15.582 1.000 34.169 353 GLY B N 1
ATOM 5899 C CA . GLY B 1 353 ? 39.329 -12.472 -15.863 1.000 34.895 353 GLY B CA 1
ATOM 5900 C C . GLY B 1 353 ? 38.774 -13.628 -15.056 1.000 35.173 353 GLY B C 1
ATOM 5901 O O . GLY B 1 353 ? 39.531 -14.537 -14.780 1.000 35.410 353 GLY B O 1
ATOM 5902 N N . LYS B 1 354 ? 37.464 -13.670 -14.812 1.000 34.668 354 LYS B N 1
ATOM 5903 C CA . LYS B 1 354 ? 36.858 -14.765 -14.018 1.000 33.969 354 LYS B CA 1
ATOM 5904 C C . LYS B 1 354 ? 35.946 -15.630 -14.868 1.000 33.471 354 LYS B C 1
ATOM 5905 O O . LYS B 1 354 ? 35.120 -15.100 -15.598 1.000 31.585 354 LYS B O 1
ATOM 5911 N N . PRO B 1 355 ? 36.054 -16.979 -14.737 1.000 33.865 355 PRO B N 1
ATOM 5912 C CA . PRO B 1 355 ? 35.176 -17.907 -15.437 1.000 34.046 355 PRO B CA 1
ATOM 5913 C C . PRO B 1 355 ? 33.763 -17.876 -14.852 1.000 33.088 355 PRO B C 1
ATOM 5914 O O . PRO B 1 355 ? 33.575 -17.413 -13.705 1.000 30.965 355 PRO B O 1
ATOM 5918 N N . LEU B 1 356 ? 32.800 -18.228 -15.706 1.000 33.796 356 LEU B N 1
ATOM 5919 C CA . LEU B 1 356 ? 31.351 -18.051 -15.469 1.000 32.409 356 LEU B CA 1
ATOM 5920 C C . LEU B 1 356 ? 30.623 -19.396 -15.409 1.000 33.261 356 LEU B C 1
ATOM 5921 O O . LEU B 1 356 ? 30.870 -20.273 -16.259 1.000 32.874 356 LEU B O 1
ATOM 5926 N N . ILE B 1 357 ? 29.664 -19.484 -14.512 1.000 30.987 357 ILE B N 1
ATOM 5927 C CA . ILE B 1 357 ? 28.541 -20.446 -14.659 1.000 33.249 357 ILE B CA 1
ATOM 5928 C C . ILE B 1 357 ? 27.290 -19.630 -14.911 1.000 32.289 357 ILE B C 1
ATOM 5929 O O . ILE B 1 357 ? 26.901 -18.866 -13.972 1.000 30.416 357 ILE B O 1
ATOM 5934 N N . ALA B 1 358 ? 26.717 -19.770 -16.102 1.000 30.253 358 ALA B N 1
ATOM 5935 C CA . ALA B 1 358 ? 25.534 -18.987 -16.508 1.000 30.168 358 ALA B CA 1
ATOM 5936 C C . ALA B 1 358 ? 24.256 -19.800 -16.320 1.000 31.747 358 ALA B C 1
ATOM 5937 O O . ALA B 1 358 ? 24.163 -20.902 -16.844 1.000 33.782 358 ALA B O 1
ATOM 5939 N N . ILE B 1 359 ? 23.283 -19.227 -15.598 1.000 30.252 359 ILE B N 1
ATOM 5940 C CA . ILE B 1 359 ? 21.935 -19.817 -15.398 1.000 31.894 359 ILE B CA 1
ATOM 5941 C C . ILE B 1 359 ? 20.955 -18.835 -16.000 1.000 30.894 359 ILE B C 1
ATOM 5942 O O . ILE B 1 359 ? 20.490 -17.930 -15.306 1.000 32.581 359 ILE B O 1
ATOM 5947 N N . PRO B 1 360 ? 20.682 -18.914 -17.315 1.000 31.132 360 PRO B N 1
ATOM 5948 C CA . PRO B 1 360 ? 19.959 -17.816 -17.972 1.000 30.219 360 PRO B CA 1
ATOM 5949 C C . PRO B 1 360 ? 18.490 -17.767 -17.525 1.000 30.722 360 PRO B C 1
ATOM 5950 O O . PRO B 1 360 ? 17.879 -18.841 -17.295 1.000 31.149 360 PRO B O 1
ATOM 5954 N N . GLN B 1 361 ? 17.939 -16.547 -17.451 1.000 32.604 361 GLN B N 1
ATOM 5955 C CA . GLN B 1 361 ? 16.562 -16.292 -16.935 1.000 33.406 361 GLN B CA 1
ATOM 5956 C C . GLN B 1 361 ? 15.635 -15.775 -18.050 1.000 34.775 361 GLN B C 1
ATOM 5957 O O . GLN B 1 361 ? 14.423 -16.060 -17.989 1.000 37.153 361 GLN B O 1
ATOM 5963 N N . PHE B 1 362 ? 16.134 -14.984 -19.006 1.000 33.020 362 PHE B N 1
ATOM 5964 C CA . PHE B 1 362 ? 15.220 -14.266 -19.925 1.000 33.680 362 PHE B CA 1
ATOM 5965 C C . PHE B 1 362 ? 15.956 -13.766 -21.174 1.000 33.082 362 PHE B C 1
ATOM 5966 O O . PHE B 1 362 ? 17.053 -13.276 -21.057 1.000 31.953 362 PHE B O 1
ATOM 5974 N N . GLY B 1 363 ? 15.294 -13.839 -22.325 1.000 31.746 363 GLY B N 1
ATOM 5975 C CA . GLY B 1 363 ? 15.746 -13.245 -23.593 1.000 32.138 363 GLY B CA 1
ATOM 5976 C C . GLY B 1 363 ? 17.204 -13.479 -23.951 1.000 31.178 363 GLY B C 1
ATOM 5977 O O . GLY B 1 363 ? 17.649 -14.622 -24.092 1.000 30.838 363 GLY B O 1
ATOM 5978 N N . ASP B 1 364 ? 17.947 -12.398 -24.150 1.000 30.257 364 ASP B N 1
ATOM 5979 C CA . ASP B 1 364 ? 19.322 -12.449 -24.718 1.000 30.920 364 ASP B CA 1
ATOM 5980 C C . ASP B 1 364 ? 20.270 -13.152 -23.745 1.000 30.576 364 ASP B C 1
ATOM 5981 O O . ASP B 1 364 ? 21.361 -13.577 -24.179 1.000 29.388 364 ASP B O 1
ATOM 5986 N N . GLN B 1 365 ? 19.884 -13.347 -22.485 1.000 28.846 365 GLN B N 1
ATOM 5987 C CA . GLN B 1 365 ? 20.727 -14.119 -21.534 1.000 28.375 365 GLN B CA 1
ATOM 5988 C C . GLN B 1 365 ? 20.924 -15.553 -22.053 1.000 29.441 365 GLN B C 1
ATOM 5989 O O . GLN B 1 365 ? 22.018 -16.131 -21.819 1.000 27.749 365 GLN B O 1
ATOM 5995 N N . LEU B 1 366 ? 19.939 -16.116 -22.730 1.000 30.883 366 LEU B N 1
ATOM 5996 C CA . LEU B 1 366 ? 20.094 -17.492 -23.300 1.000 33.107 366 LEU B CA 1
ATOM 5997 C C . LEU B 1 366 ? 21.221 -17.488 -24.347 1.000 34.301 366 LEU B C 1
ATOM 5998 O O . LEU B 1 366 ? 22.013 -18.412 -24.363 1.000 33.293 366 LEU B O 1
ATOM 6003 N N . ASP B 1 367 ? 21.293 -16.451 -25.205 1.000 32.755 367 ASP B N 1
ATOM 6004 C CA . ASP B 1 367 ? 22.354 -16.333 -26.247 1.000 33.419 367 ASP B CA 1
ATOM 6005 C C . ASP B 1 367 ? 23.724 -16.176 -25.554 1.000 31.718 367 ASP B C 1
ATOM 6006 O O . ASP B 1 367 ? 24.712 -16.783 -25.977 1.000 31.248 367 ASP B O 1
ATOM 6011 N N . ASN B 1 368 ? 23.826 -15.330 -24.539 1.000 31.074 368 ASN B N 1
ATOM 6012 C CA . ASN B 1 368 ? 25.086 -15.086 -23.791 1.000 29.089 368 ASN B CA 1
ATOM 6013 C C . ASN B 1 368 ? 25.516 -16.380 -23.088 1.000 29.286 368 ASN B C 1
ATOM 6014 O O . ASN B 1 368 ? 26.712 -16.744 -23.131 1.000 29.687 368 ASN B O 1
ATOM 6019 N N . ALA B 1 369 ? 24.598 -17.061 -22.434 1.000 29.454 369 ALA B N 1
ATOM 6020 C CA . ALA B 1 369 ? 24.928 -18.328 -21.741 1.000 29.483 369 ALA B CA 1
ATOM 6021 C C . ALA B 1 369 ? 25.493 -19.319 -22.758 1.000 30.163 369 ALA B C 1
ATOM 6022 O O . ALA B 1 369 ? 26.484 -19.993 -22.439 1.000 30.283 369 ALA B O 1
ATOM 6024 N N . GLN B 1 370 ? 24.898 -19.424 -23.954 1.000 30.715 370 GLN B N 1
ATOM 6025 C CA . GLN B 1 370 ? 25.382 -20.406 -24.938 1.000 32.140 370 GLN B CA 1
ATOM 6026 C C . GLN B 1 370 ? 26.728 -19.949 -25.501 1.000 31.840 370 GLN B C 1
ATOM 6027 O O . GLN B 1 370 ? 27.559 -20.792 -25.805 1.000 33.195 370 GLN B O 1
ATOM 6033 N N . ARG B 1 371 ? 26.978 -18.639 -25.596 1.000 31.865 371 ARG B N 1
ATOM 6034 C CA . ARG B 1 371 ? 28.271 -18.159 -26.120 1.000 30.524 371 ARG B CA 1
ATOM 6035 C C . ARG B 1 371 ? 29.376 -18.489 -25.111 1.000 31.140 371 ARG B C 1
ATOM 6036 O O . ARG B 1 371 ? 30.483 -18.923 -25.549 1.000 32.018 371 ARG B O 1
ATOM 6044 N N . ILE B 1 372 ? 29.097 -18.333 -23.809 1.000 30.512 372 ILE B N 1
ATOM 6045 C CA . ILE B 1 372 ? 30.051 -18.711 -22.734 1.000 31.131 372 ILE B CA 1
ATOM 6046 C C . ILE B 1 372 ? 30.423 -20.183 -22.910 1.000 32.523 372 ILE B C 1
ATOM 6047 O O . ILE B 1 372 ? 31.625 -20.491 -22.876 1.000 33.841 372 ILE B O 1
ATOM 6052 N N . ALA B 1 373 ? 29.429 -21.056 -23.051 1.000 32.934 373 ALA B N 1
ATOM 6053 C CA . ALA B 1 373 ? 29.665 -22.519 -23.188 1.000 34.055 373 ALA B CA 1
ATOM 6054 C C . ALA B 1 373 ? 30.431 -22.821 -24.484 1.000 36.378 373 ALA B C 1
ATOM 6055 O O . ALA B 1 373 ? 31.400 -23.600 -24.474 1.000 37.449 373 ALA B O 1
ATOM 6057 N N . ASP B 1 374 ? 29.963 -22.267 -25.590 1.000 36.496 374 ASP B N 1
ATOM 6058 C CA . ASP B 1 374 ? 30.515 -22.509 -26.938 1.000 38.173 374 ASP B CA 1
ATOM 6059 C C . ASP B 1 374 ? 31.987 -22.087 -26.987 1.000 38.276 374 ASP B C 1
ATOM 6060 O O . ASP B 1 374 ? 32.762 -22.781 -27.661 1.000 37.380 374 ASP B O 1
ATOM 6065 N N . LEU B 1 375 ? 32.391 -20.971 -26.380 1.000 36.165 375 LEU B N 1
ATOM 6066 C CA . LEU B 1 375 ? 33.797 -20.518 -26.501 1.000 37.629 375 LEU B CA 1
ATOM 6067 C C . LEU B 1 375 ? 34.625 -20.972 -25.294 1.000 38.398 375 LEU B C 1
ATOM 6068 O O . LEU B 1 375 ? 35.758 -20.490 -25.161 1.000 39.355 375 LEU B O 1
ATOM 6073 N N . GLY B 1 376 ? 34.127 -21.883 -24.448 1.000 39.796 376 GLY B N 1
ATOM 6074 C CA . GLY B 1 376 ? 34.934 -22.472 -23.353 1.000 39.502 376 GLY B CA 1
ATOM 6075 C C . GLY B 1 376 ? 35.303 -21.444 -22.277 1.000 38.133 376 GLY B C 1
ATOM 6076 O O . GLY B 1 376 ? 36.452 -21.471 -21.768 1.000 38.470 376 GLY B O 1
ATOM 6077 N N . LEU B 1 377 ? 34.360 -20.570 -21.898 1.000 35.321 377 LEU B N 1
ATOM 6078 C CA . LEU B 1 377 ? 34.609 -19.493 -20.903 1.000 33.515 377 LEU B CA 1
ATOM 6079 C C . LEU B 1 377 ? 33.916 -19.847 -19.595 1.000 33.553 377 LEU B C 1
ATOM 6080 O O . LEU B 1 377 ? 33.922 -19.031 -18.674 1.000 32.452 377 LEU B O 1
ATOM 6085 N N . GLY B 1 378 ? 33.360 -21.064 -19.507 1.000 34.735 378 GLY B N 1
ATOM 6086 C CA . GLY B 1 378 ? 32.467 -21.453 -18.405 1.000 34.198 378 GLY B CA 1
ATOM 6087 C C . GLY B 1 378 ? 31.405 -22.409 -18.904 1.000 36.189 378 GLY B C 1
ATOM 6088 O O . GLY B 1 378 ? 31.631 -23.056 -19.975 1.000 35.492 378 GLY B O 1
ATOM 6089 N N . VAL B 1 379 ? 30.345 -22.605 -18.125 1.000 36.157 379 VAL B N 1
ATOM 6090 C CA . VAL B 1 379 ? 29.299 -23.578 -18.523 1.000 37.813 379 VAL B CA 1
ATOM 6091 C C . VAL B 1 379 ? 27.926 -22.945 -18.406 1.000 35.158 379 VAL B C 1
ATOM 6092 O O . VAL B 1 379 ? 27.720 -22.005 -17.583 1.000 33.752 379 VAL B O 1
ATOM 6096 N N . ARG B 1 380 ? 27.001 -23.498 -19.179 1.000 33.882 380 ARG B N 1
ATOM 6097 C CA . ARG B 1 380 ? 25.593 -23.095 -19.108 1.000 33.535 380 ARG B CA 1
ATOM 6098 C C . ARG B 1 380 ? 24.855 -24.116 -18.253 1.000 36.481 380 ARG B C 1
ATOM 6099 O O . ARG B 1 380 ? 24.980 -25.346 -18.546 1.000 35.840 380 ARG B O 1
ATOM 6107 N N . LEU B 1 381 ? 24.098 -23.674 -17.245 1.000 36.707 381 LEU B N 1
ATOM 6108 C CA . LEU B 1 381 ? 23.264 -24.621 -16.437 1.000 41.967 381 LEU B CA 1
ATOM 6109 C C . LEU B 1 381 ? 21.818 -24.162 -16.571 1.000 42.164 381 LEU B C 1
ATOM 6110 O O . LEU B 1 381 ? 21.568 -23.004 -16.215 1.000 43.819 381 LEU B O 1
ATOM 6115 N N . ASN B 1 382 ? 20.910 -24.957 -17.142 1.000 42.558 382 ASN B N 1
ATOM 6116 C CA . ASN B 1 382 ? 19.522 -24.460 -17.333 1.000 44.307 382 ASN B CA 1
ATOM 6117 C C . ASN B 1 382 ? 18.659 -24.716 -16.102 1.000 44.497 382 ASN B C 1
ATOM 6118 O O . ASN B 1 382 ? 18.751 -25.788 -15.537 1.000 45.792 382 ASN B O 1
ATOM 6123 N N . LEU B 1 383 ? 17.778 -23.787 -15.757 1.000 41.948 383 LEU B N 1
ATOM 6124 C CA . LEU B 1 383 ? 16.786 -23.979 -14.674 1.000 42.677 383 LEU B CA 1
ATOM 6125 C C . LEU B 1 383 ? 15.936 -25.240 -14.892 1.000 44.540 383 LEU B C 1
ATOM 6126 O O . LEU B 1 383 ? 15.515 -25.829 -13.886 1.000 44.324 383 LEU B O 1
ATOM 6131 N N . HIS B 1 384 ? 15.587 -25.548 -16.146 1.000 47.026 384 HIS B N 1
ATOM 6132 C CA . HIS B 1 384 ? 14.643 -26.667 -16.433 1.000 50.707 384 HIS B CA 1
ATOM 6133 C C . HIS B 1 384 ? 15.199 -28.015 -15.971 1.000 52.901 384 HIS B C 1
ATOM 6134 O O . HIS B 1 384 ? 14.392 -28.895 -15.624 1.000 55.703 384 HIS B O 1
ATOM 6141 N N . GLU B 1 385 ? 16.520 -28.177 -16.008 1.000 53.894 385 GLU B N 1
ATOM 6142 C CA . GLU B 1 385 ? 17.158 -29.461 -15.617 1.000 58.607 385 GLU B CA 1
ATOM 6143 C C . GLU B 1 385 ? 18.079 -29.208 -14.423 1.000 56.549 385 GLU B C 1
ATOM 6144 O O . GLU B 1 385 ? 19.105 -29.902 -14.313 1.000 53.110 385 GLU B O 1
ATOM 6150 N N . PHE B 1 386 ? 17.716 -28.254 -13.562 1.000 53.822 386 PHE B N 1
ATOM 6151 C CA . PHE B 1 386 ? 18.604 -27.876 -12.437 1.000 50.218 386 PHE B CA 1
ATOM 6152 C C . PHE B 1 386 ? 18.529 -28.916 -11.318 1.000 50.110 386 PHE B C 1
ATOM 6153 O O . PHE B 1 386 ? 17.447 -29.426 -11.009 1.000 49.964 386 PHE B O 1
ATOM 6161 N N . SER B 1 387 ? 19.678 -29.222 -10.732 1.000 47.405 387 SER B N 1
ATOM 6162 C CA . SER B 1 387 ? 19.771 -29.931 -9.438 1.000 48.295 387 SER B CA 1
ATOM 6163 C C . SER B 1 387 ? 20.985 -29.405 -8.671 1.000 46.122 387 SER B C 1
ATOM 6164 O O . SER B 1 387 ? 21.922 -28.871 -9.303 1.000 43.795 387 SER B O 1
ATOM 6167 N N . GLY B 1 388 ? 20.961 -29.543 -7.347 1.000 47.279 388 GLY B N 1
ATOM 6168 C CA . GLY B 1 388 ? 22.116 -29.196 -6.506 1.000 44.773 388 GLY B CA 1
ATOM 6169 C C . GLY B 1 388 ? 23.309 -30.011 -6.943 1.000 46.691 388 GLY B C 1
ATOM 6170 O O . GLY B 1 388 ? 24.389 -29.483 -7.011 1.000 46.032 388 GLY B O 1
ATOM 6171 N N . GLU B 1 389 ? 23.131 -31.286 -7.270 1.000 46.965 389 GLU B N 1
ATOM 6172 C CA . GLU B 1 389 ? 24.281 -32.109 -7.685 1.000 49.589 389 GLU B CA 1
ATOM 6173 C C . GLU B 1 389 ? 24.936 -31.540 -8.961 1.000 48.071 389 GLU B C 1
ATOM 6174 O O . GLU B 1 389 ? 26.199 -31.468 -9.052 1.000 46.459 389 GLU B O 1
ATOM 6180 N N . LYS B 1 390 ? 24.153 -31.092 -9.938 1.000 47.655 390 LYS B N 1
ATOM 6181 C CA . LYS B 1 390 ? 24.754 -30.546 -11.188 1.000 49.691 390 LYS B CA 1
ATOM 6182 C C . LYS B 1 390 ? 25.438 -29.186 -10.923 1.000 46.084 390 LYS B C 1
ATOM 6183 O O . LYS B 1 390 ? 26.524 -28.945 -11.515 1.000 45.502 390 LYS B O 1
ATOM 6189 N N . LEU B 1 391 ? 24.854 -28.360 -10.055 1.000 45.355 391 LEU B N 1
ATOM 6190 C CA . LEU B 1 391 ? 25.448 -27.039 -9.715 1.000 42.057 391 LEU B CA 1
ATOM 6191 C C . LEU B 1 391 ? 26.783 -27.268 -8.995 1.000 41.645 391 LEU B C 1
ATOM 6192 O O . LEU B 1 391 ? 27.799 -26.663 -9.401 1.000 40.653 391 LEU B O 1
ATOM 6197 N N . LEU B 1 392 ? 26.801 -28.123 -7.973 1.000 44.183 392 LEU B N 1
ATOM 6198 C CA . LEU B 1 392 ? 28.036 -28.408 -7.201 1.000 43.970 392 LEU B CA 1
ATOM 6199 C C . LEU B 1 392 ? 29.106 -28.969 -8.134 1.000 44.354 392 LEU B C 1
ATOM 6200 O O . LEU B 1 392 ? 30.295 -28.601 -7.962 1.000 42.510 392 LEU B O 1
ATOM 6205 N N . LYS B 1 393 ? 28.729 -29.845 -9.065 1.000 44.967 393 LYS B N 1
ATOM 6206 C CA . LYS B 1 393 ? 29.713 -30.424 -10.005 1.000 46.768 393 LYS B CA 1
ATOM 6207 C C . LYS B 1 393 ? 30.230 -29.374 -10.998 1.000 44.190 393 LYS B C 1
ATOM 6208 O O . LYS B 1 393 ? 31.414 -29.399 -11.270 1.000 47.815 393 LYS B O 1
ATOM 6214 N N . ALA B 1 394 ? 29.387 -28.486 -11.514 1.000 41.234 394 ALA B N 1
ATOM 6215 C CA . ALA B 1 394 ? 29.820 -27.390 -12.414 1.000 40.128 394 ALA B CA 1
ATOM 6216 C C . ALA B 1 394 ? 30.825 -26.490 -11.686 1.000 37.868 394 ALA B C 1
ATOM 6217 O O . ALA B 1 394 ? 31.831 -26.075 -12.305 1.000 37.378 394 ALA B O 1
ATOM 6219 N N . ILE B 1 395 ? 30.587 -26.195 -10.411 1.000 37.833 395 ILE B N 1
ATOM 6220 C CA . ILE B 1 395 ? 31.561 -25.418 -9.596 1.000 37.594 395 ILE B CA 1
ATOM 6221 C C . ILE B 1 395 ? 32.904 -26.150 -9.604 1.000 39.561 395 ILE B C 1
ATOM 6222 O O . ILE B 1 395 ? 33.923 -25.541 -9.969 1.000 38.313 395 ILE B O 1
ATOM 6227 N N . GLU B 1 396 ? 32.952 -27.418 -9.191 1.000 41.411 396 GLU B N 1
ATOM 6228 C CA . GLU B 1 396 ? 34.257 -28.113 -9.139 1.000 44.247 396 GLU B CA 1
ATOM 6229 C C . GLU B 1 396 ? 34.882 -28.175 -10.547 1.000 44.414 396 GLU B C 1
ATOM 6230 O O . GLU B 1 396 ? 36.106 -27.979 -10.678 1.000 45.525 396 GLU B O 1
ATOM 6236 N N . ASP B 1 397 ? 34.093 -28.436 -11.579 1.000 44.441 397 ASP B N 1
ATOM 6237 C CA . ASP B 1 397 ? 34.617 -28.588 -12.962 1.000 44.239 397 ASP B CA 1
ATOM 6238 C C . ASP B 1 397 ? 35.286 -27.282 -13.410 1.000 42.926 397 ASP B C 1
ATOM 6239 O O . ASP B 1 397 ? 36.394 -27.307 -13.924 1.000 42.836 397 ASP B O 1
ATOM 6244 N N . VAL B 1 398 ? 34.585 -26.173 -13.313 1.000 41.740 398 VAL B N 1
ATOM 6245 C CA . VAL B 1 398 ? 35.124 -24.872 -13.803 1.000 41.045 398 VAL B CA 1
ATOM 6246 C C . VAL B 1 398 ? 36.321 -24.436 -12.944 1.000 41.893 398 VAL B C 1
ATOM 6247 O O . VAL B 1 398 ? 37.320 -24.013 -13.534 1.000 44.762 398 VAL B O 1
ATOM 6251 N N . LEU B 1 399 ? 36.278 -24.571 -11.620 1.000 41.150 399 LEU B N 1
ATOM 6252 C CA . LEU B 1 399 ? 37.425 -24.155 -10.761 1.000 42.793 399 LEU B CA 1
ATOM 6253 C C . LEU B 1 399 ? 38.691 -24.936 -11.140 1.000 46.744 399 LEU B C 1
ATOM 6254 O O . LEU B 1 399 ? 39.768 -24.338 -11.051 1.000 48.258 399 LEU B O 1
ATOM 6259 N N . ASN B 1 400 ? 38.573 -26.197 -11.580 1.000 47.553 400 ASN B N 1
ATOM 6260 C CA . ASN B 1 400 ? 39.755 -27.064 -11.853 1.000 50.347 400 ASN B CA 1
ATOM 6261 C C . ASN B 1 400 ? 39.995 -27.207 -13.358 1.000 49.430 400 ASN B C 1
ATOM 6262 O O . ASN B 1 400 ? 40.871 -27.997 -13.733 1.000 48.617 400 ASN B O 1
ATOM 6267 N N . ASP B 1 401 ? 39.290 -26.459 -14.209 1.000 46.069 401 ASP B N 1
ATOM 6268 C CA . ASP B 1 401 ? 39.457 -26.624 -15.672 1.000 47.795 401 ASP B CA 1
ATOM 6269 C C . ASP B 1 401 ? 40.532 -25.649 -16.157 1.000 48.590 401 ASP B C 1
ATOM 6270 O O . ASP B 1 401 ? 40.246 -24.430 -16.317 1.000 44.271 401 ASP B O 1
ATOM 6275 N N . GLU B 1 402 ? 41.730 -26.169 -16.400 1.000 51.519 402 GLU B N 1
ATOM 6276 C CA . GLU B 1 402 ? 42.860 -25.315 -16.846 1.000 55.183 402 GLU B CA 1
ATOM 6277 C C . GLU B 1 402 ? 42.546 -24.660 -18.190 1.000 51.608 402 GLU B C 1
ATOM 6278 O O . GLU B 1 402 ? 42.953 -23.527 -18.393 1.000 53.815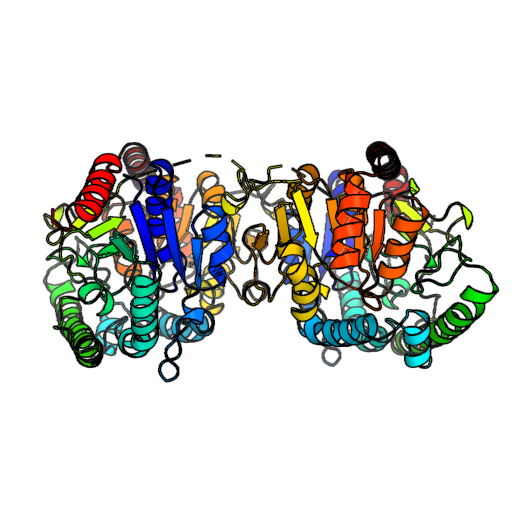 402 GLU B O 1
ATOM 6284 N N . LYS B 1 403 ? 41.853 -25.333 -19.085 1.000 51.160 403 LYS B N 1
ATOM 6285 C CA . LYS B 1 403 ? 41.592 -24.779 -20.440 1.000 49.968 403 LYS B CA 1
ATOM 6286 C C . LYS B 1 403 ? 40.616 -23.594 -20.301 1.000 47.922 403 LYS B C 1
ATOM 6287 O O . LYS B 1 403 ? 40.843 -22.538 -20.964 1.000 44.295 403 LYS B O 1
ATOM 6291 N N . ILE B 1 404 ? 39.561 -23.747 -19.496 1.000 45.686 404 ILE B N 1
ATOM 6292 C CA . ILE B 1 404 ? 38.576 -22.651 -19.328 1.000 43.131 404 ILE B CA 1
ATOM 6293 C C . ILE B 1 404 ? 39.330 -21.460 -18.739 1.000 42.134 404 ILE B C 1
ATOM 6294 O O . ILE B 1 404 ? 39.179 -20.351 -19.269 1.000 39.785 404 ILE B O 1
ATOM 6299 N N . ASN B 1 405 ? 40.128 -21.684 -17.700 1.000 42.915 405 ASN B N 1
ATOM 6300 C CA . ASN B 1 405 ? 40.828 -20.558 -17.024 1.000 44.592 405 ASN B CA 1
ATOM 6301 C C . ASN B 1 405 ? 41.835 -19.907 -17.991 1.000 44.733 405 ASN B C 1
ATOM 6302 O O . ASN B 1 405 ? 41.903 -18.688 -17.996 1.000 45.789 405 ASN B O 1
ATOM 6307 N N . ALA B 1 406 ? 42.470 -20.653 -18.893 1.000 43.909 406 ALA B N 1
ATOM 6308 C CA . ALA B 1 406 ? 43.344 -20.098 -19.953 1.000 46.068 406 ALA B CA 1
ATOM 6309 C C . ALA B 1 406 ? 42.532 -19.277 -20.967 1.000 45.314 406 ALA B C 1
ATOM 6310 O O . ALA B 1 406 ? 42.989 -18.153 -21.331 1.000 46.304 406 ALA B O 1
ATOM 6312 N N . ASN B 1 407 ? 41.377 -19.785 -21.420 1.000 43.997 407 ASN B N 1
ATOM 6313 C CA . ASN B 1 407 ? 40.509 -19.086 -22.413 1.000 41.452 407 ASN B CA 1
ATOM 6314 C C . ASN B 1 407 ? 40.082 -17.757 -21.782 1.000 39.525 407 ASN B C 1
ATOM 6315 O O . ASN B 1 407 ? 40.121 -16.726 -22.473 1.000 37.607 407 ASN B O 1
ATOM 6320 N N . VAL B 1 408 ? 39.684 -17.788 -20.510 1.000 36.681 408 VAL B N 1
ATOM 6321 C CA . VAL B 1 408 ? 39.224 -16.557 -19.809 1.000 36.930 408 VAL B CA 1
ATOM 6322 C C . VAL B 1 408 ? 40.360 -15.533 -19.738 1.000 36.776 408 VAL B C 1
ATOM 6323 O O . VAL B 1 408 ? 40.098 -14.340 -19.994 1.000 35.547 408 VAL B O 1
ATOM 6327 N N . ALA B 1 409 ? 41.558 -15.969 -19.384 1.000 40.049 409 ALA B N 1
ATOM 6328 C CA . ALA B 1 409 ? 42.763 -15.107 -19.286 1.000 41.493 409 ALA B CA 1
ATOM 6329 C C . ALA B 1 409 ? 43.072 -14.472 -20.649 1.000 42.142 409 ALA B C 1
ATOM 6330 O O . ALA B 1 409 ? 43.271 -13.251 -20.684 1.000 43.509 409 ALA B O 1
ATOM 6332 N N . ARG B 1 410 ? 43.009 -15.234 -21.745 1.000 42.551 410 ARG B N 1
ATOM 6333 C CA . ARG B 1 410 ? 43.199 -14.706 -23.127 1.000 44.374 410 ARG B CA 1
ATOM 6334 C C . ARG B 1 410 ? 42.152 -13.618 -23.439 1.000 41.834 410 ARG B C 1
ATOM 6335 O O . ARG B 1 410 ? 42.520 -12.543 -24.031 1.000 40.515 410 ARG B O 1
ATOM 6343 N N . VAL B 1 411 ? 40.876 -13.860 -23.121 1.000 38.649 411 VAL B N 1
ATOM 6344 C CA . VAL B 1 411 ? 39.798 -12.899 -23.456 1.000 37.212 411 VAL B CA 1
ATOM 6345 C C . VAL B 1 411 ? 40.021 -11.614 -22.643 1.000 36.130 411 VAL B C 1
ATOM 6346 O O . VAL B 1 411 ? 39.888 -10.517 -23.187 1.000 36.734 411 VAL B O 1
ATOM 6350 N N . SER B 1 412 ? 40.347 -11.758 -21.362 1.000 36.547 412 SER B N 1
ATOM 6351 C CA . SER B 1 412 ? 40.566 -10.636 -20.426 1.000 36.166 412 SER B CA 1
ATOM 6352 C C . SER B 1 412 ? 41.690 -9.743 -20.943 1.000 38.341 412 SER B C 1
ATOM 6353 O O . SER B 1 412 ? 41.577 -8.530 -20.858 1.000 36.886 412 SER B O 1
ATOM 6356 N N . GLU B 1 413 ? 42.750 -10.355 -21.459 1.000 40.420 413 GLU B N 1
ATOM 6357 C CA . GLU B 1 413 ? 43.907 -9.634 -22.025 1.000 41.759 413 GLU B CA 1
ATOM 6358 C C . GLU B 1 413 ? 43.455 -8.883 -23.271 1.000 42.732 413 GLU B C 1
ATOM 6359 O O . GLU B 1 413 ? 43.814 -7.717 -23.432 1.000 41.939 413 GLU B O 1
ATOM 6365 N N . GLU B 1 414 ? 42.671 -9.529 -24.130 1.000 42.321 414 GLU B N 1
ATOM 6366 C CA . GLU B 1 414 ? 42.196 -8.873 -25.369 1.000 46.133 414 GLU B CA 1
ATOM 6367 C C . GLU B 1 414 ? 41.323 -7.669 -24.990 1.000 45.756 414 GLU B C 1
ATOM 6368 O O . GLU B 1 414 ? 41.445 -6.609 -25.634 1.000 45.554 414 GLU B O 1
ATOM 6374 N N . LEU B 1 415 ? 40.479 -7.808 -23.979 1.000 42.601 415 LEU B N 1
ATOM 6375 C CA . LEU B 1 415 ? 39.590 -6.708 -23.538 1.000 44.076 415 LEU B CA 1
ATOM 6376 C C . LEU B 1 415 ? 40.450 -5.558 -23.038 1.000 45.254 415 LEU B C 1
ATOM 6377 O O . LEU B 1 415 ? 40.109 -4.407 -23.307 1.000 46.036 415 LEU B O 1
ATOM 6382 N N . LYS B 1 416 ? 41.527 -5.869 -22.320 1.000 45.950 416 LYS B N 1
ATOM 6383 C CA . LYS B 1 416 ? 42.397 -4.810 -21.747 1.000 46.259 416 LYS B CA 1
ATOM 6384 C C . LYS B 1 416 ? 43.098 -4.055 -22.880 1.000 47.526 416 LYS B C 1
ATOM 6385 O O . LYS B 1 416 ? 43.323 -2.844 -22.716 1.000 50.005 416 LYS B O 1
ATOM 6391 N N . LYS B 1 417 ? 43.402 -4.735 -23.988 1.000 47.095 417 LYS B N 1
ATOM 6392 C CA . LYS B 1 417 ? 44.181 -4.103 -25.089 1.000 51.563 417 LYS B CA 1
ATOM 6393 C C . LYS B 1 417 ? 43.265 -3.498 -26.161 1.000 51.343 417 LYS B C 1
ATOM 6394 O O . LYS B 1 417 ? 43.800 -2.861 -27.085 1.000 50.090 417 LYS B O 1
ATOM 6400 N N . SER B 1 418 ? 41.948 -3.680 -26.046 1.000 50.241 418 SER B N 1
ATOM 6401 C CA . SER B 1 418 ? 41.001 -3.182 -27.080 1.000 53.535 418 SER B CA 1
ATOM 6402 C C . SER B 1 418 ? 41.055 -1.655 -27.174 1.000 54.386 418 SER B C 1
ATOM 6403 O O . SER B 1 418 ? 41.331 -1.017 -26.142 1.000 53.594 418 SER B O 1
ATOM 6406 N N . ASP B 1 419 ? 40.809 -1.094 -28.364 1.000 55.031 419 ASP B N 1
ATOM 6407 C CA . ASP B 1 419 ? 40.735 0.388 -28.486 1.000 59.965 419 ASP B CA 1
ATOM 6408 C C . ASP B 1 419 ? 39.950 0.794 -29.739 1.000 59.079 419 ASP B C 1
ATOM 6409 O O . ASP B 1 419 ? 40.587 0.981 -30.790 1.000 58.161 419 ASP B O 1
ATOM 6414 N N . SER B 1 420 ? 38.625 0.920 -29.629 1.000 72.112 420 SER B N 1
ATOM 6415 C CA . SER B 1 420 ? 37.806 1.419 -30.765 1.000 70.309 420 SER B CA 1
ATOM 6416 C C . SER B 1 420 ? 37.280 2.806 -30.391 1.000 66.077 420 SER B C 1
ATOM 6417 O O . SER B 1 420 ? 36.567 3.409 -31.211 1.000 64.342 420 SER B O 1
ATOM 6420 N N . LYS B 1 421 ? 37.645 3.291 -29.202 1.000 62.825 421 LYS B N 1
ATOM 6421 C CA . LYS B 1 421 ? 37.121 4.589 -28.700 1.000 63.070 421 LYS B CA 1
ATOM 6422 C C . LYS B 1 421 ? 37.306 5.704 -29.730 1.000 62.644 421 LYS B C 1
ATOM 6423 O O . LYS B 1 421 ? 36.299 6.338 -30.087 1.000 59.634 421 LYS B O 1
ATOM 6429 N N . ASP B 1 422 ? 38.538 5.937 -30.190 1.000 65.589 422 ASP B N 1
ATOM 6430 C CA . ASP B 1 422 ? 38.783 7.098 -31.086 1.000 67.973 422 ASP B CA 1
ATOM 6431 C C . ASP B 1 422 ? 37.849 7.022 -32.297 1.000 62.865 422 ASP B C 1
ATOM 6432 O O . ASP B 1 422 ? 37.219 8.040 -32.620 1.000 59.644 422 ASP B O 1
ATOM 6434 N N . LYS B 1 423 ? 37.777 5.855 -32.936 1.000 60.019 423 LYS B N 1
ATOM 6435 C CA . LYS B 1 423 ? 36.921 5.703 -34.138 1.000 60.706 423 LYS B CA 1
ATOM 6436 C C . LYS B 1 423 ? 35.474 5.973 -33.737 1.000 52.877 423 LYS B C 1
ATOM 6437 O O . LYS B 1 423 ? 34.838 6.815 -34.386 1.000 54.051 423 LYS B O 1
ATOM 6443 N N . VAL B 1 424 ? 34.997 5.298 -32.691 1.000 50.406 424 VAL B N 1
ATOM 6444 C CA . VAL B 1 424 ? 33.562 5.423 -32.289 1.000 48.048 424 VAL B CA 1
ATOM 6445 C C . VAL B 1 424 ? 33.266 6.872 -31.883 1.000 44.529 424 VAL B C 1
ATOM 6446 O O . VAL B 1 424 ? 32.296 7.438 -32.389 1.000 42.164 424 VAL B O 1
ATOM 6450 N N . ILE B 1 425 ? 34.125 7.464 -31.051 1.000 47.739 425 ILE B N 1
ATOM 6451 C CA . ILE B 1 425 ? 33.915 8.872 -30.602 1.000 48.394 425 ILE B CA 1
ATOM 6452 C C . ILE B 1 425 ? 33.971 9.789 -31.823 1.000 46.853 425 ILE B C 1
ATOM 6453 O O . ILE B 1 425 ? 33.114 10.675 -31.942 1.000 46.615 425 ILE B O 1
ATOM 6458 N N . SER B 1 426 ? 34.950 9.565 -32.700 1.000 52.045 426 SER B N 1
ATOM 6459 C CA . SER B 1 426 ? 35.106 10.409 -33.909 1.000 52.290 426 SER B CA 1
ATOM 6460 C C . SER B 1 426 ? 33.873 10.238 -34.798 1.000 46.935 426 SER B C 1
ATOM 6461 O O . SER B 1 426 ? 33.411 11.245 -35.350 1.000 49.166 426 SER B O 1
ATOM 6464 N N . LEU B 1 427 ? 33.353 9.013 -34.915 1.000 43.105 427 LEU B N 1
ATOM 6465 C CA . LEU B 1 427 ? 32.086 8.871 -35.686 1.000 40.115 427 LEU B CA 1
ATOM 6466 C C . LEU B 1 427 ? 30.957 9.654 -35.022 1.000 36.896 427 LEU B C 1
ATOM 6467 O O . LEU B 1 427 ? 30.172 10.263 -35.738 1.000 38.554 427 LEU B O 1
ATOM 6472 N N . ILE B 1 428 ? 30.826 9.595 -33.703 1.000 37.971 428 ILE B N 1
ATOM 6473 C CA . ILE B 1 428 ? 29.744 10.317 -32.963 1.000 35.277 428 ILE B CA 1
ATOM 6474 C C . ILE B 1 428 ? 29.920 11.813 -33.255 1.000 35.434 428 ILE B C 1
ATOM 6475 O O . ILE B 1 428 ? 28.940 12.452 -33.646 1.000 38.176 428 ILE B O 1
ATOM 6480 N N . GLU B 1 429 ? 31.127 12.352 -33.067 1.000 39.062 429 GLU B N 1
ATOM 6481 C CA . GLU B 1 429 ? 31.454 13.776 -33.306 1.000 41.166 429 GLU B CA 1
ATOM 6482 C C . GLU B 1 429 ? 31.166 14.157 -34.761 1.000 43.022 429 GLU B C 1
ATOM 6483 O O . GLU B 1 429 ? 30.528 15.207 -34.993 1.000 43.002 429 GLU B O 1
ATOM 6489 N N . LYS B 1 430 ? 31.583 13.323 -35.716 1.000 43.514 430 LYS B N 1
ATOM 6490 C CA . LYS B 1 430 ? 31.428 13.636 -37.160 1.000 44.624 430 LYS B CA 1
ATOM 6491 C C . LYS B 1 430 ? 29.933 13.704 -37.445 1.000 40.032 430 LYS B C 1
ATOM 6492 O O . LYS B 1 430 ? 29.498 14.639 -38.122 1.000 43.124 430 LYS B O 1
ATOM 6495 N N . LEU B 1 431 ? 29.168 12.708 -36.981 1.000 38.666 431 LEU B N 1
ATOM 6496 C CA . LEU B 1 431 ? 27.706 12.664 -37.219 1.000 36.302 431 LEU B CA 1
ATOM 6497 C C . LEU B 1 431 ? 27.021 13.878 -36.599 1.000 35.997 431 LEU B C 1
ATOM 6498 O O . LEU B 1 431 ? 26.150 14.457 -37.265 1.000 39.529 431 LEU B O 1
ATOM 6503 N N . ALA B 1 432 ? 27.411 14.257 -35.377 1.000 36.617 432 ALA B N 1
ATOM 6504 C CA . ALA B 1 432 ? 26.835 15.420 -34.675 1.000 38.231 432 ALA B CA 1
ATOM 6505 C C . ALA B 1 432 ? 27.087 16.706 -35.476 1.000 42.582 432 ALA B C 1
ATOM 6506 O O . ALA B 1 432 ? 26.176 17.543 -35.516 1.000 47.953 432 ALA B O 1
ATOM 6508 N N . ARG B 1 433 ? 28.254 16.855 -36.095 1.000 46.079 433 ARG B N 1
ATOM 6509 C CA . ARG B 1 433 ? 28.662 18.119 -36.772 1.000 52.278 433 ARG B CA 1
ATOM 6510 C C . ARG B 1 433 ? 28.144 18.165 -38.220 1.000 55.413 433 ARG B C 1
ATOM 6511 O O . ARG B 1 433 ? 27.693 19.233 -38.660 1.000 60.272 433 ARG B O 1
ATOM 6519 N N . ASP B 1 434 ? 28.232 17.053 -38.947 1.000 54.310 434 ASP B N 1
ATOM 6520 C CA . ASP B 1 434 ? 27.944 17.006 -40.404 1.000 54.838 434 ASP B CA 1
ATOM 6521 C C . ASP B 1 434 ? 26.480 16.594 -40.627 1.000 54.645 434 ASP B C 1
ATOM 6522 O O . ASP B 1 434 ? 25.914 16.968 -41.659 1.000 55.533 434 ASP B O 1
ATOM 6527 N N . LYS B 1 435 ? 25.880 15.850 -39.685 1.000 47.779 435 LYS B N 1
ATOM 6528 C CA . LYS B 1 435 ? 24.460 15.397 -39.747 1.000 46.242 435 LYS B CA 1
ATOM 6529 C C . LYS B 1 435 ? 24.335 14.244 -40.749 1.000 45.810 435 LYS B C 1
ATOM 6530 O O . LYS B 1 435 ? 23.208 13.737 -40.915 1.000 44.122 435 LYS B O 1
ATOM 6536 N N . LYS B 1 436 ? 25.464 13.749 -41.237 1.000 49.074 436 LYS B N 1
ATOM 6537 C CA . LYS B 1 436 ? 25.563 12.595 -42.176 1.000 54.781 436 LYS B CA 1
ATOM 6538 C C . LYS B 1 436 ? 26.968 11.999 -42.026 1.000 56.238 436 LYS B C 1
ATOM 6539 O O . LYS B 1 436 ? 27.869 12.755 -41.652 1.000 57.208 436 LYS B O 1
ATOM 6541 N N . LEU B 1 437 ? 27.121 10.684 -42.217 1.000 56.971 437 LEU B N 1
ATOM 6542 C CA . LEU B 1 437 ? 28.441 10.027 -42.470 1.000 59.639 437 LEU B CA 1
ATOM 6543 C C . LEU B 1 437 ? 28.516 9.558 -43.946 1.000 67.522 437 LEU B C 1
ATOM 6544 O O . LEU B 1 437 ? 29.404 8.789 -44.382 1.000 72.031 437 LEU B O 1
#

Organism: Tetranychus urticae (NCBI:txid32264)

Sequence (839 aa):
KSLKILFTALFGPGHLNACLGIGSLLRKRGHQIYFAHFPRHRATIEKHGFLFISLLDYAEPEFPIVDMLPDIGIIAKFAFERMHKLTPLELFRHASGKHTFAGMVNGSKGENYAMMKIVKEYKPDVCLADYLFNMPWMFTVDCPVIPVKSVNPIELYNGPPALTGCSIHDPPSVREEIEQLARKSELELESELEKLFAHFNVPLVSYNYAQQLGIYIYPGPLDYKELGSPKENWVRLDSNFELPEKLKDKPGKLIYVSMGSLASAVTELLTMILTPLANSPHRFIVSTGPNGDSIKLYDNMWGDKFINQVALLPKVDLFITHGGSNSLIEGLTAGKPLIAIPQFGDQLDNAQRIADLGLGVRLNLHEFSGEKLLKAIEDVLNDEKINANVARVSEELKKSDSKDKVISLIEKLARDKKLKSLKILFTALFGPGHLNACLGIGSLLRKRGHQIYFAHFPRHRATIEKHGFLFISLLDYAEPEFPIVDMLPDIGIIAKFAFERMHKLTPLELFRHASGKHTFAGMVNGSKGENYAMMKIVKEYKPDVCLADYLFNMPWMFTVDCPVIPVKSVNPIELYNGPPALTGCSIHDPPSVREEIEQLARKSELELESELEKLFAHFNVPLVSYNYAQQLGIYIYPGPLDYKELGSPKENWVRLDSSNFELPEKLKDKPGKLIYVSMGSLASAVTELLTMILTPLANSPHRFIVSTGPNGDSIKLYDNMWGDKFINQVALLPKVDLFITHGGSNSLIEGLTAGKPLIAIPQFGDQLDNAQRIADLGLGVRLNLHEFSGEKLLKAIEDVLNDEKINANVARVSEELKKSDSKDKVISLIEKLARDKKL

Nearest PDB structures (foldseek):
  8sfu-assembly2_B  TM=1.002E+00  e=1.657E-84  Tetranychus urticae
  8sfu-assembly1_A  TM=1.000E+00  e=7.101E-82  Tetranychus urticae
  8sfw-assembly1_A  TM=9.982E-01  e=1.229E-79  Tetranychus urticae
  6pnt-assembly1_A  TM=9.852E-01  e=2.522E-77  Tetranychus urticae
  8sft-assembly4_D  TM=9.758E-01  e=2.775E-75  Tetranychus urticae